Protein 8IJX (pdb70)

Sequence (1250 aa):
NDHQLSVAELEQKYQTSATKGLSASLAAELLLRDGPNALRPPRGTPEYVKFARQLAGGLQCLMWVAAAICLIAFAIQASEGDLTTDDNLYLALALIAVVVVTGCFGYYQEFKSTNIIASFKNLVPQQATVIRDGDKFQINADQLVVGDLVEMKGGDRVPADIRILQAQGCKVDNSSLTGESEPQTRSPECTHESPLETRNIAFFSTMCLEGTAQGLVVNTGDRTIIGRIASLASGVENEKTPIAIEIEHFVDIIAGLAILFGATFFIVAMCIGYTFLRAMVFFMAIVVAYVPEGLLATVTVCLSLTAKRLASKNCVVKNLEAVETLGSTSVICSKTGTLTQNRMTVSHLWFDNHIHSADTTEDQSGQTFDQSSETWRALCRVLTLCNRAAFKSGQDAVPVPKRIVIGDASETALLKFSELTLGNAMGYRERFPKVCEIPFNSTNKFQLSIHTLEDPRDPRHVLVMKGAPERVLERCSSILIKGQELPLDEQWREAFQTAYLSLGGLGERVLGFCQLYLSEKDYPPGYAFDVEAMNFPTSGLCFAGLVSMIDPPRATVPDAVLKCRTAGIRVIMVTGDHPITAKAIAASVGIISEGSETVEDIAARLRVPVDQVNRKDARACVINGMQLKDMDPSELVEALRTHPEMVFARTSPQQKLVIVESCQRLGAIVAVTGDGVNDSPALKKADIGVAMGIAGSDAAKNAADMILLDDNFASIVTGVEQGRLIFDNLKKSIAYTLTKNIPELTPYLIYITVSVPLPLGCITILFIELCTDIFPSVSLAYEKAESDIMHLRPRNPKRDRLVNEPLAAYSYFQIGAIQSFAGFTDYFTAMAQEGWFPLLCVGLRPQWENHHLQDLQDSYGQEWTFGQRLYQQYTCYTVFFISIEMCQIADVLIRKTRRLSAFQQGFFRNRILVIAIVFQVCIGCFLCYCPGMPNIFNFMPIRFQWWLVPMPFSLLIFVYDEIRKLGVRCCPGSWWDQELYYNPDTGQMLGRTLSRWVWISLYYVAFYVVMSGIFALCIYVLMRTIDPYTPDYQDQLKSPGVTLRPDVYGEKGLDISYNVSDSTTWAGLAHTLHRFLAGYSPAAQEGSINCTSEKYFFQESFLAPNHTKFSCKFTADMLQNCSGRPDPTFGFAEGKPCFIIKMNRIVKFLPGNSTAPRVDCAFLDQPRDGPPLQVEYFPANGTYSLHYFPYYGKKAQPHYSNPLVAAKLLNVPRNRDVVIVCKILAEHVSFDNPHDPYEGKVEFKLKIQK

Secondary structure (DSSP, 8-state):
-TTTS-TTTSSSSS---TTT-B-HHHHHHHHHHS--SSPPPP----HHHHHHHHT-SHHHHHHHHHHHHHHHHHHHHHHHT----HHHHHHHHHHHHHHHHHHHHHHHHHHHHHHHHHTT------EEEEEBTT--EEEEGGG--TT-EEEEETT-B--SEEEEEEEEEEEEE-TTTSS--S-EEE-SS---SSGGG-TTEE-TT-EEEEEEEEEEEEE-GGGSHHHHHHHHHHTPPPPPPHHHHHHHHHHHHHHHHHHHHHHHHHHHHHHTT--HHHHHHHHHHHHHHTS-SSHHHHHHHHHHHHHHHHHHTTEEESSGGGGTHHHH--EEE--TTTTB-SS-EEEEEEETTEEEE----TT--S-------HHHHHHHHHHHHS---EEPSS-SSS-GGG--EES-HHHHHHHHHHHHHTS-HHHHHHTS-EEEEE---TTT-EEEEEEE-SSTT--PEEEEEEE-HHHHHTS-SEEEETTEEEE--SSHHHHHHHHHHHHHHTT-EEEEEEEEEPPTTTS-TT----TTTT-S--SS-EEEEEEEEE-PBPTTHHHHHHHHHHTT-EEEEE-SS-HHHHHHHHHHHTSSPTT---HHHHHHHHTS-GGGS-GGG--EEEEEHHHHHT--HHHHHHHHHH-SEEEEES--HHHHHHHHHHHHHTT--EEEEE-SGGGHHHHHHSSEEEEESSS--HHHHHH-SEEETT--TTHHHHHHHHHHHHHHHHHHHHHHHHHTHHHHHHHHHHHHHT-PPPSS-HHHHHHIIIIISHHHHHHGGGPPPSS-GGGSPPPPTTT--SS-HHHHHHIIIIIIHHHHHHHHHHHHHHHHHTT--HHHHTT-HHHHH-TT-S-EE-TTS-EE-HHHHHHHHHHHHHHHHHHHHHHHHHHHHHTT-SSS-HHHH-SSS-HHHHHHHHHHHHHHHHHHHSTTHHHHT------THHHHTTHHHHHHHHHHHHHHHHHHHHSTTSHHHHHH--/---SSSTTSS-HHHHHHHHHHHHHHHHHHHHHHHHHHHHHHHHS-SSS-S--TT-SS-BEEEES--B-SSSEEEEEESS-HHHHHHHHHHHHHHHGGGSTTTTTTSB-----S-----S--BTTTB---B---GGGGGGGGSSS-TTTTTTTT--EEEEEEPP-BT----SSS--EEEEEESS--SSSPPP-EEEESGGGBPPGGG-SB--TTT-TT----EEEEEE--PPBSSEEEEEEEEE-SS-----TT-TTBSEEEEEEEEE-

InterPro domains:
  IPR001757 P-type ATPase [TIGR01494] (146-415)
  IPR001757 P-type ATPase [TIGR01494] (699-816)
  IPR004014 Cation-transporting P-type ATPase, N-terminal [PF00690] (54-121)
  IPR004014 Cation-transporting P-type ATPase, N-terminal [SM00831] (52-126)
  IPR005775 P-type ATPase subfamily IIC, subunit alpha [TIGR01106] (37-1034)
  IPR005775 P-type ATPase subfamily IIC, subunit alpha [cd02608] (72-1031)
  IPR006068 Cation-transporting P-type ATPase, C-terminal [PF00689] (809-1018)
  IPR008250 P-type ATPase, A domain superfamily [SSF81653] (176-283)
  IPR015127 Gastric H+/K+-transporter P-type ATPase, N-terminal [PF09040] (2-42)
  IPR018303 P-type ATPase, phosphorylation site [PS00154] (386-392)
  IPR023214 HAD superfamily [G3DSA:3.40.50.1000] (381-765)
  IPR023298 P-type ATPase, transmembrane domain superfamily [SSF81665] (51-1024)
  IPR023299 P-type ATPase, cytoplasmic domain N [G3DSA:3.40.1110.10] (394-604)
  IPR023299 P-type ATPase, cytoplasmic domain N [SSF81660] (393-605)
  IPR036412 HAD-like superfamily [SSF56784] (372-769)
  IPR044492 P-type ATPase, haloacid dehalogenase domain [SFLDF00027] (365-777)
  IPR050510 Cation transport ATPase (P-type) [PTHR43294] (24-1034)
  IPR059000 P-type ATPase, A domain [PF00122] (174-284)

Nearest PDB structures (foldseek):
  7w47-assembly1_B  TM=9.909E-01  e=1.609E-53  Sus scrofa
  2yn9-assembly1_B  TM=8.836E-01  e=2.248E-39  Sus scrofa
  8jbk-assembly2_D  TM=8.444E-01  e=9.698E-25  Sus scrofa
  7ddh-assembly2_D  TM=8.241E-01  e=1.206E-22  Sus scrofa
  4xe5-assembly1_B  TM=8.456E-01  e=1.080E-21  Bos taurus

Structure (mmCIF, N/CA/C/O backbone):
data_8IJX
#
_entry.id   8IJX
#
_cell.length_a   1.00
_cell.length_b   1.00
_cell.length_c   1.00
_cell.angle_alpha   90.00
_cell.angle_beta   90.00
_cell.angle_gamma   90.00
#
_symmetry.space_group_name_H-M   'P 1'
#
loop_
_entity.id
_entity.type
_entity.pdbx_description
1 polymer 'Sodium/potassium-transporting ATPase subunit alpha'
2 polymer 'Potassium-transporting ATPase subunit beta'
3 non-polymer 1,2-DIOLEOYL-SN-GLYCERO-3-PHOSPHOCHOLINE
4 non-polymer 'MAGNESIUM ION'
5 non-polymer 1-[4-[(5-chloranyl-2-phenylmethoxy-phenyl)methoxy]phenyl]-N-methyl-methanamine
6 non-polymer 2-acetamido-2-deoxy-beta-D-glucopyranose
7 non-polymer CHOLESTEROL
8 water water
#
loop_
_atom_site.group_PDB
_atom_site.id
_atom_site.type_symbol
_atom_site.label_atom_id
_atom_site.label_alt_id
_atom_site.label_comp_id
_atom_site.label_asym_id
_atom_site.label_entity_id
_atom_site.label_seq_id
_atom_site.pdbx_PDB_ins_code
_atom_site.Cartn_x
_atom_site.Cartn_y
_atom_site.Cartn_z
_atom_site.occupancy
_atom_site.B_iso_or_equiv
_atom_site.auth_seq_id
_atom_site.auth_comp_id
_atom_site.auth_asym_id
_atom_site.auth_atom_id
_atom_site.pdbx_PDB_model_num
ATOM 1 N N . ASN A 1 51 ? 189.78116 180.58963 229.35526 1.000 87.61162 51 ASN A N 1
ATOM 2 C CA . ASN A 1 51 ? 189.60167 181.99785 229.02101 1.000 88.41294 51 ASN A CA 1
ATOM 3 C C . ASN A 1 51 ? 188.79797 182.72470 230.09258 1.000 88.74515 51 ASN A C 1
ATOM 4 O O . ASN A 1 51 ? 189.13362 182.67525 231.27465 1.000 90.66983 51 ASN A O 1
ATOM 9 N N . ASP A 1 52 ? 187.73059 183.40251 229.66654 1.000 81.82845 52 ASP A N 1
ATOM 10 C CA . ASP A 1 52 ? 186.90740 184.16784 230.59423 1.000 81.67694 52 ASP A CA 1
ATOM 11 C C . ASP A 1 52 ? 186.15341 183.28186 231.57633 1.000 82.77580 52 ASP A C 1
ATOM 12 O O . ASP A 1 52 ? 185.77744 183.75562 232.65254 1.000 84.07757 52 ASP A O 1
ATOM 17 N N . HIS A 1 53 ? 185.91887 182.01542 231.23446 1.000 81.64756 53 HIS A N 1
ATOM 18 C CA . HIS A 1 53 ? 185.21834 181.11324 232.13894 1.000 80.06290 53 HIS A CA 1
ATOM 19 C C . HIS A 1 53 ? 186.15365 180.43028 233.12604 1.000 82.24945 53 HIS A C 1
ATOM 20 O O . HIS A 1 53 ? 185.73554 180.11430 234.24588 1.000 82.75448 53 HIS A O 1
ATOM 27 N N . GLN A 1 54 ? 187.40752 180.19589 232.73900 1.000 88.06889 54 GLN A N 1
ATOM 28 C CA . GLN A 1 54 ? 188.39793 179.63783 233.64921 1.000 86.76093 54 GLN A CA 1
ATOM 29 C C . GLN A 1 54 ? 189.01620 180.68745 234.56177 1.000 85.93102 54 GLN A C 1
ATOM 30 O O . GLN A 1 54 ? 189.66696 180.32311 235.54688 1.000 86.70994 54 GLN A O 1
ATOM 36 N N . LEU A 1 55 ? 188.83582 181.96852 234.25803 1.000 87.45384 55 LEU A N 1
ATOM 37 C CA . LEU A 1 55 ? 189.34592 183.03397 235.10313 1.000 87.46737 55 LEU A CA 1
ATOM 38 C C . LEU A 1 55 ? 188.40623 183.28052 236.27929 1.000 87.64638 55 LEU A C 1
ATOM 39 O O . LEU A 1 55 ? 187.21228 182.97321 236.23401 1.000 88.07176 55 LEU A O 1
ATOM 44 N N . SER A 1 56 ? 188.96475 183.84493 237.34290 1.000 88.65773 56 SER A N 1
ATOM 45 C CA . SER A 1 56 ? 188.19953 184.16017 238.53704 1.000 88.62664 56 SER A CA 1
ATOM 46 C C . SER A 1 56 ? 187.63942 185.57586 238.44886 1.000 88.59065 56 SER A C 1
ATOM 47 O O . SER A 1 56 ? 188.00069 186.36305 237.57206 1.000 89.04666 56 SER A O 1
ATOM 50 N N . VAL A 1 57 ? 186.73148 185.89288 239.37443 1.000 89.21094 57 VAL A N 1
ATOM 51 C CA . VAL A 1 57 ? 186.16604 187.23799 239.42330 1.000 89.95842 57 VAL A CA 1
ATOM 52 C C . VAL A 1 57 ? 187.26073 188.25979 239.69675 1.000 91.44713 57 VAL A C 1
ATOM 53 O O . VAL A 1 57 ? 187.25380 189.36460 239.14078 1.000 90.72711 57 VAL A O 1
ATOM 57 N N . ALA A 1 58 ? 188.21380 187.91112 240.56441 1.000 93.43193 58 ALA A N 1
ATOM 58 C CA . ALA A 1 58 ? 189.35534 188.78739 240.80270 1.000 91.97471 58 ALA A CA 1
ATOM 59 C C . ALA A 1 58 ? 190.24023 188.89545 239.56629 1.000 92.43924 58 ALA A C 1
ATOM 60 O O . ALA A 1 58 ? 190.70127 189.98991 239.22233 1.000 92.82898 58 ALA A O 1
ATOM 62 N N . GLU A 1 59 ? 190.50060 187.77024 238.89309 1.000 89.19261 59 GLU A N 1
ATOM 63 C CA . GLU A 1 59 ? 191.27783 187.81449 237.65761 1.000 88.85133 59 GLU A CA 1
ATOM 64 C C . GLU A 1 59 ? 190.54104 188.59202 236.57563 1.000 90.27502 59 GLU A C 1
ATOM 65 O O . GLU A 1 59 ? 191.15491 189.36240 235.82870 1.000 90.93542 59 GLU A O 1
ATOM 71 N N . LEU A 1 60 ? 189.22797 188.40686 236.47822 1.000 92.93432 60 LEU A N 1
ATOM 72 C CA . LEU A 1 60 ? 188.39391 189.26659 235.65129 1.000 91.61936 60 LEU A CA 1
ATOM 73 C C . LEU A 1 60 ? 188.18711 190.58724 236.39036 1.000 91.15752 60 LEU A C 1
ATOM 74 O O . LEU A 1 60 ? 188.82862 190.85939 237.40868 1.000 90.37491 60 LEU A O 1
ATOM 79 N N . GLU A 1 61 ? 187.30842 191.44138 235.86760 1.000 90.09896 61 GLU A N 1
ATOM 80 C CA . GLU A 1 61 ? 186.98220 192.75604 236.41483 1.000 91.62880 61 GLU A CA 1
ATOM 81 C C . GLU A 1 61 ? 188.15298 193.72886 236.30711 1.000 92.37025 61 GLU A C 1
ATOM 82 O O . GLU A 1 61 ? 187.99241 194.91183 236.62966 1.000 90.01569 61 GLU A O 1
ATOM 88 N N . GLN A 1 62 ? 189.31909 193.27783 235.84941 1.000 96.65209 62 GLN A N 1
ATOM 89 C CA . GLN A 1 62 ? 190.45670 194.14471 235.58354 1.000 96.49823 62 GLN A CA 1
ATOM 90 C C . GLN A 1 62 ? 190.90017 194.12087 234.13108 1.000 97.36075 62 GLN A C 1
ATOM 91 O O . GLN A 1 62 ? 191.49458 195.09690 233.66785 1.000 97.10522 62 GLN A O 1
ATOM 97 N N . LYS A 1 63 ? 190.63338 193.03228 233.40438 1.000 94.31284 63 LYS A N 1
ATOM 98 C CA . LYS A 1 63 ? 190.90622 193.01180 231.97204 1.000 92.86218 63 LYS A CA 1
ATOM 99 C C . LYS A 1 63 ? 190.04810 194.03086 231.23791 1.000 92.89420 63 LYS A C 1
ATOM 100 O O . LYS A 1 63 ? 190.52238 194.70331 230.31518 1.000 93.44127 63 LYS A O 1
ATOM 106 N N . TYR A 1 64 ? 188.78326 194.15449 231.63120 1.000 81.43767 64 TYR A N 1
ATOM 107 C CA . TYR A 1 64 ? 187.83692 195.03610 230.96837 1.000 83.31193 64 TYR A CA 1
ATOM 108 C C . TYR A 1 64 ? 187.56959 196.31081 231.75683 1.000 85.19783 64 TYR A C 1
ATOM 109 O O . TYR A 1 64 ? 186.68403 197.08403 231.37780 1.000 84.85534 64 TYR A O 1
ATOM 118 N N . GLN A 1 65 ? 188.31440 196.54262 232.83917 1.000 88.80473 65 GLN A N 1
ATOM 119 C CA . GLN A 1 65 ? 188.20470 197.75873 233.64627 1.000 88.12375 65 GLN A CA 1
ATOM 120 C C . GLN A 1 65 ? 186.76245 198.00569 234.08481 1.000 88.07319 65 GLN A C 1
ATOM 121 O O . GLN A 1 65 ? 186.24210 199.12018 234.01007 1.000 88.18637 65 GLN A O 1
ATOM 127 N N . THR A 1 66 ? 186.11537 196.94768 234.55439 1.000 85.98532 66 THR A N 1
ATOM 128 C CA . THR A 1 66 ? 184.70542 196.98581 234.91359 1.000 86.21192 66 THR A CA 1
ATOM 129 C C . THR A 1 66 ? 184.54508 196.74751 236.41352 1.000 85.43329 66 THR A C 1
ATOM 130 O O . THR A 1 66 ? 185.52024 196.70368 237.16670 1.000 87.17289 66 THR A O 1
ATOM 134 N N . SER A 1 67 ? 183.29271 196.61875 236.84452 1.000 83.79431 67 SER A N 1
ATOM 135 C CA . SER A 1 67 ? 182.95857 196.27367 238.21876 1.000 83.83825 67 SER A CA 1
ATOM 136 C C . SER A 1 67 ? 181.94746 195.13914 238.20744 1.000 84.29249 67 SER A C 1
ATOM 137 O O . SER A 1 67 ? 180.92841 195.22157 237.51473 1.000 81.72559 67 SER A O 1
ATOM 140 N N . ALA A 1 68 ? 182.22895 194.08261 238.97367 1.000 85.23425 68 ALA A N 1
ATOM 141 C CA . ALA A 1 68 ? 181.28479 192.97741 239.08359 1.000 84.40027 68 ALA A CA 1
ATOM 142 C C . ALA A 1 68 ? 179.97327 193.40329 239.72770 1.000 85.62653 68 ALA A C 1
ATOM 143 O O . ALA A 1 68 ? 178.94562 192.75762 239.49820 1.000 85.89052 68 ALA A O 1
ATOM 145 N N . THR A 1 69 ? 179.98496 194.47101 240.52088 1.000 84.50145 69 THR A N 1
ATOM 146 C CA . THR A 1 69 ? 178.79584 194.97035 241.19896 1.000 83.64493 69 THR A CA 1
ATOM 147 C C . THR A 1 69 ? 178.22488 196.22944 240.56853 1.000 84.37125 69 THR A C 1
ATOM 148 O O . THR A 1 69 ? 177.00664 196.33649 240.41276 1.000 85.81416 69 THR A O 1
ATOM 152 N N . LYS A 1 70 ? 179.07337 197.18746 240.19488 1.000 84.17057 70 LYS A N 1
ATOM 153 C CA . LYS A 1 70 ? 178.60390 198.46249 239.67032 1.000 85.00809 70 LYS A CA 1
ATOM 154 C C . LYS A 1 70 ? 178.63372 198.54833 238.15035 1.000 84.92921 70 LYS A C 1
ATOM 155 O O . LYS A 1 70 ? 177.92913 199.38971 237.58245 1.000 84.01904 70 LYS A O 1
ATOM 161 N N . GLY A 1 71 ? 179.42145 197.71041 237.48167 1.000 84.71346 71 GLY A N 1
ATOM 162 C CA . GLY A 1 71 ? 179.47156 197.72219 236.03287 1.000 82.44145 71 GLY A CA 1
ATOM 163 C C . GLY A 1 71 ? 180.54185 198.63064 235.46465 1.000 83.18529 71 GLY A C 1
ATOM 164 O O . GLY A 1 71 ? 181.60631 198.80119 236.06605 1.000 84.67737 71 GLY A O 1
ATOM 165 N N . LEU A 1 72 ? 180.27153 199.21592 234.30244 1.000 80.39392 72 LEU A N 1
ATOM 166 C CA . LEU A 1 72 ? 181.20537 200.10649 233.63111 1.000 79.35467 72 LEU A CA 1
ATOM 167 C C . LEU A 1 72 ? 180.84164 201.56313 233.88499 1.000 81.16671 72 LEU A C 1
ATOM 168 O O . LEU A 1 72 ? 179.67804 201.90362 234.10800 1.000 82.88963 72 LEU A O 1
ATOM 173 N N . SER A 1 73 ? 181.85546 202.42221 233.85469 1.000 82.39259 73 SER A N 1
ATOM 174 C CA . SER A 1 73 ? 181.61001 203.85456 233.80813 1.000 81.10411 73 SER A CA 1
ATOM 175 C C . SER A 1 73 ? 181.15314 204.25153 232.40881 1.000 81.74278 73 SER A C 1
ATOM 176 O O . SER A 1 73 ? 181.54465 203.64240 231.41184 1.000 84.46426 73 SER A O 1
ATOM 179 N N . ALA A 1 74 ? 180.29468 205.27235 232.34266 1.000 82.53373 74 ALA A N 1
ATOM 180 C CA . ALA A 1 74 ? 179.70206 205.65762 231.06365 1.000 82.59423 74 ALA A CA 1
ATOM 181 C C . ALA A 1 74 ? 180.75973 206.14117 230.07767 1.000 85.20517 74 ALA A C 1
ATOM 182 O O . ALA A 1 74 ? 180.71239 205.80475 228.88653 1.000 86.04429 74 ALA A O 1
ATOM 184 N N . SER A 1 75 ? 181.71874 206.93833 230.55169 1.000 87.08852 75 SER A N 1
ATOM 185 C CA . SER A 1 75 ? 182.77416 207.42456 229.66988 1.000 84.74763 75 SER A CA 1
ATOM 186 C C . SER A 1 75 ? 183.60183 206.26970 229.12236 1.000 85.78987 75 SER A C 1
ATOM 187 O O . SER A 1 75 ? 183.89764 206.21660 227.92342 1.000 86.51672 75 SER A O 1
ATOM 190 N N . LEU A 1 76 ? 183.97664 205.32660 229.98995 1.000 83.17815 76 LEU A N 1
ATOM 191 C CA . LEU A 1 76 ? 184.74958 204.17399 229.53979 1.000 83.94119 76 LEU A CA 1
ATOM 192 C C . LEU A 1 76 ? 183.94923 203.32415 228.56365 1.000 84.85847 76 LEU A C 1
ATOM 193 O O . LEU A 1 76 ? 184.50601 202.76815 227.61064 1.000 84.71006 76 LEU A O 1
ATOM 198 N N . ALA A 1 77 ? 182.64082 203.20340 228.79162 1.000 81.49103 77 ALA A N 1
ATOM 199 C CA . ALA A 1 77 ? 181.79414 202.47157 227.85835 1.000 80.90370 77 ALA A CA 1
ATOM 200 C C . ALA A 1 77 ? 181.78083 203.14422 226.49353 1.000 81.05187 77 ALA A C 1
ATOM 201 O O . ALA A 1 77 ? 181.81734 202.46800 225.46108 1.000 79.85318 77 ALA A O 1
ATOM 203 N N . ALA A 1 78 ? 181.73236 204.47845 226.46929 1.000 83.32079 78 ALA A N 1
ATOM 204 C CA . ALA A 1 78 ? 181.80616 205.19575 225.19788 1.000 84.82911 78 ALA A CA 1
ATOM 205 C C . ALA A 1 78 ? 183.15269 204.97633 224.51354 1.000 84.01822 78 ALA A C 1
ATOM 206 O O . ALA A 1 78 ? 183.21718 204.76857 223.29322 1.000 81.94819 78 ALA A O 1
ATOM 208 N N . GLU A 1 79 ? 184.24211 205.01393 225.28509 1.000 81.29235 79 GLU A N 1
ATOM 209 C CA . GLU A 1 79 ? 185.55780 204.78512 224.69424 1.000 80.31579 79 GLU A CA 1
ATOM 210 C C . GLU A 1 79 ? 185.67533 203.37684 224.12633 1.000 82.81005 79 GLU A C 1
ATOM 211 O O . GLU A 1 79 ? 186.26883 203.18696 223.06106 1.000 85.07427 79 GLU A O 1
ATOM 217 N N . LEU A 1 80 ? 185.11318 202.38116 224.81314 1.000 83.04068 80 LEU A N 1
ATOM 218 C CA . LEU A 1 80 ? 185.14894 201.01652 224.29587 1.000 79.41129 80 LEU A CA 1
ATOM 219 C C . LEU A 1 80 ? 184.23464 200.85513 223.08700 1.000 81.16193 80 LEU A C 1
ATOM 220 O O . LEU A 1 80 ? 184.53970 200.08156 222.17352 1.000 82.00205 80 LEU A O 1
ATOM 225 N N . LEU A 1 81 ? 183.10092 201.56047 223.06979 1.000 77.91816 81 LEU A N 1
ATOM 226 C CA . LEU A 1 81 ? 182.22279 201.54219 221.90667 1.000 78.84245 81 LEU A CA 1
ATOM 227 C C . LEU A 1 81 ? 182.86346 202.21643 220.70381 1.000 83.25989 81 LEU A C 1
ATOM 228 O O . LEU A 1 81 ? 182.44711 201.96378 219.56869 1.000 83.85662 81 LEU A O 1
ATOM 233 N N . LEU A 1 82 ? 183.83638 203.09846 220.93203 1.000 86.77394 82 LEU A N 1
ATOM 234 C CA . LEU A 1 82 ? 184.66539 203.57186 219.82753 1.000 84.91696 82 LEU A CA 1
ATOM 235 C C . LEU A 1 82 ? 185.74328 202.55561 219.46105 1.000 84.72958 82 LEU A C 1
ATOM 236 O O . LEU A 1 82 ? 185.99677 202.31543 218.27559 1.000 86.44184 82 LEU A O 1
ATOM 241 N N . ARG A 1 83 ? 186.38073 201.95303 220.46758 1.000 82.72277 83 ARG A N 1
ATOM 242 C CA . ARG A 1 83 ? 187.50137 201.04680 220.22774 1.000 82.55481 83 ARG A CA 1
ATOM 243 C C . ARG A 1 83 ? 187.06337 199.82061 219.43415 1.000 84.59407 83 ARG A C 1
ATOM 244 O O . ARG A 1 83 ? 187.76275 199.37563 218.51684 1.000 84.34554 83 ARG A O 1
ATOM 252 N N . ASP A 1 84 ? 185.91344 199.25655 219.78184 1.000 80.82739 84 ASP A N 1
ATOM 253 C CA . ASP A 1 84 ? 185.30597 198.14600 219.06603 1.000 78.97473 84 ASP A CA 1
ATOM 254 C C . ASP A 1 84 ? 184.00346 198.60990 218.42795 1.000 78.24979 84 ASP A C 1
ATOM 255 O O . ASP A 1 84 ? 183.49390 199.69226 218.71872 1.000 80.63435 84 ASP A O 1
ATOM 260 N N . GLY A 1 85 ? 183.46273 197.77979 217.54367 1.000 72.70202 85 GLY A N 1
ATOM 261 C CA . GLY A 1 85 ? 182.22366 198.11204 216.88479 1.000 74.69459 85 GLY A CA 1
ATOM 262 C C . GLY A 1 85 ? 181.02988 197.94892 217.79938 1.000 74.89144 85 GLY A C 1
ATOM 263 O O . GLY A 1 85 ? 181.13850 197.54287 218.96375 1.000 76.95734 85 GLY A O 1
ATOM 264 N N . PRO A 1 86 ? 179.85454 198.28415 217.27358 1.000 70.70686 86 PRO A N 1
ATOM 265 C CA . PRO A 1 86 ? 178.61771 198.00233 218.00761 1.000 70.70136 86 PRO A CA 1
ATOM 266 C C . PRO A 1 86 ? 178.38606 196.50481 218.13464 1.000 70.06409 86 PRO A C 1
ATOM 267 O O . PRO A 1 86 ? 178.85164 195.70756 217.31695 1.000 70.03608 86 PRO A O 1
ATOM 271 N N . ASN A 1 87 ? 177.65700 196.12518 219.18499 1.000 67.03950 87 ASN A N 1
ATOM 272 C CA . ASN A 1 87 ? 177.42018 194.71559 219.50031 1.000 64.27494 87 ASN A CA 1
ATOM 273 C C . ASN A 1 87 ? 176.40464 194.14359 218.51522 1.000 63.00783 87 ASN A C 1
ATOM 274 O O . ASN A 1 87 ? 175.22058 193.97211 218.81293 1.000 63.08396 87 ASN A O 1
ATOM 279 N N . ALA A 1 88 ? 176.88801 193.83882 217.31407 1.000 62.85550 88 ALA A N 1
ATOM 280 C CA . ALA A 1 88 ? 176.05238 193.25307 216.27674 1.000 61.27289 88 ALA A CA 1
ATOM 281 C C . ALA A 1 88 ? 176.94729 192.58685 215.24416 1.000 63.14921 88 ALA A C 1
ATOM 282 O O . ALA A 1 88 ? 178.14394 192.87254 215.15563 1.000 65.21517 88 ALA A O 1
ATOM 284 N N . LEU A 1 89 ? 176.34923 191.69108 214.46510 1.000 63.43827 89 LEU A N 1
ATOM 285 C CA . LEU A 1 89 ? 177.04240 191.05269 213.35612 1.000 59.95394 89 LEU A CA 1
ATOM 286 C C . LEU A 1 89 ? 176.96391 191.93797 212.12118 1.000 59.78573 89 LEU A C 1
ATOM 287 O O . LEU A 1 89 ? 175.91174 192.50723 211.81655 1.000 61.74880 89 LEU A O 1
ATOM 292 N N . ARG A 1 90 ? 178.08407 192.05760 211.41844 1.000 70.60752 90 ARG A N 1
ATOM 293 C CA . ARG A 1 90 ? 178.08546 192.80469 210.17229 1.000 73.30465 90 ARG A CA 1
ATOM 294 C C . ARG A 1 90 ? 177.19646 192.10243 209.14809 1.000 74.06014 90 ARG A C 1
ATOM 295 O O . ARG A 1 90 ? 177.24377 190.87475 209.02126 1.000 74.72989 90 ARG A O 1
ATOM 303 N N . PRO A 1 91 ? 176.35350 192.84461 208.42793 1.000 83.45496 91 PRO A N 1
ATOM 304 C CA . PRO A 1 91 ? 175.49493 192.20764 207.43480 1.000 81.66001 91 PRO A CA 1
ATOM 305 C C . PRO A 1 91 ? 176.32617 191.61131 206.31095 1.000 83.16341 91 PRO A C 1
ATOM 306 O O . PRO A 1 91 ? 177.42516 192.10367 206.00741 1.000 83.88363 91 PRO A O 1
ATOM 310 N N . PRO A 1 92 ? 175.84729 190.54079 205.68007 1.000 87.33305 92 PRO A N 1
ATOM 311 C CA . PRO A 1 92 ? 176.60261 189.94186 204.57228 1.000 87.34963 92 PRO A CA 1
ATOM 312 C C . PRO A 1 92 ? 176.82407 190.94538 203.45123 1.000 88.75078 92 PRO A C 1
ATOM 313 O O . PRO A 1 92 ? 175.98415 191.81026 203.19314 1.000 87.13526 92 PRO A O 1
ATOM 317 N N . ARG A 1 93 ? 177.98188 190.83059 202.79245 1.000 89.98160 93 ARG A N 1
ATOM 318 C CA . ARG A 1 93 ? 178.30572 191.75227 201.70805 1.000 89.58648 93 ARG A CA 1
ATOM 319 C C . ARG A 1 93 ? 177.26068 191.70385 200.60320 1.000 90.24379 93 ARG A C 1
ATOM 320 O O . ARG A 1 93 ? 176.96031 192.73264 199.98709 1.000 89.72092 93 ARG A O 1
ATOM 328 N N . GLY A 1 94 ? 176.69415 190.52881 200.34392 1.000 88.02773 94 GLY A N 1
ATOM 329 C CA . GLY A 1 94 ? 175.69896 190.42164 199.30253 1.000 88.61675 94 GLY A CA 1
ATOM 330 C C . GLY A 1 94 ? 176.32863 190.52910 197.92319 1.000 87.82849 94 GLY A C 1
ATOM 331 O O . GLY A 1 94 ? 177.54302 190.40744 197.74111 1.000 86.37605 94 GLY A O 1
ATOM 332 N N . THR A 1 95 ? 175.46567 190.76621 196.93551 1.000 81.17116 95 THR A N 1
ATOM 333 C CA . THR A 1 95 ? 175.88611 190.91410 195.55585 1.000 79.65241 95 THR A CA 1
ATOM 334 C C . THR A 1 95 ? 174.87532 191.78892 194.83374 1.000 78.30498 95 THR A C 1
ATOM 335 O O . THR A 1 95 ? 173.66498 191.62969 195.04984 1.000 78.62876 95 THR A O 1
ATOM 339 N N . PRO A 1 96 ? 175.33025 192.71500 193.99257 1.000 79.18855 96 PRO A N 1
ATOM 340 C CA . PRO A 1 96 ? 174.39003 193.55181 193.24108 1.000 79.29055 96 PRO A CA 1
ATOM 341 C C . PRO A 1 96 ? 173.51942 192.71884 192.31155 1.000 81.39205 96 PRO A C 1
ATOM 342 O O . PRO A 1 96 ? 173.90742 191.63940 191.85436 1.000 80.53779 96 PRO A O 1
ATOM 346 N N . GLU A 1 97 ? 172.31369 193.23146 192.05152 1.000 74.07558 97 GLU A N 1
ATOM 347 C CA . GLU A 1 97 ? 171.37117 192.51282 191.20164 1.000 72.42474 97 GLU A CA 1
ATOM 348 C C . GLU A 1 97 ? 171.90636 192.33682 189.78643 1.000 74.19855 97 GLU A C 1
ATOM 349 O O . GLU A 1 97 ? 171.63801 191.31310 189.14742 1.000 76.72491 97 GLU A O 1
ATOM 355 N N . TYR A 1 98 ? 172.66772 193.30960 189.27714 1.000 77.01405 98 TYR A N 1
ATOM 356 C CA . TYR A 1 98 ? 173.25086 193.13355 187.95111 1.000 76.68598 98 TYR A CA 1
ATOM 357 C C . TYR A 1 98 ? 174.33148 192.05881 187.95541 1.000 75.78011 98 TYR A C 1
ATOM 358 O O . TYR A 1 98 ? 174.47111 191.32662 186.97213 1.000 76.31593 98 TYR A O 1
ATOM 367 N N . VAL A 1 99 ? 175.08875 191.93216 189.04828 1.000 74.56295 99 VAL A N 1
ATOM 368 C CA . VAL A 1 99 ? 176.03851 190.82663 189.16543 1.000 74.96599 99 VAL A CA 1
ATOM 369 C C . VAL A 1 99 ? 175.30082 189.49342 189.20065 1.000 75.42275 99 VAL A C 1
ATOM 370 O O . VAL A 1 99 ? 175.71604 188.51535 188.56254 1.000 75.54973 99 VAL A O 1
ATOM 374 N N . LYS A 1 100 ? 174.19578 189.43199 189.94768 1.000 72.62760 100 LYS A N 1
ATOM 375 C CA . LYS A 1 100 ? 173.41201 188.20169 190.00003 1.000 71.85292 100 LYS A CA 1
ATOM 376 C C . LYS A 1 100 ? 172.87783 187.82883 188.62246 1.000 72.10764 100 LYS A C 1
ATOM 377 O O . LYS A 1 100 ? 172.89282 186.65325 188.23992 1.000 71.77718 100 LYS A O 1
ATOM 383 N N . PHE A 1 101 ? 172.39388 188.81585 187.86624 1.000 64.86424 101 PHE A N 1
ATOM 384 C CA . PHE A 1 101 ? 171.92592 188.54348 186.51105 1.000 61.62050 101 PHE A CA 1
ATOM 385 C C . PHE A 1 101 ? 173.06829 188.10927 185.59894 1.000 61.91101 101 PHE A C 1
ATOM 386 O O . PHE A 1 101 ? 172.90529 187.18968 184.78959 1.000 63.07201 101 PHE A O 1
ATOM 394 N N . ALA A 1 102 ? 174.22787 188.76329 185.70645 1.000 60.09260 102 ALA A N 1
ATOM 395 C CA . ALA A 1 102 ? 175.35964 188.41608 184.85494 1.000 61.95802 102 ALA A CA 1
ATOM 396 C C . ALA A 1 102 ? 175.86780 187.01352 185.14647 1.000 61.63926 102 ALA A C 1
ATOM 397 O O . ALA A 1 102 ? 176.42436 186.35785 184.25906 1.000 58.82558 102 ALA A O 1
ATOM 399 N N . ARG A 1 103 ? 175.69772 186.54279 186.38275 1.000 62.19055 103 ARG A N 1
ATOM 400 C CA . ARG A 1 103 ? 176.07504 185.17041 186.70180 1.000 59.31071 103 ARG A CA 1
ATOM 401 C C . ARG A 1 103 ? 175.22320 184.16352 185.93829 1.000 62.27513 103 ARG A C 1
ATOM 402 O O . ARG A 1 103 ? 175.70136 183.07466 185.60287 1.000 58.71266 103 ARG A O 1
ATOM 410 N N . GLN A 1 104 ? 173.96384 184.50489 185.65668 1.000 56.04669 104 GLN A N 1
ATOM 411 C CA . GLN A 1 104 ? 173.10765 183.62963 184.86451 1.000 54.02373 104 GLN A CA 1
ATOM 412 C C . GLN A 1 104 ? 173.58272 183.50002 183.42358 1.000 51.55364 104 GLN A C 1
ATOM 413 O O . GLN A 1 104 ? 173.23224 182.52266 182.75502 1.000 57.92348 104 GLN A O 1
ATOM 419 N N . LEU A 1 105 ? 174.36833 184.45610 182.93376 1.000 50.09704 105 LEU A N 1
ATOM 420 C CA . LEU A 1 105 ? 174.89296 184.41422 181.57599 1.000 50.44786 105 LEU A CA 1
ATOM 421 C C . LEU A 1 105 ? 176.16808 183.59048 181.46229 1.000 48.23372 105 LEU A C 1
ATOM 422 O O . LEU A 1 105 ? 176.70765 183.46408 180.35916 1.000 49.73110 105 LEU A O 1
ATOM 427 N N . ALA A 1 106 ? 176.66517 183.04499 182.56732 1.000 49.46379 106 ALA A N 1
ATOM 428 C CA . ALA A 1 106 ? 177.81455 182.15818 182.56428 1.000 46.73119 106 ALA A CA 1
ATOM 429 C C . ALA A 1 106 ? 177.34366 180.71065 182.68095 1.000 49.82176 106 ALA A C 1
ATOM 430 O O . ALA A 1 106 ? 176.14963 180.42179 182.77794 1.000 51.83843 106 ALA A O 1
ATOM 432 N N . GLY A 1 107 ? 178.30133 179.79032 182.67933 1.000 40.99122 107 GLY A N 1
ATOM 433 C CA . GLY A 1 107 ? 177.99743 178.37502 182.60876 1.000 38.38363 107 GLY A CA 1
ATOM 434 C C . GLY A 1 107 ? 178.63989 177.76486 181.38259 1.000 41.71291 107 GLY A C 1
ATOM 435 O O . GLY A 1 107 ? 178.97102 178.49095 180.44462 1.000 45.76700 107 GLY A O 1
ATOM 436 N N . GLY A 1 108 ? 178.83492 176.44536 181.37378 1.000 33.55104 108 GLY A N 1
ATOM 437 C CA . GLY A 1 108 ? 179.54055 175.82457 180.26250 1.000 32.45228 108 GLY A CA 1
ATOM 438 C C . GLY A 1 108 ? 178.80893 175.97568 178.94255 1.000 35.93042 108 GLY A C 1
ATOM 439 O O . GLY A 1 108 ? 179.40132 176.35201 177.92629 1.000 39.92047 108 GLY A O 1
ATOM 440 N N . LEU A 1 109 ? 177.50411 175.69624 178.94383 1.000 36.79862 109 LEU A N 1
ATOM 441 C CA . LEU A 1 109 ? 176.72237 175.80945 177.71730 1.000 31.14790 109 LEU A CA 1
ATOM 442 C C . LEU A 1 109 ? 176.62949 177.25887 177.25502 1.000 34.19576 109 LEU A C 1
ATOM 443 O O . LEU A 1 109 ? 176.74850 177.54596 176.05616 1.000 36.88275 109 LEU A O 1
ATOM 448 N N . GLN A 1 110 ? 176.43235 178.18803 178.19573 1.000 33.45216 110 GLN A N 1
ATOM 449 C CA . GLN A 1 110 ? 176.40029 179.60333 177.84205 1.000 33.89403 110 GLN A CA 1
ATOM 450 C C . GLN A 1 110 ? 177.71735 180.04562 177.22226 1.000 37.28450 110 GLN A C 1
ATOM 451 O O . GLN A 1 110 ? 177.72340 180.77421 176.22688 1.000 41.18950 110 GLN A O 1
ATOM 457 N N . CYS A 1 111 ? 178.84331 179.62330 177.80193 1.000 30.07209 111 CYS A N 1
ATOM 458 C CA . CYS A 1 111 ? 180.14545 180.01322 177.27227 1.000 32.37308 111 CYS A CA 1
ATOM 459 C C . CYS A 1 111 ? 180.38346 179.41728 175.89227 1.000 40.01403 111 CYS A C 1
ATOM 460 O O . CYS A 1 111 ? 180.94964 180.07985 175.01487 1.000 39.03252 111 CYS A O 1
ATOM 463 N N . LEU A 1 112 ? 179.95909 178.16872 175.68093 1.000 36.70996 112 LEU A N 1
ATOM 464 C CA . LEU A 1 112 ? 180.04622 177.58405 174.34718 1.000 26.42933 112 LEU A CA 1
ATOM 465 C C . LEU A 1 112 ? 179.24374 178.39960 173.34062 1.000 27.33167 112 LEU A C 1
ATOM 466 O O . LEU A 1 112 ? 179.70817 178.65567 172.22328 1.000 34.32874 112 LEU A O 1
ATOM 471 N N . MET A 1 113 ? 178.04222 178.83141 173.72729 1.000 34.63010 113 MET A N 1
ATOM 472 C CA . MET A 1 113 ? 177.21648 179.62700 172.82248 1.000 39.24398 113 MET A CA 1
ATOM 473 C C . MET A 1 113 ? 177.82623 181.00538 172.56442 1.000 31.31247 113 MET A C 1
ATOM 474 O O . MET A 1 113 ? 177.75709 181.51750 171.44071 1.000 33.74700 113 MET A O 1
ATOM 479 N N . TRP A 1 114 ? 178.42606 181.62031 173.58880 1.000 29.58028 114 TRP A N 1
ATOM 480 C CA . TRP A 1 114 ? 179.11528 182.89535 173.39204 1.000 36.41329 114 TRP A CA 1
ATOM 481 C C . TRP A 1 114 ? 180.27883 182.74555 172.42076 1.000 30.01034 114 TRP A C 1
ATOM 482 O O . TRP A 1 114 ? 180.47999 183.59287 171.54140 1.000 37.16374 114 TRP A O 1
ATOM 493 N N . VAL A 1 115 ? 181.05762 181.67180 172.56875 1.000 31.01991 115 VAL A N 1
ATOM 494 C CA . VAL A 1 115 ? 182.16547 181.41709 171.65270 1.000 28.92880 115 VAL A CA 1
ATOM 495 C C . VAL A 1 115 ? 181.64676 181.20658 170.23641 1.000 32.40771 115 VAL A C 1
ATOM 496 O O . VAL A 1 115 ? 182.23605 181.69520 169.26578 1.000 39.28011 115 VAL A O 1
ATOM 500 N N . ALA A 1 116 ? 180.54329 180.46880 170.09439 1.000 30.43098 116 ALA A N 1
ATOM 501 C CA . ALA A 1 116 ? 179.97403 180.23863 168.77022 1.000 33.38753 116 ALA A CA 1
ATOM 502 C C . ALA A 1 116 ? 179.51795 181.54401 168.12695 1.000 35.91541 116 ALA A C 1
ATOM 503 O O . ALA A 1 116 ? 179.72908 181.76078 166.92846 1.000 32.86522 116 ALA A O 1
ATOM 505 N N . ALA A 1 117 ? 178.88949 182.42539 168.90790 1.000 29.09912 117 ALA A N 1
ATOM 506 C CA . ALA A 1 117 ? 178.48625 183.72693 168.38140 1.000 31.46870 117 ALA A CA 1
ATOM 507 C C . ALA A 1 117 ? 179.69744 184.55743 167.96892 1.000 34.64426 117 ALA A C 1
ATOM 508 O O . ALA A 1 117 ? 179.67734 185.23260 166.93019 1.000 37.81493 117 ALA A O 1
ATOM 510 N N . ALA A 1 118 ? 180.76291 184.52109 168.77264 1.000 30.91516 118 ALA A N 1
ATOM 511 C CA . ALA A 1 118 ? 181.98270 185.23500 168.40944 1.000 32.68014 118 ALA A CA 1
ATOM 512 C C . ALA A 1 118 ? 182.56770 184.69855 167.10887 1.000 34.76779 118 ALA A C 1
ATOM 513 O O . ALA A 1 118 ? 183.02877 185.47118 166.26180 1.000 40.40987 118 ALA A O 1
ATOM 515 N N . ILE A 1 119 ? 182.56043 183.37513 166.93768 1.000 34.70163 119 ILE A N 1
ATOM 516 C CA . ILE A 1 119 ? 183.05645 182.77428 165.70216 1.000 36.58443 119 ILE A CA 1
ATOM 517 C C . ILE A 1 119 ? 182.19603 183.20114 164.51963 1.000 35.49575 119 ILE A C 1
ATOM 518 O O . ILE A 1 119 ? 182.70927 183.48214 163.42930 1.000 40.74677 119 ILE A O 1
ATOM 523 N N . CYS A 1 120 ? 180.87518 183.24854 164.71395 1.000 31.78598 120 CYS A N 1
ATOM 524 C CA . CYS A 1 120 ? 179.98495 183.74293 163.66773 1.000 36.04532 120 CYS A CA 1
ATOM 525 C C . CYS A 1 120 ? 180.36517 185.15772 163.25204 1.000 41.21439 120 CYS A C 1
ATOM 526 O O . CYS A 1 120 ? 180.46296 185.46271 162.05840 1.000 45.63882 120 CYS A O 1
ATOM 529 N N . LEU A 1 121 ? 180.59035 186.03621 164.23096 1.000 43.86487 121 LEU A N 1
ATOM 530 C CA . LEU A 1 121 ? 180.93328 187.42046 163.91034 1.000 38.74838 121 LEU A CA 1
ATOM 531 C C . LEU A 1 121 ? 182.29225 187.52095 163.22261 1.000 39.27126 121 LEU A C 1
ATOM 532 O O . LEU A 1 121 ? 182.46549 188.32004 162.29539 1.000 45.65178 121 LEU A O 1
ATOM 537 N N . ILE A 1 122 ? 183.26796 186.72264 163.65935 1.000 40.88664 122 ILE A N 1
ATOM 538 C CA . ILE A 1 122 ? 184.59139 186.76118 163.04072 1.000 39.06356 122 ILE A CA 1
ATOM 539 C C . ILE A 1 122 ? 184.52597 186.27688 161.59582 1.000 44.50005 122 ILE A C 1
ATOM 540 O O . ILE A 1 122 ? 185.14426 186.86513 160.69677 1.000 47.62953 122 ILE A O 1
ATOM 545 N N . ALA A 1 123 ? 183.78025 185.19881 161.34683 1.000 49.83384 123 ALA A N 1
ATOM 546 C CA . ALA A 1 123 ? 183.61670 184.71655 159.98050 1.000 49.64339 123 ALA A CA 1
ATOM 547 C C . ALA A 1 123 ? 182.86428 185.72741 159.12644 1.000 47.68384 123 ALA A C 1
ATOM 548 O O . ALA A 1 123 ? 183.16507 185.88763 157.93809 1.000 54.40232 123 ALA A O 1
ATOM 550 N N . PHE A 1 124 ? 181.87797 186.41172 159.71171 1.000 51.51521 124 PHE A N 1
ATOM 551 C CA . PHE A 1 124 ? 181.19630 187.48532 158.99869 1.000 50.36469 124 PHE A CA 1
ATOM 552 C C . PHE A 1 124 ? 182.17564 188.58021 158.60740 1.000 57.48161 124 PHE A C 1
ATOM 553 O O . PHE A 1 124 ? 182.13159 189.09062 157.48307 1.000 57.00730 124 PHE A O 1
ATOM 561 N N . ALA A 1 125 ? 183.06620 188.95386 159.52815 1.000 60.92377 125 ALA A N 1
ATOM 562 C CA . ALA A 1 125 ? 184.06806 189.96727 159.22077 1.000 57.93914 125 ALA A CA 1
ATOM 563 C C . ALA A 1 125 ? 184.96355 189.52012 158.07585 1.000 57.72239 125 ALA A C 1
ATOM 564 O O . ALA A 1 125 ? 185.22633 190.29234 157.14898 1.000 62.28958 125 ALA A O 1
ATOM 566 N N . ILE A 1 126 ? 185.41664 188.26521 158.10919 1.000 59.05188 126 ILE A N 1
ATOM 567 C CA . ILE A 1 126 ? 186.29300 187.75980 157.05183 1.000 58.57142 126 ILE A CA 1
ATOM 568 C C . ILE A 1 126 ? 185.57905 187.78876 155.70355 1.000 63.12059 126 ILE A C 1
ATOM 569 O O . ILE A 1 126 ? 186.10962 188.29871 154.70622 1.000 66.13513 126 ILE A O 1
ATOM 574 N N . GLN A 1 127 ? 184.35727 187.25077 155.65687 1.000 62.67443 127 GLN A N 1
ATOM 575 C CA . GLN A 1 127 ? 183.63074 187.16691 154.39355 1.000 62.43402 127 GLN A CA 1
ATOM 576 C C . GLN A 1 127 ? 183.29513 188.54898 153.84652 1.000 64.43703 127 GLN A C 1
ATOM 577 O O . GLN A 1 127 ? 183.43309 188.79561 152.64311 1.000 67.90163 127 GLN A O 1
ATOM 583 N N . ALA A 1 128 ? 182.84623 189.46392 154.71029 1.000 71.28770 128 ALA A N 1
ATOM 584 C CA . ALA A 1 128 ? 182.51279 190.80658 154.25259 1.000 73.61210 128 ALA A CA 1
ATOM 585 C C . ALA A 1 128 ? 183.75466 191.58159 153.84201 1.000 74.52296 128 ALA A C 1
ATOM 586 O O . ALA A 1 128 ? 183.68241 192.43806 152.95375 1.000 75.46553 128 ALA A O 1
ATOM 588 N N . SER A 1 129 ? 184.89799 191.29971 154.46746 1.000 75.20144 129 SER A N 1
ATOM 589 C CA . SER A 1 129 ? 186.12824 191.97977 154.10360 1.000 76.56798 129 SER A CA 1
ATOM 590 C C . SER A 1 129 ? 186.78384 191.38853 152.86755 1.000 77.35811 129 SER A C 1
ATOM 591 O O . SER A 1 129 ? 187.66241 192.03607 152.28861 1.000 81.26499 129 SER A O 1
ATOM 594 N N . GLU A 1 130 ? 186.39669 190.18339 152.44392 1.000 77.36495 130 GLU A N 1
ATOM 595 C CA . GLU A 1 130 ? 187.01690 189.61474 151.24205 1.000 79.38287 130 GLU A CA 1
ATOM 596 C C . GLU A 1 130 ? 186.20431 189.92133 149.98620 1.000 81.61897 130 GLU A C 1
ATOM 597 O O . GLU A 1 130 ? 186.60599 190.75666 149.17124 1.000 83.77276 130 GLU A O 1
ATOM 603 N N . GLY A 1 131 ? 185.05807 189.26191 149.81842 1.000 78.91920 131 GLY A N 1
ATOM 604 C CA . GLY A 1 131 ? 184.17627 189.61316 148.72049 1.000 77.97606 131 GLY A CA 1
ATOM 605 C C . GLY A 1 131 ? 182.71118 189.24439 148.84797 1.000 79.17841 131 GLY A C 1
ATOM 606 O O . GLY A 1 131 ? 181.94573 189.45249 147.90190 1.000 79.17777 131 GLY A O 1
ATOM 607 N N . ASP A 1 132 ? 182.29411 188.70875 149.99090 1.000 79.80411 132 ASP A N 1
ATOM 608 C CA . ASP A 1 132 ? 181.14583 187.81043 150.03291 1.000 78.88299 132 ASP A CA 1
ATOM 609 C C . ASP A 1 132 ? 179.86779 188.52463 150.45445 1.000 80.00699 132 ASP A C 1
ATOM 610 O O . ASP A 1 132 ? 179.83103 189.19759 151.49022 1.000 80.87562 132 ASP A O 1
ATOM 615 N N . LEU A 1 133 ? 178.82596 188.36230 149.64242 1.000 83.62492 133 LEU A N 1
ATOM 616 C CA . LEU A 1 133 ? 177.45915 188.73854 149.97289 1.000 85.04642 133 LEU A CA 1
ATOM 617 C C . LEU A 1 133 ? 176.79355 187.56520 150.69750 1.000 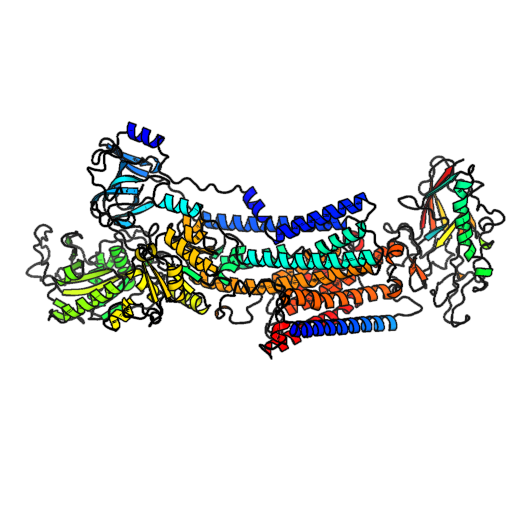86.01774 133 LEU A C 1
ATOM 618 O O . LEU A 1 133 ? 177.47977 186.65720 151.17388 1.000 86.19700 133 LEU A O 1
ATOM 623 N N . THR A 1 134 ? 175.45886 187.59150 150.80913 1.000 80.35634 134 THR A N 1
ATOM 624 C CA . THR A 1 134 ? 174.62866 186.59130 151.48738 1.000 79.25364 134 THR A CA 1
ATOM 625 C C . THR A 1 134 ? 175.25841 186.10930 152.79083 1.000 78.33886 134 THR A C 1
ATOM 626 O O . THR A 1 134 ? 175.20714 184.92043 153.12336 1.000 78.13994 134 THR A O 1
ATOM 630 N N . THR A 1 135 ? 175.82733 187.04251 153.54812 1.000 69.72964 135 THR A N 1
ATOM 631 C CA . THR A 1 135 ? 176.46495 186.75144 154.82172 1.000 69.61139 135 THR A CA 1
ATOM 632 C C . THR A 1 135 ? 175.56084 187.06640 156.00872 1.000 66.31721 135 THR A C 1
ATOM 633 O O . THR A 1 135 ? 176.02783 187.05696 157.15197 1.000 63.95363 135 THR A O 1
ATOM 637 N N . ASP A 1 136 ? 174.27673 187.34465 155.75920 1.000 59.55323 136 ASP A N 1
ATOM 638 C CA . ASP A 1 136 ? 173.31802 187.56813 156.83630 1.000 58.86379 136 ASP A CA 1
ATOM 639 C C . ASP A 1 136 ? 173.08335 186.32461 157.68345 1.000 58.83017 136 ASP A C 1
ATOM 640 O O . ASP A 1 136 ? 172.57306 186.44471 158.80227 1.000 58.83271 136 ASP A O 1
ATOM 645 N N . ASP A 1 137 ? 173.42627 185.13919 157.17165 1.000 50.09661 137 ASP A N 1
ATOM 646 C CA . ASP A 1 137 ? 173.24043 183.91248 157.94060 1.000 51.53716 137 ASP A CA 1
ATOM 647 C C . ASP A 1 137 ? 174.05795 183.93656 159.22583 1.000 52.28139 137 ASP A C 1
ATOM 648 O O . ASP A 1 137 ? 173.58719 183.49055 160.27970 1.000 54.32863 137 ASP A O 1
ATOM 653 N N . ASN A 1 138 ? 175.29341 184.43934 159.15235 1.000 51.44704 138 ASN A N 1
ATOM 654 C CA . ASN A 1 138 ? 176.12393 184.54911 160.34655 1.000 49.95218 138 ASN A CA 1
ATOM 655 C C . ASN A 1 138 ? 175.48326 185.46887 161.37578 1.000 46.95695 138 ASN A C 1
ATOM 656 O O . ASN A 1 138 ? 175.47654 185.16399 162.57431 1.000 50.86950 138 ASN A O 1
ATOM 661 N N . LEU A 1 139 ? 174.94178 186.60213 160.92457 1.000 47.50637 139 LEU A N 1
ATOM 662 C CA . LEU A 1 139 ? 174.27287 187.52131 161.83786 1.000 49.66622 139 LEU A CA 1
ATOM 663 C C . LEU A 1 139 ? 173.04995 186.87602 162.47323 1.000 49.08675 139 LEU A C 1
ATOM 664 O O . LEU A 1 139 ? 172.81253 187.03375 163.67589 1.000 52.41104 139 LEU A O 1
ATOM 669 N N . TYR A 1 140 ? 172.26045 186.14743 161.67895 1.000 43.33782 140 TYR A N 1
ATOM 670 C CA . TYR A 1 140 ? 171.08911 185.46636 162.22051 1.000 46.93680 140 TYR A CA 1
ATOM 671 C C . TYR A 1 140 ? 171.48691 184.44657 163.28000 1.000 49.49023 140 TYR A C 1
ATOM 672 O O . TYR A 1 140 ? 170.86738 184.37565 164.34787 1.000 45.00413 140 TYR A O 1
ATOM 681 N N . LEU A 1 141 ? 172.52479 183.65337 163.00318 1.000 40.23406 141 LEU A N 1
ATOM 682 C CA . LEU A 1 141 ? 172.98292 182.65663 163.96667 1.000 40.31235 141 LEU A CA 1
ATOM 683 C C . LEU A 1 141 ? 173.48647 183.31110 165.24780 1.000 42.46583 141 LEU A C 1
ATOM 684 O O . LEU A 1 141 ? 173.16119 182.86558 166.35640 1.000 46.49459 141 LEU A O 1
ATOM 689 N N . ALA A 1 142 ? 174.29816 184.36399 165.11332 1.000 37.26841 142 ALA A N 1
ATOM 690 C CA . ALA A 1 142 ? 174.82929 185.04446 166.28919 1.000 38.10509 142 ALA A CA 1
ATOM 691 C C . ALA A 1 142 ? 173.70996 185.64312 167.12847 1.000 40.41623 142 ALA A C 1
ATOM 692 O O . ALA A 1 142 ? 173.71207 185.52092 168.36092 1.000 45.32053 142 ALA A O 1
ATOM 694 N N . LEU A 1 143 ? 172.73565 186.27997 166.47391 1.000 37.91649 143 LEU A N 1
ATOM 695 C CA . LEU A 1 143 ? 171.59680 186.84003 167.18904 1.000 41.37211 143 LEU A CA 1
ATOM 696 C C . LEU A 1 143 ? 170.80022 185.75503 167.89751 1.000 44.36958 143 LEU A C 1
ATOM 697 O O . LEU A 1 143 ? 170.37565 185.94158 169.03998 1.000 45.85908 143 LEU A O 1
ATOM 702 N N . ALA A 1 144 ? 170.58002 184.61740 167.23603 1.000 33.18576 144 ALA A N 1
ATOM 703 C CA . ALA A 1 144 ? 169.83313 183.53337 167.86559 1.000 36.54087 144 ALA A CA 1
ATOM 704 C C . ALA A 1 144 ? 170.55336 183.01764 169.10592 1.000 39.22291 144 ALA A C 1
ATOM 705 O O . ALA A 1 144 ? 169.93803 182.82706 170.16176 1.000 39.34546 144 ALA A O 1
ATOM 707 N N . LEU A 1 145 ? 171.86678 182.80552 168.99964 1.000 28.96956 145 LEU A N 1
ATOM 708 C CA . LEU A 1 145 ? 172.63712 182.32630 170.14394 1.000 30.52268 145 LEU A CA 1
ATOM 709 C C . LEU A 1 145 ? 172.57247 183.31410 171.30457 1.000 37.20666 145 LEU A C 1
ATOM 710 O O . LEU A 1 145 ? 172.28019 182.93438 172.44923 1.000 44.61979 145 LEU A O 1
ATOM 715 N N . ILE A 1 146 ? 172.82170 184.59523 171.01972 1.000 30.95093 146 ILE A N 1
ATOM 716 C CA . ILE A 1 146 ? 172.82692 185.60739 172.07212 1.000 34.86672 146 ILE A CA 1
ATOM 717 C C . ILE A 1 146 ? 171.44596 185.73646 172.70296 1.000 36.75120 146 ILE A C 1
ATOM 718 O O . ILE A 1 146 ? 171.31599 185.82554 173.92983 1.000 37.44480 146 ILE A O 1
ATOM 723 N N . ALA A 1 147 ? 170.39440 185.74521 171.88007 1.000 35.82474 147 ALA A N 1
ATOM 724 C CA . ALA A 1 147 ? 169.04233 185.89640 172.40155 1.000 31.37918 147 ALA A CA 1
ATOM 725 C C . ALA A 1 147 ? 168.64906 184.71421 173.27470 1.000 33.55390 147 ALA A C 1
ATOM 726 O O . ALA A 1 147 ? 168.01398 184.89540 174.31840 1.000 42.39412 147 ALA A O 1
ATOM 728 N N . VAL A 1 148 ? 169.01693 183.49488 172.87113 1.000 29.71540 148 VAL A N 1
ATOM 729 C CA . VAL A 1 148 ? 168.70625 182.33420 173.69985 1.000 36.44579 148 VAL A CA 1
ATOM 730 C C . VAL A 1 148 ? 169.43314 182.42501 175.03501 1.000 28.73607 148 VAL A C 1
ATOM 731 O O . VAL A 1 148 ? 168.83818 182.19408 176.09553 1.000 36.24058 148 VAL A O 1
ATOM 735 N N . VAL A 1 149 ? 170.72063 182.78484 175.01063 1.000 32.09129 149 VAL A N 1
ATOM 736 C CA . VAL A 1 149 ? 171.47377 182.89675 176.25962 1.000 31.20841 149 VAL A CA 1
ATOM 737 C C . VAL A 1 149 ? 170.83991 183.94210 177.17343 1.000 32.83598 149 VAL A C 1
ATOM 738 O O . VAL A 1 149 ? 170.65001 183.71001 178.37290 1.000 34.05188 149 VAL A O 1
ATOM 742 N N . VAL A 1 150 ? 170.47854 185.09861 176.61327 1.000 35.94160 150 VAL A N 1
ATOM 743 C CA . VAL A 1 150 ? 169.95562 186.19162 177.42923 1.000 35.48933 150 VAL A CA 1
ATOM 744 C C . VAL A 1 150 ? 168.57726 185.85065 177.98706 1.000 36.63801 150 VAL A C 1
ATOM 745 O O . VAL A 1 150 ? 168.29265 186.11209 179.16084 1.000 46.29398 150 VAL A O 1
ATOM 749 N N . VAL A 1 151 ? 167.69731 185.27323 177.16463 1.000 39.14420 151 VAL A N 1
ATOM 750 C CA . VAL A 1 151 ? 166.36120 184.92092 177.63896 1.000 37.00247 151 VAL A CA 1
ATOM 751 C C . VAL A 1 151 ? 166.43686 183.83580 178.70685 1.000 38.10620 151 VAL A C 1
ATOM 752 O O . VAL A 1 151 ? 165.72194 183.88936 179.71654 1.000 46.32299 151 VAL A O 1
ATOM 756 N N . THR A 1 152 ? 167.30015 182.83580 178.50852 1.000 41.49818 152 THR A N 1
ATOM 757 C CA . THR A 1 152 ? 167.46954 181.79944 179.52097 1.000 40.73087 152 THR A CA 1
ATOM 758 C C . THR A 1 152 ? 168.02016 182.38098 180.81852 1.000 39.84388 152 THR A C 1
ATOM 759 O O . THR A 1 152 ? 167.59161 181.99377 181.91431 1.000 47.63754 152 THR A O 1
ATOM 763 N N . GLY A 1 153 ? 168.96689 183.31716 180.71559 1.000 36.84272 153 GLY A N 1
ATOM 764 C CA . GLY A 1 153 ? 169.47106 183.97616 181.90732 1.000 46.61231 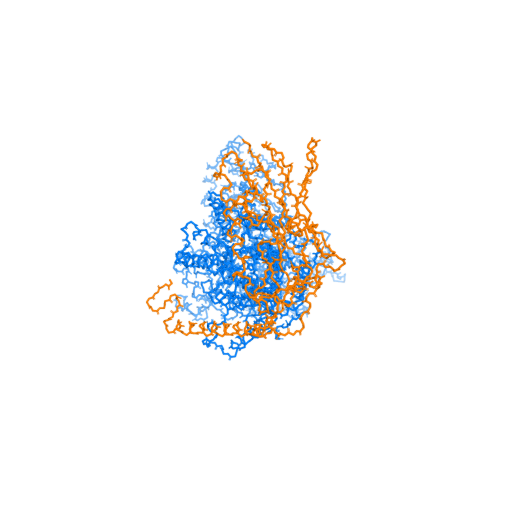153 GLY A CA 1
ATOM 765 C C . GLY A 1 153 ? 168.40058 184.76785 182.63154 1.000 47.06651 153 GLY A C 1
ATOM 766 O O . GLY A 1 153 ? 168.33999 184.76350 183.86112 1.000 55.11955 153 GLY A O 1
ATOM 767 N N . CYS A 1 154 ? 167.54254 185.45866 181.87797 1.000 46.78221 154 CYS A N 1
ATOM 768 C CA . CYS A 1 154 ? 166.43833 186.19159 182.49039 1.000 48.72504 154 CYS A CA 1
ATOM 769 C C . CYS A 1 154 ? 165.47809 185.24697 183.20208 1.000 48.98002 154 CYS A C 1
ATOM 770 O O . CYS A 1 154 ? 164.99661 185.54888 184.29941 1.000 51.90963 154 CYS A O 1
ATOM 773 N N . PHE A 1 155 ? 165.18698 184.09747 182.59052 1.000 50.57700 155 PHE A N 1
ATOM 774 C CA . PHE A 1 155 ? 164.29359 183.12868 183.22073 1.000 50.60786 155 PHE A CA 1
ATOM 775 C C . PHE A 1 155 ? 164.89445 182.57406 184.51029 1.000 52.16582 155 PHE A C 1
ATOM 776 O O . PHE A 1 155 ? 164.20555 182.47373 185.53537 1.000 59.59223 155 PHE A O 1
ATOM 784 N N . GLY A 1 156 ? 166.18125 182.21629 184.48296 1.000 53.78007 156 GLY A N 1
ATOM 785 C CA . GLY A 1 156 ? 166.84018 181.75699 185.69638 1.000 57.30940 156 GLY A CA 1
ATOM 786 C C . GLY A 1 156 ? 166.91323 182.81955 186.77591 1.000 58.23823 156 GLY A C 1
ATOM 787 O O . GLY A 1 156 ? 166.74801 182.51976 187.96529 1.000 60.10864 156 GLY A O 1
ATOM 788 N N . TYR A 1 157 ? 167.15191 184.07177 186.38153 1.000 54.90851 157 TYR A N 1
ATOM 789 C CA . TYR A 1 157 ? 167.14616 185.17286 187.33508 1.000 58.39789 157 TYR A CA 1
ATOM 790 C C . TYR A 1 157 ? 165.76967 185.34666 187.96009 1.000 59.01961 157 TYR A C 1
ATOM 791 O O . TYR A 1 157 ? 165.65920 185.61996 189.15828 1.000 59.76937 157 TYR A O 1
ATOM 800 N N . TYR A 1 158 ? 164.71051 185.20450 187.16090 1.000 57.03050 158 TYR A N 1
ATOM 801 C CA . TYR A 1 158 ? 163.35917 185.27699 187.70513 1.000 58.61909 158 TYR A CA 1
ATOM 802 C C . TYR A 1 158 ? 163.10197 184.15016 188.69669 1.000 57.91617 158 TYR A C 1
ATOM 803 O O . TYR A 1 158 ? 162.47030 184.36326 189.73728 1.000 60.40810 158 TYR A O 1
ATOM 812 N N . GLN A 1 159 ? 163.56991 182.93972 188.38455 1.000 56.04074 159 GLN A N 1
ATOM 813 C CA . GLN A 1 159 ? 163.41286 181.82768 189.32035 1.000 53.37472 159 GLN A CA 1
ATOM 814 C C . GLN A 1 159 ? 164.11517 182.12361 190.64231 1.000 53.88679 159 GLN A C 1
ATOM 815 O O . GLN A 1 159 ? 163.54748 181.91396 191.72406 1.000 54.07282 159 GLN A O 1
ATOM 821 N N . GLU A 1 160 ? 165.34885 182.63317 190.57387 1.000 54.64907 160 GLU A N 1
ATOM 822 C CA . GLU A 1 160 ? 166.07601 182.95217 191.80003 1.000 50.47486 160 GLU A CA 1
ATOM 823 C C . GLU A 1 160 ? 165.39484 184.07367 192.57573 1.000 57.93176 160 GLU A C 1
ATOM 824 O O . GLU A 1 160 ? 165.31000 184.02221 193.80718 1.000 60.18826 160 GLU A O 1
ATOM 830 N N . PHE A 1 161 ? 164.90695 185.09705 191.87115 1.000 62.98278 161 PHE A N 1
ATOM 831 C CA . PHE A 1 161 ? 164.22241 186.20631 192.52653 1.000 61.36991 161 PHE A CA 1
ATOM 832 C C . PHE A 1 161 ? 162.95891 185.73348 193.23377 1.000 61.11369 161 PHE A C 1
ATOM 833 O O . PHE A 1 161 ? 162.69654 186.11866 194.37945 1.000 57.26427 161 PHE A O 1
ATOM 841 N N . LYS A 1 162 ? 162.16815 184.89032 192.56630 1.000 58.35512 162 LYS A N 1
ATOM 842 C CA . LYS A 1 162 ? 160.95085 184.36670 193.17441 1.000 57.08579 162 LYS A CA 1
ATOM 843 C C . LYS A 1 162 ? 161.26268 183.51851 194.40049 1.000 62.23528 162 LYS A C 1
ATOM 844 O O . LYS A 1 162 ? 160.61380 183.66335 195.44451 1.000 64.73018 162 LYS A O 1
ATOM 850 N N . SER A 1 163 ? 162.25695 182.63087 194.29851 1.000 61.85366 163 SER A N 1
ATOM 851 C CA . SER A 1 163 ? 162.60749 181.79760 195.44473 1.000 58.37975 163 SER A CA 1
ATOM 852 C C . SER A 1 163 ? 163.10547 182.64470 196.60951 1.000 57.77804 163 SER A C 1
ATOM 853 O O . SER A 1 163 ? 162.75238 182.39084 197.76827 1.000 60.66869 163 SER A O 1
ATOM 856 N N . THR A 1 164 ? 163.92423 183.65983 196.32018 1.000 61.63256 164 THR A N 1
ATOM 857 C CA . THR A 1 164 ? 164.43373 184.53017 197.37344 1.000 62.47411 164 THR A CA 1
ATOM 858 C C . THR A 1 164 ? 163.30788 185.30235 198.04687 1.000 64.30215 164 THR A C 1
ATOM 859 O O . THR A 1 164 ? 163.29275 185.43908 199.27287 1.000 64.61907 164 THR A O 1
ATOM 863 N N . ASN A 1 165 ? 162.35246 185.81154 197.26624 1.000 66.70957 165 ASN A N 1
ATOM 864 C CA . ASN A 1 165 ? 161.21649 186.50490 197.86560 1.000 66.76555 165 ASN A CA 1
ATOM 865 C C . ASN A 1 165 ? 160.39828 185.56759 198.74492 1.000 66.23042 165 ASN A C 1
ATOM 866 O O . ASN A 1 165 ? 160.01802 185.92893 199.86673 1.000 68.34246 165 ASN A O 1
ATOM 871 N N . ILE A 1 166 ? 160.13158 184.35245 198.25831 1.000 62.81197 166 ILE A N 1
ATOM 872 C CA . ILE A 1 166 ? 159.32191 183.40517 199.02069 1.000 64.37461 166 ILE A CA 1
ATOM 873 C C . ILE A 1 166 ? 160.01053 183.05015 200.33326 1.000 65.07641 166 ILE A C 1
ATOM 874 O O . ILE A 1 166 ? 159.36917 182.97788 201.38883 1.000 69.22294 166 ILE A O 1
ATOM 879 N N . ILE A 1 167 ? 161.32569 182.83052 200.29253 1.000 65.54461 167 ILE A N 1
ATOM 880 C CA . ILE A 1 167 ? 162.05316 182.46772 201.50488 1.000 63.18068 167 ILE A CA 1
ATOM 881 C C . ILE A 1 167 ? 162.15861 183.65485 202.45681 1.000 67.20529 167 ILE A C 1
ATOM 882 O O . ILE A 1 167 ? 161.97111 183.50973 203.67021 1.000 70.59234 167 ILE A O 1
ATOM 887 N N . ALA A 1 168 ? 162.45260 184.84647 201.93094 1.000 75.33204 168 ALA A N 1
ATOM 888 C CA . ALA A 1 168 ? 162.64054 186.01613 202.77840 1.000 73.68604 168 ALA A CA 1
ATOM 889 C C . ALA A 1 168 ? 161.33479 186.52158 203.36945 1.000 76.91819 168 ALA A C 1
ATOM 890 O O . ALA A 1 168 ? 161.36681 187.26727 204.35368 1.000 78.02941 168 ALA A O 1
ATOM 892 N N . SER A 1 169 ? 160.19094 186.14013 202.79502 1.000 77.72903 169 SER A N 1
ATOM 893 C CA . SER A 1 169 ? 158.91532 186.48630 203.41022 1.000 78.43140 169 SER A CA 1
ATOM 894 C C . SER A 1 169 ? 158.78830 185.91603 204.81654 1.000 81.54215 169 SER A C 1
ATOM 895 O O . SER A 1 169 ? 158.01594 186.44597 205.62281 1.000 80.13854 169 SER A O 1
ATOM 898 N N . PHE A 1 170 ? 159.53067 184.85582 205.12766 1.000 77.30685 170 PHE A N 1
ATOM 899 C CA . PHE A 1 170 ? 159.52834 184.24795 206.45024 1.000 75.72644 170 PHE A CA 1
ATOM 900 C C . PHE A 1 170 ? 160.52292 184.89524 207.40606 1.000 78.52680 170 PHE A C 1
ATOM 901 O O . PHE A 1 170 ? 160.61746 184.46459 208.55972 1.000 79.92012 170 PHE A O 1
ATOM 909 N N . LYS A 1 171 ? 161.26713 185.90489 206.96066 1.000 84.63740 171 LYS A N 1
ATOM 910 C CA . LYS A 1 171 ? 162.22125 186.61144 207.80691 1.000 85.01421 171 LYS A CA 1
ATOM 911 C C . LYS A 1 171 ? 161.60278 187.92583 208.26691 1.000 85.90801 171 LYS A C 1
ATOM 912 O O . LYS A 1 171 ? 161.21663 188.75818 207.43888 1.000 85.89824 171 LYS A O 1
ATOM 918 N N . ASN A 1 172 ? 161.51303 188.10886 209.57982 1.000 93.69300 172 ASN A N 1
ATOM 919 C CA . ASN A 1 172 ? 160.94331 189.30492 210.18158 1.000 93.12310 172 ASN A CA 1
ATOM 920 C C . ASN A 1 172 ? 162.03842 190.10724 210.87976 1.000 93.43409 172 ASN A C 1
ATOM 921 O O . ASN A 1 172 ? 163.20354 189.70292 210.93726 1.000 94.17900 172 ASN A O 1
ATOM 926 N N . LEU A 1 173 ? 161.65168 191.26561 211.40981 1.000 93.00587 173 LEU A N 1
ATOM 927 C CA . LEU A 1 173 ? 162.58495 192.17083 212.06661 1.000 92.98307 173 LEU A CA 1
ATOM 928 C C . LEU A 1 173 ? 161.96001 192.70200 213.34635 1.000 93.84072 173 LEU A C 1
ATOM 929 O O . LEU A 1 173 ? 160.80796 193.14569 213.33938 1.000 94.36910 173 LEU A O 1
ATOM 934 N N . VAL A 1 174 ? 162.72334 192.65927 214.43444 1.000 93.68472 174 VAL A N 1
ATOM 935 C CA . VAL A 1 174 ? 162.28987 193.16677 215.73477 1.000 94.03746 174 VAL A CA 1
ATOM 936 C C . VAL A 1 174 ? 163.48624 193.81650 216.42074 1.000 94.98596 174 VAL A C 1
ATOM 937 O O . VAL A 1 174 ? 164.55652 193.19706 216.50853 1.000 93.94273 174 VAL A O 1
ATOM 941 N N . PRO A 1 175 ? 163.36392 195.05166 216.90693 1.000 95.58867 175 PRO A N 1
ATOM 942 C CA . PRO A 1 175 ? 164.47650 195.66147 217.64468 1.000 94.57143 175 PRO A CA 1
ATOM 943 C C . PRO A 1 175 ? 164.78009 194.88306 218.91649 1.000 95.54608 175 PRO A C 1
ATOM 944 O O . PRO A 1 175 ? 163.88306 194.34072 219.56531 1.000 95.14431 175 PRO A O 1
ATOM 948 N N . GLN A 1 176 ? 166.06074 194.82968 219.26873 1.000 94.23111 176 GLN A N 1
ATOM 949 C CA . GLN A 1 176 ? 166.52868 194.06769 220.41787 1.000 93.84736 176 GLN A CA 1
ATOM 950 C C . GLN A 1 176 ? 167.08139 195.02075 221.46667 1.000 93.11186 176 GLN A C 1
ATOM 951 O O . GLN A 1 176 ? 167.89414 195.89563 221.14951 1.000 93.47682 176 GLN A O 1
ATOM 957 N N . GLN A 1 177 ? 166.64487 194.84587 222.71089 1.000 88.06080 177 GLN A N 1
ATOM 958 C CA . GLN A 1 177 ? 167.06667 195.69812 223.81002 1.000 87.26004 177 GLN A CA 1
ATOM 959 C C . GLN A 1 177 ? 167.57241 194.83335 224.95616 1.000 85.43670 177 GLN A C 1
ATOM 960 O O . GLN A 1 177 ? 167.21441 193.65999 225.08254 1.000 84.53198 177 GLN A O 1
ATOM 966 N N . ALA A 1 178 ? 168.41585 195.43041 225.79514 1.000 83.11818 178 ALA A N 1
ATOM 967 C CA . ALA A 1 178 ? 169.07024 194.70977 226.87577 1.000 80.44717 178 ALA A CA 1
ATOM 968 C C . ALA A 1 178 ? 169.05208 195.55221 228.14226 1.000 81.42159 178 ALA A C 1
ATOM 969 O O . ALA A 1 178 ? 168.89681 196.77443 228.10026 1.000 82.56536 178 ALA A O 1
ATOM 971 N N . THR A 1 179 ? 169.21052 194.87731 229.27734 1.000 78.23076 179 THR A N 1
ATOM 972 C CA . THR A 1 179 ? 169.31126 195.52957 230.57640 1.000 78.02891 179 THR A CA 1
ATOM 973 C C . THR A 1 179 ? 170.77409 195.54002 231.00098 1.000 78.96518 179 THR A C 1
ATOM 974 O O . THR A 1 179 ? 171.40523 194.48173 231.08790 1.000 78.57766 179 THR A O 1
ATOM 978 N N . VAL A 1 180 ? 171.30864 196.73195 231.26833 1.000 79.94681 180 VAL A N 1
ATOM 979 C CA . VAL A 1 180 ? 172.71653 196.89834 231.59797 1.000 80.20594 180 VAL A CA 1
ATOM 980 C C . VAL A 1 180 ? 172.83242 197.68029 232.89988 1.000 81.74546 180 VAL A C 1
ATOM 981 O O . VAL A 1 180 ? 171.91334 198.39017 233.31454 1.000 82.53512 180 VAL A O 1
ATOM 985 N N . ILE A 1 181 ? 173.98305 197.52895 233.54976 1.000 82.27214 181 ILE A N 1
ATOM 986 C CA . ILE A 1 181 ? 174.28171 198.18454 234.81700 1.000 80.94810 181 ILE A CA 1
ATOM 987 C C . ILE A 1 181 ? 175.56960 198.97492 234.64458 1.000 82.22207 181 ILE A C 1
ATOM 988 O O . ILE A 1 181 ? 176.61557 198.40213 234.31442 1.000 84.15728 181 ILE A O 1
ATOM 993 N N . ARG A 1 182 ? 175.49670 200.28527 234.86577 1.000 83.57092 182 ARG A N 1
ATOM 994 C CA . ARG A 1 182 ? 176.65722 201.15749 234.75120 1.000 83.21263 182 ARG A CA 1
ATOM 995 C C . ARG A 1 182 ? 176.74426 202.05552 235.97577 1.000 84.53544 182 ARG A C 1
ATOM 996 O O . ARG A 1 182 ? 175.74733 202.66868 236.37092 1.000 83.72180 182 ARG A O 1
ATOM 1004 N N . ASP A 1 183 ? 177.93936 202.11241 236.57362 1.000 85.47778 183 ASP A N 1
ATOM 1005 C CA . ASP A 1 183 ? 178.24781 202.85888 237.79373 1.000 84.45103 183 ASP A CA 1
ATOM 1006 C C . ASP A 1 183 ? 177.17139 202.70446 238.86430 1.000 85.49252 183 ASP A C 1
ATOM 1007 O O . ASP A 1 183 ? 176.89640 203.64373 239.61763 1.000 86.69882 183 ASP A O 1
ATOM 1012 N N . GLY A 1 184 ? 176.57239 201.51675 238.95282 1.000 87.98524 184 GLY A N 1
ATOM 1013 C CA . GLY A 1 184 ? 175.54688 201.23377 239.92938 1.000 86.62385 184 GLY A CA 1
ATOM 1014 C C . GLY A 1 184 ? 174.12494 201.39494 239.43486 1.000 88.15005 184 GLY A C 1
ATOM 1015 O O . GLY A 1 184 ? 173.20313 200.86158 240.06209 1.000 89.13878 184 GLY A O 1
ATOM 1016 N N . ASP A 1 185 ? 173.91915 202.10595 238.32980 1.000 85.13023 185 ASP A N 1
ATOM 1017 C CA . ASP A 1 185 ? 172.58703 202.31757 237.78632 1.000 86.21650 185 ASP A CA 1
ATOM 1018 C C . ASP A 1 185 ? 172.10696 201.05465 237.07041 1.000 86.97540 185 ASP A C 1
ATOM 1019 O O . ASP A 1 185 ? 172.84544 200.08144 236.90554 1.000 88.64330 185 ASP A O 1
ATOM 1024 N N . LYS A 1 186 ? 170.84590 201.06484 236.64493 1.000 87.75225 186 LYS A N 1
ATOM 1025 C CA . LYS A 1 186 ? 170.28155 199.96604 235.86774 1.000 87.29873 186 LYS A CA 1
ATOM 1026 C C . LYS A 1 186 ? 169.24214 200.53910 234.91964 1.000 86.31686 186 LYS A C 1
ATOM 1027 O O . LYS A 1 186 ? 168.24723 201.11638 235.36717 1.000 86.98740 186 LYS A O 1
ATOM 1033 N N . PHE A 1 187 ? 169.47018 200.37655 233.61877 1.000 85.14670 187 PHE A N 1
ATOM 1034 C CA . PHE A 1 187 ? 168.58352 200.94210 232.61406 1.000 86.31723 187 PHE A CA 1
ATOM 1035 C C . PHE A 1 187 ? 168.55495 200.02860 231.39885 1.000 84.36578 187 PHE A C 1
ATOM 1036 O O . PHE A 1 187 ? 169.46424 199.22518 231.17745 1.000 83.44412 187 PHE A O 1
ATOM 1044 N N . GLN A 1 188 ? 167.49343 200.16744 230.60905 1.000 84.79861 188 GLN A N 1
ATOM 1045 C CA . GLN A 1 188 ? 167.27832 199.33594 229.43030 1.000 85.64304 188 GLN A CA 1
ATOM 1046 C C . GLN A 1 188 ? 167.92749 200.01192 228.22758 1.000 85.92822 188 GLN A C 1
ATOM 1047 O O . GLN A 1 188 ? 167.47453 201.07039 227.78075 1.000 85.64965 188 GLN A O 1
ATOM 1053 N N . ILE A 1 189 ? 168.98405 199.39636 227.70164 1.000 86.29726 189 ILE A N 1
ATOM 1054 C CA . ILE A 1 189 ? 169.76030 199.95024 226.60068 1.000 84.00543 189 ILE A CA 1
ATOM 1055 C C . ILE A 1 189 ? 169.69943 198.98307 225.42689 1.000 85.40085 189 ILE A C 1
ATOM 1056 O O . ILE A 1 189 ? 169.48005 197.78006 225.59987 1.000 86.16577 189 ILE A O 1
ATOM 1061 N N . ASN A 1 190 ? 169.87843 199.51842 224.22225 1.000 81.27146 190 ASN A N 1
ATOM 1062 C CA . ASN A 1 190 ? 169.84184 198.68188 223.03175 1.000 80.23424 190 ASN A CA 1
ATOM 1063 C C . ASN A 1 190 ? 171.00011 197.68930 223.04690 1.000 81.35278 190 ASN A C 1
ATOM 1064 O O . ASN A 1 190 ? 172.08185 197.96755 223.57125 1.000 80.36456 190 ASN A O 1
ATOM 1069 N N . ALA A 1 191 ? 170.75654 196.51149 222.46570 1.000 77.73752 191 ALA A N 1
ATOM 1070 C CA . ALA A 1 191 ? 171.73370 195.43065 222.53923 1.000 78.27089 191 ALA A CA 1
ATOM 1071 C C . ALA A 1 191 ? 173.03185 195.78405 221.82547 1.000 79.42500 191 ALA A C 1
ATOM 1072 O O . ALA A 1 191 ? 174.11368 195.40439 222.28727 1.000 77.01321 191 ALA A O 1
ATOM 1074 N N . ASP A 1 192 ? 172.95351 196.51171 220.71107 1.000 73.28753 192 ASP A N 1
ATOM 1075 C CA . ASP A 1 192 ? 174.15715 196.88220 219.97868 1.000 72.25121 192 ASP A CA 1
ATOM 1076 C C . ASP A 1 192 ? 174.97682 197.95487 220.68309 1.000 72.76531 192 ASP A C 1
ATOM 1077 O O . ASP A 1 192 ? 176.11144 198.21300 220.26875 1.000 75.81981 192 ASP A O 1
ATOM 1082 N N . GLN A 1 193 ? 174.43857 198.58051 221.73103 1.000 72.47805 193 GLN A N 1
ATOM 1083 C CA . GLN A 1 193 ? 175.19466 199.56999 222.48663 1.000 75.80432 193 GLN A CA 1
ATOM 1084 C C . GLN A 1 193 ? 176.09811 198.94349 223.53865 1.000 75.18284 193 GLN A C 1
ATOM 1085 O O . GLN A 1 193 ? 176.94492 199.64366 224.10228 1.000 75.12502 193 GLN A O 1
ATOM 1091 N N . LEU A 1 194 ? 175.93662 197.65316 223.81614 1.000 72.67212 194 LEU A N 1
ATOM 1092 C CA . LEU A 1 194 ? 176.75818 196.98789 224.81597 1.000 71.18098 194 LEU A CA 1
ATOM 1093 C C . LEU A 1 194 ? 178.18786 196.82117 224.31730 1.000 65.21552 194 LEU A C 1
ATOM 1094 O O . LEU A 1 194 ? 178.44393 196.71698 223.11575 1.000 70.10411 194 LEU A O 1
ATOM 1099 N N . VAL A 1 195 ? 179.12598 196.79356 225.26214 1.000 57.53959 195 VAL A N 1
ATOM 1100 C CA . VAL A 1 195 ? 180.53696 196.59269 224.97162 1.000 60.96823 195 VAL A CA 1
ATOM 1101 C C . VAL A 1 195 ? 181.08378 195.54280 225.92703 1.000 63.39104 195 VAL A C 1
ATOM 1102 O O . VAL A 1 195 ? 180.40743 195.09757 226.85362 1.000 67.31249 195 VAL A O 1
ATOM 1106 N N . VAL A 1 196 ? 182.33532 195.14994 225.68536 1.000 60.36487 196 VAL A N 1
ATOM 1107 C CA . VAL A 1 196 ? 182.96708 194.15139 226.53313 1.000 59.16954 196 VAL A CA 1
ATOM 1108 C C . VAL A 1 196 ? 183.13151 194.71449 227.93921 1.000 64.44973 196 VAL A C 1
ATOM 1109 O O . VAL A 1 196 ? 183.39775 195.90864 228.13066 1.000 66.85525 196 VAL A O 1
ATOM 1113 N N . GLY A 1 197 ? 182.92923 193.85770 228.93674 1.000 66.33629 197 GLY A N 1
ATOM 1114 C CA . GLY A 1 197 ? 182.96754 194.27396 230.32111 1.000 63.74978 197 GLY A CA 1
ATOM 1115 C C . GLY A 1 197 ? 181.66987 194.82488 230.86796 1.000 64.65912 197 GLY A C 1
ATOM 1116 O O . GLY A 1 197 ? 181.60431 195.12614 232.06500 1.000 70.88319 197 GLY A O 1
ATOM 1117 N N . ASP A 1 198 ? 180.63877 194.96890 230.03944 1.000 63.90696 198 ASP A N 1
ATOM 1118 C CA . ASP A 1 198 ? 179.35131 195.45914 230.51436 1.000 63.48293 198 ASP A CA 1
ATOM 1119 C C . ASP A 1 198 ? 178.71076 194.45243 231.46165 1.000 67.82711 198 ASP A C 1
ATOM 1120 O O . ASP A 1 198 ? 178.65829 193.25473 231.16896 1.000 70.32734 198 ASP A O 1
ATOM 1125 N N . LEU A 1 199 ? 178.21370 194.94112 232.59432 1.000 74.60521 199 LEU A N 1
ATOM 1126 C CA . LEU A 1 199 ? 177.44986 194.12030 233.52490 1.000 71.81125 199 LEU A CA 1
ATOM 1127 C C . LEU A 1 199 ? 175.98496 194.15893 233.10903 1.000 72.95053 199 LEU A C 1
ATOM 1128 O O . LEU A 1 199 ? 175.36516 195.22764 233.10481 1.000 73.71883 199 LEU A O 1
ATOM 1133 N N . VAL A 1 200 ? 175.43429 192.99856 232.75910 1.000 69.44411 200 VAL A N 1
ATOM 1134 C CA . VAL A 1 200 ? 174.10121 192.91921 232.18139 1.000 68.89284 200 VAL A CA 1
ATOM 1135 C C . VAL A 1 200 ? 173.21620 192.03360 233.04777 1.000 70.77250 200 VAL A C 1
ATOM 1136 O O . VAL A 1 200 ? 173.68680 191.25513 233.88058 1.000 69.94748 200 VAL A O 1
ATOM 1140 N N . GLU A 1 201 ? 171.91021 192.16489 232.83015 1.000 75.08303 201 GLU A N 1
ATOM 1141 C CA . GLU A 1 201 ? 170.89176 191.42308 233.55892 1.000 75.11195 201 GLU A CA 1
ATOM 1142 C C . GLU A 1 201 ? 170.03059 190.65199 232.57141 1.000 75.46999 201 GLU A C 1
ATOM 1143 O O . GLU A 1 201 ? 169.58773 191.20974 231.56181 1.000 76.20010 201 GLU A O 1
ATOM 1149 N N . MET A 1 202 ? 169.79421 189.37548 232.86326 1.000 73.74861 202 MET A N 1
ATOM 1150 C CA . MET A 1 202 ? 168.94962 188.52838 232.03445 1.000 75.71182 202 MET A CA 1
ATOM 1151 C C . MET A 1 202 ? 167.90453 187.84586 232.90148 1.000 72.20572 202 MET A C 1
ATOM 1152 O O . MET A 1 202 ? 168.20092 187.40384 234.01510 1.000 70.33260 202 MET A O 1
ATOM 1157 N N . LYS A 1 203 ? 166.68278 187.76249 232.38490 1.000 75.88404 203 LYS A N 1
ATOM 1158 C CA . LYS A 1 203 ? 165.60024 187.04580 233.03901 1.000 73.96886 203 LYS A CA 1
ATOM 1159 C C . LYS A 1 203 ? 164.91762 186.14325 232.02141 1.000 73.24318 203 LYS A C 1
ATOM 1160 O O . LYS A 1 203 ? 165.15165 186.24283 230.81429 1.000 76.50192 203 LYS A O 1
ATOM 1166 N N . GLY A 1 204 ? 164.07284 185.24749 232.52525 1.000 70.95982 204 GLY A N 1
ATOM 1167 C CA . GLY A 1 204 ? 163.36632 184.30601 231.67933 1.000 68.78045 204 GLY A CA 1
ATOM 1168 C C . GLY A 1 204 ? 162.53720 184.97053 230.60148 1.000 69.40523 204 GLY A C 1
ATOM 1169 O O . GLY A 1 204 ? 161.80776 185.92917 230.87031 1.000 72.12312 204 GLY A O 1
ATOM 1170 N N . GLY A 1 205 ? 162.64312 184.46873 229.37304 1.000 68.07418 205 GLY A N 1
ATOM 1171 C CA . GLY A 1 205 ? 161.94456 185.04083 228.24597 1.000 66.60617 205 GLY A CA 1
ATOM 1172 C C . GLY A 1 205 ? 162.71946 186.08372 227.47156 1.000 68.66810 205 GLY A C 1
ATOM 1173 O O . GLY A 1 205 ? 162.23431 186.54448 226.43042 1.000 69.83514 205 GLY A O 1
ATOM 1174 N N . ASP A 1 206 ? 163.90330 186.46899 227.93686 1.000 70.88276 206 ASP A N 1
ATOM 1175 C CA . ASP A 1 206 ? 164.71478 187.48063 227.27476 1.000 69.05206 206 ASP A CA 1
ATOM 1176 C C . ASP A 1 206 ? 165.87946 186.82551 226.54503 1.000 68.05618 206 ASP A C 1
ATOM 1177 O O . ASP A 1 206 ? 166.57114 185.96945 227.10589 1.000 68.96375 206 ASP A O 1
ATOM 1182 N N . ARG A 1 207 ? 166.08518 187.23006 225.29586 1.000 60.10771 207 ARG A N 1
ATOM 1183 C CA . ARG A 1 207 ? 167.21929 186.75297 224.51916 1.000 60.08305 207 ARG A CA 1
ATOM 1184 C C . ARG A 1 207 ? 168.52680 187.25401 225.12060 1.000 57.64786 207 ARG A C 1
ATOM 1185 O O . ARG A 1 207 ? 168.62682 188.40198 225.56061 1.000 59.45898 207 ARG A O 1
ATOM 1193 N N . VAL A 1 208 ? 169.52637 186.38187 225.14706 1.000 56.73322 208 VAL A N 1
ATOM 1194 C CA . VAL A 1 208 ? 170.83800 186.74850 225.69520 1.000 52.94245 208 VAL A CA 1
ATOM 1195 C C . VAL A 1 208 ? 171.48962 187.78264 224.78198 1.000 53.40263 208 VAL A C 1
ATOM 1196 O O . VAL A 1 208 ? 171.59219 187.55297 223.56413 1.000 58.17800 208 VAL A O 1
ATOM 1200 N N . PRO A 1 209 ? 171.94099 188.92535 225.31023 1.000 52.51580 209 PRO A N 1
ATOM 1201 C CA . PRO A 1 209 ? 172.35704 190.02674 224.43006 1.000 53.44468 209 PRO A CA 1
ATOM 1202 C C . PRO A 1 209 ? 173.78866 189.94292 223.92732 1.000 54.23905 209 PRO A C 1
ATOM 1203 O O . PRO A 1 209 ? 174.12614 190.67084 222.98466 1.000 57.53922 209 PRO A O 1
ATOM 1207 N N . ALA A 1 210 ? 174.63443 189.10334 224.51426 1.000 47.07333 210 ALA A N 1
ATOM 1208 C CA . ALA A 1 210 ? 176.02702 188.97373 224.09603 1.000 46.48751 210 ALA A CA 1
ATOM 1209 C C . ALA A 1 210 ? 176.59735 187.72032 224.74768 1.000 49.48852 210 ALA A C 1
ATOM 1210 O O . ALA A 1 210 ? 175.92574 187.04768 225.53451 1.000 51.54090 210 ALA A O 1
ATOM 1212 N N . ASP A 1 211 ? 177.84410 187.40368 224.40636 1.000 40.61706 211 ASP A N 1
ATOM 1213 C CA . ASP A 1 211 ? 178.56061 186.34492 225.10535 1.000 46.40071 211 ASP A CA 1
ATOM 1214 C C . ASP A 1 211 ? 178.91320 186.82729 226.50644 1.000 50.66446 211 ASP A C 1
ATOM 1215 O O . ASP A 1 211 ? 179.63343 187.81797 226.66649 1.000 50.91337 211 ASP A O 1
ATOM 1220 N N . ILE A 1 212 ? 178.40486 186.13215 227.52089 1.000 53.67931 212 ILE A N 1
ATOM 1221 C CA . ILE A 1 212 ? 178.42704 186.61891 228.89418 1.000 53.74672 212 ILE A CA 1
ATOM 1222 C C . ILE A 1 212 ? 179.00975 185.54580 229.80224 1.000 54.69834 212 ILE A C 1
ATOM 1223 O O . ILE A 1 212 ? 178.64849 184.36945 229.69404 1.000 56.81577 212 ILE A O 1
ATOM 1228 N N . ARG A 1 213 ? 179.91667 185.95206 230.68687 1.000 62.56040 213 ARG A N 1
ATOM 1229 C CA . ARG A 1 213 ? 180.37191 185.11318 231.78781 1.000 64.53922 213 ARG A CA 1
ATOM 1230 C C . ARG A 1 213 ? 179.45914 185.35892 232.98276 1.000 64.13594 213 ARG A C 1
ATOM 1231 O O . ARG A 1 213 ? 179.37166 186.48637 233.47724 1.000 66.27092 213 ARG A O 1
ATOM 1239 N N . ILE A 1 214 ? 178.78846 184.30857 233.44533 1.000 66.44863 214 ILE A N 1
ATOM 1240 C CA . ILE A 1 214 ? 177.75218 184.44519 234.46404 1.000 65.91348 214 ILE A CA 1
ATOM 1241 C C . ILE A 1 214 ? 178.39803 184.72842 235.81364 1.000 67.34948 214 ILE A C 1
ATOM 1242 O O . ILE A 1 214 ? 179.28630 183.99282 236.25926 1.000 72.16929 214 ILE A O 1
ATOM 1247 N N . LEU A 1 215 ? 177.94888 185.79849 236.47015 1.000 69.14576 215 LEU A N 1
ATOM 1248 C CA . LEU A 1 215 ? 178.44033 186.15788 237.79540 1.000 71.30855 215 LEU A CA 1
ATOM 1249 C C . LEU A 1 215 ? 177.53789 185.62113 238.90131 1.000 72.04617 215 LEU A C 1
ATOM 1250 O O . LEU A 1 215 ? 178.02704 185.06678 239.88967 1.000 72.91425 215 LEU A O 1
ATOM 1255 N N . GLN A 1 216 ? 176.22606 185.79670 238.76063 1.000 72.81372 216 GLN A N 1
ATOM 1256 C CA . GLN A 1 216 ? 175.25990 185.18822 239.66138 1.000 71.57441 216 GLN A CA 1
ATOM 1257 C C . GLN A 1 216 ? 174.06224 184.72083 238.84841 1.000 74.27073 216 GLN A C 1
ATOM 1258 O O . GLN A 1 216 ? 173.71164 185.32341 237.83060 1.000 74.40438 216 GLN A O 1
ATOM 1264 N N . ALA A 1 217 ? 173.44091 183.63475 239.30207 1.000 77.07955 217 ALA A N 1
ATOM 1265 C CA . ALA A 1 217 ? 172.29519 183.06749 238.60697 1.000 76.24350 217 ALA A CA 1
ATOM 1266 C C . ALA A 1 217 ? 171.33454 182.46960 239.62227 1.000 75.31835 217 ALA A C 1
ATOM 1267 O O . ALA A 1 217 ? 171.76008 181.92218 240.64229 1.000 75.80272 217 ALA A O 1
ATOM 1269 N N . GLN A 1 218 ? 170.03799 182.57755 239.33507 1.000 73.58560 218 GLN A N 1
ATOM 1270 C CA . GLN A 1 218 ? 168.98575 182.01780 240.18412 1.000 72.56416 218 GLN A CA 1
ATOM 1271 C C . GLN A 1 218 ? 168.06465 181.17946 239.30318 1.000 71.90777 218 GLN A C 1
ATOM 1272 O O . GLN A 1 218 ? 167.12470 181.70421 238.70114 1.000 73.13260 218 GLN A O 1
ATOM 1278 N N . GLY A 1 219 ? 168.33630 179.88003 239.23458 1.000 67.51877 219 GLY A N 1
ATOM 1279 C CA . GLY A 1 219 ? 167.51576 178.98314 238.43439 1.000 66.60504 219 GLY A CA 1
ATOM 1280 C C . GLY A 1 219 ? 167.50906 179.32161 236.96030 1.000 66.73247 219 GLY A C 1
ATOM 1281 O O . GLY A 1 219 ? 166.48451 179.14689 236.28862 1.000 67.83593 219 GLY A O 1
ATOM 1282 N N . CYS A 1 220 ? 168.63576 179.80023 236.43927 1.000 62.43830 220 CYS A N 1
ATOM 1283 C CA . CYS A 1 220 ? 168.71551 180.23106 235.05111 1.000 59.88904 220 CYS A CA 1
ATOM 1284 C C . CYS A 1 220 ? 168.88584 179.03318 234.12499 1.000 61.31775 220 CYS A C 1
ATOM 1285 O O . CYS A 1 220 ? 169.72753 178.16286 234.36571 1.000 60.86295 220 CYS A O 1
ATOM 1288 N N . LYS A 1 221 ? 168.08429 178.99470 233.06510 1.000 57.26121 221 LYS A N 1
ATOM 1289 C CA . LYS A 1 221 ? 168.20375 177.99222 232.01921 1.000 55.19768 221 LYS A CA 1
ATOM 1290 C C . LYS A 1 221 ? 168.16160 178.68120 230.66476 1.000 56.62606 221 LYS A C 1
ATOM 1291 O O . LYS A 1 221 ? 167.48512 179.69736 230.49094 1.000 60.02573 221 LYS A O 1
ATOM 1297 N N . VAL A 1 222 ? 168.89585 178.12077 229.70347 1.000 47.77696 222 VAL A N 1
ATOM 1298 C CA . VAL A 1 222 ? 169.01090 178.70789 228.37692 1.000 51.71965 222 VAL A CA 1
ATOM 1299 C C . VAL A 1 222 ? 168.68862 177.66084 227.32067 1.000 53.02719 222 VAL A C 1
ATOM 1300 O O . VAL A 1 222 ? 168.81484 176.45503 227.54013 1.000 53.07982 222 VAL A O 1
ATOM 1304 N N . ASP A 1 223 ? 168.26753 178.15036 226.15967 1.000 46.40165 223 ASP A N 1
ATOM 1305 C CA . ASP A 1 223 ? 167.99783 177.32395 224.98713 1.000 38.80490 223 ASP A CA 1
ATOM 1306 C C . ASP A 1 223 ? 169.19002 177.46265 224.04537 1.000 43.23485 223 ASP A C 1
ATOM 1307 O O . ASP A 1 223 ? 169.32859 178.46871 223.34639 1.000 41.71805 223 ASP A O 1
ATOM 1312 N N . ASN A 1 224 ? 170.05311 176.44645 224.02933 1.000 38.61789 224 ASN A N 1
ATOM 1313 C CA . ASN A 1 224 ? 171.23803 176.42636 223.18139 1.000 36.13508 224 ASN A CA 1
ATOM 1314 C C . ASN A 1 224 ? 171.05662 175.55720 221.94111 1.000 36.94254 224 ASN A C 1
ATOM 1315 O O . ASN A 1 224 ? 172.04490 175.20920 221.28831 1.000 43.90456 224 ASN A O 1
ATOM 1320 N N . SER A 1 225 ? 169.81528 175.20121 221.60360 1.000 33.68747 225 SER A N 1
ATOM 1321 C CA . SER A 1 225 ? 169.58214 174.23868 220.53128 1.000 35.94263 225 SER A CA 1
ATOM 1322 C C . SER A 1 225 ? 169.99087 174.77861 219.16612 1.000 28.08577 225 SER A C 1
ATOM 1323 O O . SER A 1 225 ? 170.41052 174.00487 218.30098 1.000 36.01265 225 SER A O 1
ATOM 1326 N N . SER A 1 226 ? 169.85703 176.08326 218.93768 1.000 27.46395 226 SER A N 1
ATOM 1327 C CA . SER A 1 226 ? 170.26472 176.63201 217.64981 1.000 29.44071 226 SER A CA 1
ATOM 1328 C C . SER A 1 226 ? 171.77912 176.76183 217.54592 1.000 31.40262 226 SER A C 1
ATOM 1329 O O . SER A 1 226 ? 172.34831 176.55935 216.46859 1.000 35.09411 226 SER A O 1
ATOM 1332 N N . LEU A 1 227 ? 172.44819 177.09516 218.64949 1.000 36.80858 227 LEU A N 1
ATOM 1333 C CA . LEU A 1 227 ? 173.88732 177.31953 218.59548 1.000 33.53216 227 LEU A CA 1
ATOM 1334 C C . LEU A 1 227 ? 174.65840 176.01315 218.73151 1.000 33.70836 227 LEU A C 1
ATOM 1335 O O . LEU A 1 227 ? 175.53240 175.71153 217.91423 1.000 41.15218 227 LEU A O 1
ATOM 1340 N N . THR A 1 228 ? 174.36692 175.24257 219.76654 1.000 38.35774 228 THR A N 1
ATOM 1341 C CA . THR A 1 228 ? 174.91271 173.90974 219.93218 1.000 31.42761 228 THR A CA 1
ATOM 1342 C C . THR A 1 228 ? 173.88934 172.90602 219.40885 1.000 39.12970 228 THR A C 1
ATOM 1343 O O . THR A 1 228 ? 172.90101 173.27404 218.77207 1.000 42.37978 228 THR A O 1
ATOM 1347 N N . GLY A 1 229 ? 174.12130 171.62552 219.65687 1.000 25.74491 229 GLY A N 1
ATOM 1348 C CA . GLY A 1 229 ? 173.12145 170.62953 219.34538 1.000 34.57285 229 GLY A CA 1
ATOM 1349 C C . GLY A 1 229 ? 172.23660 170.23179 220.50175 1.000 32.87455 229 GLY A C 1
ATOM 1350 O O . GLY A 1 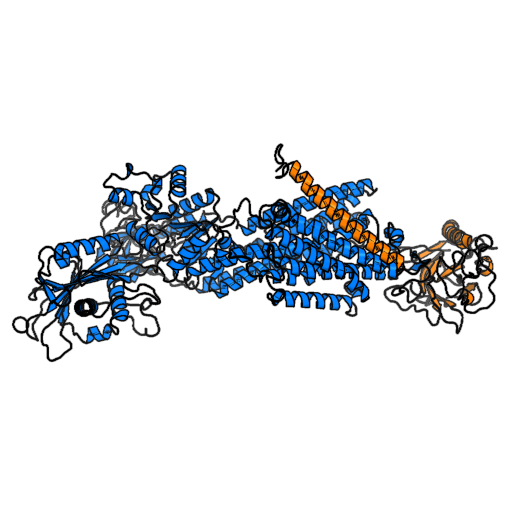229 ? 171.37246 169.36767 220.33261 1.000 38.86291 229 GLY A O 1
ATOM 1351 N N . GLU A 1 230 ? 172.41051 170.85120 221.66583 1.000 40.69959 230 GLU A N 1
ATOM 1352 C CA . GLU A 1 230 ? 171.74436 170.39776 222.87863 1.000 37.06311 230 GLU A CA 1
ATOM 1353 C C . GLU A 1 230 ? 170.24765 170.67311 222.81582 1.000 36.25671 230 GLU A C 1
ATOM 1354 O O . GLU A 1 230 ? 169.82118 171.80908 222.59186 1.000 43.56158 230 GLU A O 1
ATOM 1360 N N . SER A 1 231 ? 169.45007 169.63073 223.03655 1.000 33.42044 231 SER A N 1
ATOM 1361 C CA . SER A 1 231 ? 168.00127 169.74984 222.96079 1.000 37.70956 231 SER A CA 1
ATOM 1362 C C . SER A 1 231 ? 167.36071 170.11881 224.29306 1.000 39.98663 231 SER A C 1
ATOM 1363 O O . SER A 1 231 ? 166.33921 170.81469 224.30547 1.000 44.79164 231 SER A O 1
ATOM 1366 N N . GLU A 1 232 ? 167.93018 169.67811 225.41063 1.000 46.79997 232 GLU A N 1
ATOM 1367 C CA . GLU A 1 232 ? 167.31140 170.02494 226.68435 1.000 47.66531 232 GLU A CA 1
ATOM 1368 C C . GLU A 1 232 ? 167.75901 171.41196 227.13834 1.000 49.75588 232 GLU A C 1
ATOM 1369 O O . GLU A 1 232 ? 168.85792 171.85264 226.79157 1.000 51.06731 232 GLU A O 1
ATOM 1375 N N . PRO A 1 233 ? 166.92439 172.11679 227.89903 1.000 53.98343 233 PRO A N 1
ATOM 1376 C CA . PRO A 1 233 ? 167.36469 173.38093 228.50187 1.000 51.42514 233 PRO A CA 1
ATOM 1377 C C . PRO A 1 233 ? 168.58597 173.16943 229.38362 1.000 50.02808 233 PRO A C 1
ATOM 1378 O O . PRO A 1 233 ? 168.66428 172.20562 230.14730 1.000 53.51657 233 PRO A O 1
ATOM 1382 N N . GLN A 1 234 ? 169.54571 174.08061 229.27606 1.000 49.80725 234 GLN A N 1
ATOM 1383 C CA . GLN A 1 234 ? 170.81599 173.96539 229.97470 1.000 49.70808 234 GLN A CA 1
ATOM 1384 C C . GLN A 1 234 ? 170.87637 174.96814 231.11790 1.000 53.23870 234 GLN A C 1
ATOM 1385 O O . GLN A 1 234 ? 170.54475 176.14380 230.94321 1.000 55.03334 234 GLN A O 1
ATOM 1391 N N . THR A 1 235 ? 171.31044 174.49704 232.28334 1.000 57.36560 235 THR A N 1
ATOM 1392 C CA . THR A 1 235 ? 171.43941 175.35123 233.45509 1.000 59.51954 235 THR A CA 1
ATOM 1393 C C . THR A 1 235 ? 172.69378 176.20992 233.35546 1.000 59.58355 235 THR A C 1
ATOM 1394 O O . THR A 1 235 ? 173.77354 175.72172 233.01283 1.000 60.98851 235 THR A O 1
ATOM 1398 N N . ARG A 1 236 ? 172.54371 177.49757 233.65084 1.000 62.35216 236 ARG A N 1
ATOM 1399 C CA . ARG A 1 236 ? 173.66479 178.42380 233.73457 1.000 60.74101 236 ARG A CA 1
ATOM 1400 C C . ARG A 1 236 ? 173.92679 178.72980 235.20210 1.000 63.39379 236 ARG A C 1
ATOM 1401 O O . ARG A 1 236 ? 173.03093 179.20042 235.91066 1.000 63.66187 236 ARG A O 1
ATOM 1409 N N . SER A 1 237 ? 175.14308 178.46067 235.65084 1.000 74.83705 237 SER A N 1
ATOM 1410 C CA . SER A 1 237 ? 175.57195 178.68609 237.02075 1.000 74.25478 237 SER A CA 1
ATOM 1411 C C . SER A 1 237 ? 176.84973 179.50703 237.00566 1.000 75.04606 237 SER A C 1
ATOM 1412 O O . SER A 1 237 ? 177.57263 179.52215 236.00470 1.000 76.93503 237 SER A O 1
ATOM 1415 N N . PRO A 1 238 ? 177.15855 180.20760 238.09801 1.000 83.23372 238 PRO A N 1
ATOM 1416 C CA . PRO A 1 238 ? 178.36722 181.04180 238.10847 1.000 81.52621 238 PRO A CA 1
ATOM 1417 C C . PRO A 1 238 ? 179.64488 180.25886 238.36714 1.000 80.25393 238 PRO A C 1
ATOM 1418 O O . PRO A 1 238 ? 180.68451 180.85276 238.66745 1.000 82.66946 238 PRO A O 1
ATOM 1422 N N . GLU A 1 239 ? 179.58893 178.93553 238.25128 1.000 81.78079 239 GLU A N 1
ATOM 1423 C CA . GLU A 1 239 ? 180.73595 178.07593 238.50610 1.000 83.08309 239 GLU A CA 1
ATOM 1424 C C . GLU A 1 239 ? 181.17708 177.40710 237.21386 1.000 83.92156 239 GLU A C 1
ATOM 1425 O O . GLU A 1 239 ? 180.34478 176.89758 236.45647 1.000 86.54146 239 GLU A O 1
ATOM 1431 N N . CYS A 1 240 ? 182.48412 177.41592 236.96723 1.000 85.27814 240 CYS A N 1
ATOM 1432 C CA . CYS A 1 240 ? 183.03632 176.71056 235.82210 1.000 85.08479 240 CYS A CA 1
ATOM 1433 C C . CYS A 1 240 ? 182.89664 175.20418 236.00695 1.000 86.61474 240 CYS A C 1
ATOM 1434 O O . CYS A 1 240 ? 183.19237 174.65451 237.07085 1.000 87.99840 240 CYS A O 1
ATOM 1437 N N . THR A 1 241 ? 182.44416 174.53177 234.95043 1.000 85.16176 241 THR A N 1
ATOM 1438 C CA . THR A 1 241 ? 182.24659 173.08819 235.01455 1.000 85.68647 241 THR A CA 1
ATOM 1439 C C . THR A 1 241 ? 182.90593 172.33563 233.86933 1.000 85.58898 241 THR A C 1
ATOM 1440 O O . THR A 1 241 ? 182.80311 171.10659 233.83207 1.000 86.41399 241 THR A O 1
ATOM 1444 N N . HIS A 1 242 ? 183.56140 173.01518 232.93695 1.000 81.08469 242 HIS A N 1
ATOM 1445 C CA . HIS A 1 242 ? 184.28608 172.37614 231.84780 1.000 81.03463 242 HIS A CA 1
ATOM 1446 C C . HIS A 1 242 ? 185.41969 173.31536 231.45259 1.000 83.11945 242 HIS A C 1
ATOM 1447 O O . HIS A 1 242 ? 185.57973 174.39469 232.03123 1.000 83.45261 242 HIS A O 1
ATOM 1454 N N . GLU A 1 243 ? 186.20709 172.91382 230.46410 1.000 85.99251 243 GLU A N 1
ATOM 1455 C CA . GLU A 1 243 ? 187.30981 173.73572 229.99553 1.000 87.83291 243 GLU A CA 1
ATOM 1456 C C . GLU A 1 243 ? 187.06706 174.35552 228.62927 1.000 88.54875 243 GLU A C 1
ATOM 1457 O O . GLU A 1 243 ? 187.58613 175.44202 228.36405 1.000 87.81015 243 GLU A O 1
ATOM 1463 N N . SER A 1 244 ? 186.30234 173.70389 227.75969 1.000 82.13908 244 SER A N 1
ATOM 1464 C CA . SER A 1 244 ? 185.85025 174.36195 226.54548 1.000 81.48184 244 SER A CA 1
ATOM 1465 C C . SER A 1 244 ? 184.74662 175.36210 226.88278 1.000 81.09699 244 SER A C 1
ATOM 1466 O O . SER A 1 244 ? 183.85529 175.05823 227.68142 1.000 81.49677 244 SER A O 1
ATOM 1469 N N . PRO A 1 245 ? 184.78283 176.56366 226.30481 1.000 77.47323 245 PRO A N 1
ATOM 1470 C CA . PRO A 1 245 ? 183.70697 177.53321 226.56792 1.000 75.48948 245 PRO A CA 1
ATOM 1471 C C . PRO A 1 245 ? 182.34457 177.07741 226.07799 1.000 72.33257 245 PRO A C 1
ATOM 1472 O O . PRO A 1 245 ? 181.32734 177.58898 226.56001 1.000 74.31132 245 PRO A O 1
ATOM 1476 N N . LEU A 1 246 ? 182.28839 176.13423 225.13866 1.000 68.38432 246 LEU A N 1
ATOM 1477 C CA . LEU A 1 246 ? 181.01958 175.67603 224.59112 1.000 66.97597 246 LEU A CA 1
ATOM 1478 C C . LEU A 1 246 ? 180.34199 174.61587 225.44865 1.000 67.14865 246 LEU A C 1
ATOM 1479 O O . LEU A 1 246 ? 179.20519 174.23874 225.14607 1.000 68.99402 246 LEU A O 1
ATOM 1484 N N . GLU A 1 247 ? 180.99933 174.12735 226.50503 1.000 70.32474 247 GLU A N 1
ATOM 1485 C CA . GLU A 1 247 ? 180.42677 173.08222 227.34631 1.000 70.67085 247 GLU A CA 1
ATOM 1486 C C . GLU A 1 247 ? 180.45133 173.44876 228.82606 1.000 71.02345 247 GLU A C 1
ATOM 1487 O O . GLU A 1 247 ? 180.33714 172.56160 229.67679 1.000 76.54328 247 GLU A O 1
ATOM 1493 N N . THR A 1 248 ? 180.58428 174.72908 229.15372 1.000 72.49194 248 THR A N 1
ATOM 1494 C CA . THR A 1 248 ? 180.62389 175.18091 230.53521 1.000 73.85479 248 THR A CA 1
ATOM 1495 C C . THR A 1 248 ? 179.37597 175.99501 230.85418 1.000 72.65913 248 THR A C 1
ATOM 1496 O O . THR A 1 248 ? 178.82517 176.68626 229.99243 1.000 73.40088 248 THR A O 1
ATOM 1500 N N . ARG A 1 249 ? 178.93034 175.89841 232.10669 1.000 65.21067 249 ARG A N 1
ATOM 1501 C CA . ARG A 1 249 ? 177.66890 176.49661 232.52304 1.000 65.78338 249 ARG A CA 1
ATOM 1502 C C . ARG A 1 249 ? 177.79746 177.95415 232.94301 1.000 63.28227 249 ARG A C 1
ATOM 1503 O O . ARG A 1 249 ? 176.77743 178.58484 233.23454 1.000 66.19260 249 ARG A O 1
ATOM 1511 N N . ASN A 1 250 ? 179.00646 178.50758 232.98054 1.000 65.86591 250 ASN A N 1
ATOM 1512 C CA . ASN A 1 250 ? 179.20319 179.89557 233.37138 1.000 67.38413 250 ASN A CA 1
ATOM 1513 C C . ASN A 1 250 ? 179.33258 180.82953 232.17638 1.000 69.05794 250 ASN A C 1
ATOM 1514 O O . ASN A 1 250 ? 179.73581 181.98387 232.34599 1.000 68.14312 250 ASN A O 1
ATOM 1519 N N . ILE A 1 251 ? 179.00146 180.35953 230.97722 1.000 60.86585 251 ILE A N 1
ATOM 1520 C CA . ILE A 1 251 ? 179.01435 181.17705 229.77176 1.000 59.24801 251 ILE A CA 1
ATOM 1521 C C . ILE A 1 251 ? 177.63117 181.12666 229.13886 1.000 56.73582 251 ILE A C 1
ATOM 1522 O O . ILE A 1 251 ? 177.11322 180.04158 228.85290 1.000 60.30541 251 ILE A O 1
ATOM 1527 N N . ALA A 1 252 ? 177.03734 182.29473 228.92443 1.000 50.82624 252 ALA A N 1
ATOM 1528 C CA . ALA A 1 252 ? 175.82390 182.42222 228.13373 1.000 47.37800 252 ALA A CA 1
ATOM 1529 C C . ALA A 1 252 ? 176.18050 182.97471 226.76006 1.000 46.29573 252 ALA A C 1
ATOM 1530 O O . ALA A 1 252 ? 177.10440 183.77859 226.61639 1.000 52.02888 252 ALA A O 1
ATOM 1532 N N . PHE A 1 253 ? 175.44336 182.53423 225.74824 1.000 45.99464 253 PHE A N 1
ATOM 1533 C CA . PHE A 1 253 ? 175.79991 182.78811 224.36187 1.000 40.82120 253 PHE A CA 1
ATOM 1534 C C . PHE A 1 253 ? 174.85013 183.78926 223.72493 1.000 44.95065 253 PHE A C 1
ATOM 1535 O O . PHE A 1 253 ? 173.63695 183.74397 223.94884 1.000 49.99282 253 PHE A O 1
ATOM 1543 N N . PHE A 1 254 ? 175.42018 184.68563 222.92518 1.000 43.79190 254 PHE A N 1
ATOM 1544 C CA . PHE A 1 254 ? 174.63407 185.66537 222.19163 1.000 41.51764 254 PHE A CA 1
ATOM 1545 C C . PHE A 1 254 ? 173.64241 184.97471 221.26279 1.000 43.02927 254 PHE A C 1
ATOM 1546 O O . PHE A 1 254 ? 173.94762 183.94554 220.65540 1.000 41.05088 254 PHE A O 1
ATOM 1554 N N . SER A 1 255 ? 172.44267 185.54792 221.17364 1.000 49.70316 255 SER A N 1
ATOM 1555 C CA . SER A 1 255 ? 171.29498 185.13702 220.36208 1.000 42.46060 255 SER A CA 1
ATOM 1556 C C . SER A 1 255 ? 170.55901 183.93511 220.94669 1.000 46.02654 255 SER A C 1
ATOM 1557 O O . SER A 1 255 ? 169.52019 183.55092 220.39714 1.000 56.29277 255 SER A O 1
ATOM 1560 N N . THR A 1 256 ? 171.04276 183.33198 222.02803 1.000 45.52591 256 THR A N 1
ATOM 1561 C CA . THR A 1 256 ? 170.27772 182.28337 222.68007 1.000 45.38766 256 THR A CA 1
ATOM 1562 C C . THR A 1 256 ? 169.18279 182.89700 223.54978 1.000 48.92637 256 THR A C 1
ATOM 1563 O O . THR A 1 256 ? 169.19561 184.08940 223.86434 1.000 48.59908 256 THR A O 1
ATOM 1567 N N . MET A 1 257 ? 168.22461 182.06279 223.93676 1.000 52.81660 257 MET A N 1
ATOM 1568 C CA . MET A 1 257 ? 167.06423 182.49751 224.70119 1.000 52.30209 257 MET A CA 1
ATOM 1569 C C . MET A 1 257 ? 167.18960 182.02663 226.14230 1.000 53.07298 257 MET A C 1
ATOM 1570 O O . MET A 1 257 ? 167.47962 180.85298 226.39319 1.000 53.26487 257 MET A O 1
ATOM 1575 N N . CYS A 1 258 ? 166.97945 182.94404 227.08230 1.000 59.32915 258 CYS A N 1
ATOM 1576 C CA . CYS A 1 258 ? 166.89350 182.58559 228.49170 1.000 58.82404 258 CYS A CA 1
ATOM 1577 C C . CYS A 1 258 ? 165.47656 182.11131 228.78653 1.000 61.26644 258 CYS A C 1
ATOM 1578 O O . CYS A 1 258 ? 164.51597 182.87155 228.62850 1.000 62.90630 258 CYS A O 1
ATOM 1581 N N . LEU A 1 259 ? 165.34597 180.85488 229.21025 1.000 61.20052 259 LEU A N 1
ATOM 1582 C CA . LEU A 1 259 ? 164.02430 180.25371 229.34292 1.000 61.49328 259 LEU A CA 1
ATOM 1583 C C . LEU A 1 259 ? 163.37408 180.59319 230.67855 1.000 63.58109 259 LEU A C 1
ATOM 1584 O O . LEU A 1 259 ? 162.19072 180.94652 230.72066 1.000 63.19938 259 LEU A O 1
ATOM 1589 N N . GLU A 1 260 ? 164.12410 180.49890 231.77345 1.000 62.45190 260 GLU A N 1
ATOM 1590 C CA . GLU A 1 260 ? 163.57058 180.75665 233.09361 1.000 62.10834 260 GLU A CA 1
ATOM 1591 C C . GLU A 1 260 ? 164.68181 181.22898 234.01760 1.000 65.64575 260 GLU A C 1
ATOM 1592 O O . GLU A 1 260 ? 165.86900 181.05475 233.73333 1.000 66.44961 260 GLU A O 1
ATOM 1598 N N . GLY A 1 261 ? 164.27949 181.83601 235.13169 1.000 69.38611 261 GLY A N 1
ATOM 1599 C CA . GLY A 1 261 ? 165.22652 182.29569 236.12475 1.000 67.51612 261 GLY A CA 1
ATOM 1600 C C . GLY A 1 261 ? 165.85514 183.62800 235.76640 1.000 68.75336 261 GLY A C 1
ATOM 1601 O O . GLY A 1 261 ? 165.50717 184.28474 234.78491 1.000 70.75497 261 GLY A O 1
ATOM 1602 N N . THR A 1 262 ? 166.81133 184.03125 236.59912 1.000 68.49700 262 THR A N 1
ATOM 1603 C CA . THR A 1 262 ? 167.51914 185.29158 236.43658 1.000 68.28865 262 THR A CA 1
ATOM 1604 C C . THR A 1 262 ? 169.01834 185.03556 236.44528 1.000 69.23823 262 THR A C 1
ATOM 1605 O O . THR A 1 262 ? 169.49063 184.03999 237.00039 1.000 67.97221 262 THR A O 1
ATOM 1609 N N . ALA A 1 263 ? 169.76417 185.94496 235.82158 1.000 73.67133 263 ALA A N 1
ATOM 1610 C CA . ALA A 1 263 ? 171.21000 185.81350 235.74983 1.000 72.55374 263 ALA A CA 1
ATOM 1611 C C . ALA A 1 263 ? 171.84773 187.18667 235.60460 1.000 70.61492 263 ALA A C 1
ATOM 1612 O O . ALA A 1 263 ? 171.25307 188.11075 235.04453 1.000 70.53306 263 ALA A O 1
ATOM 1614 N N . GLN A 1 264 ? 173.06962 187.30417 236.11748 1.000 68.50437 264 GLN A N 1
ATOM 1615 C CA . GLN A 1 264 ? 173.89935 188.48477 235.93822 1.000 68.71662 264 GLN A CA 1
ATOM 1616 C C . GLN A 1 264 ? 175.28424 188.05401 235.48493 1.000 69.72034 264 GLN A C 1
ATOM 1617 O O . GLN A 1 264 ? 175.76819 186.98107 235.85446 1.000 68.09494 264 GLN A O 1
ATOM 1623 N N . GLY A 1 265 ? 175.92139 188.89759 234.68458 1.000 65.24256 265 GLY A N 1
ATOM 1624 C CA . GLY A 1 265 ? 177.26299 188.58348 234.23394 1.000 64.42281 265 GLY A CA 1
ATOM 1625 C C . GLY A 1 265 ? 177.85284 189.71976 233.43284 1.000 64.33287 265 GLY A C 1
ATOM 1626 O O . GLY A 1 265 ? 177.19184 190.72148 233.14176 1.000 64.08869 265 GLY A O 1
ATOM 1627 N N . LEU A 1 266 ? 179.11986 189.54043 233.07411 1.000 59.10509 266 LEU A N 1
ATOM 1628 C CA . LEU A 1 266 ? 179.87609 190.52879 232.32109 1.000 62.03548 266 LEU A CA 1
ATOM 1629 C C . LEU A 1 266 ? 179.98756 190.10768 230.86291 1.000 60.56597 266 LEU A C 1
ATOM 1630 O O . LEU A 1 266 ? 180.17222 188.92624 230.55855 1.000 58.05814 266 LEU A O 1
ATOM 1635 N N . VAL A 1 267 ? 179.87886 191.08422 229.96516 1.000 56.08011 267 VAL A N 1
ATOM 1636 C CA . VAL A 1 267 ? 180.05494 190.82448 228.54164 1.000 58.31425 267 VAL A CA 1
ATOM 1637 C C . VAL A 1 267 ? 181.53105 190.56525 228.27211 1.000 58.68587 267 VAL A C 1
ATOM 1638 O O . VAL A 1 267 ? 182.37835 191.44090 228.48158 1.000 61.45624 267 VAL A O 1
ATOM 1642 N N . VAL A 1 268 ? 181.84635 189.35489 227.81176 1.000 55.23673 268 VAL A N 1
ATOM 1643 C CA . VAL A 1 268 ? 183.22725 188.98686 227.52413 1.000 55.51071 268 VAL A CA 1
ATOM 1644 C C . VAL A 1 268 ? 183.52972 188.95021 226.02916 1.000 58.77294 268 VAL A C 1
ATOM 1645 O O . VAL A 1 268 ? 184.70199 189.07864 225.64544 1.000 64.47772 268 VAL A O 1
ATOM 1649 N N . ASN A 1 269 ? 182.52137 188.77604 225.17988 1.000 51.06665 269 ASN A N 1
ATOM 1650 C CA . ASN A 1 269 ? 182.70259 188.85070 223.73970 1.000 42.24805 269 ASN A CA 1
ATOM 1651 C C . ASN A 1 269 ? 181.51789 189.57892 223.12590 1.000 44.42447 269 ASN A C 1
ATOM 1652 O O . ASN A 1 269 ? 180.40031 189.53481 223.64404 1.000 46.14583 269 ASN A O 1
ATOM 1657 N N . THR A 1 270 ? 181.78009 190.24572 222.00783 1.000 51.34569 270 THR A N 1
ATOM 1658 C CA . THR A 1 270 ? 180.83928 191.16802 221.39456 1.000 49.99141 270 THR A CA 1
ATOM 1659 C C . THR A 1 270 ? 180.81411 190.89433 219.89392 1.000 47.46014 270 THR A C 1
ATOM 1660 O O . THR A 1 270 ? 181.67801 190.18961 219.36481 1.000 51.74096 270 THR A O 1
ATOM 1664 N N . GLY A 1 271 ? 179.73227 191.33025 219.24819 1.000 50.00380 271 GLY A N 1
ATOM 1665 C CA . GLY A 1 271 ? 179.70102 191.46825 217.79852 1.000 53.15813 271 GLY A CA 1
ATOM 1666 C C . GLY A 1 271 ? 180.09979 190.21651 217.04759 1.000 54.76597 271 GLY A C 1
ATOM 1667 O O . GLY A 1 271 ? 179.62473 189.11090 217.33083 1.000 59.67106 271 GLY A O 1
ATOM 1668 N N . ASP A 1 272 ? 180.98973 190.39268 216.06769 1.000 50.75259 272 ASP A N 1
ATOM 1669 C CA . ASP A 1 272 ? 181.47910 189.27542 215.26917 1.000 48.41666 272 ASP A CA 1
ATOM 1670 C C . ASP A 1 272 ? 182.44111 188.38707 216.04061 1.000 50.98482 272 ASP A C 1
ATOM 1671 O O . ASP A 1 272 ? 182.74925 187.28308 215.58074 1.000 47.38008 272 ASP A O 1
ATOM 1676 N N . ARG A 1 273 ? 182.92991 188.84453 217.18999 1.000 49.43397 273 ARG A N 1
ATOM 1677 C CA . ARG A 1 273 ? 183.79676 188.02610 218.02303 1.000 47.78531 273 ARG A CA 1
ATOM 1678 C C . ARG A 1 273 ? 183.01813 187.06853 218.91225 1.000 47.39664 273 ARG A C 1
ATOM 1679 O O . ARG A 1 273 ? 183.62535 186.17883 219.51684 1.000 50.37581 273 ARG A O 1
ATOM 1687 N N . THR A 1 274 ? 181.69946 187.22528 219.00243 1.000 45.94084 274 THR A N 1
ATOM 1688 C CA . THR A 1 274 ? 180.87938 186.22743 219.67951 1.000 47.00953 274 THR A CA 1
ATOM 1689 C C . THR A 1 274 ? 180.97914 184.87024 218.97282 1.000 44.57808 274 THR A C 1
ATOM 1690 O O . THR A 1 274 ? 181.53807 184.73893 217.88422 1.000 47.17257 274 THR A O 1
ATOM 1694 N N . ILE A 1 275 ? 180.41445 183.84766 219.61937 1.000 41.94076 275 ILE A N 1
ATOM 1695 C CA . ILE A 1 275 ? 180.44002 182.49524 219.06337 1.000 39.71760 275 ILE A CA 1
ATOM 1696 C C . ILE A 1 275 ? 179.67664 182.43647 217.74397 1.000 38.39961 275 ILE A C 1
ATOM 1697 O O . ILE A 1 275 ? 180.14843 181.85340 216.75780 1.000 36.12503 275 ILE A O 1
ATOM 1702 N N . ILE A 1 276 ? 178.48727 183.03739 217.70311 1.000 30.46183 276 ILE A N 1
ATOM 1703 C CA . ILE A 1 276 ? 177.68785 183.01342 216.48304 1.000 36.92368 276 ILE A CA 1
ATOM 1704 C C . ILE A 1 276 ? 178.35780 183.83810 215.38789 1.000 42.48979 276 ILE A C 1
ATOM 1705 O O . ILE A 1 276 ? 178.29876 183.48683 214.20314 1.000 41.98634 276 ILE A O 1
ATOM 1710 N N . GLY A 1 277 ? 179.01885 184.93542 215.76360 1.000 36.79992 277 GLY A N 1
ATOM 1711 C CA . GLY A 1 277 ? 179.77954 185.69711 214.78687 1.000 31.49620 277 GLY A CA 1
ATOM 1712 C C . GLY A 1 277 ? 180.94759 184.91299 214.22001 1.000 35.12195 277 GLY A C 1
ATOM 1713 O O . GLY A 1 277 ? 181.24337 184.99821 213.02564 1.000 39.84623 277 GLY A O 1
ATOM 1714 N N . ARG A 1 278 ? 181.62663 184.13771 215.06785 1.000 33.19961 278 ARG A N 1
ATOM 1715 C CA . ARG A 1 278 ? 182.70840 183.28330 214.58849 1.000 34.17433 278 ARG A CA 1
ATOM 1716 C C . ARG A 1 278 ? 182.18687 182.20958 213.64286 1.000 34.12338 278 ARG A C 1
ATOM 1717 O O . ARG A 1 278 ? 182.82731 181.89720 212.63370 1.000 39.55408 278 ARG A O 1
ATOM 1725 N N . ILE A 1 279 ? 181.02600 181.63204 213.95265 1.000 35.34841 279 ILE A N 1
ATOM 1726 C CA . ILE A 1 279 ? 180.42882 180.65366 213.04554 1.000 36.32367 279 ILE A CA 1
ATOM 1727 C C . ILE A 1 279 ? 180.08495 181.30326 211.70943 1.000 35.21593 279 ILE A C 1
ATOM 1728 O O . ILE A 1 279 ? 180.31334 180.72122 210.64196 1.000 38.18211 279 ILE A O 1
ATOM 1733 N N . ALA A 1 280 ? 179.53129 182.51796 211.74695 1.000 34.67545 280 ALA A N 1
ATOM 1734 C CA . ALA A 1 280 ? 179.21052 183.22795 210.51207 1.000 33.16649 280 ALA A CA 1
ATOM 1735 C C . ALA A 1 280 ? 180.46391 183.51913 209.69488 1.000 40.06576 280 ALA A C 1
ATOM 1736 O O . ALA A 1 280 ? 180.44730 183.41975 208.46264 1.000 40.87047 280 ALA A O 1
ATOM 1738 N N . SER A 1 281 ? 181.55624 183.89711 210.36239 1.000 39.27436 281 SER A N 1
ATOM 1739 C CA . SER A 1 281 ? 182.81577 184.11895 209.65795 1.000 38.75315 281 SER A CA 1
ATOM 1740 C C . SER A 1 281 ? 183.33942 182.82736 209.04325 1.000 42.49035 281 SER A C 1
ATOM 1741 O O . SER A 1 281 ? 183.85601 182.83028 207.92006 1.000 46.11892 281 SER A O 1
ATOM 1744 N N . LEU A 1 282 ? 183.22385 181.71460 209.77114 1.000 38.61685 282 LEU A N 1
ATOM 1745 C CA . LEU A 1 282 ? 183.63171 180.42376 209.22739 1.000 29.82023 282 LEU A CA 1
ATOM 1746 C C . LEU A 1 282 ? 182.81876 180.06765 207.99034 1.000 34.32058 282 LEU A C 1
ATOM 1747 O O . LEU A 1 282 ? 183.36553 179.56731 207.00135 1.000 38.79045 282 LEU A O 1
ATOM 1752 N N . ALA A 1 283 ? 181.50923 180.32042 208.02793 1.000 38.52564 283 ALA A N 1
ATOM 1753 C CA . ALA A 1 283 ? 180.66527 180.03674 206.87327 1.000 30.80891 283 ALA A CA 1
ATOM 1754 C C . ALA A 1 283 ? 181.03421 180.90682 205.67940 1.000 37.99924 283 ALA A C 1
ATOM 1755 O O . ALA A 1 283 ? 180.90447 180.46970 204.53130 1.000 41.14210 283 ALA A O 1
ATOM 1757 N N . SER A 1 284 ? 181.49541 182.13551 205.92621 1.000 44.80070 284 SER A N 1
ATOM 1758 C CA . SER A 1 284 ? 181.88627 183.01682 204.83076 1.000 40.92730 284 SER A CA 1
ATOM 1759 C C . SER A 1 284 ? 183.11314 182.49686 204.09253 1.000 36.42193 284 SER A C 1
ATOM 1760 O O . SER A 1 284 ? 183.25431 182.73501 202.88886 1.000 44.61777 284 SER A O 1
ATOM 1763 N N . GLY A 1 285 ? 184.00871 181.80177 204.78713 1.000 37.72713 285 GLY A N 1
ATOM 1764 C CA . GLY A 1 285 ? 185.19653 181.25224 204.16799 1.000 40.97441 285 GLY A CA 1
ATOM 1765 C C . GLY A 1 285 ? 185.01251 179.95181 203.42155 1.000 44.54260 285 GLY A C 1
ATOM 1766 O O . GLY A 1 285 ? 185.95584 179.48244 202.77973 1.000 51.99036 285 GLY A O 1
ATOM 1767 N N . VAL A 1 286 ? 183.82921 179.35075 203.48364 1.000 41.87985 286 VAL A N 1
ATOM 1768 C CA . VAL A 1 286 ? 183.54681 178.10566 202.77896 1.000 41.64469 286 VAL A CA 1
ATOM 1769 C C . VAL A 1 286 ? 183.12734 178.43524 201.35378 1.000 42.50204 286 VAL A C 1
ATOM 1770 O O . VAL A 1 286 ? 182.23282 179.25976 201.13414 1.000 39.99232 286 VAL A O 1
ATOM 1774 N N . GLU A 1 287 ? 183.77156 177.79235 200.38413 1.000 50.76756 287 GLU A N 1
ATOM 1775 C CA . GLU A 1 287 ? 183.49417 178.04121 198.97686 1.000 51.91182 287 GLU A CA 1
ATOM 1776 C C . GLU A 1 287 ? 182.46787 177.04042 198.46256 1.000 49.93044 287 GLU A C 1
ATOM 1777 O O . GLU A 1 287 ? 182.59099 175.83538 198.70089 1.000 51.81083 287 GLU A O 1
ATOM 1783 N N . ASN A 1 288 ? 181.45903 177.54491 197.75866 1.000 55.26172 288 ASN A N 1
ATOM 1784 C CA . ASN A 1 288 ? 180.42547 176.69658 197.17996 1.000 56.41309 288 ASN A CA 1
ATOM 1785 C C . ASN A 1 288 ? 180.93117 176.11244 195.86547 1.000 53.68654 288 ASN A C 1
ATOM 1786 O O . ASN A 1 288 ? 181.23745 176.85497 194.92700 1.000 59.51368 288 ASN A O 1
ATOM 1791 N N . GLU A 1 289 ? 181.02213 174.78811 195.79908 1.000 45.73167 289 GLU A N 1
ATOM 1792 C CA . GLU A 1 289 ? 181.50721 174.11397 194.60630 1.000 45.05706 289 GLU A CA 1
ATOM 1793 C C . GLU A 1 289 ? 180.39304 173.97863 193.56912 1.000 41.84792 289 GLU A C 1
ATOM 1794 O O . GLU A 1 289 ? 179.21620 174.23415 193.83709 1.000 47.45291 289 GLU A O 1
ATOM 1800 N N . LYS A 1 290 ? 180.78351 173.57069 192.36477 1.000 38.40408 290 LYS A N 1
ATOM 1801 C CA . LYS A 1 290 ? 179.82618 173.39378 191.28371 1.000 35.36799 290 LYS A CA 1
ATOM 1802 C C . LYS A 1 290 ? 178.94331 172.17394 191.52602 1.000 34.18831 290 LYS A C 1
ATOM 1803 O O . LYS A 1 290 ? 179.35518 171.18874 192.14309 1.000 41.88691 290 LYS A O 1
ATOM 1809 N N . THR A 1 291 ? 177.71538 172.25355 191.02844 1.000 27.35781 291 THR A N 1
ATOM 1810 C CA . THR A 1 291 ? 176.74469 171.18599 191.18611 1.000 31.34471 291 THR A CA 1
ATOM 1811 C C . THR A 1 291 ? 177.05748 170.01236 190.25902 1.000 24.93058 291 THR A C 1
ATOM 1812 O O . THR A 1 291 ? 177.74189 170.16931 189.24095 1.000 39.06171 291 THR A O 1
ATOM 1816 N N . PRO A 1 292 ? 176.57837 168.81252 190.60616 1.000 38.07121 292 PRO A N 1
ATOM 1817 C CA . PRO A 1 292 ? 176.75823 167.66830 189.69698 1.000 23.23271 292 PRO A CA 1
ATOM 1818 C C . PRO A 1 292 ? 176.17637 167.89866 188.31471 1.000 26.91815 292 PRO A C 1
ATOM 1819 O O . PRO A 1 292 ? 176.77283 167.47155 187.32001 1.000 40.49936 292 PRO A O 1
ATOM 1823 N N . ILE A 1 293 ? 175.02547 168.56559 188.22054 1.000 21.36851 293 ILE A N 1
ATOM 1824 C CA . ILE A 1 293 ? 174.42446 168.80782 186.91337 1.000 25.01688 293 ILE A CA 1
ATOM 1825 C C . ILE A 1 293 ? 175.27991 169.77681 186.10177 1.000 28.33078 293 ILE A C 1
ATOM 1826 O O . ILE A 1 293 ? 175.41670 169.62911 184.88254 1.000 33.18059 293 ILE A O 1
ATOM 1831 N N . ALA A 1 294 ? 175.88835 170.76652 186.76195 1.000 22.33457 294 ALA A N 1
ATOM 1832 C CA . ALA A 1 294 ? 176.79706 171.66855 186.06148 1.000 29.77693 294 ALA A CA 1
ATOM 1833 C C . ALA A 1 294 ? 178.04220 170.93188 185.58326 1.000 25.49774 294 ALA A C 1
ATOM 1834 O O . ALA A 1 294 ? 178.53913 171.19093 184.48049 1.000 28.11986 294 ALA A O 1
ATOM 1836 N N . ILE A 1 295 ? 178.55105 170.00068 186.39337 1.000 26.36306 295 ILE A N 1
ATOM 1837 C CA . ILE A 1 295 ? 179.69519 169.19494 185.97090 1.000 28.90196 295 ILE A CA 1
ATOM 1838 C C . ILE A 1 295 ? 179.33314 168.34253 184.75706 1.000 27.59624 295 ILE A C 1
ATOM 1839 O O . ILE A 1 295 ? 180.11519 168.22368 183.80314 1.000 32.00824 295 ILE A O 1
ATOM 1844 N N . GLU A 1 296 ? 178.14243 167.73848 184.77362 1.000 19.34968 296 GLU A N 1
ATOM 1845 C CA . GLU A 1 296 ? 177.69354 166.94245 183.63399 1.000 24.96167 296 GLU A CA 1
ATOM 1846 C C . GLU A 1 296 ? 177.53878 167.80025 182.38293 1.000 27.14776 296 GLU A C 1
ATOM 1847 O O . GLU A 1 296 ? 177.89267 167.37155 181.27763 1.000 23.30811 296 GLU A O 1
ATOM 1853 N N . ILE A 1 297 ? 177.01233 169.01656 182.53786 1.000 28.59070 297 ILE A N 1
ATOM 1854 C CA . ILE A 1 297 ? 176.86378 169.91550 181.39649 1.000 31.54286 297 ILE A CA 1
ATOM 1855 C C . ILE A 1 297 ? 178.22798 170.30044 180.83457 1.000 30.56087 297 ILE A C 1
ATOM 1856 O O . ILE A 1 297 ? 178.40781 170.39100 179.61527 1.000 39.40074 297 ILE A O 1
ATOM 1861 N N . GLU A 1 298 ? 179.20944 170.53319 181.70890 1.000 20.19096 298 GLU A N 1
ATOM 1862 C CA . GLU A 1 298 ? 180.55583 170.84649 181.23397 1.000 32.91768 298 GLU A CA 1
ATOM 1863 C C . GLU A 1 298 ? 181.17899 169.66708 180.49250 1.000 30.82714 298 GLU A C 1
ATOM 1864 O O . GLU A 1 298 ? 181.85549 169.85399 179.47353 1.000 35.05254 298 GLU A O 1
ATOM 1870 N N . HIS A 1 299 ? 180.96187 168.44648 180.98735 1.000 26.11346 299 HIS A N 1
ATOM 1871 C CA . HIS A 1 299 ? 181.44018 167.26305 180.27520 1.000 24.46605 299 HIS A CA 1
ATOM 1872 C C . HIS A 1 299 ? 180.78827 167.15091 178.89859 1.000 27.40572 299 HIS A C 1
ATOM 1873 O O . HIS A 1 299 ? 181.45071 166.82413 177.90168 1.000 26.76925 299 HIS A O 1
ATOM 1880 N N . PHE A 1 300 ? 179.48863 167.43659 178.82786 1.000 24.78117 300 PHE A N 1
ATOM 1881 C CA . PHE A 1 300 ? 178.78223 167.43215 177.55178 1.000 27.74037 300 PHE A CA 1
ATOM 1882 C C . PHE A 1 300 ? 179.34484 168.48449 176.60011 1.000 26.62777 300 PHE A C 1
ATOM 1883 O O . PHE A 1 300 ? 179.48851 168.23537 175.39609 1.000 29.34985 300 PHE A O 1
ATOM 1891 N N . VAL A 1 301 ? 179.65984 169.66934 177.12500 1.000 28.65774 301 VAL A N 1
ATOM 1892 C CA . VAL A 1 301 ? 180.26010 170.72079 176.30878 1.000 30.01312 301 VAL A CA 1
ATOM 1893 C C . VAL A 1 301 ? 181.61357 170.27101 175.77620 1.000 31.38297 301 VAL A C 1
ATOM 1894 O O . VAL A 1 301 ? 181.96897 170.55174 174.62600 1.000 36.59207 301 VAL A O 1
ATOM 1898 N N . ASP A 1 302 ? 182.39124 169.57209 176.60486 1.000 28.21065 302 ASP A N 1
ATOM 1899 C CA . ASP A 1 302 ? 183.67178 169.04464 176.14237 1.000 30.41160 302 ASP A CA 1
ATOM 1900 C C . ASP A 1 302 ? 183.48195 168.06015 174.99302 1.000 28.59250 302 ASP A C 1
ATOM 1901 O O . ASP A 1 302 ? 184.21544 168.10573 173.99628 1.000 33.42278 302 ASP A O 1
ATOM 1906 N N . ILE A 1 303 ? 182.49419 167.16959 175.11110 1.000 29.96370 303 ILE A N 1
ATOM 1907 C CA . ILE A 1 303 ? 182.22144 166.21592 174.03376 1.000 27.77226 303 ILE A CA 1
ATOM 1908 C C . ILE A 1 303 ? 181.84307 166.95146 172.75029 1.000 33.59019 303 ILE A C 1
ATOM 1909 O O . ILE A 1 303 ? 182.34685 166.64405 171.65894 1.000 35.06515 303 ILE A O 1
ATOM 1914 N N . ILE A 1 304 ? 180.94924 167.93735 172.86657 1.000 31.60717 304 ILE A N 1
ATOM 1915 C CA . ILE A 1 304 ? 180.49135 168.67624 171.69188 1.000 29.39333 304 ILE A CA 1
ATOM 1916 C C . ILE A 1 304 ? 181.65126 169.41270 171.03523 1.000 32.95109 304 ILE A C 1
ATOM 1917 O O . ILE A 1 304 ? 181.79247 169.40631 169.80722 1.000 36.25768 304 ILE A O 1
ATOM 1922 N N . ALA A 1 305 ? 182.49371 170.06374 171.83929 1.000 31.34122 305 ALA A N 1
ATOM 1923 C CA . ALA A 1 305 ? 183.62834 170.79628 171.29065 1.000 26.22028 305 ALA A CA 1
ATOM 1924 C C . ALA A 1 305 ? 184.60054 169.86162 170.58539 1.000 27.25589 305 ALA A C 1
ATOM 1925 O O . ALA A 1 305 ? 185.10140 170.18262 169.50094 1.000 32.02688 305 ALA A O 1
ATOM 1927 N N . GLY A 1 306 ? 184.87788 168.69886 171.18137 1.000 29.68266 306 GLY A N 1
ATOM 1928 C CA . GLY A 1 306 ? 185.76491 167.74793 170.53096 1.000 24.30999 306 GLY A CA 1
ATOM 1929 C C . GLY A 1 306 ? 185.23003 167.28196 169.19092 1.000 35.44618 306 GLY A C 1
ATOM 1930 O O . GLY A 1 306 ? 185.95644 167.25170 168.19076 1.000 38.87877 306 GLY A O 1
ATOM 1931 N N . LEU A 1 307 ? 183.94130 166.93113 169.14854 1.000 29.44170 307 LEU A N 1
ATOM 1932 C CA . LEU A 1 307 ? 183.33957 166.50336 167.88856 1.000 33.49047 307 LEU A CA 1
ATOM 1933 C C . LEU A 1 307 ? 183.36580 167.61979 166.85088 1.000 35.65185 307 LEU A C 1
ATOM 1934 O O . LEU A 1 307 ? 183.66561 167.37857 165.67315 1.000 39.06513 307 LEU A O 1
ATOM 1939 N N . ALA A 1 308 ? 183.04506 168.84623 167.26826 1.000 30.18927 308 ALA A N 1
ATOM 1940 C CA . ALA A 1 308 ? 183.03213 169.97175 166.34257 1.000 31.87266 308 ALA A CA 1
ATOM 1941 C C . ALA A 1 308 ? 184.41302 170.20916 165.75219 1.000 34.70710 308 ALA A C 1
ATOM 1942 O O . ALA A 1 308 ? 184.55404 170.41249 164.54242 1.000 37.59456 308 ALA A O 1
ATOM 1944 N N . ILE A 1 309 ? 185.44748 170.18076 166.59528 1.000 31.04492 309 ILE A N 1
ATOM 1945 C CA . ILE A 1 309 ? 186.80410 170.41363 166.11042 1.000 29.22442 309 ILE A CA 1
ATOM 1946 C C . ILE A 1 309 ? 187.22943 169.30512 165.15721 1.000 32.35256 309 ILE A C 1
ATOM 1947 O O . ILE A 1 309 ? 187.83520 169.56911 164.11223 1.000 32.20196 309 ILE A O 1
ATOM 1952 N N . LEU A 1 310 ? 186.91765 168.05001 165.49425 1.000 27.25163 310 LEU A N 1
ATOM 1953 C CA . LEU A 1 310 ? 187.28832 166.94030 164.61933 1.000 30.39369 310 LEU A CA 1
ATOM 1954 C C . LEU A 1 310 ? 186.63023 167.06813 163.24732 1.000 41.15406 310 LEU A C 1
ATOM 1955 O O . LEU A 1 310 ? 187.29891 166.95792 162.20924 1.000 39.73159 310 LEU A O 1
ATOM 1960 N N . PHE A 1 311 ? 185.31657 167.31357 163.22270 1.000 35.06519 311 PHE A N 1
ATOM 1961 C CA . PHE A 1 311 ? 184.61702 167.43142 161.94607 1.000 33.12369 311 PHE A CA 1
ATOM 1962 C C . PHE A 1 311 ? 185.10764 168.63625 161.15381 1.000 33.66842 311 PHE A C 1
ATOM 1963 O O . PHE A 1 311 ? 185.30567 168.55046 159.93309 1.000 40.27951 311 PHE A O 1
ATOM 1971 N N . GLY A 1 312 ? 185.31216 169.76767 161.83117 1.000 28.21273 312 GLY A N 1
ATOM 1972 C CA . GLY A 1 312 ? 185.79243 170.94991 161.14630 1.000 33.60049 312 GLY A CA 1
ATOM 1973 C C . GLY A 1 312 ? 187.16623 170.75464 160.54020 1.000 33.92368 312 GLY A C 1
ATOM 1974 O O . GLY A 1 312 ? 187.41612 171.17756 159.41414 1.000 38.91335 312 GLY A O 1
ATOM 1975 N N . ALA A 1 313 ? 188.07631 170.11442 161.27802 1.000 37.96572 313 ALA A N 1
ATOM 1976 C CA . ALA A 1 313 ? 189.40957 169.85963 160.74396 1.000 36.96414 313 ALA A CA 1
ATOM 1977 C C . ALA A 1 313 ? 189.35580 168.91005 159.55374 1.000 36.98759 313 ALA A C 1
ATOM 1978 O O . ALA A 1 313 ? 190.02800 169.13574 158.53571 1.000 43.61930 313 ALA A O 1
ATOM 1980 N N . THR A 1 314 ? 188.54828 167.84973 159.65495 1.000 31.85542 314 THR A N 1
ATOM 1981 C CA . THR A 1 314 ? 188.43709 166.90589 158.54785 1.000 35.41480 314 THR A CA 1
ATOM 1982 C C . THR A 1 314 ? 187.92998 167.59696 157.28745 1.000 40.34349 314 THR A C 1
ATOM 1983 O O . THR A 1 314 ? 188.50625 167.44412 156.20232 1.000 48.08828 314 THR A O 1
ATOM 1987 N N . PHE A 1 315 ? 186.86087 168.38211 157.41017 1.000 32.76459 315 PHE A N 1
ATOM 1988 C CA . PHE A 1 315 ? 186.32659 169.02065 156.21584 1.000 38.85427 315 PHE A CA 1
ATOM 1989 C C . PHE A 1 315 ? 187.14694 170.22092 155.76705 1.000 33.00930 315 PHE A C 1
ATOM 1990 O O . PHE A 1 315 ? 187.08792 170.57807 154.59041 1.000 37.24201 315 PHE A O 1
ATOM 1998 N N . PHE A 1 316 ? 187.93769 170.82412 156.65522 1.000 42.02885 316 PHE A N 1
ATOM 1999 C CA . PHE A 1 316 ? 188.93916 171.78694 156.21546 1.000 44.04801 316 PHE A CA 1
ATOM 2000 C C . PHE A 1 316 ? 189.95034 171.12007 155.29519 1.000 40.60378 316 PHE A C 1
ATOM 2001 O O . PHE A 1 316 ? 190.28167 171.65199 154.22807 1.000 32.77070 316 PHE A O 1
ATOM 2009 N N . ILE A 1 317 ? 190.42661 169.93461 155.68317 1.000 40.56295 317 ILE A N 1
ATOM 2010 C CA . ILE A 1 317 ? 191.34136 169.18365 154.82639 1.000 44.33699 317 ILE A CA 1
ATOM 2011 C C . ILE A 1 317 ? 190.66888 168.83061 153.50448 1.000 46.85441 317 ILE A C 1
ATOM 2012 O O . ILE A 1 317 ? 191.27871 168.93406 152.43348 1.000 48.07474 317 ILE A O 1
ATOM 2017 N N . VAL A 1 318 ? 189.40588 168.40057 153.55983 1.000 45.02356 318 VAL A N 1
ATOM 2018 C CA . VAL A 1 318 ? 188.68745 168.03211 152.33912 1.000 42.14368 318 VAL A CA 1
ATOM 2019 C C . VAL A 1 318 ? 188.54707 169.23419 151.40850 1.000 40.05575 318 VAL A C 1
ATOM 2020 O O . VAL A 1 318 ? 188.75539 169.12760 150.19150 1.000 44.83045 318 VAL A O 1
ATOM 2024 N N . ALA A 1 319 ? 188.19172 170.39487 151.96373 1.000 45.22461 319 ALA A N 1
ATOM 2025 C CA . ALA A 1 319 ? 188.04592 171.59927 151.15468 1.000 44.36005 319 ALA A CA 1
ATOM 2026 C C . ALA A 1 319 ? 189.37770 172.02361 150.55181 1.000 49.88520 319 ALA A C 1
ATOM 2027 O O . ALA A 1 319 ? 189.42318 172.52486 149.42258 1.000 50.76190 319 ALA A O 1
ATOM 2029 N N . MET A 1 320 ? 190.47245 171.84747 151.29513 1.000 48.37187 320 MET A N 1
ATOM 2030 C CA . MET A 1 320 ? 191.78983 172.07934 150.71172 1.000 49.34345 320 MET A CA 1
ATOM 2031 C C . MET A 1 320 ? 192.04521 171.13248 149.54696 1.000 49.67326 320 MET A C 1
ATOM 2032 O O . MET A 1 320 ? 192.55108 171.54560 148.49775 1.000 50.47342 320 MET A O 1
ATOM 2037 N N . CYS A 1 321 ? 191.69035 169.85785 149.71253 1.000 52.68913 321 CYS A N 1
ATOM 2038 C CA . CYS A 1 321 ? 191.97404 168.86614 148.68210 1.000 51.53694 321 CYS A CA 1
ATOM 2039 C C . CYS A 1 321 ? 191.12592 169.07023 147.43241 1.000 53.73189 321 CYS A C 1
ATOM 2040 O O . CYS A 1 321 ? 191.53516 168.65953 146.34151 1.000 55.75491 321 CYS A O 1
ATOM 2043 N N . ILE A 1 322 ? 189.95159 169.68946 147.55584 1.000 51.41062 322 ILE A N 1
ATOM 2044 C CA . ILE A 1 322 ? 189.07784 169.87034 146.40029 1.000 45.66564 322 ILE A CA 1
ATOM 2045 C C . ILE A 1 322 ? 189.20674 171.26349 145.79077 1.000 47.91434 322 ILE A C 1
ATOM 2046 O O . ILE A 1 322 ? 188.35165 171.66807 144.99897 1.000 56.11787 322 ILE A O 1
ATOM 2051 N N . GLY A 1 323 ? 190.25675 172.00369 146.13351 1.000 50.63661 323 GLY A N 1
ATOM 2052 C CA . GLY A 1 323 ? 190.58743 173.22003 145.42190 1.000 48.62866 323 GLY A CA 1
ATOM 2053 C C . GLY A 1 323 ? 190.07587 174.51597 146.00738 1.000 50.77567 323 GLY A C 1
ATOM 2054 O O . GLY A 1 323 ? 190.12465 175.54190 145.31886 1.000 57.36472 323 GLY A O 1
ATOM 2055 N N . TYR A 1 324 ? 189.58209 174.51436 147.24058 1.000 46.04939 324 TYR A N 1
ATOM 2056 C CA . TYR A 1 324 ? 189.21663 175.77195 147.87178 1.000 45.35332 324 TYR A CA 1
ATOM 2057 C C . TYR A 1 324 ? 190.46106 176.51239 148.35236 1.000 50.40781 324 TYR A C 1
ATOM 2058 O O . TYR A 1 324 ? 191.51819 175.92222 148.58773 1.000 49.22482 324 TYR A O 1
ATOM 2067 N N . THR A 1 325 ? 190.32161 177.82669 148.49323 1.000 51.17393 325 THR A N 1
ATOM 2068 C CA . THR A 1 325 ? 191.37747 178.64084 149.07059 1.000 50.20464 325 THR A CA 1
ATOM 2069 C C . THR A 1 325 ? 191.43385 178.43950 150.58256 1.000 51.23912 325 THR A C 1
ATOM 2070 O O . THR A 1 325 ? 190.50364 177.91505 151.20220 1.000 55.38347 325 THR A O 1
ATOM 2074 N N . PHE A 1 326 ? 192.55172 178.86619 151.17561 1.000 51.25997 326 PHE A N 1
ATOM 2075 C CA . PHE A 1 326 ? 192.72768 178.71312 152.61631 1.000 50.95435 326 PHE A CA 1
ATOM 2076 C C . PHE A 1 326 ? 191.68561 179.50728 153.39190 1.000 51.99799 326 PHE A C 1
ATOM 2077 O O . PHE A 1 326 ? 191.15400 179.02738 154.39887 1.000 54.15941 326 PHE A O 1
ATOM 2085 N N . LEU A 1 327 ? 191.38865 180.72854 152.94656 1.000 50.95977 327 LEU A N 1
ATOM 2086 C CA . LEU A 1 327 ? 190.41396 181.55149 153.65347 1.000 52.00099 327 LEU A CA 1
ATOM 2087 C C . LEU A 1 327 ? 189.02393 180.92936 153.59877 1.000 53.62636 327 LEU A C 1
ATOM 2088 O O . LEU A 1 327 ? 188.31544 180.87735 154.61261 1.000 51.26624 327 LEU A O 1
ATOM 2093 N N . ARG A 1 328 ? 188.62442 180.43463 152.42533 1.000 51.13813 328 ARG A N 1
ATOM 2094 C CA . ARG A 1 328 ? 187.32126 179.79209 152.29795 1.000 50.71081 328 ARG A CA 1
ATOM 2095 C C . ARG A 1 328 ? 187.25196 178.51187 153.11967 1.000 47.54248 328 ARG A C 1
ATOM 2096 O O . ARG A 1 328 ? 186.22178 178.21741 153.73475 1.000 47.10167 328 ARG A O 1
ATOM 2104 N N . ALA A 1 329 ? 188.33973 177.73879 153.14780 1.000 41.48635 329 ALA A N 1
ATOM 2105 C CA . ALA A 1 329 ? 188.34716 176.52060 153.94869 1.000 47.95356 329 ALA A CA 1
ATOM 2106 C C . ALA A 1 329 ? 188.29254 176.82779 155.44137 1.000 45.81001 329 ALA A C 1
ATOM 2107 O O . ALA A 1 329 ? 187.65964 176.08859 156.20292 1.000 50.45869 329 ALA A O 1
ATOM 2109 N N . MET A 1 330 ? 188.93699 177.91184 155.87699 1.000 48.89962 330 MET A N 1
ATOM 2110 C CA . MET A 1 330 ? 188.84342 178.31412 157.27668 1.000 47.20393 330 MET A CA 1
ATOM 2111 C C . MET A 1 330 ? 187.43254 178.77291 157.62362 1.000 42.57805 330 MET A C 1
ATOM 2112 O O . MET A 1 330 ? 186.92314 178.47518 158.71079 1.000 45.98197 330 MET A O 1
ATOM 2117 N N . VAL A 1 331 ? 186.78289 179.49465 156.70866 1.000 40.52898 331 VAL A N 1
ATOM 2118 C CA . VAL A 1 331 ? 185.38732 179.87319 156.92011 1.000 41.69131 331 VAL A CA 1
ATOM 2119 C C . VAL A 1 331 ? 184.50569 178.62991 157.00700 1.000 38.81566 331 VAL A C 1
ATOM 2120 O O . VAL A 1 331 ? 183.57445 178.56489 157.81762 1.000 40.98954 331 VAL A O 1
ATOM 2124 N N . PHE A 1 332 ? 184.79174 177.62363 156.17750 1.000 34.66829 332 PHE A N 1
ATOM 2125 C CA . PHE A 1 332 ? 184.05897 176.36008 156.23271 1.000 36.03335 332 PHE A CA 1
ATOM 2126 C C . PHE A 1 332 ? 184.24658 175.66888 157.58095 1.000 35.77976 332 PHE A C 1
ATOM 2127 O O . PHE A 1 332 ? 183.28308 175.16370 158.17380 1.000 36.58793 332 PHE A O 1
ATOM 2135 N N . PHE A 1 333 ? 185.48747 175.63661 158.07406 1.000 34.43074 333 PHE A N 1
ATOM 2136 C CA . PHE A 1 333 ? 185.77047 175.05951 159.38531 1.000 31.16942 333 PHE A CA 1
ATOM 2137 C C . PHE A 1 333 ? 184.99379 175.77753 160.48255 1.000 34.54741 333 PHE A C 1
ATOM 2138 O O . PHE A 1 333 ? 184.39988 175.13645 161.36176 1.000 38.20671 333 PHE A O 1
ATOM 2146 N N . MET A 1 334 ? 184.99000 177.11078 160.44467 1.000 30.05239 334 MET A N 1
ATOM 2147 C CA . MET A 1 334 ? 184.25325 177.88203 161.44023 1.000 29.22473 334 MET A CA 1
ATOM 2148 C C . MET A 1 334 ? 182.75832 177.60210 161.35731 1.000 30.17592 334 MET A C 1
ATOM 2149 O O . MET A 1 334 ? 182.08297 177.47479 162.38623 1.000 38.83214 334 MET A O 1
ATOM 2154 N N . ALA A 1 335 ? 182.22709 177.49869 160.13747 1.000 34.78917 335 ALA A N 1
ATOM 2155 C CA . ALA A 1 335 ? 180.81280 177.19361 159.96320 1.000 31.64634 335 ALA A CA 1
ATOM 2156 C C . ALA A 1 335 ? 180.46296 175.84506 160.57235 1.000 30.17988 335 ALA A C 1
ATOM 2157 O O . ALA A 1 335 ? 179.43446 175.70841 161.23880 1.000 31.29405 335 ALA A O 1
ATOM 2159 N N . ILE A 1 336 ? 181.31147 174.83911 160.35967 1.000 20.79839 336 ILE A N 1
ATOM 2160 C CA . ILE A 1 336 ? 181.04188 173.51089 160.90889 1.000 30.33953 336 ILE A CA 1
ATOM 2161 C C . ILE A 1 336 ? 181.09720 173.53393 162.43455 1.000 31.61686 336 ILE A C 1
ATOM 2162 O O . ILE A 1 336 ? 180.22286 172.97208 163.11780 1.000 35.58502 336 ILE A O 1
ATOM 2167 N N . VAL A 1 337 ? 182.11333 174.19904 162.99226 1.000 29.02399 337 VAL A N 1
ATOM 2168 C CA . VAL A 1 337 ? 182.23745 174.28712 164.44489 1.000 32.75732 337 VAL A CA 1
ATOM 2169 C C . VAL A 1 337 ? 181.01047 174.96072 165.04704 1.000 35.84326 337 VAL A C 1
ATOM 2170 O O . VAL A 1 337 ? 180.47024 174.50428 166.06171 1.000 34.01100 337 VAL A O 1
ATOM 2174 N N . VAL A 1 338 ? 180.54515 176.04842 164.42919 1.000 27.54793 338 VAL A N 1
ATOM 2175 C CA . VAL A 1 338 ? 179.33913 176.71575 164.91217 1.000 27.37558 338 VAL A CA 1
ATOM 2176 C C . VAL A 1 338 ? 178.12590 175.80760 164.75583 1.000 32.39192 338 VAL A C 1
ATOM 2177 O O . VAL A 1 338 ? 177.24728 175.76390 165.62526 1.000 31.68834 338 VAL A O 1
ATOM 2181 N N . ALA A 1 339 ? 178.06509 175.05988 163.65198 1.000 31.15869 339 ALA A N 1
ATOM 2182 C CA . ALA A 1 339 ? 176.92170 174.19600 163.39051 1.000 29.10834 339 ALA A CA 1
ATOM 2183 C C . ALA A 1 339 ? 176.76985 173.12215 164.45425 1.000 33.96028 339 ALA A C 1
ATOM 2184 O O . ALA A 1 339 ? 175.64501 172.72166 164.77041 1.000 31.59916 339 ALA A O 1
ATOM 2186 N N . TYR A 1 340 ? 177.87919 172.63668 165.01212 1.000 31.34072 340 TYR A N 1
ATOM 2187 C CA . TYR A 1 340 ? 177.74462 171.61473 166.04486 1.000 34.90509 340 TYR A CA 1
ATOM 2188 C C . TYR A 1 340 ? 177.19613 172.14674 167.36693 1.000 27.32283 340 TYR A C 1
ATOM 2189 O O . TYR A 1 340 ? 176.84795 171.33898 168.23318 1.000 34.34265 340 TYR A O 1
ATOM 2198 N N . VAL A 1 341 ? 177.09695 173.45873 167.54693 1.000 36.59534 341 VAL A N 1
ATOM 2199 C CA . VAL A 1 341 ? 176.61585 174.04500 168.79439 1.000 30.89399 341 VAL A CA 1
ATOM 2200 C C . VAL A 1 341 ? 175.09383 174.13976 168.72121 1.000 30.53519 341 VAL A C 1
ATOM 2201 O O . VAL A 1 341 ? 174.57458 174.88916 167.88051 1.000 42.87763 341 VAL A O 1
ATOM 2205 N N . PRO A 1 342 ? 174.35585 173.41618 169.56075 1.000 36.49719 342 PRO A N 1
ATOM 2206 C CA . PRO A 1 342 ? 172.89284 173.52543 169.53778 1.000 40.57535 342 PRO A CA 1
ATOM 2207 C C . PRO A 1 342 ? 172.41920 174.87738 170.05035 1.000 43.76524 342 PRO A C 1
ATOM 2208 O O . PRO A 1 342 ? 173.03065 175.48592 170.93145 1.000 50.32553 342 PRO A O 1
ATOM 2212 N N . GLU A 1 343 ? 171.30577 175.34382 169.48626 1.000 39.15652 343 GLU A N 1
ATOM 2213 C CA . GLU A 1 343 ? 170.73801 176.64123 169.83684 1.000 37.96353 343 GLU A CA 1
ATOM 2214 C C . GLU A 1 343 ? 169.70045 176.55578 170.95011 1.000 39.16627 343 GLU A C 1
ATOM 2215 O O . GLU A 1 343 ? 169.81220 177.26737 171.95109 1.000 48.49119 343 GLU A O 1
ATOM 2221 N N . GLY A 1 344 ? 168.68902 175.70500 170.79742 1.000 35.63065 344 GLY A N 1
ATOM 2222 C CA . GLY A 1 344 ? 167.60451 175.61780 171.75306 1.000 33.62430 344 GLY A CA 1
ATOM 2223 C C . GLY A 1 344 ? 167.80944 174.67218 172.91392 1.000 31.87026 344 GLY A C 1
ATOM 2224 O O . GLY A 1 344 ? 166.92843 174.55885 173.77407 1.000 41.43797 344 GLY A O 1
ATOM 2225 N N . LEU A 1 345 ? 168.95265 173.98759 172.96743 1.000 30.13928 345 LEU A N 1
ATOM 2226 C CA . LEU A 1 345 ? 169.19019 173.01566 174.02899 1.000 31.04513 345 LEU A CA 1
ATOM 2227 C C . LEU A 1 345 ? 169.24630 173.68096 175.39914 1.000 26.95397 345 LEU A C 1
ATOM 2228 O O . LEU A 1 345 ? 168.75201 173.12380 176.38586 1.000 33.32195 345 LEU A O 1
ATOM 2233 N N . LEU A 1 346 ? 169.86673 174.86063 175.48512 1.000 32.29111 346 LEU A N 1
ATOM 2234 C CA . LEU A 1 346 ? 169.93516 175.56936 176.75947 1.000 30.47287 346 LEU A CA 1
ATOM 2235 C C . LEU A 1 346 ? 168.54254 175.90455 177.27666 1.000 27.54588 346 LEU A C 1
ATOM 2236 O O . LEU A 1 346 ? 168.23874 175.69035 178.45880 1.000 39.21602 346 LEU A O 1
ATOM 2241 N N . ALA A 1 347 ? 167.67555 176.40834 176.39587 1.000 26.16441 347 ALA A N 1
ATOM 2242 C CA . ALA A 1 347 ? 166.30229 176.69894 176.78744 1.000 35.01964 347 ALA A CA 1
ATOM 2243 C C . ALA A 1 347 ? 165.56670 175.43130 177.20139 1.000 28.03783 347 ALA A C 1
ATOM 2244 O O . ALA A 1 347 ? 164.81587 175.43718 178.18167 1.000 38.75662 347 ALA A O 1
ATOM 2246 N N . THR A 1 348 ? 165.76940 174.33409 176.46780 1.000 30.37809 348 THR A N 1
ATOM 2247 C CA . THR A 1 348 ? 165.09654 173.08300 176.80912 1.000 29.76739 348 THR A CA 1
ATOM 2248 C C . THR A 1 348 ? 165.51069 172.59238 178.19367 1.000 29.52527 348 THR A C 1
ATOM 2249 O O . THR A 1 348 ? 164.66419 172.20697 179.01005 1.000 32.11414 348 THR A O 1
ATOM 2253 N N . VAL A 1 349 ? 166.81436 172.61645 178.47796 1.000 29.66083 349 VAL A N 1
ATOM 2254 C CA . VAL A 1 349 ? 167.31167 172.16902 179.77670 1.000 24.55862 349 VAL A CA 1
ATOM 2255 C C . VAL A 1 349 ? 166.76761 173.05326 180.88947 1.000 25.96688 349 VAL A C 1
ATOM 2256 O O . VAL A 1 349 ? 166.33008 172.56130 181.93954 1.000 30.07710 349 VAL A O 1
ATOM 2260 N N . THR A 1 350 ? 166.78227 174.37109 180.67685 1.000 27.74834 350 THR A N 1
ATOM 2261 C CA . THR A 1 350 ? 166.27977 175.28658 181.69440 1.000 26.78641 350 THR A CA 1
ATOM 2262 C C . THR A 1 350 ? 164.79405 175.06824 181.95598 1.000 28.80638 350 THR A C 1
ATOM 2263 O O . THR A 1 350 ? 164.35309 175.08267 183.11034 1.000 37.41116 350 THR A O 1
ATOM 2267 N N . VAL A 1 351 ? 164.00768 174.85026 180.90060 1.000 28.96345 351 VAL A N 1
ATOM 2268 C CA . VAL A 1 351 ? 162.57818 174.61861 181.08091 1.000 29.38159 351 VAL A CA 1
ATOM 2269 C C . VAL A 1 351 ? 162.33213 173.31096 181.82643 1.000 28.29936 351 VAL A C 1
ATOM 2270 O O . VAL A 1 351 ? 161.46005 173.23941 182.69859 1.000 29.93273 351 VAL A O 1
ATOM 2274 N N . CYS A 1 352 ? 163.08447 172.25671 181.49716 1.000 25.78617 352 CYS A N 1
ATOM 2275 C CA . CYS A 1 352 ? 162.92540 170.99474 182.21797 1.000 33.37955 352 CYS A CA 1
ATOM 2276 C C . CYS A 1 352 ? 163.25360 171.15582 183.70076 1.000 34.41448 352 CYS A C 1
ATOM 2277 O O . CYS A 1 352 ? 162.51660 170.66409 184.57046 1.000 33.07769 352 CYS A O 1
ATOM 2280 N N . LEU A 1 353 ? 164.35039 171.85440 184.00820 1.000 27.31885 353 LEU A N 1
ATOM 2281 C CA . LEU A 1 353 ? 164.70644 172.09028 185.40399 1.000 33.60597 353 LEU A CA 1
ATOM 2282 C C . LEU A 1 353 ? 163.63813 172.91305 186.11425 1.000 30.46681 353 LEU A C 1
ATOM 2283 O O . LEU A 1 353 ? 163.31245 172.64836 187.27684 1.000 34.93463 353 LEU A O 1
ATOM 2288 N N . SER A 1 354 ? 163.07495 173.91055 185.42833 1.000 25.26832 354 SER A N 1
ATOM 2289 C CA . SER A 1 354 ? 162.02275 174.72298 186.03091 1.000 27.94725 354 SER A CA 1
ATOM 2290 C C . SER A 1 354 ? 160.76210 173.90507 186.28504 1.000 27.13781 354 SER A C 1
ATOM 2291 O O . SER A 1 354 ? 160.07624 174.11372 187.28909 1.000 34.82742 354 SER A O 1
ATOM 2294 N N . LEU A 1 355 ? 160.42991 172.98277 185.38136 1.000 29.28026 355 LEU A N 1
ATOM 2295 C CA . LEU A 1 355 ? 159.27099 172.12256 185.60193 1.000 31.80114 355 LEU A CA 1
ATOM 2296 C C . LEU A 1 355 ? 159.47879 171.22264 186.81367 1.000 33.64905 355 LEU A C 1
ATOM 2297 O O . LEU A 1 355 ? 158.56116 171.03064 187.62375 1.000 34.95046 355 LEU A O 1
ATOM 2302 N N . THR A 1 356 ? 160.68676 170.67352 186.96339 1.000 35.63023 356 THR A N 1
ATOM 2303 C CA . THR A 1 356 ? 160.98328 169.88872 188.15986 1.000 20.79098 356 THR A CA 1
ATOM 2304 C C . THR A 1 356 ? 160.89555 170.74698 189.42014 1.000 24.89254 356 THR A C 1
ATOM 2305 O O . THR A 1 356 ? 160.37213 170.30328 190.45014 1.000 26.17086 356 THR A O 1
ATOM 2309 N N . ALA A 1 357 ? 161.40167 171.98074 189.35575 1.000 27.51037 357 ALA A N 1
ATOM 2310 C CA . ALA A 1 357 ? 161.31672 172.88067 190.50207 1.000 26.72589 357 ALA A CA 1
ATOM 2311 C C . ALA A 1 357 ? 159.86764 173.19640 190.85511 1.000 36.27346 357 ALA A C 1
ATOM 2312 O O . ALA A 1 357 ? 159.51734 173.29450 192.03428 1.000 35.11715 357 ALA A O 1
ATOM 2314 N N . LYS A 1 358 ? 159.01622 173.37882 189.84450 1.000 32.89405 358 LYS A N 1
ATOM 2315 C CA . LYS A 1 358 ? 157.59608 173.60738 190.09414 1.000 31.84102 358 LYS A CA 1
ATOM 2316 C C . LYS A 1 358 ? 156.95983 172.39994 190.76981 1.000 29.62325 358 LYS A C 1
ATOM 2317 O O . LYS A 1 358 ? 156.16711 172.54383 191.71089 1.000 36.05838 358 LYS A O 1
ATOM 2323 N N . ARG A 1 359 ? 157.30331 171.19813 190.30416 1.000 30.63362 359 ARG A N 1
ATOM 2324 C CA . ARG A 1 359 ? 156.78792 169.98892 190.93647 1.000 36.01324 359 ARG A CA 1
ATOM 2325 C C . ARG A 1 359 ? 157.22418 169.90133 192.39553 1.000 38.49759 359 ARG A C 1
ATOM 2326 O O . ARG A 1 359 ? 156.43418 169.51785 193.26503 1.000 36.83056 359 ARG A O 1
ATOM 2334 N N . LEU A 1 360 ? 158.48249 170.24676 192.68034 1.000 34.81199 360 LEU A N 1
ATOM 2335 C CA . LEU A 1 360 ? 158.96460 170.22009 194.06017 1.000 29.78926 360 LEU A CA 1
ATOM 2336 C C . LEU A 1 360 ? 158.27532 171.27818 194.91552 1.000 36.02966 360 LEU A C 1
ATOM 2337 O O . LEU A 1 360 ? 157.92039 171.01472 196.06930 1.000 37.98424 360 LEU A O 1
ATOM 2342 N N . ALA A 1 361 ? 158.08424 172.48153 194.37213 1.000 32.91863 361 ALA A N 1
ATOM 2343 C CA . ALA A 1 361 ? 157.40458 173.54172 195.10414 1.000 34.16803 361 ALA A CA 1
ATOM 2344 C C . ALA A 1 361 ? 155.94935 173.20092 195.38060 1.000 37.07370 361 ALA A C 1
ATOM 2345 O O . ALA A 1 361 ? 155.38368 173.70121 196.35718 1.000 39.22186 361 ALA A O 1
ATOM 2347 N N . SER A 1 362 ? 155.33425 172.36717 194.53913 1.000 39.66983 362 SER A N 1
ATOM 2348 C CA . SER A 1 362 ? 153.99621 171.87124 194.84345 1.000 35.91834 362 SER A CA 1
ATOM 2349 C C . SER A 1 362 ? 153.96870 171.10806 196.16376 1.000 40.64398 362 SER A C 1
ATOM 2350 O O . SER A 1 362 ? 152.92188 171.03521 196.81639 1.000 45.06574 362 SER A O 1
ATOM 2353 N N . LYS A 1 363 ? 155.10409 170.54017 196.57460 1.000 45.31449 363 LYS A N 1
ATOM 2354 C CA . LYS A 1 363 ? 155.23320 169.83228 197.84249 1.000 38.98333 363 LYS A CA 1
ATOM 2355 C C . LYS A 1 363 ? 155.92216 170.67704 198.91233 1.000 40.70192 363 LYS A C 1
ATOM 2356 O O . LYS A 1 363 ? 156.53067 170.12679 199.83584 1.000 41.27448 363 LYS A O 1
ATOM 2362 N N . ASN A 1 364 ? 155.84563 172.00501 198.79400 1.000 34.29353 364 ASN A N 1
ATOM 2363 C CA . ASN A 1 364 ? 156.42214 172.93812 199.76765 1.000 38.39323 364 ASN A CA 1
ATOM 2364 C C . ASN A 1 364 ? 157.93680 172.77079 199.88769 1.000 39.39503 364 ASN A C 1
ATOM 2365 O O . ASN A 1 364 ? 158.51669 172.94191 200.96116 1.000 40.03731 364 ASN A O 1
ATOM 2370 N N . CYS A 1 365 ? 158.58548 172.44418 198.77325 1.000 38.62966 365 CYS A N 1
ATOM 2371 C CA . CYS A 1 365 ? 160.03591 172.29345 198.70983 1.000 33.31004 365 CYS A CA 1
ATOM 2372 C C . CYS A 1 365 ? 160.57544 173.28592 197.68694 1.000 35.70263 365 CYS A C 1
ATOM 2373 O O . CYS A 1 365 ? 160.43021 173.07955 196.47769 1.000 40.97135 365 CYS A O 1
ATOM 2376 N N . VAL A 1 366 ? 161.20577 174.35219 198.16986 1.000 30.94808 366 VAL A N 1
ATOM 2377 C CA . VAL A 1 366 ? 161.65561 175.45577 197.32927 1.000 31.39099 366 VAL A CA 1
ATOM 2378 C C . VAL A 1 366 ? 163.16015 175.35196 197.13074 1.000 21.78846 366 VAL A C 1
ATOM 2379 O O . VAL A 1 366 ? 163.91716 175.23679 198.10159 1.000 38.20131 366 VAL A O 1
ATOM 2383 N N . VAL A 1 367 ? 163.59326 175.39126 195.87609 1.000 22.94564 367 VAL A N 1
ATOM 2384 C CA . VAL A 1 367 ? 165.00810 175.44857 195.53076 1.000 35.72651 367 VAL A CA 1
ATOM 2385 C C . VAL A 1 367 ? 165.36360 176.88886 195.19740 1.000 30.90505 367 VAL A C 1
ATOM 2386 O O . VAL A 1 367 ? 164.58395 177.60262 194.55613 1.000 40.48181 367 VAL A O 1
ATOM 2390 N N . LYS A 1 368 ? 166.53240 177.32757 195.65664 1.000 33.74256 368 LYS A N 1
ATOM 2391 C CA . LYS A 1 368 ? 167.00349 178.67581 195.37461 1.000 29.48543 368 LYS A CA 1
ATOM 2392 C C . LYS A 1 368 ? 167.64727 178.80549 194.00132 1.000 34.56965 368 LYS A C 1
ATOM 2393 O O . LYS A 1 368 ? 167.83802 179.93017 193.52981 1.000 45.89138 368 LYS A O 1
ATOM 2399 N N . ASN A 1 369 ? 167.97482 177.69282 193.35038 1.000 36.86313 369 ASN A N 1
ATOM 2400 C CA . ASN A 1 369 ? 168.52709 177.71381 192.00548 1.000 30.35856 369 ASN A CA 1
ATOM 2401 C C . ASN A 1 369 ? 168.07902 176.45358 191.28147 1.000 31.06513 369 ASN A C 1
ATOM 2402 O O . ASN A 1 369 ? 167.83853 175.41734 191.90451 1.000 41.99344 369 ASN A O 1
ATOM 2407 N N . LEU A 1 370 ? 167.97183 176.55310 189.95565 1.000 37.62007 370 LEU A N 1
ATOM 2408 C CA . LEU A 1 370 ? 167.41404 175.45556 189.17182 1.000 34.23731 370 LEU A CA 1
ATOM 2409 C C . LEU A 1 370 ? 168.30634 174.22070 189.18593 1.000 29.08003 370 LEU A C 1
ATOM 2410 O O . LEU A 1 370 ? 167.80175 173.09789 189.08557 1.000 39.19567 370 LEU A O 1
ATOM 2415 N N . GLU A 1 371 ? 169.62274 174.39970 189.30452 1.000 32.67522 371 GLU A N 1
ATOM 2416 C CA . GLU A 1 371 ? 170.53694 173.26312 189.26047 1.000 32.66970 371 GLU A CA 1
ATOM 2417 C C . GLU A 1 371 ? 170.39077 172.33776 190.46283 1.000 34.25539 371 GLU A C 1
ATOM 2418 O O . GLU A 1 371 ? 170.84287 171.19070 190.40076 1.000 38.61363 371 GLU A O 1
ATOM 2424 N N . ALA A 1 372 ? 169.76239 172.79906 191.54331 1.000 32.46252 372 ALA A N 1
ATOM 2425 C CA . ALA A 1 372 ? 169.65938 172.01892 192.76974 1.000 22.92535 372 ALA A CA 1
ATOM 2426 C C . ALA A 1 372 ? 168.59197 170.92977 192.71718 1.000 30.16864 372 ALA A C 1
ATOM 2427 O O . ALA A 1 372 ? 168.49751 170.14049 193.66184 1.000 39.92027 372 ALA A O 1
ATOM 2429 N N . VAL A 1 373 ? 167.78730 170.86132 191.65331 1.000 27.37957 373 VAL A N 1
ATOM 2430 C CA . VAL A 1 373 ? 166.71855 169.86828 191.58437 1.000 25.54584 373 VAL A CA 1
ATOM 2431 C C . VAL A 1 373 ? 167.20931 168.47460 191.21544 1.000 21.88401 373 VAL A C 1
ATOM 2432 O O . VAL A 1 373 ? 166.40737 167.53677 191.19797 1.000 35.35777 373 VAL A O 1
ATOM 2436 N N . GLU A 1 374 ? 168.50179 168.30798 190.92456 1.000 22.57771 374 GLU A N 1
ATOM 2437 C CA . GLU A 1 374 ? 169.06603 167.01046 190.57060 1.000 20.52746 374 GLU A CA 1
ATOM 2438 C C . GLU A 1 374 ? 170.04196 166.46480 191.60740 1.000 21.76927 374 GLU A C 1
ATOM 2439 O O . GLU A 1 374 ? 170.30849 165.25237 191.61474 1.000 39.33370 374 GLU A O 1
ATOM 2445 N N . THR A 1 375 ? 170.56761 167.32244 192.48418 1.000 24.97076 375 THR A N 1
ATOM 2446 C CA . THR A 1 375 ? 171.62478 166.89763 193.39352 1.000 23.66679 375 THR A CA 1
ATOM 2447 C C . THR A 1 375 ? 171.15041 165.78950 194.32406 1.000 16.34360 375 THR A C 1
ATOM 2448 O O . THR A 1 375 ? 171.90180 164.85281 194.60737 1.000 27.69504 375 THR A O 1
ATOM 2452 N N . LEU A 1 376 ? 169.91253 165.88016 194.81841 1.000 17.07368 376 LEU A N 1
ATOM 2453 C CA . LEU A 1 376 ? 169.38519 164.81264 195.66454 1.000 19.52788 376 LEU A CA 1
ATOM 2454 C C . LEU A 1 376 ? 169.29028 163.49295 194.91178 1.000 18.51063 376 LEU A C 1
ATOM 2455 O O . LEU A 1 376 ? 169.54788 162.43189 195.48993 1.000 20.91173 376 LEU A O 1
ATOM 2460 N N . GLY A 1 377 ? 168.92079 163.53617 193.63084 1.000 25.38158 377 GLY A N 1
ATOM 2461 C CA . GLY A 1 377 ? 168.93105 162.32542 192.82873 1.000 20.26485 377 GLY A CA 1
ATOM 2462 C C . GLY A 1 377 ? 170.32156 161.73769 192.68893 1.000 22.12545 377 GLY A C 1
ATOM 2463 O O . GLY A 1 377 ? 170.48662 160.51821 192.62138 1.000 22.59057 377 GLY A O 1
ATOM 2464 N N . SER A 1 378 ? 171.33572 162.59324 192.63545 1.000 23.96419 378 SER A N 1
ATOM 2465 C CA . SER A 1 378 ? 172.71608 162.11920 192.55727 1.000 26.14059 378 SER A CA 1
ATOM 2466 C C . SER A 1 378 ? 173.33955 161.81510 193.92081 1.000 21.23397 378 SER A C 1
ATOM 2467 O O . SER A 1 378 ? 174.45410 161.28758 193.97003 1.000 29.94878 378 SER A O 1
ATOM 2470 N N . THR A 1 379 ? 172.65259 162.12284 195.01723 1.000 16.35029 379 THR A N 1
ATOM 2471 C CA . THR A 1 379 ? 173.26841 162.08185 196.33951 1.000 18.31747 379 THR A CA 1
ATOM 2472 C C . THR A 1 379 ? 173.51397 160.65010 196.80614 1.000 13.00901 379 THR A C 1
ATOM 2473 O O . THR A 1 379 ? 172.64532 159.78308 196.68433 1.000 23.27356 379 THR A O 1
ATOM 2477 N N . SER A 1 380 ? 174.70690 160.40927 197.35492 1.000 16.04927 380 SER A N 1
ATOM 2478 C CA . SER A 1 380 ? 175.04958 159.11664 197.92825 1.000 17.93286 380 SER A CA 1
ATOM 2479 C C . SER A 1 380 ? 175.21062 159.13518 199.44221 1.000 13.37181 380 SER A C 1
ATOM 2480 O O . SER A 1 380 ? 175.19341 158.06551 200.05610 1.000 20.86924 380 SER A O 1
ATOM 2483 N N . VAL A 1 381 ? 175.37491 160.30589 200.05497 1.000 16.90760 381 VAL A N 1
ATOM 2484 C CA . VAL A 1 381 ? 175.53926 160.42567 201.50146 1.000 28.17979 381 VAL A CA 1
ATOM 2485 C C . VAL A 1 381 ? 174.70488 161.60111 201.99397 1.000 8.73599 381 VAL A C 1
ATOM 2486 O O . VAL A 1 381 ? 174.77676 162.69858 201.43168 1.000 24.18618 381 VAL A O 1
ATOM 2490 N N . ILE A 1 382 ? 173.92244 161.37755 203.04620 1.000 18.80089 382 ILE A N 1
ATOM 2491 C CA . ILE A 1 382 ? 173.17353 162.43434 203.71718 1.000 22.02253 382 ILE A CA 1
ATOM 2492 C C . ILE A 1 382 ? 173.73216 162.58923 205.12487 1.000 12.77915 382 ILE A C 1
ATOM 2493 O O . ILE A 1 382 ? 173.62055 161.67451 205.95009 1.000 21.23197 382 ILE A O 1
ATOM 2498 N N . CYS A 1 383 ? 174.33325 163.74303 205.39968 1.000 20.30254 383 CYS A N 1
ATOM 2499 C CA . CYS A 1 383 ? 174.76710 164.09425 206.74774 1.000 21.58628 383 CYS A CA 1
ATOM 2500 C C . CYS A 1 383 ? 173.65716 164.90627 207.40062 1.000 16.51891 383 CYS A C 1
ATOM 2501 O O . CYS A 1 383 ? 173.43979 166.06908 207.04875 1.000 30.58907 383 CYS A O 1
ATOM 2504 N N . SER A 1 384 ? 172.95242 164.29723 208.34441 1.000 24.31100 384 SER A N 1
ATOM 2505 C CA . SER A 1 384 ? 171.79498 164.94481 208.93914 1.000 18.88716 384 SER A CA 1
ATOM 2506 C C . SER A 1 384 ? 172.05423 165.43473 210.35608 1.000 22.04442 384 SER A C 1
ATOM 2507 O O . SER A 1 384 ? 172.63500 164.73277 211.18098 1.000 24.05185 384 SER A O 1
ATOM 2522 N N . LYS A 1 386 ? 170.64121 166.46398 214.04810 1.000 19.86244 386 LYS A N 1
ATOM 2523 C CA . LYS A 1 386 ? 169.60110 165.84732 214.86495 1.000 22.64030 386 LYS A CA 1
ATOM 2524 C C . LYS A 1 386 ? 168.59038 166.86202 215.40515 1.000 10.35779 386 LYS A C 1
ATOM 2525 O O . LYS A 1 386 ? 167.42865 166.85343 215.00817 1.000 27.93625 386 LYS A O 1
ATOM 2531 N N . THR A 1 387 ? 169.04046 167.72871 216.30982 1.000 20.49595 387 THR A N 1
ATOM 2532 C CA . THR A 1 387 ? 168.13642 168.61725 217.03231 1.000 14.50279 387 THR A CA 1
ATOM 2533 C C . THR A 1 387 ? 167.51112 169.63497 216.08509 1.000 20.39926 387 THR A C 1
ATOM 2534 O O . THR A 1 387 ? 168.21682 170.43128 215.45993 1.000 28.13591 387 THR A O 1
ATOM 2538 N N . GLY A 1 388 ? 166.18460 169.60879 215.98347 1.000 23.50892 388 GLY A N 1
ATOM 2539 C CA . GLY A 1 388 ? 165.45761 170.51667 215.12771 1.000 23.46405 388 GLY A CA 1
ATOM 2540 C C . GLY A 1 388 ? 165.34221 170.08198 213.68453 1.000 21.36573 388 GLY A C 1
ATOM 2541 O O . GLY A 1 388 ? 164.56690 170.68631 212.93482 1.000 23.06752 388 GLY A O 1
ATOM 2542 N N . THR A 1 389 ? 166.08348 169.05662 213.26863 1.000 21.69130 389 THR A N 1
ATOM 2543 C CA . THR A 1 389 ? 166.02084 168.55870 211.90209 1.000 23.78563 389 THR A CA 1
ATOM 2544 C C . THR A 1 389 ? 165.43211 167.15579 211.84212 1.000 20.51465 389 THR A C 1
ATOM 2545 O O . THR A 1 389 ? 164.40868 166.94054 211.18971 1.000 35.34515 389 THR A O 1
ATOM 2549 N N . LEU A 1 390 ? 166.04268 166.19360 212.53177 1.000 29.63228 390 LEU A N 1
ATOM 2550 C CA . LEU A 1 390 ? 165.42443 164.88269 212.67459 1.000 19.07664 390 LEU A CA 1
ATOM 2551 C C . LEU A 1 390 ? 164.35264 164.88878 213.75471 1.000 17.35965 390 LEU A C 1
ATOM 2552 O O . LEU A 1 390 ? 163.36850 164.15008 213.65155 1.000 32.18218 390 LEU A O 1
ATOM 2557 N N . THR A 1 391 ? 164.52042 165.71593 214.78007 1.000 18.93236 391 THR A N 1
ATOM 2558 C CA . THR A 1 391 ? 163.59172 165.80638 215.89470 1.000 21.65831 391 THR A CA 1
ATOM 2559 C C . THR A 1 391 ? 162.81699 167.11613 215.83489 1.000 21.05450 391 THR A C 1
ATOM 2560 O O . THR A 1 391 ? 163.13808 168.03155 215.07289 1.000 28.59586 391 THR A O 1
ATOM 2564 N N . GLN A 1 392 ? 161.78081 167.18875 216.66800 1.000 32.08717 392 GLN A N 1
ATOM 2565 C CA . GLN A 1 392 ? 160.89720 168.34444 216.72739 1.000 24.71590 392 GLN A CA 1
ATOM 2566 C C . GLN A 1 392 ? 161.47960 169.50310 217.52474 1.000 27.94331 392 GLN A C 1
ATOM 2567 O O . GLN A 1 392 ? 160.91070 170.59863 217.48706 1.000 36.11836 392 GLN A O 1
ATOM 2573 N N . ASN A 1 393 ? 162.59103 169.28989 218.23010 1.000 28.16631 393 ASN A N 1
ATOM 2574 C CA . ASN A 1 393 ? 163.16501 170.28128 219.14056 1.000 35.04146 393 ASN A CA 1
ATOM 2575 C C . ASN A 1 393 ? 162.12271 170.74260 220.15800 1.000 28.02544 393 ASN A C 1
ATOM 2576 O O . ASN A 1 393 ? 161.86604 171.93403 220.33699 1.000 38.00449 393 ASN A O 1
ATOM 2581 N N . ARG A 1 394 ? 161.51563 169.76881 220.83081 1.000 29.53442 394 ARG A N 1
ATOM 2582 C CA . ARG A 1 394 ? 160.45234 170.03550 221.79623 1.000 36.86412 394 ARG A CA 1
ATOM 2583 C C . ARG A 1 394 ? 160.33671 168.83334 222.71755 1.000 32.03109 394 ARG A C 1
ATOM 2584 O O . ARG A 1 394 ? 160.09337 167.72031 222.24600 1.000 39.08611 394 ARG A O 1
ATOM 2592 N N . MET A 1 395 ? 160.51107 169.04973 224.01874 1.000 30.16992 395 MET A N 1
ATOM 2593 C CA . MET A 1 395 ? 160.42443 167.95019 224.97048 1.000 33.86522 395 MET A CA 1
ATOM 2594 C C . MET A 1 395 ? 159.00750 167.39028 225.00760 1.000 37.44323 395 MET A C 1
ATOM 2595 O O . MET A 1 395 ? 158.02912 168.13939 225.07511 1.000 35.11502 395 MET A O 1
ATOM 2600 N N . THR A 1 396 ? 158.90318 166.06532 224.96682 1.000 34.62687 396 THR A N 1
ATOM 2601 C CA . THR A 1 396 ? 157.62274 165.38356 224.86135 1.000 33.78251 396 THR A CA 1
ATOM 2602 C C . THR A 1 396 ? 157.65760 164.11577 225.69927 1.000 26.01077 396 THR A C 1
ATOM 2603 O O . THR A 1 396 ? 158.68780 163.44272 225.77031 1.000 37.22240 396 THR A O 1
ATOM 2607 N N . VAL A 1 397 ? 156.53006 163.79605 226.33489 1.000 36.39260 397 VAL A N 1
ATOM 2608 C CA . VAL A 1 397 ? 156.41149 162.53879 227.06340 1.000 40.32245 397 VAL A CA 1
ATOM 2609 C C . VAL A 1 397 ? 156.54329 161.38032 226.08510 1.000 36.05615 397 VAL A C 1
ATOM 2610 O O . VAL A 1 397 ? 155.85111 161.32987 225.06062 1.000 44.44336 397 VAL A O 1
ATOM 2614 N N . SER A 1 398 ? 157.43786 160.44427 226.39327 1.000 42.71741 398 SER A N 1
ATOM 2615 C CA . SER A 1 398 ? 157.71076 159.31847 225.50874 1.000 47.30074 398 SER A CA 1
ATOM 2616 C C . SER A 1 398 ? 157.41485 157.97114 226.14779 1.000 48.03435 398 SER A C 1
ATOM 2617 O O . SER A 1 398 ? 156.79828 157.11288 225.50684 1.000 48.56002 398 SER A O 1
ATOM 2620 N N . HIS A 1 399 ? 157.83581 157.75119 227.39049 1.000 47.84938 399 HIS A N 1
ATOM 2621 C CA . HIS A 1 399 ? 157.63268 156.47330 228.05653 1.000 51.03276 399 HIS A CA 1
ATOM 2622 C C . HIS A 1 399 ? 157.08470 156.68746 229.45908 1.000 51.21926 399 HIS A C 1
ATOM 2623 O O . HIS A 1 399 ? 157.36085 157.70039 230.10637 1.000 56.37994 399 HIS A O 1
ATOM 2630 N N . LEU A 1 400 ? 156.29652 155.71813 229.91780 1.000 58.62044 400 LEU A N 1
ATOM 2631 C CA . LEU A 1 400 ? 155.73978 155.71282 231.26261 1.000 57.81338 400 LEU A CA 1
ATOM 2632 C C . LEU A 1 400 ? 155.95342 154.34058 231.88025 1.000 60.98511 400 LEU A C 1
ATOM 2633 O O . LEU A 1 400 ? 155.72708 153.31831 231.22720 1.000 61.21601 400 LEU A O 1
ATOM 2638 N N . TRP A 1 401 ? 156.39023 154.31708 233.13593 1.000 66.52145 401 TRP A N 1
ATOM 2639 C CA . TRP A 1 401 ? 156.60648 153.06876 233.86287 1.000 62.43752 401 TRP A CA 1
ATOM 2640 C C . TRP A 1 401 ? 155.60238 152.98278 235.00642 1.000 63.89458 401 TRP A C 1
ATOM 2641 O O . TRP A 1 401 ? 155.82087 153.54820 236.08043 1.000 66.04963 401 TRP A O 1
ATOM 2652 N N . PHE A 1 402 ? 154.50506 152.26815 234.77242 1.000 69.41503 402 PHE A N 1
ATOM 2653 C CA . PHE A 1 402 ? 153.54895 151.94896 235.82092 1.000 69.45669 402 PHE A CA 1
ATOM 2654 C C . PHE A 1 402 ? 153.05337 150.52396 235.61476 1.000 70.60202 402 PHE A C 1
ATOM 2655 O O . PHE A 1 402 ? 153.12167 149.97665 234.51178 1.000 72.99190 402 PHE A O 1
ATOM 2663 N N . ASP A 1 403 ? 152.55834 149.92617 236.70177 1.000 77.90958 403 ASP A N 1
ATOM 2664 C CA . ASP A 1 403 ? 152.15794 148.51630 236.72291 1.000 80.10623 403 ASP A CA 1
ATOM 2665 C C . ASP A 1 403 ? 153.32205 147.60636 236.33819 1.000 77.53031 403 ASP A C 1
ATOM 2666 O O . ASP A 1 403 ? 153.14741 146.60889 235.63587 1.000 76.58409 403 ASP A O 1
ATOM 2671 N N . ASN A 1 404 ? 154.52192 147.96371 236.80128 1.000 77.65219 404 ASN A N 1
ATOM 2672 C CA . ASN A 1 404 ? 155.74546 147.20197 236.54527 1.000 77.60064 404 ASN A CA 1
ATOM 2673 C C . ASN A 1 404 ? 155.99328 147.00613 235.05076 1.000 79.37308 404 ASN A C 1
ATOM 2674 O O . ASN A 1 404 ? 156.55945 145.99382 234.63124 1.000 80.79631 404 ASN A O 1
ATOM 2679 N N . HIS A 1 405 ? 155.57487 147.97159 234.23453 1.000 71.63066 405 HIS A N 1
ATOM 2680 C CA . HIS A 1 405 ? 155.71874 147.87987 232.79002 1.000 70.86963 405 HIS A CA 1
ATOM 2681 C C . HIS A 1 405 ? 156.09796 149.24031 232.22688 1.000 71.30569 405 HIS A C 1
ATOM 2682 O O . HIS A 1 405 ? 155.66701 150.27951 232.73119 1.000 73.17240 405 HIS A O 1
ATOM 2689 N N . ILE A 1 406 ? 156.89653 149.22112 231.16555 1.000 64.33272 406 ILE A N 1
ATOM 2690 C CA . ILE A 1 406 ? 157.32255 150.43002 230.47207 1.000 62.44732 406 ILE A CA 1
ATOM 2691 C C . ILE A 1 406 ? 156.41584 150.60858 229.26258 1.000 63.85766 406 ILE A C 1
ATOM 2692 O O . ILE A 1 406 ? 156.44098 149.79979 228.32900 1.000 69.68503 406 ILE A O 1
ATOM 2697 N N . HIS A 1 407 ? 155.61332 151.66611 229.27696 1.000 60.49833 407 HIS A N 1
ATOM 2698 C CA . HIS A 1 407 ? 154.70201 151.96385 228.18521 1.000 61.15797 407 HIS A CA 1
ATOM 2699 C C . HIS A 1 407 ? 155.34357 152.95391 227.21586 1.000 60.65808 407 HIS A C 1
ATOM 2700 O O . HIS A 1 407 ? 156.40317 153.52344 227.47798 1.000 64.87547 407 HIS A O 1
ATOM 2707 N N . SER A 1 408 ? 154.68655 153.15244 226.07549 1.000 51.21981 408 SER A N 1
ATOM 2708 C CA . SER A 1 408 ? 155.15526 154.08154 225.05420 1.000 51.27060 408 SER A CA 1
ATOM 2709 C C . SER A 1 408 ? 154.03044 155.03978 224.69910 1.000 53.71582 408 SER A C 1
ATOM 2710 O O . SER A 1 408 ? 152.94789 154.60618 224.29132 1.000 59.46030 408 SER A O 1
ATOM 2713 N N . ALA A 1 409 ? 154.28867 156.33297 224.84762 1.000 42.71652 409 ALA A N 1
ATOM 2714 C CA . ALA A 1 409 ? 153.32790 157.36034 224.48437 1.000 47.81188 409 ALA A CA 1
ATOM 2715 C C . ALA A 1 409 ? 153.47114 157.72573 223.01135 1.000 44.78766 409 ALA A C 1
ATOM 2716 O O . ALA A 1 409 ? 154.47698 157.42743 222.36475 1.000 48.95495 409 ALA A O 1
ATOM 2718 N N . ASP A 1 410 ? 152.43886 158.37387 222.48283 1.000 46.37866 410 ASP A N 1
ATOM 2719 C CA . ASP A 1 410 ? 152.46742 158.86315 221.11156 1.000 43.64531 410 ASP A CA 1
ATOM 2720 C C . ASP A 1 410 ? 153.18316 160.20841 221.07814 1.000 44.54503 410 ASP A C 1
ATOM 2721 O O . ASP A 1 410 ? 152.71384 161.18285 221.67409 1.000 48.25621 410 ASP A O 1
ATOM 2726 N N . THR A 1 411 ? 154.31448 160.26274 220.38188 1.000 37.44909 411 THR A N 1
ATOM 2727 C CA . THR A 1 411 ? 155.15856 161.44803 220.36590 1.000 38.85361 411 THR A CA 1
ATOM 2728 C C . THR A 1 411 ? 155.06017 162.23910 219.07020 1.000 38.02683 411 THR A C 1
ATOM 2729 O O . THR A 1 411 ? 155.66325 163.31070 218.97226 1.000 37.88108 411 THR A O 1
ATOM 2733 N N . THR A 1 412 ? 154.32357 161.74318 218.08004 1.000 42.44700 412 THR A N 1
ATOM 2734 C CA . THR A 1 412 ? 154.19812 162.45183 216.81423 1.000 45.49169 412 THR A CA 1
ATOM 2735 C C . THR A 1 412 ? 153.46366 163.77250 217.00962 1.000 46.01753 412 THR A C 1
ATOM 2736 O O . THR A 1 412 ? 152.52925 163.87143 217.80861 1.000 48.47560 412 THR A O 1
ATOM 2740 N N . GLU A 1 413 ? 153.90318 164.79840 216.27708 1.000 44.96873 413 GLU A N 1
ATOM 2741 C CA . GLU A 1 413 ? 153.29303 166.11644 216.41546 1.000 43.48009 413 GLU A CA 1
ATOM 2742 C C . GLU A 1 413 ? 151.86034 166.13572 215.89722 1.000 45.78020 413 GLU A C 1
ATOM 2743 O O . GLU A 1 413 ? 151.06981 166.99339 216.30418 1.000 55.63255 413 GLU A O 1
ATOM 2749 N N . ASP A 1 414 ? 151.50746 165.21460 215.00435 1.000 51.89762 414 ASP A N 1
ATOM 2750 C CA . ASP A 1 414 ? 150.13873 165.08339 214.52533 1.000 50.67190 414 ASP A CA 1
ATOM 2751 C C . ASP A 1 414 ? 149.35340 164.01229 215.26970 1.000 50.30591 414 ASP A C 1
ATOM 2752 O O . ASP A 1 414 ? 148.17975 163.79551 214.95635 1.000 55.31512 414 ASP A O 1
ATOM 2757 N N . GLN A 1 415 ? 149.97310 163.34655 216.24647 1.000 50.69203 415 GLN A N 1
ATOM 2758 C CA . GLN A 1 415 ? 149.33587 162.29802 217.04544 1.000 54.64486 415 GLN A CA 1
ATOM 2759 C C . GLN A 1 415 ? 148.78876 161.16866 216.17800 1.000 52.46053 415 GLN A C 1
ATOM 2760 O O . GLN A 1 415 ? 147.82321 160.49710 216.54797 1.000 55.13704 415 GLN A O 1
ATOM 2766 N N . SER A 1 416 ? 149.40511 160.95200 215.01946 1.000 58.36941 416 SER A N 1
ATOM 2767 C CA . SER A 1 416 ? 149.08173 159.81247 214.16684 1.000 57.91149 416 SER A CA 1
ATOM 2768 C C . SER A 1 416 ? 150.06046 158.67733 214.46131 1.000 58.09317 416 SER A C 1
ATOM 2769 O O . SER A 1 416 ? 150.88115 158.28006 213.63509 1.000 61.92942 416 SER A O 1
ATOM 2772 N N . GLY A 1 417 ? 149.95740 158.16137 215.68196 1.000 62.69698 417 GLY A N 1
ATOM 2773 C CA . GLY A 1 417 ? 150.85099 157.11781 216.13912 1.000 64.06629 417 GLY A CA 1
ATOM 2774 C C . GLY A 1 417 ? 150.16296 156.09347 217.01460 1.000 65.87056 417 GLY A C 1
ATOM 2775 O O . GLY A 1 417 ? 148.93236 156.00244 217.02550 1.000 67.46238 417 GLY A O 1
ATOM 2776 N N . GLN A 1 418 ? 150.94476 155.32024 217.75935 1.000 73.61642 418 GLN A N 1
ATOM 2777 C CA . GLN A 1 418 ? 150.41857 154.24780 218.59177 1.000 76.05657 418 GLN A CA 1
ATOM 2778 C C . GLN A 1 418 ? 150.36297 154.70852 220.04304 1.000 77.03071 418 GLN A C 1
ATOM 2779 O O . GLN A 1 418 ? 151.37487 155.14741 220.60039 1.000 77.77012 418 GLN A O 1
ATOM 2785 N N . THR A 1 419 ? 149.18449 154.60185 220.64886 1.000 77.82468 419 THR A N 1
ATOM 2786 C CA . THR A 1 419 ? 148.98845 154.97672 222.03810 1.000 78.87679 419 THR A CA 1
ATOM 2787 C C . THR A 1 419 ? 149.25946 153.78230 222.95162 1.000 79.04075 419 THR A C 1
ATOM 2788 O O . THR A 1 419 ? 149.59666 152.68382 222.50418 1.000 79.18668 419 THR A O 1
ATOM 2792 N N . PHE A 1 420 ? 149.11307 154.00275 224.25296 1.000 73.04750 420 PHE A N 1
ATOM 2793 C CA . PHE A 1 420 ? 149.28147 152.96661 225.25964 1.000 71.99678 420 PHE A CA 1
ATOM 2794 C C . PHE A 1 420 ? 147.94281 152.66157 225.92177 1.000 73.48779 420 PHE A C 1
ATOM 2795 O O . PHE A 1 420 ? 146.93209 153.32575 225.67812 1.000 72.58831 420 PHE A O 1
ATOM 2803 N N . ASP A 1 421 ? 147.94911 151.63729 226.77117 1.000 74.12736 421 ASP A N 1
ATOM 2804 C CA . ASP A 1 421 ? 146.73541 151.18306 227.43940 1.000 75.41477 421 ASP A CA 1
ATOM 2805 C C . ASP A 1 421 ? 146.37667 152.14717 228.56480 1.000 75.27949 421 ASP A C 1
ATOM 2806 O O . ASP A 1 421 ? 147.15691 152.33264 229.50446 1.000 75.08740 421 ASP A O 1
ATOM 2811 N N . GLN A 1 422 ? 145.19385 152.74906 228.47568 1.000 74.03843 422 GLN A N 1
ATOM 2812 C CA . GLN A 1 422 ? 144.74014 153.76880 229.41352 1.000 75.23573 422 GLN A CA 1
ATOM 2813 C C . GLN A 1 422 ? 143.48256 153.32224 230.15190 1.000 75.88623 422 GLN A C 1
ATOM 2814 O O . GLN A 1 422 ? 142.53182 154.08911 230.31654 1.000 76.20293 422 GLN A O 1
ATOM 2820 N N . SER A 1 423 ? 143.46183 152.07163 230.60604 1.000 82.04036 423 SER A N 1
ATOM 2821 C CA . SER A 1 423 ? 142.31741 151.49800 231.31094 1.000 82.93613 423 SER A CA 1
ATOM 2822 C C . SER A 1 423 ? 142.77447 150.76259 232.56389 1.000 83.05850 423 SER A C 1
ATOM 2823 O O . SER A 1 423 ? 142.38484 149.62322 232.82516 1.000 86.33311 423 SER A O 1
ATOM 2826 N N . SER A 1 424 ? 143.62193 151.41176 233.35880 1.000 81.78693 424 SER A N 1
ATOM 2827 C CA . SER A 1 424 ? 144.12823 150.83578 234.59494 1.000 79.68144 424 SER A CA 1
ATOM 2828 C C . SER A 1 424 ? 143.96948 151.83114 235.73614 1.000 81.52072 424 SER A C 1
ATOM 2829 O O . SER A 1 424 ? 144.02364 153.04817 235.53527 1.000 82.92695 424 SER A O 1
ATOM 2832 N N . GLU A 1 425 ? 143.76491 151.29433 236.94240 1.000 80.79062 425 GLU A N 1
ATOM 2833 C CA . GLU A 1 425 ? 143.64855 152.14228 238.12533 1.000 80.65494 425 GLU A CA 1
ATOM 2834 C C . GLU A 1 425 ? 144.93983 152.90784 238.38001 1.000 80.76655 425 GLU A C 1
ATOM 2835 O O . GLU A 1 425 ? 144.91240 154.09194 238.74348 1.000 82.22979 425 GLU A O 1
ATOM 2841 N N . THR A 1 426 ? 146.08344 152.24389 238.20019 1.000 79.60211 426 THR A N 1
ATOM 2842 C CA . THR A 1 426 ? 147.36136 152.92659 238.35568 1.000 81.50549 426 THR A CA 1
ATOM 2843 C C . THR A 1 426 ? 147.49629 154.06224 237.35202 1.000 80.66278 426 THR A C 1
ATOM 2844 O O . THR A 1 426 ? 148.00523 155.13584 237.68814 1.000 79.83017 426 THR A O 1
ATOM 2848 N N . TRP A 1 427 ? 147.04325 153.84758 236.11378 1.000 74.25822 427 TRP A N 1
ATOM 2849 C CA . TRP A 1 427 ? 147.08056 154.92541 235.13138 1.000 72.27964 427 TRP A CA 1
ATOM 2850 C C . TRP A 1 427 ? 146.16312 156.07401 235.52667 1.000 74.21891 427 TRP A C 1
ATOM 2851 O O . TRP A 1 427 ? 146.53345 157.24285 235.38054 1.000 76.18428 427 TRP A O 1
ATOM 2862 N N . ARG A 1 428 ? 144.95485 155.76917 236.00635 1.000 75.70682 428 ARG A N 1
ATOM 2863 C CA . ARG A 1 428 ? 144.03612 156.83898 236.38100 1.000 74.89181 428 ARG A CA 1
ATOM 2864 C C . ARG A 1 428 ? 144.51157 157.60632 237.60585 1.000 74.35903 428 ARG A C 1
ATOM 2865 O O . ARG A 1 428 ? 144.11279 158.76036 237.79102 1.000 75.20303 428 ARG A O 1
ATOM 2873 N N . ALA A 1 429 ? 145.34393 156.99328 238.44752 1.000 73.90409 429 ALA A N 1
ATOM 2874 C CA . ALA A 1 429 ? 145.93842 157.73967 239.55148 1.000 73.91922 429 ALA A CA 1
ATOM 2875 C C . ALA A 1 429 ? 147.15378 158.54172 239.09563 1.000 74.76519 429 ALA A C 1
ATOM 2876 O O . ALA A 1 429 ? 147.33351 159.69313 239.51004 1.000 76.17443 429 ALA A O 1
ATOM 2878 N N . LEU A 1 430 ? 147.99289 157.95069 238.24120 1.000 70.72961 430 LEU A N 1
ATOM 2879 C CA . LEU A 1 430 ? 149.17573 158.64460 237.74347 1.000 70.68602 430 LEU A CA 1
ATOM 2880 C C . LEU A 1 430 ? 148.79436 159.86536 236.91795 1.000 69.87062 430 LEU A C 1
ATOM 2881 O O . LEU A 1 430 ? 149.43790 160.91755 237.01667 1.000 68.59682 430 LEU A O 1
ATOM 2886 N N . CYS A 1 431 ? 147.75785 159.73778 236.08617 1.000 65.53373 431 CYS A N 1
ATOM 2887 C CA . CYS A 1 431 ? 147.29751 160.86561 235.28609 1.000 65.66038 431 CYS A CA 1
ATOM 2888 C C . CYS A 1 431 ? 146.79421 161.99479 236.17089 1.000 66.66451 431 CYS A C 1
ATOM 2889 O O . CYS A 1 431 ? 147.10057 163.16638 235.92654 1.000 70.39977 431 CYS A O 1
ATOM 2892 N N . ARG A 1 432 ? 146.02813 161.66041 237.21208 1.000 70.43292 432 ARG A N 1
ATOM 2893 C CA . ARG A 1 432 ? 145.57687 162.67947 238.15217 1.000 69.41049 432 ARG A CA 1
ATOM 2894 C C . ARG A 1 432 ? 146.75692 163.35517 238.83464 1.000 69.50896 432 ARG A C 1
ATOM 2895 O O . ARG A 1 432 ? 146.77048 164.58042 238.99565 1.000 69.59809 432 ARG A O 1
ATOM 2903 N N . VAL A 1 433 ? 147.76041 162.57302 239.23732 1.000 65.69660 433 VAL A N 1
ATOM 2904 C CA . VAL A 1 433 ? 148.91652 163.14460 239.92387 1.000 66.16457 433 VAL A CA 1
ATOM 2905 C C . VAL A 1 433 ? 149.65307 164.11887 239.01184 1.000 69.38236 433 VAL A C 1
ATOM 2906 O O . VAL A 1 433 ? 149.94834 165.25691 239.39866 1.000 71.75891 433 VAL A O 1
ATOM 2910 N N . LEU A 1 434 ? 149.94955 163.69415 237.78078 1.000 65.41817 434 LEU A N 1
ATOM 2911 C CA . LEU A 1 434 ? 150.70547 164.55828 236.88030 1.000 63.94961 434 LEU A CA 1
ATOM 2912 C C . LEU A 1 434 ? 149.88449 165.74219 236.38515 1.000 63.43083 434 LEU A C 1
ATOM 2913 O O . LEU A 1 434 ? 150.46592 166.77085 236.02490 1.000 64.86902 434 LEU A O 1
ATOM 2918 N N . THR A 1 435 ? 148.55418 165.62789 236.35973 1.000 63.45430 435 THR A N 1
ATOM 2919 C CA . THR A 1 435 ? 147.72768 166.77213 235.99508 1.000 62.97104 435 THR A CA 1
ATOM 2920 C C . THR A 1 435 ? 147.65395 167.78791 237.12899 1.000 67.06513 435 THR A C 1
ATOM 2921 O O . THR A 1 435 ? 147.74885 168.99724 236.89117 1.000 67.36697 435 THR A O 1
ATOM 2925 N N . LEU A 1 436 ? 147.48995 167.31873 238.36935 1.000 71.60187 436 LEU A N 1
ATOM 2926 C CA . LEU A 1 436 ? 147.34233 168.23880 239.49280 1.000 70.45959 436 LEU A CA 1
ATOM 2927 C C . LEU A 1 436 ? 148.66494 168.89969 239.85544 1.000 69.15369 436 LEU A C 1
ATOM 2928 O O . LEU A 1 436 ? 148.70517 170.10356 240.13198 1.000 72.04200 436 LEU A O 1
ATOM 2933 N N . CYS A 1 437 ? 149.75612 168.13745 239.86181 1.000 66.00821 437 CYS A N 1
ATOM 2934 C CA . CYS A 1 437 ? 151.05727 168.67052 240.26502 1.000 66.31436 437 CYS A CA 1
ATOM 2935 C C . CYS A 1 437 ? 151.75297 169.33828 239.07645 1.000 68.88018 437 CYS A C 1
ATOM 2936 O O . CYS A 1 437 ? 152.83239 168.94450 238.63980 1.000 72.76716 437 CYS A O 1
ATOM 2939 N N . ASN A 1 438 ? 151.10563 170.37884 238.55579 1.000 66.89231 438 ASN A N 1
ATOM 2940 C CA . ASN A 1 438 ? 151.59520 171.07112 237.37092 1.000 67.12195 438 ASN A CA 1
ATOM 2941 C C . ASN A 1 438 ? 151.11088 172.51273 237.40043 1.000 65.35272 438 ASN A C 1
ATOM 2942 O O . ASN A 1 438 ? 149.91951 172.76256 237.60253 1.000 69.02287 438 ASN A O 1
ATOM 2947 N N . ARG A 1 439 ? 152.03345 173.45407 237.20176 1.000 70.92235 439 ARG A N 1
ATOM 2948 C CA . ARG A 1 439 ? 151.71366 174.87541 237.21286 1.000 70.33129 439 ARG A CA 1
ATOM 2949 C C . ARG A 1 439 ? 151.65401 175.48337 235.81966 1.000 70.31128 439 ARG A C 1
ATOM 2950 O O . ARG A 1 439 ? 151.31497 176.66413 235.68911 1.000 75.30196 439 ARG A O 1
ATOM 2958 N N . ALA A 1 440 ? 151.97336 174.71638 234.78158 1.000 66.00414 440 ALA A N 1
ATOM 2959 C CA . ALA A 1 440 ? 151.97822 175.24379 233.42583 1.000 66.92421 440 ALA A CA 1
ATOM 2960 C C . ALA A 1 440 ? 150.56483 175.59715 232.97712 1.000 66.76233 440 ALA A C 1
ATOM 2961 O O . ALA A 1 440 ? 149.57812 175.01814 233.43749 1.000 67.47272 440 ALA A O 1
ATOM 2963 N N . ALA A 1 441 ? 150.47298 176.56836 232.07135 1.000 66.81771 441 ALA A N 1
ATOM 2964 C CA . ALA A 1 441 ? 149.17966 177.02425 231.58210 1.000 65.00323 441 ALA A CA 1
ATOM 2965 C C . ALA A 1 441 ? 149.29619 177.45724 230.12953 1.000 66.11283 441 ALA A C 1
ATOM 2966 O O . ALA A 1 441 ? 150.24182 178.16058 229.76486 1.000 70.00091 441 ALA A O 1
ATOM 2968 N N . PHE A 1 442 ? 148.33206 177.03942 229.31274 1.000 67.16942 442 PHE A N 1
ATOM 2969 C CA . PHE A 1 442 ? 148.24865 177.50151 227.93578 1.000 68.47263 442 PHE A CA 1
ATOM 2970 C C . PHE A 1 442 ? 147.95328 178.99570 227.88734 1.000 73.07188 442 PHE A C 1
ATOM 2971 O O . PHE A 1 442 ? 147.30085 179.55347 228.77392 1.000 72.85440 442 PHE A O 1
ATOM 2979 N N . LYS A 1 443 ? 148.44467 179.64718 226.83840 1.000 78.63753 443 LYS A N 1
ATOM 2980 C CA . LYS A 1 443 ? 148.00455 181.00276 226.54952 1.000 79.45433 443 LYS A CA 1
ATOM 2981 C C . LYS A 1 443 ? 146.58989 180.97984 225.98139 1.000 81.07593 443 LYS A C 1
ATOM 2982 O O . LYS A 1 443 ? 146.20038 180.05821 225.25932 1.000 80.34602 443 LYS A O 1
ATOM 2988 N N . SER A 1 444 ? 145.81625 182.00625 226.32192 1.000 85.25907 444 SER A N 1
ATOM 2989 C CA . SER A 1 444 ? 144.42133 182.06151 225.91622 1.000 84.35942 444 SER A CA 1
ATOM 2990 C C . SER A 1 444 ? 144.30084 182.26431 224.40805 1.000 84.33383 444 SER A C 1
ATOM 2991 O O . SER A 1 444 ? 145.23181 182.71179 223.73297 1.000 81.95284 444 SER A O 1
ATOM 2994 N N . GLY A 1 445 ? 143.12758 181.92079 223.88191 1.000 87.44162 445 GLY A N 1
ATOM 2995 C CA . GLY A 1 445 ? 142.86938 182.06943 222.46501 1.000 87.48869 445 GLY A CA 1
ATOM 2996 C C . GLY A 1 445 ? 143.42458 180.97055 221.59222 1.000 87.28532 445 GLY A C 1
ATOM 2997 O O . GLY A 1 445 ? 143.64690 181.19793 220.39918 1.000 88.03141 445 GLY A O 1
ATOM 2998 N N . GLN A 1 446 ? 143.65942 179.78378 222.14600 1.000 83.30478 446 GLN A N 1
ATOM 2999 C CA . GLN A 1 446 ? 144.20913 178.65381 221.39977 1.000 82.96745 446 GLN A CA 1
ATOM 3000 C C . GLN A 1 446 ? 143.22070 177.49493 221.47878 1.000 83.01427 446 GLN A C 1
ATOM 3001 O O . GLN A 1 446 ? 143.17475 176.77560 222.48150 1.000 81.93187 446 GLN A O 1
ATOM 3007 N N . ASP A 1 447 ? 142.43195 177.31953 220.43117 1.000 88.28155 447 ASP A N 1
ATOM 3008 C CA . ASP A 1 447 ? 141.53720 176.17186 220.32765 1.000 86.22926 447 ASP A CA 1
ATOM 3009 C C . ASP A 1 447 ? 141.71266 175.40914 219.02475 1.000 88.33111 447 ASP A C 1
ATOM 3010 O O . ASP A 1 447 ? 141.63866 174.17771 219.02632 1.000 89.75465 447 ASP A O 1
ATOM 3015 N N . ALA A 1 448 ? 141.94404 176.10651 217.91390 1.000 84.45056 448 ALA A N 1
ATOM 3016 C CA . ALA A 1 448 ? 142.20686 175.45794 216.63780 1.000 85.52402 448 ALA A CA 1
ATOM 3017 C C . ALA A 1 448 ? 143.67001 175.08246 216.45754 1.000 85.53290 448 ALA A C 1
ATOM 3018 O O . ALA A 1 448 ? 143.99176 174.33539 215.52765 1.000 83.50456 448 ALA A O 1
ATOM 3020 N N . VAL A 1 449 ? 144.55274 175.57863 217.31306 1.000 81.85613 449 VAL A N 1
ATOM 3021 C CA . VAL A 1 449 ? 145.96430 175.19340 217.26449 1.000 79.66292 449 VAL A CA 1
ATOM 3022 C C . VAL A 1 449 ? 146.11984 173.82289 217.91753 1.000 78.52133 449 VAL A C 1
ATOM 3023 O O . VAL A 1 449 ? 145.64269 173.62812 219.04650 1.000 78.74282 449 VAL A O 1
ATOM 3027 N N . PRO A 1 450 ? 146.75482 172.86026 217.25036 1.000 76.57074 450 PRO A N 1
ATOM 3028 C CA . PRO A 1 450 ? 146.92515 171.53450 217.85533 1.000 75.59450 450 PRO A CA 1
ATOM 3029 C C . PRO A 1 450 ? 147.72344 171.60430 219.14925 1.000 75.20833 450 PRO A C 1
ATOM 3030 O O . PRO A 1 450 ? 148.56901 172.48321 219.34144 1.000 74.96710 450 PRO A O 1
ATOM 3034 N N . VAL A 1 451 ? 147.42012 170.66362 220.04794 1.000 69.26993 451 VAL A N 1
ATOM 3035 C CA . VAL A 1 451 ? 148.03292 170.66423 221.37739 1.000 68.92772 451 VAL A CA 1
ATOM 3036 C C . VAL A 1 451 ? 149.56123 170.68253 221.32560 1.000 69.49481 451 VAL A C 1
ATOM 3037 O O . VAL A 1 451 ? 150.16769 171.46583 222.06568 1.000 71.15533 451 VAL A O 1
ATOM 3041 N N . PRO A 1 452 ? 150.23378 169.86447 220.50383 1.000 66.25618 452 PRO A N 1
ATOM 3042 C CA . PRO A 1 452 ? 151.70643 169.92868 220.48493 1.000 64.75137 452 PRO A CA 1
ATOM 3043 C C . PRO A 1 452 ? 152.26093 171.29267 220.11113 1.000 62.69288 452 PRO A C 1
ATOM 3044 O O . PRO A 1 452 ? 153.34553 171.65635 220.58135 1.000 65.70655 452 PRO A O 1
ATOM 3048 N N . LYS A 1 453 ? 151.55750 172.06030 219.28365 1.000 67.48193 453 LYS A N 1
ATOM 3049 C CA . LYS A 1 453 ? 152.03760 173.36122 218.84020 1.000 70.80292 453 LYS A CA 1
ATOM 3050 C C . LYS A 1 453 ? 151.47195 174.52077 219.64848 1.000 72.24485 453 LYS A C 1
ATOM 3051 O O . LYS A 1 453 ? 151.87714 175.66491 219.42416 1.000 74.17166 453 LYS A O 1
ATOM 3057 N N . ARG A 1 454 ? 150.55144 174.26071 220.57367 1.000 73.80758 454 ARG A N 1
ATOM 3058 C CA . ARG A 1 454 ? 150.03122 175.32717 221.41889 1.000 73.11417 454 ARG A CA 1
ATOM 3059 C C . ARG A 1 454 ? 151.13424 175.91815 222.29160 1.000 71.04659 454 ARG A C 1
ATOM 3060 O O . ARG A 1 454 ? 152.05566 175.22380 222.72773 1.000 74.83251 454 ARG A O 1
ATOM 3068 N N . ILE A 1 455 ? 151.03022 177.21803 222.54274 1.000 72.01941 455 ILE A N 1
ATOM 3069 C CA . ILE A 1 455 ? 151.96654 177.92746 223.40641 1.000 74.93256 455 ILE A CA 1
ATOM 3070 C C . ILE A 1 455 ? 151.46427 177.83980 224.84041 1.000 75.64082 455 ILE A C 1
ATOM 3071 O O . ILE A 1 455 ? 150.28454 178.09159 225.11105 1.000 77.24597 455 ILE A O 1
ATOM 3076 N N . VAL A 1 456 ? 152.35212 177.46946 225.76070 1.000 68.55714 456 VAL A N 1
ATOM 3077 C CA . VAL A 1 456 ? 152.01042 177.37750 227.17319 1.000 66.85091 456 VAL A CA 1
ATOM 3078 C C . VAL A 1 456 ? 153.04029 178.15968 227.97597 1.000 68.58867 456 VAL A C 1
ATOM 3079 O O . VAL A 1 456 ? 154.17069 178.37788 227.52841 1.000 71.94796 456 VAL A O 1
ATOM 3083 N N . ILE A 1 457 ? 152.63658 178.59389 229.16725 1.000 65.90094 457 ILE A N 1
ATOM 3084 C CA . ILE A 1 457 ? 153.49509 179.35330 230.06812 1.000 66.88035 457 ILE A CA 1
ATOM 3085 C C . ILE A 1 457 ? 154.01492 178.40679 231.14109 1.000 66.65535 457 ILE A C 1
ATOM 3086 O O . ILE A 1 457 ? 153.23700 177.88395 231.94803 1.000 67.12457 457 ILE A O 1
ATOM 3091 N N . GLY A 1 458 ? 155.31816 178.19124 231.15795 1.000 65.06199 458 GLY A N 1
ATOM 3092 C CA . GLY A 1 458 ? 155.92707 177.31891 232.14242 1.000 62.55557 458 GLY A CA 1
ATOM 3093 C C . GLY A 1 458 ? 157.21127 176.71873 231.60872 1.000 63.59415 458 GLY A C 1
ATOM 3094 O O . GLY A 1 458 ? 157.66537 177.02938 230.51180 1.000 66.64493 458 GLY A O 1
ATOM 3095 N N . ASP A 1 459 ? 157.78612 175.83528 232.42077 1.000 54.09228 459 ASP A N 1
ATOM 3096 C CA . ASP A 1 459 ? 159.02548 175.16307 232.06599 1.000 55.08501 459 ASP A CA 1
ATOM 3097 C C . ASP A 1 459 ? 158.78548 174.16328 230.93590 1.000 59.69359 459 ASP A C 1
ATOM 3098 O O . ASP A 1 459 ? 157.65021 173.85951 230.56858 1.000 62.46283 459 ASP A O 1
ATOM 3103 N N . ALA A 1 460 ? 159.88278 173.65102 230.37343 1.000 56.51018 460 ALA A N 1
ATOM 3104 C CA . ALA A 1 460 ? 159.76653 172.65794 229.30913 1.000 50.87952 460 ALA A CA 1
ATOM 3105 C C . ALA A 1 460 ? 159.13826 171.36639 229.82031 1.000 48.55463 460 ALA A C 1
ATOM 3106 O O . ALA A 1 460 ? 158.27206 170.78128 229.15760 1.000 53.20607 460 ALA A O 1
ATOM 3108 N N . SER A 1 461 ? 159.56047 170.90824 231.00097 1.000 48.66604 461 SER A N 1
ATOM 3109 C CA . SER A 1 461 ? 159.01796 169.67223 231.55451 1.000 49.52511 461 SER A CA 1
ATOM 3110 C C . SER A 1 461 ? 157.53984 169.81829 231.89076 1.000 51.29633 461 SER A C 1
ATOM 3111 O O . SER A 1 461 ? 156.73225 168.92915 231.58966 1.000 47.37782 461 SER A O 1
ATOM 3114 N N . GLU A 1 462 ? 157.16579 170.93868 232.50999 1.000 55.58267 462 GLU A N 1
ATOM 3115 C CA . GLU A 1 462 ? 155.76224 171.17513 232.81897 1.000 51.37143 462 GLU A CA 1
ATOM 3116 C C . GLU A 1 462 ? 154.93576 171.35817 231.55518 1.000 51.03182 462 GLU A C 1
ATOM 3117 O O . GLU A 1 462 ? 153.77346 170.94926 231.51757 1.000 55.37277 462 GLU A O 1
ATOM 3123 N N . THR A 1 463 ? 155.51827 171.95288 230.51289 1.000 47.19755 463 THR A N 1
ATOM 3124 C CA . THR A 1 463 ? 154.83006 172.06926 229.23170 1.000 48.52519 463 THR A CA 1
ATOM 3125 C C . THR A 1 463 ? 154.54849 170.69584 228.63826 1.000 48.16573 463 THR A C 1
ATOM 3126 O O . THR A 1 463 ? 153.44335 170.42811 228.15032 1.000 48.72601 463 THR A O 1
ATOM 3130 N N . ALA A 1 464 ? 155.54700 169.81060 228.67071 1.000 44.49949 464 ALA A N 1
ATOM 3131 C CA . ALA A 1 464 ? 155.35202 168.45849 228.15911 1.000 45.16844 464 ALA A CA 1
ATOM 3132 C C . ALA A 1 464 ? 154.29005 167.71601 228.96027 1.000 40.25083 464 ALA A C 1
ATOM 3133 O O . ALA A 1 464 ? 153.43032 167.03772 228.38645 1.000 42.95417 464 ALA A O 1
ATOM 3135 N N . LEU A 1 465 ? 154.32369 167.84805 230.28887 1.000 44.84141 465 LEU A N 1
ATOM 3136 C CA . LEU A 1 465 ? 153.32433 167.18749 231.12393 1.000 40.60881 465 LEU A CA 1
ATOM 3137 C C . LEU A 1 465 ? 151.92440 167.73484 230.86140 1.000 45.75189 465 LEU A C 1
ATOM 3138 O O . LEU A 1 465 ? 150.95363 166.97221 230.81722 1.000 46.88864 465 LEU A O 1
ATOM 3143 N N . LEU A 1 466 ? 151.79930 169.05368 230.68198 1.000 52.64587 466 LEU A N 1
ATOM 3144 C CA . LEU A 1 466 ? 150.49753 169.65214 230.40064 1.000 48.43078 466 LEU A CA 1
ATOM 3145 C C . LEU A 1 466 ? 149.95228 169.19992 229.05283 1.000 49.77714 466 LEU A C 1
ATOM 3146 O O . LEU A 1 466 ? 148.76010 168.89558 228.93133 1.000 53.39394 466 LEU A O 1
ATOM 3151 N N . LYS A 1 467 ? 150.80134 169.16746 228.02325 1.000 50.94187 467 LYS A N 1
ATOM 3152 C CA . LYS A 1 467 ? 150.34368 168.70143 226.71806 1.000 53.12045 467 LYS A CA 1
ATOM 3153 C C . LYS A 1 467 ? 149.96700 167.22529 226.76234 1.000 50.14797 467 LYS A C 1
ATOM 3154 O O . LYS A 1 467 ? 148.99132 166.80856 226.12748 1.000 51.34032 467 LYS A O 1
ATOM 3160 N N . PHE A 1 468 ? 150.71712 166.42388 227.52163 1.000 45.55015 468 PHE A N 1
ATOM 3161 C CA . PHE A 1 468 ? 150.36295 165.02070 227.69880 1.000 50.11986 468 PHE A CA 1
ATOM 3162 C C . PHE A 1 468 ? 149.01347 164.87446 228.39385 1.000 52.27655 468 PHE A C 1
ATOM 3163 O O . PHE A 1 468 ? 148.19740 164.02592 228.01186 1.000 53.09359 468 PHE A O 1
ATOM 3171 N N . SER A 1 469 ? 148.76671 165.68791 229.42408 1.000 55.97251 469 SER A N 1
ATOM 3172 C CA . SER A 1 469 ? 147.46787 165.67947 230.09108 1.000 56.00979 469 SER A CA 1
ATOM 3173 C C . SER A 1 469 ? 146.35343 166.03997 229.11998 1.000 57.33982 469 SER A C 1
ATOM 3174 O O . SER A 1 469 ? 145.31495 165.37398 229.07255 1.000 59.62517 469 SER A O 1
ATOM 3177 N N . GLU A 1 470 ? 146.55875 167.09263 228.32832 1.000 58.49554 470 GLU A N 1
ATOM 3178 C CA . GLU A 1 470 ? 145.53468 167.51305 227.37992 1.000 58.80112 470 GLU A CA 1
ATOM 3179 C C . GLU A 1 470 ? 145.26949 166.44228 226.32891 1.000 63.19398 470 GLU A C 1
ATOM 3180 O O . GLU A 1 470 ? 144.12903 166.28226 225.88060 1.000 65.75896 470 GLU A O 1
ATOM 3186 N N . LEU A 1 471 ? 146.30194 165.69798 225.92727 1.000 62.41335 471 LEU A N 1
ATOM 3187 C CA . LEU A 1 471 ? 146.12592 164.69317 224.88473 1.000 59.48112 471 LEU A CA 1
ATOM 3188 C C . LEU A 1 471 ? 145.51629 163.39562 225.40445 1.000 58.96213 471 LEU A C 1
ATOM 3189 O O . LEU A 1 471 ? 144.75322 162.74998 224.67801 1.000 62.47050 471 LEU A O 1
ATOM 3194 N N . THR A 1 472 ? 145.82757 162.99050 226.63673 1.000 60.37339 472 THR A N 1
ATOM 3195 C CA . THR A 1 472 ? 145.35086 161.70790 227.14743 1.000 60.97066 472 THR A CA 1
ATOM 3196 C C . THR A 1 472 ? 144.10092 161.83747 228.00964 1.000 63.62324 472 THR A C 1
ATOM 3197 O O . THR A 1 472 ? 143.14014 161.08631 227.82342 1.000 65.89083 472 THR A O 1
ATOM 3201 N N . LEU A 1 473 ? 144.09625 162.77138 228.95757 1.000 67.55472 473 LEU A N 1
ATOM 3202 C CA . LEU A 1 473 ? 142.95331 162.98425 229.83477 1.000 65.45240 473 LEU A CA 1
ATOM 3203 C C . LEU A 1 473 ? 141.90752 163.89432 229.20669 1.000 65.91858 473 LEU A C 1
ATOM 3204 O O . LEU A 1 473 ? 140.71125 163.59055 229.25689 1.000 70.41709 473 LEU A O 1
ATOM 3209 N N . GLY A 1 474 ? 142.33783 165.00361 228.61350 1.000 70.54934 474 GLY A N 1
ATOM 3210 C CA . GLY A 1 474 ? 141.41914 165.96481 228.04063 1.000 69.12741 474 GLY A CA 1
ATOM 3211 C C . GLY A 1 474 ? 140.97228 166.99749 229.05248 1.000 71.30313 474 GLY A C 1
ATOM 3212 O O . GLY A 1 474 ? 140.61888 166.64856 230.18300 1.000 73.35534 474 GLY A O 1
ATOM 3213 N N . ASN A 1 475 ? 140.98826 168.27111 228.65625 1.000 75.64442 475 ASN A N 1
ATOM 3214 C CA . ASN A 1 475 ? 140.56929 169.38246 229.51047 1.000 76.58580 475 ASN A CA 1
ATOM 3215 C C . ASN A 1 475 ? 141.35282 169.38645 230.82647 1.000 76.13268 475 ASN A C 1
ATOM 3216 O O . ASN A 1 475 ? 140.80041 169.24741 231.92319 1.000 78.32147 475 ASN A O 1
ATOM 3221 N N . ALA A 1 476 ? 142.67185 169.54318 230.68886 1.000 76.59428 476 ALA A N 1
ATOM 3222 C CA . ALA A 1 476 ? 143.54470 169.56641 231.85729 1.000 78.02075 476 ALA A CA 1
ATOM 3223 C C . ALA A 1 476 ? 143.22623 170.75026 232.75991 1.000 78.98975 476 ALA A C 1
ATOM 3224 O O . ALA A 1 476 ? 143.28279 170.63356 233.98808 1.000 79.31029 476 ALA A O 1
ATOM 3226 N N . MET A 1 477 ? 142.88306 171.89816 232.16947 1.000 80.35842 477 MET A N 1
ATOM 3227 C CA . MET A 1 477 ? 142.49879 173.05668 232.97051 1.000 79.96887 477 MET A CA 1
ATOM 3228 C C . MET A 1 477 ? 141.25898 172.76529 233.80436 1.000 80.87905 477 MET A C 1
ATOM 3229 O O . MET A 1 477 ? 141.20071 173.11483 234.98942 1.000 82.41959 477 MET A O 1
ATOM 3234 N N . GLY A 1 478 ? 140.25384 172.13169 233.19978 1.000 84.47195 478 GLY A N 1
ATOM 3235 C CA . GLY A 1 478 ? 139.05688 171.78969 233.94680 1.000 84.03151 478 GLY A CA 1
ATOM 3236 C C . GLY A 1 478 ? 139.32413 170.77819 235.04301 1.000 85.79437 478 GLY A C 1
ATOM 3237 O O . GLY A 1 478 ? 138.83349 170.92144 236.16631 1.000 88.61022 478 GLY A O 1
ATOM 3238 N N . TYR A 1 479 ? 140.10529 169.73984 234.73397 1.000 77.66140 479 TYR A N 1
ATOM 3239 C CA . TYR A 1 479 ? 140.43946 168.75377 235.75594 1.000 77.48992 479 TYR A CA 1
ATOM 3240 C C . TYR A 1 479 ? 141.24462 169.37596 236.88907 1.000 75.65096 479 TYR A C 1
ATOM 3241 O O . TYR A 1 479 ? 141.13592 168.93757 238.03908 1.000 77.12917 479 TYR A O 1
ATOM 3250 N N . ARG A 1 480 ? 142.05215 170.39334 236.58752 1.000 78.43374 480 ARG A N 1
ATOM 3251 C CA . ARG A 1 480 ? 142.84682 171.04048 237.62350 1.000 78.58720 480 ARG A CA 1
ATOM 3252 C C . ARG A 1 480 ? 141.99364 171.96969 238.47864 1.000 79.80201 480 ARG A C 1
ATOM 3253 O O . ARG A 1 480 ? 142.18590 172.04996 239.69731 1.000 80.03616 480 ARG A O 1
ATOM 3261 N N . GLU A 1 481 ? 141.04713 172.68233 237.86091 1.000 87.12918 481 GLU A N 1
ATOM 3262 C CA . GLU A 1 481 ? 140.19259 173.58129 238.63073 1.000 87.75562 481 GLU A CA 1
ATOM 3263 C C . GLU A 1 481 ? 139.15578 172.81519 239.44351 1.000 87.72831 481 GLU A C 1
ATOM 3264 O O . GLU A 1 481 ? 138.69717 173.31063 240.47873 1.000 89.01158 481 GLU A O 1
ATOM 3270 N N . ARG A 1 482 ? 138.77788 171.61202 239.00340 1.000 87.82115 482 ARG A N 1
ATOM 3271 C CA . ARG A 1 482 ? 137.84469 170.79612 239.77199 1.000 86.97321 482 ARG A CA 1
ATOM 3272 C C . ARG A 1 482 ? 138.47402 170.19223 241.02072 1.000 87.33591 482 ARG A C 1
ATOM 3273 O O . ARG A 1 482 ? 137.75458 169.59405 241.82740 1.000 88.93489 482 ARG A O 1
ATOM 3281 N N . PHE A 1 483 ? 139.78935 170.32746 241.19627 1.000 85.13298 483 PHE A N 1
ATOM 3282 C CA . PHE A 1 483 ? 140.49939 169.88245 242.39287 1.000 84.05798 483 PHE A CA 1
ATOM 3283 C C . PHE A 1 483 ? 141.21459 171.10000 242.96596 1.000 85.61687 483 PHE A C 1
ATOM 3284 O O . PHE A 1 483 ? 142.40032 171.32707 242.68127 1.000 87.05408 483 PHE A O 1
ATOM 3292 N N . PRO A 1 484 ? 140.52262 171.90948 243.76805 1.000 87.77835 484 PRO A N 1
ATOM 3293 C CA . PRO A 1 484 ? 141.11881 173.16174 244.24918 1.000 85.75584 484 PRO A CA 1
ATOM 3294 C C . PRO A 1 484 ? 142.36388 172.91077 245.08538 1.000 86.50290 484 PRO A C 1
ATOM 3295 O O . PRO A 1 484 ? 142.44949 171.93464 245.83175 1.000 87.00263 484 PRO A O 1
ATOM 3299 N N . LYS A 1 485 ? 143.33007 173.81328 244.95595 1.000 86.43951 485 LYS A N 1
ATOM 3300 C CA . LYS A 1 485 ? 144.61455 173.70008 245.63086 1.000 86.41569 485 LYS A CA 1
ATOM 3301 C C . LYS A 1 485 ? 144.57937 174.49105 246.93132 1.000 86.94127 485 LYS A C 1
ATOM 3302 O O . LYS A 1 485 ? 144.13135 175.64223 246.95134 1.000 88.32929 485 LYS A O 1
ATOM 3308 N N . VAL A 1 486 ? 145.04550 173.87094 248.01218 1.000 88.29757 486 VAL A N 1
ATOM 3309 C CA . VAL A 1 486 ? 145.10735 174.52529 249.31418 1.000 88.01026 486 VAL A CA 1
ATOM 3310 C C . VAL A 1 486 ? 146.52724 174.67141 249.83583 1.000 89.25399 486 VAL A C 1
ATOM 3311 O O . VAL A 1 486 ? 146.74199 175.43463 250.78951 1.000 91.01258 486 VAL A O 1
ATOM 3315 N N . CYS A 1 487 ? 147.50108 173.97590 249.25325 1.000 86.79759 487 CYS A N 1
ATOM 3316 C CA . CYS A 1 487 ? 148.89558 174.12413 249.64024 1.000 86.04542 487 CYS A CA 1
ATOM 3317 C C . CYS A 1 487 ? 149.76490 173.83229 248.42673 1.000 86.77203 487 CYS A C 1
ATOM 3318 O O . CYS A 1 487 ? 149.34704 173.14359 247.49322 1.000 88.01720 487 CYS A O 1
ATOM 3321 N N . GLU A 1 488 ? 150.98492 174.36311 248.44849 1.000 90.44177 488 GLU A N 1
ATOM 3322 C CA . GLU A 1 488 ? 151.87917 174.22785 247.30835 1.000 90.42393 488 GLU A CA 1
ATOM 3323 C C . GLU A 1 488 ? 153.30823 174.50667 247.74955 1.000 90.47370 488 GLU A C 1
ATOM 3324 O O . GLU A 1 488 ? 153.55664 175.44535 248.50987 1.000 91.34736 488 GLU A O 1
ATOM 3330 N N . ILE A 1 489 ? 154.23928 173.68064 247.26987 1.000 89.40333 489 ILE A N 1
ATOM 3331 C CA . ILE A 1 489 ? 155.66221 173.87371 247.50038 1.000 89.36232 489 ILE A CA 1
ATOM 3332 C C . ILE A 1 489 ? 156.35418 173.82386 246.14429 1.000 91.40275 489 ILE A C 1
ATOM 3333 O O . ILE A 1 489 ? 156.26615 172.81108 245.44485 1.000 91.89788 489 ILE A O 1
ATOM 3338 N N . PRO A 1 490 ? 157.04722 174.87588 245.72461 1.000 89.45238 490 PRO A N 1
ATOM 3339 C CA . PRO A 1 490 ? 157.67477 174.87574 244.40123 1.000 88.75801 490 PRO A CA 1
ATOM 3340 C C . PRO A 1 490 ? 158.97280 174.07768 244.39481 1.000 89.08058 490 PRO A C 1
ATOM 3341 O O . PRO A 1 490 ? 159.52889 173.71877 245.43337 1.000 87.78543 490 PRO A O 1
ATOM 3345 N N . PHE A 1 491 ? 159.44656 173.80039 243.18319 1.000 92.23686 491 PHE A N 1
ATOM 3346 C CA . PHE A 1 491 ? 160.68863 173.06059 243.01082 1.000 91.40743 491 PHE A CA 1
ATOM 3347 C C . PHE A 1 491 ? 161.87559 173.91649 243.43561 1.000 92.09360 491 PHE A C 1
ATOM 3348 O O . PHE A 1 491 ? 161.97562 175.08906 243.06262 1.000 93.66776 491 PHE A O 1
ATOM 3356 N N . ASN A 1 492 ? 162.77584 173.32645 244.21842 1.000 91.29858 492 ASN A N 1
ATOM 3357 C CA . ASN A 1 492 ? 164.00011 173.99214 244.63567 1.000 92.11263 492 ASN A CA 1
ATOM 3358 C C . ASN A 1 492 ? 165.14697 172.99255 244.58883 1.000 93.29851 492 ASN A C 1
ATOM 3359 O O . ASN A 1 492 ? 164.93960 171.77696 244.60828 1.000 92.03493 492 ASN A O 1
ATOM 3364 N N . SER A 1 493 ? 166.37012 173.52551 244.52552 1.000 93.80538 493 SER A N 1
ATOM 3365 C CA . SER A 1 493 ? 167.54843 172.68478 244.34033 1.000 93.08037 493 SER A CA 1
ATOM 3366 C C . SER A 1 493 ? 167.79305 171.74150 245.51134 1.000 94.37544 493 SER A C 1
ATOM 3367 O O . SER A 1 493 ? 168.41404 170.68989 245.32295 1.000 94.43225 493 SER A O 1
ATOM 3370 N N . THR A 1 494 ? 167.32466 172.08565 246.71176 1.000 93.53474 494 THR A N 1
ATOM 3371 C CA . THR A 1 494 ? 167.57459 171.23495 247.87109 1.000 94.01407 494 THR A CA 1
ATOM 3372 C C . THR A 1 494 ? 166.57382 170.08693 247.95062 1.000 94.06318 494 THR A C 1
ATOM 3373 O O . THR A 1 494 ? 166.96630 168.91647 248.01361 1.000 91.87780 494 THR A O 1
ATOM 3377 N N . ASN A 1 495 ? 165.27651 170.40293 247.95904 1.000 92.60432 495 ASN A N 1
ATOM 3378 C CA . ASN A 1 495 ? 164.26278 169.35398 248.01833 1.000 92.03410 495 ASN A CA 1
ATOM 3379 C C . ASN A 1 495 ? 164.27132 168.50013 246.75713 1.000 92.60006 495 ASN A C 1
ATOM 3380 O O . ASN A 1 495 ? 164.10521 167.27646 246.82932 1.000 90.88549 495 ASN A O 1
ATOM 3385 N N . LYS A 1 496 ? 164.46123 169.12977 245.59600 1.000 92.89675 496 LYS A N 1
ATOM 3386 C CA . LYS A 1 496 ? 164.43436 168.44444 244.30288 1.000 91.24488 496 LYS A CA 1
ATOM 3387 C C . LYS A 1 496 ? 163.10631 167.71739 244.09467 1.000 89.81710 496 LYS A C 1
ATOM 3388 O O . LYS A 1 496 ? 163.05448 166.61496 243.54492 1.000 90.60493 496 LYS A O 1
ATOM 3394 N N . PHE A 1 497 ? 162.02160 168.33784 244.55257 1.000 85.73765 497 PHE A N 1
ATOM 3395 C CA . PHE A 1 497 ? 160.68305 167.84164 244.26977 1.000 84.29929 497 PHE A CA 1
ATOM 3396 C C . PHE A 1 497 ? 159.69706 168.99111 244.40441 1.000 85.53948 497 PHE A C 1
ATOM 3397 O O . PHE A 1 497 ? 159.99815 170.02728 245.00174 1.000 86.97237 497 PHE A O 1
ATOM 3405 N N . GLN A 1 498 ? 158.51273 168.78823 243.83574 1.000 80.71712 498 GLN A N 1
ATOM 3406 C CA . GLN A 1 498 ? 157.41143 169.73417 243.92073 1.000 78.63598 498 GLN A CA 1
ATOM 3407 C C . GLN A 1 498 ? 156.21754 169.03856 244.55734 1.000 79.48569 498 GLN A C 1
ATOM 3408 O O . GLN A 1 498 ? 155.93712 167.87401 244.25954 1.000 79.47399 498 GLN A O 1
ATOM 3414 N N . LEU A 1 499 ? 155.51983 169.75063 245.43830 1.000 84.60187 499 LEU A N 1
ATOM 3415 C CA . LEU A 1 499 ? 154.42567 169.17736 246.20583 1.000 82.69435 499 LEU A CA 1
ATOM 3416 C C . LEU A 1 499 ? 153.24730 170.13978 246.22514 1.000 82.16685 499 LEU A C 1
ATOM 3417 O O . LEU A 1 499 ? 153.41744 171.35716 246.12226 1.000 86.51438 499 LEU A O 1
ATOM 3422 N N . SER A 1 500 ? 152.04711 169.57848 246.35375 1.000 79.48263 500 SER A N 1
ATOM 3423 C CA . SER A 1 500 ? 150.83451 170.37354 246.48151 1.000 80.05887 500 SER A CA 1
ATOM 3424 C C . SER A 1 500 ? 149.72768 169.50070 247.05101 1.000 80.63965 500 SER A C 1
ATOM 3425 O O . SER A 1 500 ? 149.69567 168.28896 246.82337 1.000 82.63935 500 SER A O 1
ATOM 3428 N N . ILE A 1 501 ? 148.82185 170.13395 247.79159 1.000 83.96369 501 ILE A N 1
ATOM 3429 C CA . ILE A 1 501 ? 147.68620 169.46514 248.41548 1.000 83.41392 501 ILE A CA 1
ATOM 3430 C C . ILE A 1 501 ? 146.40930 170.03284 247.81445 1.000 82.62775 501 ILE A C 1
ATOM 3431 O O . ILE A 1 501 ? 146.25874 171.25540 247.70333 1.000 84.15551 501 ILE A O 1
ATOM 3436 N N . HIS A 1 502 ? 145.49646 169.14989 247.42620 1.000 81.13875 502 HIS A N 1
ATOM 3437 C CA . HIS A 1 502 ? 144.26540 169.52103 246.74429 1.000 82.77737 502 HIS A CA 1
ATOM 3438 C C . HIS A 1 502 ? 143.05820 168.98760 247.51071 1.000 82.99707 502 HIS A C 1
ATOM 3439 O O . HIS A 1 502 ? 143.18093 168.41183 248.59333 1.000 84.00317 502 HIS A O 1
ATOM 3446 N N . THR A 1 503 ? 141.87738 169.19780 246.93334 1.000 86.33974 503 THR A N 1
ATOM 3447 C CA . THR A 1 503 ? 140.62407 168.68872 247.47099 1.000 86.47592 503 THR A CA 1
ATOM 3448 C C . THR A 1 503 ? 139.91013 167.90759 246.37845 1.000 87.05110 503 THR A C 1
ATOM 3449 O O . THR A 1 503 ? 139.97662 168.27459 245.20223 1.000 89.09669 503 THR A O 1
ATOM 3453 N N . LEU A 1 504 ? 139.23228 166.83126 246.76712 1.000 92.67361 504 LEU A N 1
ATOM 3454 C CA . LEU A 1 504 ? 138.61736 165.94599 245.78875 1.000 93.74144 504 LEU A CA 1
ATOM 3455 C C . LEU A 1 504 ? 137.37437 166.58367 245.17561 1.000 92.85185 504 LEU A C 1
ATOM 3456 O O . LEU A 1 504 ? 136.71705 167.43284 245.78275 1.000 93.33353 504 LEU A O 1
ATOM 3461 N N . GLU A 1 505 ? 137.05878 166.16091 243.94830 1.000 93.16092 505 GLU A N 1
ATOM 3462 C CA . GLU A 1 505 ? 135.94732 166.76190 243.21647 1.000 94.55102 505 GLU A CA 1
ATOM 3463 C C . GLU A 1 505 ? 134.60364 166.40062 243.83790 1.000 96.14502 505 GLU A C 1
ATOM 3464 O O . GLU A 1 505 ? 133.70472 167.24619 243.91720 1.000 95.77531 505 GLU A O 1
ATOM 3470 N N . ASP A 1 506 ? 134.44247 165.15661 244.27142 1.000 100.66195 506 ASP A N 1
ATOM 3471 C CA . ASP A 1 506 ? 133.17046 164.73043 244.84262 1.000 100.27061 506 ASP A CA 1
ATOM 3472 C C . ASP A 1 506 ? 132.97052 165.37506 246.21009 1.000 101.01871 506 ASP A C 1
ATOM 3473 O O . ASP A 1 506 ? 133.84883 165.26969 247.07490 1.000 99.57237 506 ASP A O 1
ATOM 3478 N N . PRO A 1 507 ? 131.84634 166.05792 246.44012 1.000 102.20596 507 PRO A N 1
ATOM 3479 C CA . PRO A 1 507 ? 131.62182 166.68320 247.75347 1.000 101.92639 507 PRO A CA 1
ATOM 3480 C C . PRO A 1 507 ? 131.52624 165.68730 248.89342 1.000 101.91309 507 PRO A C 1
ATOM 3481 O O . PRO A 1 507 ? 131.76015 166.06807 250.04726 1.000 101.74806 507 PRO A O 1
ATOM 3485 N N . ARG A 1 508 ? 131.18407 164.42765 248.61082 1.000 101.44640 508 ARG A N 1
ATOM 3486 C CA . ARG A 1 508 ? 131.09870 163.42771 249.67010 1.000 102.11163 508 ARG A CA 1
ATOM 3487 C C . ARG A 1 508 ? 132.45392 163.19959 250.32502 1.000 102.87505 508 ARG A C 1
ATOM 3488 O O . ARG A 1 508 ? 132.54392 163.06097 251.55031 1.000 102.01353 508 ARG A O 1
ATOM 3496 N N . ASP A 1 509 ? 133.51520 163.15886 249.52879 1.000 101.05827 509 ASP A N 1
ATOM 3497 C CA . ASP A 1 509 ? 134.83880 162.85118 250.05173 1.000 99.74130 509 ASP A CA 1
ATOM 3498 C C . ASP A 1 509 ? 135.48714 164.11135 250.61101 1.000 100.55905 509 ASP A C 1
ATOM 3499 O O . ASP A 1 509 ? 135.73830 165.05461 249.85220 1.000 100.12127 509 ASP A O 1
ATOM 3504 N N . PRO A 1 510 ? 135.77112 164.17381 251.91112 1.000 102.76230 510 PRO A N 1
ATOM 3505 C CA . PRO A 1 510 ? 136.48384 165.32508 252.47427 1.000 101.92435 510 PRO A CA 1
ATOM 3506 C C . PRO A 1 510 ? 137.99388 165.16021 252.52768 1.000 102.45515 510 PRO A C 1
ATOM 3507 O O . PRO A 1 510 ? 138.68196 166.08838 252.96736 1.000 102.52579 510 PRO A O 1
ATOM 3511 N N . ARG A 1 511 ? 138.51526 164.01291 252.10160 1.000 97.50165 511 ARG A N 1
ATOM 3512 C CA . ARG A 1 511 ? 139.95016 163.77687 252.14264 1.000 96.53873 511 ARG A CA 1
ATOM 3513 C C . ARG A 1 511 ? 140.67737 164.71989 251.19498 1.000 95.60078 511 ARG A C 1
ATOM 3514 O O . ARG A 1 511 ? 140.20581 165.00709 250.09164 1.000 94.78046 511 ARG A O 1
ATOM 3522 N N . HIS A 1 512 ? 141.83344 165.20223 251.63430 1.000 90.40012 512 HIS A N 1
ATOM 3523 C CA . HIS A 1 512 ? 142.69468 166.04173 250.81632 1.000 90.39647 512 HIS A CA 1
ATOM 3524 C C . HIS A 1 512 ? 143.76277 165.17189 250.16943 1.000 90.41165 512 HIS A C 1
ATOM 3525 O O . HIS A 1 512 ? 144.42629 164.38548 250.85251 1.000 91.41553 512 HIS A O 1
ATOM 3532 N N . VAL A 1 513 ? 143.91762 165.30486 248.85848 1.000 85.22592 513 VAL A N 1
ATOM 3533 C CA . VAL A 1 513 ? 144.88729 164.51418 248.11197 1.000 84.11501 513 VAL A CA 1
ATOM 3534 C C . VAL A 1 513 ? 146.19160 165.29291 248.01835 1.000 84.38083 513 VAL A C 1
ATOM 3535 O O . VAL A 1 513 ? 146.19669 166.48625 247.69336 1.000 86.08411 513 VAL A O 1
ATOM 3539 N N . LEU A 1 514 ? 147.29622 164.62609 248.33337 1.000 80.79866 514 LEU A N 1
ATOM 3540 C CA . LEU A 1 514 ? 148.62914 165.19198 248.19348 1.000 80.66812 514 LEU A CA 1
ATOM 3541 C C . LEU A 1 514 ? 149.29506 164.56705 246.97684 1.000 82.49164 514 LEU A C 1
ATOM 3542 O O . LEU A 1 514 ? 149.34917 163.33888 246.85779 1.000 84.16964 514 LEU A O 1
ATOM 3547 N N . VAL A 1 515 ? 149.79600 165.41019 246.07853 1.000 79.07393 515 VAL A N 1
ATOM 3548 C CA . VAL A 1 515 ? 150.46490 164.96878 244.86123 1.000 76.69516 515 VAL A CA 1
ATOM 3549 C C . VAL A 1 515 ? 151.87927 165.53066 244.86310 1.000 77.10437 515 VAL A C 1
ATOM 3550 O O . VAL A 1 515 ? 152.08505 166.71105 245.16851 1.000 79.08518 515 VAL A O 1
ATOM 3554 N N . MET A 1 516 ? 152.85070 164.68055 244.54348 1.000 74.75199 516 MET A N 1
ATOM 3555 C CA . MET A 1 516 ? 154.25918 165.04051 244.59342 1.000 76.15733 516 MET A CA 1
ATOM 3556 C C . MET A 1 516 ? 154.95222 164.60437 243.31060 1.000 74.79964 516 MET A C 1
ATOM 3557 O O . MET A 1 516 ? 154.72091 163.49885 242.81332 1.000 76.40253 516 MET A O 1
ATOM 3562 N N . LYS A 1 517 ? 155.80063 165.48274 242.78000 1.000 71.33095 517 LYS A N 1
ATOM 3563 C CA . LYS A 1 517 ? 156.56073 165.22021 241.56493 1.000 69.25761 517 LYS A CA 1
ATOM 3564 C C . LYS A 1 517 ? 158.00309 165.64442 241.78598 1.000 69.17702 517 LYS A C 1
ATOM 3565 O O . LYS A 1 517 ? 158.25498 166.75423 242.26167 1.000 74.92562 517 LYS A O 1
ATOM 3571 N N . GLY A 1 518 ? 158.94164 164.77442 241.43841 1.000 69.71735 518 GLY A N 1
ATOM 3572 C CA . GLY A 1 518 ? 160.33829 165.10216 241.63393 1.000 72.83677 518 GLY A CA 1
ATOM 3573 C C . GLY A 1 518 ? 161.24698 164.07881 240.99259 1.000 70.58776 518 GLY A C 1
ATOM 3574 O O . GLY A 1 518 ? 160.80950 163.22964 240.21537 1.000 73.49749 518 GLY A O 1
ATOM 3575 N N . ALA A 1 519 ? 162.53075 164.17884 241.33281 1.000 74.70734 519 ALA A N 1
ATOM 3576 C CA . ALA A 1 519 ? 163.52040 163.24974 240.81307 1.000 76.32476 519 ALA A CA 1
ATOM 3577 C C . ALA A 1 519 ? 163.20913 161.83169 241.28973 1.000 80.10202 519 ALA A C 1
ATOM 3578 O O . ALA A 1 519 ? 162.69994 161.64007 242.39698 1.000 80.74450 519 ALA A O 1
ATOM 3580 N N . PRO A 1 520 ? 163.48653 160.81987 240.46133 1.000 79.19905 520 PRO A N 1
ATOM 3581 C CA . PRO A 1 520 ? 163.06878 159.45220 240.81732 1.000 78.11696 520 PRO A CA 1
ATOM 3582 C C . PRO A 1 520 ? 163.64628 158.94194 242.12820 1.000 80.42308 520 PRO A C 1
ATOM 3583 O O . PRO A 1 520 ? 162.90778 158.35518 242.92729 1.000 81.69771 520 PRO A O 1
ATOM 3587 N N . GLU A 1 521 ? 164.93785 159.15848 242.38976 1.000 85.50484 521 GLU A N 1
ATOM 3588 C CA . GLU A 1 521 ? 165.51560 158.64820 243.63063 1.000 85.78024 521 GLU A CA 1
ATOM 3589 C C . GLU A 1 521 ? 165.07354 159.48391 244.82769 1.000 87.81878 521 GLU A C 1
ATOM 3590 O O . GLU A 1 521 ? 164.82914 158.94392 245.91523 1.000 86.59680 521 GLU A O 1
ATOM 3596 N N . ARG A 1 522 ? 164.93670 160.79937 244.63850 1.000 87.47219 522 ARG A N 1
ATOM 3597 C CA . ARG A 1 522 ? 164.46230 161.66948 245.70520 1.000 85.39068 522 ARG A CA 1
ATOM 3598 C C . ARG A 1 522 ? 162.99642 161.41878 246.03033 1.000 85.61584 522 ARG A C 1
ATOM 3599 O O . ARG A 1 522 ? 162.53186 161.82173 247.10118 1.000 87.94212 522 ARG A O 1
ATOM 3607 N N . VAL A 1 523 ? 162.26054 160.77652 245.12805 1.000 86.13704 523 VAL A N 1
ATOM 3608 C CA . VAL A 1 523 ? 160.89341 160.35566 245.41478 1.000 87.73943 523 VAL A CA 1
ATOM 3609 C C . VAL A 1 523 ? 160.86290 158.96193 246.03172 1.000 85.41901 523 VAL A C 1
ATOM 3610 O O . VAL A 1 523 ? 160.10653 158.71189 246.97297 1.000 85.35277 523 VAL A O 1
ATOM 3614 N N . LEU A 1 524 ? 161.68958 158.03849 245.53213 1.000 86.47485 524 LEU A N 1
ATOM 3615 C CA . LEU A 1 524 ? 161.67849 156.67834 246.05848 1.000 87.42781 524 LEU A CA 1
ATOM 3616 C C . LEU A 1 524 ? 162.29728 156.58161 247.44696 1.000 89.09781 524 LEU A C 1
ATOM 3617 O O . LEU A 1 524 ? 162.04847 155.59650 248.15006 1.000 89.22747 524 LEU A O 1
ATOM 3622 N N . GLU A 1 525 ? 163.10717 157.56227 247.85791 1.000 90.67763 525 GLU A N 1
ATOM 3623 C CA . GLU A 1 525 ? 163.54484 157.58474 249.25062 1.000 89.82474 525 GLU A CA 1
ATOM 3624 C C . GLU A 1 525 ? 162.35227 157.71808 250.18940 1.000 90.62584 525 GLU A C 1
ATOM 3625 O O . GLU A 1 525 ? 162.38483 157.21393 251.31780 1.000 90.95413 525 GLU A O 1
ATOM 3631 N N . ARG A 1 526 ? 161.30177 158.39506 249.73873 1.000 88.93291 526 ARG A N 1
ATOM 3632 C CA . ARG A 1 526 ? 159.99939 158.41662 250.38671 1.000 87.32825 526 ARG A CA 1
ATOM 3633 C C . ARG A 1 526 ? 159.14197 157.30793 249.77211 1.000 87.48650 526 ARG A C 1
ATOM 3634 O O . ARG A 1 526 ? 159.66389 156.40205 249.11762 1.000 88.70120 526 ARG A O 1
ATOM 3642 N N . CYS A 1 527 ? 157.82622 157.35270 249.98761 1.000 85.06698 527 CYS A N 1
ATOM 3643 C CA . CYS A 1 527 ? 156.88015 156.44666 249.33418 1.000 86.39384 527 CYS A CA 1
ATOM 3644 C C . CYS A 1 527 ? 157.15332 154.98801 249.71651 1.000 86.75316 527 CYS A C 1
ATOM 3645 O O . CYS A 1 527 ? 157.56665 154.15883 248.90386 1.000 88.30478 527 CYS A O 1
ATOM 3648 N N . SER A 1 528 ? 156.91485 154.70343 250.99829 1.000 87.89229 528 SER A N 1
ATOM 3649 C CA . SER A 1 528 ? 157.03871 153.33777 251.49438 1.000 88.83188 528 SER A CA 1
ATOM 3650 C C . SER A 1 528 ? 156.06957 152.38019 250.80939 1.000 89.32124 528 SER A C 1
ATOM 3651 O O . SER A 1 528 ? 156.27834 151.16351 250.86180 1.000 88.94726 528 SER A O 1
ATOM 3654 N N . SER A 1 529 ? 155.01995 152.89511 250.17417 1.000 88.19712 529 SER A N 1
ATOM 3655 C CA . SER A 1 529 ? 154.05737 152.08334 249.44721 1.000 86.82109 529 SER A CA 1
ATOM 3656 C C . SER A 1 529 ? 154.10418 152.42550 247.96333 1.000 88.15651 529 SER A C 1
ATOM 3657 O O . SER A 1 529 ? 154.55023 153.50498 247.56625 1.000 89.31753 529 SER A O 1
ATOM 3660 N N . ILE A 1 530 ? 153.64103 151.48554 247.14223 1.000 86.92556 530 ILE A N 1
ATOM 3661 C CA . ILE A 1 530 ? 153.60908 151.65250 245.69385 1.000 85.93232 530 ILE A CA 1
ATOM 3662 C C . ILE A 1 530 ? 152.27638 151.13097 245.17200 1.000 86.91350 530 ILE A C 1
ATOM 3663 O O . ILE A 1 530 ? 151.76425 150.11282 245.64887 1.000 88.82917 530 ILE A O 1
ATOM 3668 N N . LEU A 1 531 ? 151.70525 151.84360 244.20327 1.000 85.90350 531 LEU A N 1
ATOM 3669 C CA . LEU A 1 531 ? 150.42071 151.47695 243.60883 1.000 85.46823 531 LEU A CA 1
ATOM 3670 C C . LEU A 1 531 ? 150.68586 150.53878 242.43833 1.000 85.75314 531 LEU A C 1
ATOM 3671 O O . LEU A 1 531 ? 151.13354 150.96826 241.37276 1.000 86.66454 531 LEU A O 1
ATOM 3676 N N . ILE A 1 532 ? 150.40385 149.25280 242.63071 1.000 90.48237 532 ILE A N 1
ATOM 3677 C CA . ILE A 1 532 ? 150.64150 148.22951 241.61813 1.000 90.02949 532 ILE A CA 1
ATOM 3678 C C . ILE A 1 532 ? 149.31251 147.56777 241.28672 1.000 87.99820 532 ILE A C 1
ATOM 3679 O O . ILE A 1 532 ? 148.68337 146.95844 242.16119 1.000 89.34313 532 ILE A O 1
ATOM 3684 N N . LYS A 1 533 ? 148.89486 147.67879 240.02330 1.000 88.95831 533 LYS A N 1
ATOM 3685 C CA . LYS A 1 533 ? 147.65752 147.06440 239.53601 1.000 88.74930 533 LYS A CA 1
ATOM 3686 C C . LYS A 1 533 ? 146.45600 147.47481 240.38388 1.000 88.99225 533 LYS A C 1
ATOM 3687 O O . LYS A 1 533 ? 145.56053 146.67247 240.65426 1.000 90.49360 533 LYS A O 1
ATOM 3693 N N . GLY A 1 534 ? 146.43645 148.73535 240.80929 1.000 90.71610 534 GLY A N 1
ATOM 3694 C CA . GLY A 1 534 ? 145.35169 149.23392 241.62747 1.000 90.97039 534 GLY A CA 1
ATOM 3695 C C . GLY A 1 534 ? 145.40740 148.83986 243.08506 1.000 91.61117 534 GLY A C 1
ATOM 3696 O O . GLY A 1 534 ? 144.41558 149.03104 243.79781 1.000 91.76711 534 GLY A O 1
ATOM 3697 N N . GLN A 1 535 ? 146.52618 148.28925 243.55132 1.000 91.53997 535 GLN A N 1
ATOM 3698 C CA . GLN A 1 535 ? 146.68962 147.87748 244.93781 1.000 91.41114 535 GLN A CA 1
ATOM 3699 C C . GLN A 1 535 ? 147.94176 148.52056 245.51725 1.000 91.11875 535 GLN A C 1
ATOM 3700 O O . GLN A 1 535 ? 148.97461 148.60468 244.84576 1.000 92.59612 535 GLN A O 1
ATOM 3706 N N . GLU A 1 536 ? 147.84768 148.97157 246.76742 1.000 93.37620 536 GLU A N 1
ATOM 3707 C CA . GLU A 1 536 ? 148.95473 149.66114 247.43097 1.000 94.95884 536 GLU A CA 1
ATOM 3708 C C . GLU A 1 536 ? 149.83364 148.62291 248.11691 1.000 95.70737 536 GLU A C 1
ATOM 3709 O O . GLU A 1 536 ? 149.61266 148.25176 249.27018 1.000 96.98546 536 GLU A O 1
ATOM 3715 N N . LEU A 1 537 ? 150.85662 148.14308 247.38805 1.000 92.87230 537 LEU A N 1
ATOM 3716 C CA . LEU A 1 537 ? 151.81360 147.18185 247.91341 1.000 91.69548 537 LEU A CA 1
ATOM 3717 C C . LEU A 1 537 ? 152.96726 147.89234 248.61444 1.000 93.17747 537 LEU A C 1
ATOM 3718 O O . LEU A 1 537 ? 153.29066 149.03861 248.28835 1.000 92.73317 537 LEU A O 1
ATOM 3723 N N . PRO A 1 538 ? 153.59990 147.23739 249.58157 1.000 95.35134 538 PRO A N 1
ATOM 3724 C CA . PRO A 1 538 ? 154.80889 147.79496 250.19227 1.000 93.54866 538 PRO A CA 1
ATOM 3725 C C . PRO A 1 538 ? 156.03893 147.50354 249.34096 1.000 92.91600 538 PRO A C 1
ATOM 3726 O O . PRO A 1 538 ? 155.98831 146.78606 248.34188 1.000 93.98827 538 PRO A O 1
ATOM 3730 N N . LEU A 1 539 ? 157.16171 148.08013 249.76309 1.000 95.21915 539 LEU A N 1
ATOM 3731 C CA . LEU A 1 539 ? 158.44114 147.91241 249.08062 1.000 96.04519 539 LEU A CA 1
ATOM 3732 C C . LEU A 1 539 ? 159.20265 146.77868 249.75889 1.000 96.38562 539 LEU A C 1
ATOM 3733 O O . LEU A 1 539 ? 159.65355 146.91951 250.90046 1.000 98.14891 539 LEU A O 1
ATOM 3738 N N . ASP A 1 540 ? 159.34415 145.65606 249.05315 1.000 101.55661 540 ASP A N 1
ATOM 3739 C CA . ASP A 1 540 ? 159.94393 144.44375 249.59708 1.000 102.91709 540 ASP A CA 1
ATOM 3740 C C . ASP A 1 540 ? 161.30937 144.14753 248.98243 1.000 103.18651 540 ASP A C 1
ATOM 3741 O O . ASP A 1 540 ? 161.69235 142.98273 248.84717 1.000 103.84613 540 ASP A O 1
ATOM 3746 N N . GLU A 1 541 ? 162.03831 145.19177 248.58557 1.000 101.76260 541 GLU A N 1
ATOM 3747 C CA . GLU A 1 541 ? 163.34924 145.13772 247.94134 1.000 102.36416 541 GLU A CA 1
ATOM 3748 C C . GLU A 1 541 ? 163.27583 144.55710 246.53326 1.000 102.06248 541 GLU A C 1
ATOM 3749 O O . GLU A 1 541 ? 164.29250 144.54130 245.82888 1.000 101.90970 541 GLU A O 1
ATOM 3755 N N . GLN A 1 542 ? 162.10861 144.08645 246.09556 1.000 98.12962 542 GLN A N 1
ATOM 3756 C CA . GLN A 1 542 ? 161.89119 143.68025 244.71364 1.000 98.32716 542 GLN A CA 1
ATOM 3757 C C . GLN A 1 542 ? 161.28715 144.81144 243.89220 1.000 98.13988 542 GLN A C 1
ATOM 3758 O O . GLN A 1 542 ? 161.66920 145.01795 242.73431 1.000 97.21273 542 GLN A O 1
ATOM 3764 N N . TRP A 1 543 ? 160.35800 145.56565 244.47988 1.000 94.02117 543 TRP A N 1
ATOM 3765 C CA . TRP A 1 543 ? 159.87735 146.77011 243.81701 1.000 91.67501 543 TRP A CA 1
ATOM 3766 C C . TRP A 1 543 ? 160.97909 147.81585 243.72165 1.000 91.93414 543 TRP A C 1
ATOM 3767 O O . TRP A 1 543 ? 161.05346 148.55446 242.73477 1.000 93.63437 543 TRP A O 1
ATOM 3778 N N . ARG A 1 544 ? 161.85541 147.88273 244.72764 1.000 95.19484 544 ARG A N 1
ATOM 3779 C CA . ARG A 1 544 ? 162.96050 148.83309 244.68327 1.000 95.91235 544 ARG A CA 1
ATOM 3780 C C . ARG A 1 544 ? 164.00785 148.46719 243.64083 1.000 95.54713 544 ARG A C 1
ATOM 3781 O O . ARG A 1 544 ? 164.77766 149.34038 243.22781 1.000 96.38798 544 ARG A O 1
ATOM 3789 N N . GLU A 1 545 ? 164.06610 147.20733 243.20904 1.000 90.16776 545 GLU A N 1
ATOM 3790 C CA . GLU A 1 545 ? 164.96705 146.85428 242.11969 1.000 90.99936 545 GLU A CA 1
ATOM 3791 C C . GLU A 1 545 ? 164.28510 146.93818 240.76239 1.000 90.61371 545 GLU A C 1
ATOM 3792 O O . GLU A 1 545 ? 164.94244 147.27047 239.77107 1.000 88.78590 545 GLU A O 1
ATOM 3798 N N . ALA A 1 546 ? 162.97828 146.66857 240.69484 1.000 87.36000 546 ALA A N 1
ATOM 3799 C CA . ALA A 1 546 ? 162.24375 146.92507 239.45982 1.000 87.78442 546 ALA A CA 1
ATOM 3800 C C . ALA A 1 546 ? 162.25144 148.41175 239.12074 1.000 87.01607 546 ALA A C 1
ATOM 3801 O O . ALA A 1 546 ? 162.45103 148.79363 237.95987 1.000 86.75956 546 ALA A O 1
ATOM 3803 N N . PHE A 1 547 ? 162.04876 149.26460 240.12939 1.000 79.92648 547 PHE A N 1
ATOM 3804 C CA . PHE A 1 547 ? 162.14084 150.70656 239.93510 1.000 78.14677 547 PHE A CA 1
ATOM 3805 C C . PHE A 1 547 ? 163.52639 151.10674 239.45055 1.000 80.06906 547 PHE A C 1
ATOM 3806 O O . PHE A 1 547 ? 163.65833 151.93174 238.53985 1.000 81.58798 547 PHE A O 1
ATOM 3814 N N . GLN A 1 548 ? 164.57225 150.54488 240.06047 1.000 80.10432 548 GLN A N 1
ATOM 3815 C CA . GLN A 1 548 ? 165.93220 150.89159 239.66398 1.000 80.78354 548 GLN A CA 1
ATOM 3816 C C . GLN A 1 548 ? 166.21040 150.46418 238.22882 1.000 80.71218 548 GLN A C 1
ATOM 3817 O O . GLN A 1 548 ? 166.82044 151.21310 237.45708 1.000 80.41582 548 GLN A O 1
ATOM 3823 N N . THR A 1 549 ? 165.76276 149.26400 237.85189 1.000 79.05133 549 THR A N 1
ATOM 3824 C CA . THR A 1 549 ? 165.95025 148.79488 236.48344 1.000 78.68967 549 THR A CA 1
ATOM 3825 C C . THR A 1 549 ? 165.22433 149.69046 235.48864 1.000 79.87444 549 THR A C 1
ATOM 3826 O O . THR A 1 549 ? 165.78926 150.06494 234.45400 1.000 79.04084 549 THR A O 1
ATOM 3830 N N . ALA A 1 550 ? 163.97304 150.05166 235.78802 1.000 74.73578 550 ALA A N 1
ATOM 3831 C CA . ALA A 1 550 ? 163.22258 150.92074 234.88736 1.000 72.48380 550 ALA A CA 1
ATOM 3832 C C . ALA A 1 550 ? 163.88037 152.28897 234.76286 1.000 73.34745 550 ALA A C 1
ATOM 3833 O O . ALA A 1 550 ? 163.99423 152.83382 233.65771 1.000 71.91823 550 ALA A O 1
ATOM 3835 N N . TYR A 1 551 ? 164.32290 152.85771 235.88718 1.000 68.23462 551 TYR A N 1
ATOM 3836 C CA . TYR A 1 551 ? 164.96641 154.16565 235.85802 1.000 69.69956 551 TYR A CA 1
ATOM 3837 C C . TYR A 1 551 ? 166.25766 154.12813 235.05283 1.000 70.18588 551 TYR A C 1
ATOM 3838 O O . TYR A 1 551 ? 166.51536 155.02319 234.23921 1.000 70.88299 551 TYR A O 1
ATOM 3847 N N . LEU A 1 552 ? 167.07818 153.09417 235.25626 1.000 70.69555 552 LEU A N 1
ATOM 3848 C CA . LEU A 1 552 ? 168.32409 152.98726 234.50604 1.000 68.89256 552 LEU A CA 1
ATOM 3849 C C . LEU A 1 552 ? 168.06344 152.77875 233.02013 1.000 69.38876 552 LEU A C 1
ATOM 3850 O O . LEU A 1 552 ? 168.77221 153.34195 232.18136 1.000 69.39919 552 LEU A O 1
ATOM 3855 N N . SER A 1 553 ? 167.05994 151.96961 232.67052 1.000 66.37161 553 SER A N 1
ATOM 3856 C CA . SER A 1 553 ? 166.75152 151.75507 231.25993 1.000 62.89336 553 SER A CA 1
ATOM 3857 C C . SER A 1 553 ? 166.27427 153.04119 230.59665 1.000 64.70769 553 SER A C 1
ATOM 3858 O O . SER A 1 553 ? 166.70466 153.37339 229.48436 1.000 64.82655 553 SER A O 1
ATOM 3861 N N . LEU A 1 554 ? 165.39033 153.78421 231.26802 1.000 60.90341 554 LEU A N 1
ATOM 3862 C CA . LEU A 1 554 ? 164.92392 155.04933 230.71181 1.000 58.26291 554 LEU A CA 1
ATOM 3863 C C . LEU A 1 554 ? 166.06811 156.04606 230.57875 1.000 58.21352 554 LEU A C 1
ATOM 3864 O O . LEU A 1 554 ? 166.15705 156.76738 229.57869 1.000 60.82721 554 LEU A O 1
ATOM 3869 N N . GLY A 1 555 ? 166.95736 156.09806 231.57334 1.000 56.47250 555 GLY A N 1
ATOM 3870 C CA . GLY A 1 555 ? 168.11475 156.97185 231.47037 1.000 57.90313 555 GLY A CA 1
ATOM 3871 C C . GLY A 1 555 ? 169.03553 156.59087 230.32727 1.000 60.43912 555 GLY A C 1
ATOM 3872 O O . GLY A 1 555 ? 169.54353 157.45676 229.61150 1.000 59.09248 555 GLY A O 1
ATOM 3873 N N . GLY A 1 556 ? 169.26142 155.28886 230.13849 1.000 58.71763 556 GLY A N 1
ATOM 3874 C CA . GLY A 1 556 ? 170.07575 154.81882 229.03400 1.000 56.52265 556 GLY A CA 1
ATOM 3875 C C . GLY A 1 556 ? 169.42303 154.99098 227.68234 1.000 54.86693 556 GLY A C 1
ATOM 3876 O O . GLY A 1 556 ? 170.11474 154.94310 226.66051 1.000 59.71858 556 GLY A O 1
ATOM 3877 N N . LEU A 1 557 ? 168.10716 155.18231 227.65199 1.000 55.50960 557 LEU A N 1
ATOM 3878 C CA . LEU A 1 557 ? 167.42182 155.58149 226.43037 1.000 50.85442 557 LEU A CA 1
ATOM 3879 C C . LEU A 1 557 ? 167.52814 157.07665 226.15819 1.000 49.08358 557 LEU A C 1
ATOM 3880 O O . LEU A 1 557 ? 166.81510 157.58275 225.28634 1.000 56.74013 557 LEU A O 1
ATOM 3885 N N . GLY A 1 558 ? 168.38826 157.78676 226.88102 1.000 50.85153 558 GLY A N 1
ATOM 3886 C CA . GLY A 1 558 ? 168.57469 159.21253 226.67284 1.000 51.14502 558 GLY A CA 1
ATOM 3887 C C . GLY A 1 558 ? 167.36937 160.06286 227.00945 1.000 53.66146 558 GLY A C 1
ATOM 3888 O O . GLY A 1 558 ? 167.06504 161.01373 226.27823 1.000 56.65860 558 GLY A O 1
ATOM 3889 N N . GLU A 1 559 ? 166.67870 159.75283 228.10434 1.000 50.39313 559 GLU A N 1
ATOM 3890 C CA . GLU A 1 559 ? 165.44775 160.43754 228.46616 1.000 48.94700 559 GLU A CA 1
ATOM 3891 C C . GLU A 1 559 ? 165.52448 160.94374 229.89919 1.000 48.25393 559 GLU A C 1
ATOM 3892 O O . GLU A 1 559 ? 166.16701 160.33508 230.75845 1.000 54.18123 559 GLU A O 1
ATOM 3898 N N . ARG A 1 560 ? 164.86051 162.07175 230.14283 1.000 48.90895 560 ARG A N 1
ATOM 3899 C CA . ARG A 1 560 ? 164.75900 162.65267 231.47498 1.000 53.08903 560 ARG A CA 1
ATOM 3900 C C . ARG A 1 560 ? 163.52109 162.10751 232.17334 1.000 50.76772 560 ARG A C 1
ATOM 3901 O O . ARG A 1 560 ? 162.41449 162.18339 231.6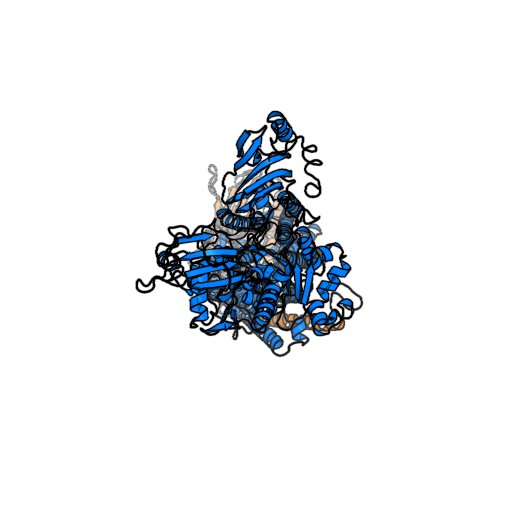3299 1.000 55.90457 560 ARG A O 1
ATOM 3909 N N . VAL A 1 561 ? 163.70921 161.57371 233.37739 1.000 55.74994 561 VAL A N 1
ATOM 3910 C CA . VAL A 1 561 ? 162.68286 160.81182 234.07961 1.000 56.14745 561 VAL A CA 1
ATOM 3911 C C . VAL A 1 561 ? 162.23803 161.57706 235.31754 1.000 52.72201 561 VAL A C 1
ATOM 3912 O O . VAL A 1 561 ? 163.06275 162.15246 236.03665 1.000 57.75572 561 VAL A O 1
ATOM 3916 N N . LEU A 1 562 ? 160.93002 161.57882 235.56325 1.000 52.94979 562 LEU A N 1
ATOM 3917 C CA . LEU A 1 562 ? 160.34013 162.16587 236.75723 1.000 58.54133 562 LEU A CA 1
ATOM 3918 C C . LEU A 1 562 ? 159.53424 161.11139 237.50187 1.000 60.40626 562 LEU A C 1
ATOM 3919 O O . LEU A 1 562 ? 158.86327 160.27862 236.88493 1.000 60.45541 562 LEU A O 1
ATOM 3924 N N . GLY A 1 563 ? 159.60811 161.14922 238.82797 1.000 67.18180 563 GLY A N 1
ATOM 3925 C CA . GLY A 1 563 ? 158.84185 160.25166 239.67659 1.000 64.91912 563 GLY A CA 1
ATOM 3926 C C . GLY A 1 563 ? 157.59649 160.94024 240.20729 1.000 65.23745 563 GLY A C 1
ATOM 3927 O O . GLY A 1 563 ? 157.61677 162.13051 240.51788 1.000 69.55515 563 GLY A O 1
ATOM 3928 N N . PHE A 1 564 ? 156.51356 160.17532 240.30776 1.000 63.49797 564 PHE A N 1
ATOM 3929 C CA . PHE A 1 564 ? 155.23132 160.68986 240.76128 1.000 63.96114 564 PHE A CA 1
ATOM 3930 C C . PHE A 1 564 ? 154.68420 159.80091 241.86787 1.000 66.89527 564 PHE A C 1
ATOM 3931 O O . PHE A 1 564 ? 154.89983 158.58632 241.87459 1.000 69.81972 564 PHE A O 1
ATOM 3939 N N . CYS A 1 565 ? 153.97373 160.41967 242.80729 1.000 74.46517 565 CYS A N 1
ATOM 3940 C CA . CYS A 1 565 ? 153.39750 159.68841 243.92651 1.000 74.35848 565 CYS A CA 1
ATOM 3941 C C . CYS A 1 565 ? 152.22713 160.47937 244.48972 1.000 75.47850 565 CYS A C 1
ATOM 3942 O O . CYS A 1 565 ? 152.09178 161.68155 244.25054 1.000 75.51577 565 CYS A O 1
ATOM 3945 N N . GLN A 1 566 ? 151.38130 159.78215 245.24437 1.000 80.00499 566 GLN A N 1
ATOM 3946 C CA . GLN A 1 566 ? 150.21858 160.39023 245.87056 1.000 80.47523 566 GLN A CA 1
ATOM 3947 C C . GLN A 1 566 ? 150.06823 159.84758 247.28328 1.000 82.35307 566 GLN A C 1
ATOM 3948 O O . GLN A 1 566 ? 150.56138 158.76660 247.61339 1.000 82.89818 566 GLN A O 1
ATOM 3954 N N . LEU A 1 567 ? 149.37859 160.62134 248.12054 1.000 86.67735 567 LEU A N 1
ATOM 3955 C CA . LEU A 1 567 ? 149.12679 160.22513 249.50498 1.000 86.18131 567 LEU A CA 1
ATOM 3956 C C . LEU A 1 567 ? 147.84285 160.91743 249.95274 1.000 85.78852 567 LEU A C 1
ATOM 3957 O O . LEU A 1 567 ? 147.85513 162.11356 250.25664 1.000 86.97023 567 LEU A O 1
ATOM 3962 N N . TYR A 1 568 ? 146.74601 160.16589 249.98025 1.000 85.06521 568 TYR A N 1
ATOM 3963 C CA . TYR A 1 568 ? 145.49038 160.69929 250.48703 1.000 85.64283 568 TYR A CA 1
ATOM 3964 C C . TYR A 1 568 ? 145.58547 160.93327 251.98945 1.000 86.92901 568 TYR A C 1
ATOM 3965 O O . TYR A 1 568 ? 146.17751 160.13721 252.72331 1.000 85.64175 568 TYR A O 1
ATOM 3974 N N . LEU A 1 569 ? 144.99888 162.03505 252.44496 1.000 94.67238 569 LEU A N 1
ATOM 3975 C CA . LEU A 1 569 ? 145.06935 162.44070 253.84085 1.000 94.71694 569 LEU A CA 1
ATOM 3976 C C . LEU A 1 569 ? 143.82483 161.98329 254.58894 1.000 95.92125 569 LEU A C 1
ATOM 3977 O O . LEU A 1 569 ? 142.70415 162.09665 254.08346 1.000 94.94583 569 LEU A O 1
ATOM 3982 N N . SER A 1 570 ? 144.03261 161.46328 255.79509 1.000 99.99238 570 SER A N 1
ATOM 3983 C CA . SER A 1 570 ? 142.92805 160.98162 256.60962 1.000 100.29413 570 SER A CA 1
ATOM 3984 C C . SER A 1 570 ? 142.03437 162.13589 257.05011 1.000 100.55655 570 SER A C 1
ATOM 3985 O O . SER A 1 570 ? 142.48625 163.26877 257.23650 1.000 100.04165 570 SER A O 1
ATOM 3988 N N . GLU A 1 571 ? 140.74425 161.83298 257.20907 1.000 99.67009 571 GLU A N 1
ATOM 3989 C CA . GLU A 1 571 ? 139.79574 162.83816 257.67470 1.000 100.45616 571 GLU A CA 1
ATOM 3990 C C . GLU A 1 571 ? 140.10123 163.28514 259.09809 1.000 100.28377 571 GLU A C 1
ATOM 3991 O O . GLU A 1 571 ? 139.90398 164.45832 259.43408 1.000 99.58822 571 GLU A O 1
ATOM 3997 N N . LYS A 1 572 ? 140.57465 162.37035 259.94517 1.000 101.42149 572 LYS A N 1
ATOM 3998 C CA . LYS A 1 572 ? 140.79526 162.69654 261.35026 1.000 102.44335 572 LYS A CA 1
ATOM 3999 C C . LYS A 1 572 ? 141.99147 163.62631 261.52127 1.000 103.42175 572 LYS A C 1
ATOM 4000 O O . LYS A 1 572 ? 141.88141 164.69680 262.13028 1.000 102.52489 572 LYS A O 1
ATOM 4006 N N . ASP A 1 573 ? 143.15009 163.22975 260.98936 1.000 101.04142 573 ASP A N 1
ATOM 4007 C CA . ASP A 1 573 ? 144.36717 164.00464 261.21066 1.000 100.54050 573 ASP A CA 1
ATOM 4008 C C . ASP A 1 573 ? 144.32686 165.33839 260.47442 1.000 100.47266 573 ASP A C 1
ATOM 4009 O O . ASP A 1 573 ? 144.78551 166.35772 261.00290 1.000 100.01347 573 ASP A O 1
ATOM 4014 N N . TYR A 1 574 ? 143.78700 165.35583 259.25753 1.000 96.58286 574 TYR A N 1
ATOM 4015 C CA . TYR A 1 574 ? 143.73794 166.56024 258.42878 1.000 96.57444 574 TYR A CA 1
ATOM 4016 C C . TYR A 1 574 ? 142.31286 166.76269 257.93236 1.000 96.88983 574 TYR A C 1
ATOM 4017 O O . TYR A 1 574 ? 141.98762 166.44251 256.78075 1.000 97.34409 574 TYR A O 1
ATOM 4026 N N . PRO A 1 575 ? 141.43526 167.29283 258.77869 1.000 98.51625 575 PRO A N 1
ATOM 4027 C CA . PRO A 1 575 ? 140.05156 167.53615 258.36816 1.000 97.68356 575 PRO A CA 1
ATOM 4028 C C . PRO A 1 575 ? 139.96054 168.76376 257.48052 1.000 97.88062 575 PRO A C 1
ATOM 4029 O O . PRO A 1 575 ? 140.94131 169.51123 257.34542 1.000 96.35603 575 PRO A O 1
ATOM 4033 N N . PRO A 1 576 ? 138.81008 169.00001 256.84640 1.000 94.22882 576 PRO A N 1
ATOM 4034 C CA . PRO A 1 576 ? 138.65285 170.21993 256.04495 1.000 91.81522 576 PRO A CA 1
ATOM 4035 C C . PRO A 1 576 ? 138.86416 171.46678 256.88978 1.000 91.73526 576 PRO A C 1
ATOM 4036 O O . PRO A 1 576 ? 138.49382 171.51610 258.06450 1.000 92.72189 576 PRO A O 1
ATOM 4040 N N . GLY A 1 577 ? 139.47039 172.47995 256.27629 1.000 88.69331 577 GLY A N 1
ATOM 4041 C CA . GLY A 1 577 ? 139.84146 173.68769 256.97799 1.000 88.32268 577 GLY A CA 1
ATOM 4042 C C . GLY A 1 577 ? 141.17464 173.62698 257.68869 1.000 89.61539 577 GLY A C 1
ATOM 4043 O O . GLY A 1 577 ? 141.52250 174.58032 258.39766 1.000 90.81345 577 GLY A O 1
ATOM 4044 N N . TYR A 1 578 ? 141.92626 172.53965 257.52902 1.000 89.10963 578 TYR A N 1
ATOM 4045 C CA . TYR A 1 578 ? 143.22863 172.42380 258.16906 1.000 89.74920 578 TYR A CA 1
ATOM 4046 C C . TYR A 1 578 ? 144.17374 173.49506 257.64035 1.000 90.25047 578 TYR A C 1
ATOM 4047 O O . TYR A 1 578 ? 144.20906 173.78111 256.44043 1.000 90.91254 578 TYR A O 1
ATOM 4056 N N . ALA A 1 579 ? 144.94115 174.09344 258.54809 1.000 88.81041 579 ALA A N 1
ATOM 4057 C CA . ALA A 1 579 ? 145.86332 175.17131 258.19571 1.000 89.60287 579 ALA A CA 1
ATOM 4058 C C . ALA A 1 579 ? 147.20367 174.55747 257.81504 1.000 91.07658 579 ALA A C 1
ATOM 4059 O O . ALA A 1 579 ? 148.08273 174.35731 258.65437 1.000 91.70133 579 ALA A O 1
ATOM 4061 N N . PHE A 1 580 ? 147.36311 174.25460 256.52902 1.000 91.20377 580 PHE A N 1
ATOM 4062 C CA . PHE A 1 580 ? 148.63868 173.77060 256.02162 1.000 90.64404 580 PHE A CA 1
ATOM 4063 C C . PHE A 1 580 ? 149.62302 174.92904 255.94505 1.000 91.83729 580 PHE A C 1
ATOM 4064 O O . PHE A 1 580 ? 149.31635 175.97774 255.36957 1.000 91.04792 580 PHE A O 1
ATOM 4072 N N . ASP A 1 581 ? 150.80388 174.74168 256.52566 1.000 96.81439 581 ASP A N 1
ATOM 4073 C CA . ASP A 1 581 ? 151.83737 175.76608 256.54197 1.000 96.59226 581 ASP A CA 1
ATOM 4074 C C . ASP A 1 581 ? 153.06508 175.25784 255.80302 1.000 97.25269 581 ASP A C 1
ATOM 4075 O O . ASP A 1 581 ? 153.58988 174.18619 256.12391 1.000 98.00932 581 ASP A O 1
ATOM 4080 N N . VAL A 1 582 ? 153.51870 176.03143 254.81403 1.000 101.23743 582 VAL A N 1
ATOM 4081 C CA . VAL A 1 582 ? 154.72080 175.67232 254.07460 1.000 101.97363 582 VAL A CA 1
ATOM 4082 C C . VAL A 1 582 ? 155.96945 175.83082 254.93329 1.000 101.75980 582 VAL A C 1
ATOM 4083 O O . VAL A 1 582 ? 157.00996 175.23575 254.62839 1.000 102.69163 582 VAL A O 1
ATOM 4087 N N . GLU A 1 583 ? 155.89101 176.60621 256.01362 1.000 98.66533 583 GLU A N 1
ATOM 4088 C CA . GLU A 1 583 ? 157.02799 176.85100 256.88913 1.000 99.52070 583 GLU A CA 1
ATOM 4089 C C . GLU A 1 583 ? 157.01656 175.95990 258.12691 1.000 99.55501 583 GLU A C 1
ATOM 4090 O O . GLU A 1 583 ? 157.84827 176.14358 259.02129 1.000 99.15822 583 GLU A O 1
ATOM 4096 N N . ALA A 1 584 ? 156.09812 174.99565 258.19835 1.000 102.04013 584 ALA A N 1
ATOM 4097 C CA . ALA A 1 584 ? 156.02639 174.08447 259.32967 1.000 102.05081 584 ALA A CA 1
ATOM 4098 C C . ALA A 1 584 ? 156.10918 172.61499 258.94974 1.000 102.48947 584 ALA A C 1
ATOM 4099 O O . ALA A 1 584 ? 156.46676 171.79970 259.80748 1.000 101.72686 584 ALA A O 1
ATOM 4101 N N . MET A 1 585 ? 155.79953 172.25685 257.70149 1.000 102.19537 585 MET A N 1
ATOM 4102 C CA . MET A 1 585 ? 155.80511 170.86484 257.24626 1.000 102.01444 585 MET A CA 1
ATOM 4103 C C . MET A 1 585 ? 154.92322 169.98857 258.13278 1.000 101.41161 585 MET A C 1
ATOM 4104 O O . MET A 1 585 ? 155.27309 168.85474 258.46611 1.000 100.34050 585 MET A O 1
ATOM 4109 N N . ASN A 1 586 ? 153.76753 170.52894 258.52297 1.000 99.94003 586 ASN A N 1
ATOM 4110 C CA . ASN A 1 586 ? 152.81512 169.76307 259.31923 1.000 99.26475 586 ASN A CA 1
ATOM 4111 C C . ASN A 1 586 ? 152.26849 168.57561 258.53665 1.000 99.57005 586 ASN A C 1
ATOM 4112 O O . ASN A 1 586 ? 152.07636 167.49033 259.09704 1.000 98.98547 586 ASN A O 1
ATOM 4117 N N . PHE A 1 587 ? 152.01407 168.76372 257.24488 1.000 96.79062 587 PHE A N 1
ATOM 4118 C CA . PHE A 1 587 ? 151.50468 167.69058 256.40921 1.000 95.14252 587 PHE A CA 1
ATOM 4119 C C . PHE A 1 587 ? 152.55580 166.59225 256.24596 1.000 94.95835 587 PHE A C 1
ATOM 4120 O O . PHE A 1 587 ? 153.75903 166.85813 256.30818 1.000 95.00917 587 PHE A O 1
ATOM 4128 N N . PRO A 1 588 ? 152.12558 165.34565 256.04704 1.000 97.72034 588 PRO A N 1
ATOM 4129 C CA . PRO A 1 588 ? 153.09114 164.24908 255.88745 1.000 97.80037 588 PRO A CA 1
ATOM 4130 C C . PRO A 1 588 ? 153.84475 164.36925 254.57055 1.000 97.18555 588 PRO A C 1
ATOM 4131 O O . PRO A 1 588 ? 153.25136 164.61872 253.51908 1.000 96.45658 588 PRO A O 1
ATOM 4135 N N . THR A 1 589 ? 155.16515 164.18818 254.63721 1.000 91.39770 589 THR A N 1
ATOM 4136 C CA . THR A 1 589 ? 156.01850 164.19682 253.45434 1.000 89.91000 589 THR A CA 1
ATOM 4137 C C . THR A 1 589 ? 156.75460 162.87370 253.27734 1.000 89.88739 589 THR A C 1
ATOM 4138 O O . THR A 1 589 ? 157.79355 162.82978 252.61222 1.000 89.04352 589 THR A O 1
ATOM 4142 N N . SER A 1 590 ? 156.24077 161.79578 253.86489 1.000 86.09967 590 SER A N 1
ATOM 4143 C CA . SER A 1 590 ? 156.86289 160.48577 253.75165 1.000 86.63157 590 SER A CA 1
ATOM 4144 C C . SER A 1 590 ? 155.78262 159.42129 253.85658 1.000 86.64725 590 SER A C 1
ATOM 4145 O O . SER A 1 590 ? 154.65097 159.69509 254.26417 1.000 86.54953 590 SER A O 1
ATOM 4148 N N . GLY A 1 591 ? 156.14653 158.19967 253.48293 1.000 84.14291 591 GLY A N 1
ATOM 4149 C CA . GLY A 1 591 ? 155.18440 157.11212 253.46300 1.000 82.99350 591 GLY A CA 1
ATOM 4150 C C . GLY A 1 591 ? 154.08510 157.29768 252.44031 1.000 84.62943 591 GLY A C 1
ATOM 4151 O O . GLY A 1 591 ? 152.91175 157.04521 252.74280 1.000 83.64688 591 GLY A O 1
ATOM 4152 N N . LEU A 1 592 ? 154.43569 157.73763 251.23497 1.000 85.84219 592 LEU A N 1
ATOM 4153 C CA . LEU A 1 592 ? 153.46182 157.98453 250.18709 1.000 84.21870 592 LEU A CA 1
ATOM 4154 C C . LEU A 1 592 ? 153.25810 156.72429 249.34927 1.000 83.06213 592 LEU A C 1
ATOM 4155 O O . LEU A 1 592 ? 153.81602 155.66044 249.62621 1.000 84.31057 592 LEU A O 1
ATOM 4160 N N . CYS A 1 593 ? 152.43954 156.84538 248.30839 1.000 79.02968 593 CYS A N 1
ATOM 4161 C CA . CYS A 1 593 ? 152.13050 155.74049 247.40749 1.000 77.65340 593 CYS A CA 1
ATOM 4162 C C . CYS A 1 593 ? 152.68719 156.08243 246.03159 1.000 79.67779 593 CYS A C 1
ATOM 4163 O O . CYS A 1 593 ? 152.15019 156.95426 245.33962 1.000 79.90686 593 CYS A O 1
ATOM 4166 N N . PHE A 1 594 ? 153.76393 155.40298 245.64155 1.000 75.57872 594 PHE A N 1
ATOM 4167 C CA . PHE A 1 594 ? 154.39851 155.67499 244.35837 1.000 73.64202 594 PHE A CA 1
ATOM 4168 C C . PHE A 1 594 ? 153.46416 155.30376 243.21530 1.000 74.99511 594 PHE A C 1
ATOM 4169 O O . PHE A 1 594 ? 152.88131 154.21603 243.20056 1.000 75.76283 594 PHE A O 1
ATOM 4177 N N . ALA A 1 595 ? 153.32875 156.21215 242.25088 1.000 72.33558 595 ALA A N 1
ATOM 4178 C CA . ALA A 1 595 ? 152.39634 156.04181 241.14382 1.000 69.28952 595 ALA A CA 1
ATOM 4179 C C . ALA A 1 595 ? 153.06487 155.55594 239.86700 1.000 71.21236 595 ALA A C 1
ATOM 4180 O O . ALA A 1 595 ? 152.53255 154.66632 239.19789 1.000 74.77574 595 ALA A O 1
ATOM 4182 N N . GLY A 1 596 ? 154.21232 156.11507 239.50849 1.000 66.93895 596 GLY A N 1
ATOM 4183 C CA . GLY A 1 596 ? 154.90133 155.67446 238.31423 1.000 66.57003 596 GLY A CA 1
ATOM 4184 C C . GLY A 1 596 ? 155.98804 156.64818 237.91938 1.000 64.31094 596 GLY A C 1
ATOM 4185 O O . GLY A 1 596 ? 156.17502 157.70135 238.53503 1.000 64.50075 596 GLY A O 1
ATOM 4186 N N . LEU A 1 597 ? 156.70744 156.26542 236.87101 1.000 60.57319 597 LEU A N 1
ATOM 4187 C CA . LEU A 1 597 ? 157.74696 157.08901 236.27608 1.000 58.38784 597 LEU A CA 1
ATOM 4188 C C . LEU A 1 597 ? 157.28476 157.57721 234.91169 1.000 58.32010 597 LEU A C 1
ATOM 4189 O O . LEU A 1 597 ? 156.66051 156.82932 234.15411 1.000 63.12854 597 LEU A O 1
ATOM 4194 N N . VAL A 1 598 ? 157.57853 158.83766 234.60904 1.000 54.05694 598 VAL A N 1
ATOM 4195 C CA . VAL A 1 598 ? 157.31877 159.41871 233.29827 1.000 51.77176 598 VAL A CA 1
ATOM 4196 C C . VAL A 1 598 ? 158.62902 159.97961 232.76868 1.000 49.47418 598 VAL A C 1
ATOM 4197 O O . VAL A 1 598 ? 159.31266 160.73691 233.46650 1.000 56.29615 598 VAL A O 1
ATOM 4201 N N . SER A 1 599 ? 158.98091 159.60343 231.54424 1.000 42.80398 599 SER A N 1
ATOM 4202 C CA . SER A 1 599 ? 160.21346 160.05038 230.91797 1.000 44.15078 599 SER A CA 1
ATOM 4203 C C . SER A 1 599 ? 159.89409 160.88265 229.68465 1.000 43.23035 599 SER A C 1
ATOM 4204 O O . SER A 1 599 ? 158.85391 160.70424 229.04478 1.000 46.51816 599 SER A O 1
ATOM 4207 N N . MET A 1 600 ? 160.79825 161.80185 229.36129 1.000 40.55651 600 MET A N 1
ATOM 4208 C CA . MET A 1 600 ? 160.59961 162.73239 228.26301 1.000 42.06115 600 MET A CA 1
ATOM 4209 C C . MET A 1 600 ? 161.85870 162.82894 227.41747 1.000 40.97257 600 MET A C 1
ATOM 4210 O O . MET A 1 600 ? 162.97777 162.71266 227.92116 1.000 48.09671 600 MET A O 1
ATOM 4215 N N . ILE A 1 601 ? 161.65810 163.04095 226.11699 1.000 33.02344 601 ILE A N 1
ATOM 4216 C CA . ILE A 1 601 ? 162.75074 163.21094 225.16823 1.000 38.08628 601 ILE A CA 1
ATOM 4217 C C . ILE A 1 601 ? 162.28906 164.19050 224.09841 1.000 33.07471 601 ILE A C 1
ATOM 4218 O O . ILE A 1 601 ? 161.10474 164.51074 223.98981 1.000 34.08159 601 ILE A O 1
ATOM 4223 N N . ASP A 1 602 ? 163.24124 164.68791 223.32027 1.000 36.31433 602 ASP A N 1
ATOM 4224 C CA . ASP A 1 602 ? 162.94027 165.43878 222.11005 1.000 32.09179 602 ASP A CA 1
ATOM 4225 C C . ASP A 1 602 ? 162.73217 164.43468 220.98169 1.000 19.45516 602 ASP A C 1
ATOM 4226 O O . ASP A 1 602 ? 163.70439 163.88315 220.45412 1.000 33.70234 602 ASP A O 1
ATOM 4231 N N . PRO A 1 603 ? 161.49061 164.17151 220.58747 1.000 29.90706 603 PRO A N 1
ATOM 4232 C CA . PRO A 1 603 ? 161.20576 163.00709 219.75314 1.000 29.25225 603 PRO A CA 1
ATOM 4233 C C . PRO A 1 603 ? 161.37448 163.32189 218.27856 1.000 15.44250 603 PRO A C 1
ATOM 4234 O O . PRO A 1 603 ? 161.36861 164.49451 217.87881 1.000 18.70800 603 PRO A O 1
ATOM 4238 N N . PRO A 1 604 ? 161.51760 162.29955 217.43947 1.000 25.94094 604 PRO A N 1
ATOM 4239 C CA . PRO A 1 604 ? 161.61253 162.53153 215.99509 1.000 28.50037 604 PRO A CA 1
ATOM 4240 C C . PRO A 1 604 ? 160.31988 163.09482 215.42638 1.000 19.73465 604 PRO A C 1
ATOM 4241 O O . PRO A 1 604 ? 159.22746 162.88706 215.95563 1.000 25.72489 604 PRO A O 1
ATOM 4245 N N . ARG A 1 605 ? 160.46268 163.82128 214.32318 1.000 24.90272 605 ARG A N 1
ATOM 4246 C CA . ARG A 1 605 ? 159.30058 164.22745 213.55239 1.000 26.45378 605 ARG A CA 1
ATOM 4247 C C . ARG A 1 605 ? 158.61156 162.99627 212.96492 1.000 26.79094 605 ARG A C 1
ATOM 4248 O O . ARG A 1 605 ? 159.22078 161.93966 212.78025 1.000 30.81958 605 ARG A O 1
ATOM 4256 N N . ALA A 1 606 ? 157.31457 163.14401 212.68561 1.000 31.04975 606 ALA A N 1
ATOM 4257 C CA . ALA A 1 606 ? 156.47785 161.99010 212.36170 1.000 32.22622 606 ALA A CA 1
ATOM 4258 C C . ALA A 1 606 ? 156.97981 161.24894 211.12437 1.000 21.87773 606 ALA A C 1
ATOM 4259 O O . ALA A 1 606 ? 157.10226 160.01952 211.13385 1.000 29.73522 606 ALA A O 1
ATOM 4261 N N . THR A 1 607 ? 157.28322 161.97780 210.05248 1.000 20.61943 607 THR A N 1
ATOM 4262 C CA . THR A 1 607 ? 157.66799 161.35977 208.78897 1.000 26.89684 607 THR A CA 1
ATOM 4263 C C . THR A 1 607 ? 159.14524 160.98429 208.72318 1.000 26.10287 607 THR A C 1
ATOM 4264 O O . THR A 1 607 ? 159.55940 160.32866 207.75699 1.000 29.35314 607 THR A O 1
ATOM 4268 N N . VAL A 1 608 ? 159.93443 161.37062 209.73012 1.000 25.36574 608 VAL A N 1
ATOM 4269 C CA . VAL A 1 608 ? 161.38163 161.14842 209.67756 1.000 22.30157 608 VAL A CA 1
ATOM 4270 C C . VAL A 1 608 ? 161.75896 159.67065 209.59717 1.000 20.03810 608 VAL A C 1
ATOM 4271 O O . VAL A 1 608 ? 162.62555 159.32572 208.77943 1.000 27.52630 608 VAL A O 1
ATOM 4275 N N . PRO A 1 609 ? 161.21409 158.77031 210.42847 1.000 32.11017 609 PRO A N 1
ATOM 4276 C CA . PRO A 1 609 ? 161.67680 157.36888 210.35157 1.000 26.76930 609 PRO A CA 1
ATOM 4277 C C . PRO A 1 609 ? 161.43100 156.72339 208.99686 1.000 24.74269 609 PRO A C 1
ATOM 4278 O O . PRO A 1 609 ? 162.32561 156.05999 208.45059 1.000 27.50134 609 PRO A O 1
ATOM 4282 N N . ASP A 1 610 ? 160.24387 156.92324 208.42201 1.000 26.89416 610 ASP A N 1
ATOM 4283 C CA . ASP A 1 610 ? 159.96717 156.36269 207.10497 1.000 24.49558 610 ASP A CA 1
ATOM 4284 C C . ASP A 1 610 ? 160.81555 157.02823 206.02818 1.000 20.20531 610 ASP A C 1
ATOM 4285 O O . ASP A 1 610 ? 161.26184 156.36127 205.08732 1.000 25.65712 610 ASP A O 1
ATOM 4290 N N . ALA A 1 611 ? 161.04572 158.34040 206.14131 1.000 18.00146 611 ALA A N 1
ATOM 4291 C CA . ALA A 1 611 ? 161.91197 159.01069 205.17602 1.000 18.52379 611 ALA A CA 1
ATOM 4292 C C . ALA A 1 611 ? 163.32663 158.44189 205.21344 1.000 20.26511 611 ALA A C 1
ATOM 4293 O O . ALA A 1 611 ? 163.93621 158.20003 204.16429 1.000 27.10935 611 ALA A O 1
ATOM 4295 N N . VAL A 1 612 ? 163.85836 158.21052 206.41554 1.000 24.41500 612 VAL A N 1
ATOM 4296 C CA . VAL A 1 612 ? 165.19479 157.63628 206.55228 1.000 20.91081 612 VAL A CA 1
ATOM 4297 C C . VAL A 1 612 ? 165.22769 156.22374 205.98430 1.000 21.59588 612 VAL A C 1
ATOM 4298 O O . VAL A 1 612 ? 166.18732 155.83110 205.30639 1.000 24.34314 612 VAL A O 1
ATOM 4302 N N . LEU A 1 613 ? 164.18112 155.43878 206.25102 1.000 28.29279 613 LEU A N 1
ATOM 4303 C CA . LEU A 1 613 ? 164.11577 154.08775 205.70502 1.000 27.47927 613 LEU A CA 1
ATOM 4304 C C . LEU A 1 613 ? 164.12462 154.10385 204.17990 1.000 24.82091 613 LEU A C 1
ATOM 4305 O O . LEU A 1 613 ? 164.84651 153.32352 203.55037 1.000 24.61887 613 LEU A O 1
ATOM 4310 N N . LYS A 1 614 ? 163.33923 154.99334 203.56858 1.000 23.14305 614 LYS A N 1
ATOM 4311 C CA . LYS A 1 614 ? 163.31796 155.07614 202.11000 1.000 23.60511 614 LYS A CA 1
ATOM 4312 C C . LYS A 1 614 ? 164.66141 155.53738 201.55491 1.000 25.57824 614 LYS A C 1
ATOM 4313 O O . LYS A 1 614 ? 165.11291 155.03667 200.51817 1.000 31.61823 614 LYS A O 1
ATOM 4319 N N . CYS A 1 615 ? 165.31455 156.49006 202.22589 1.000 24.05649 615 CYS A N 1
ATOM 4320 C CA . CYS A 1 615 ? 166.62568 156.94028 201.76615 1.000 26.10886 615 CYS A CA 1
ATOM 4321 C C . CYS A 1 615 ? 167.64772 155.81063 201.81589 1.000 19.99642 615 CYS A C 1
ATOM 4322 O O . CYS A 1 615 ? 168.44819 155.64770 200.88822 1.000 18.85549 615 CYS A O 1
ATOM 4325 N N . ARG A 1 616 ? 167.63693 155.02079 202.89187 1.000 21.38838 616 ARG A N 1
ATOM 4326 C CA . ARG A 1 616 ? 168.55947 153.89349 202.98432 1.000 23.89611 616 ARG A CA 1
ATOM 4327 C C . ARG A 1 616 ? 168.22213 152.81798 201.95880 1.000 24.95481 616 ARG A C 1
ATOM 4328 O O . ARG A 1 616 ? 169.12067 152.15424 201.43058 1.000 36.08153 616 ARG A O 1
ATOM 4336 N N . THR A 1 617 ? 166.93356 152.63369 201.66292 1.000 24.25294 617 THR A N 1
ATOM 4337 C CA . THR A 1 617 ? 166.54012 151.69303 200.62041 1.000 26.60324 617 THR A CA 1
ATOM 4338 C C . THR A 1 617 ? 167.01520 152.15576 199.24926 1.000 28.52279 617 THR A C 1
ATOM 4339 O O . THR A 1 617 ? 167.35055 151.32756 198.39504 1.000 35.79224 617 THR A O 1
ATOM 4343 N N . ALA A 1 618 ? 167.06776 153.46685 199.02586 1.000 17.47728 618 ALA A N 1
ATOM 4344 C CA . ALA A 1 618 ? 167.58986 154.02334 197.78468 1.000 13.12152 618 ALA A CA 1
ATOM 4345 C C . ALA A 1 618 ? 169.11482 154.00206 197.71766 1.000 21.81999 618 ALA A C 1
ATOM 4346 O O . ALA A 1 618 ? 169.69198 154.65582 196.84456 1.000 23.20615 618 ALA A O 1
ATOM 4348 N N . GLY A 1 619 ? 169.77716 153.27533 198.61398 1.000 24.95801 619 GLY A N 1
ATOM 4349 C CA . GLY A 1 619 ? 171.21771 153.15291 198.58152 1.000 16.81036 619 GLY A CA 1
ATOM 4350 C C . GLY A 1 619 ? 171.97985 154.30961 199.18133 1.000 16.99605 619 GLY A C 1
ATOM 4351 O O . GLY A 1 619 ? 173.20842 154.34856 199.05898 1.000 22.89070 619 GLY A O 1
ATOM 4352 N N . ILE A 1 620 ? 171.29992 155.24966 199.82231 1.000 16.89909 620 ILE A N 1
ATOM 4353 C CA . ILE A 1 620 ? 171.94130 156.44036 200.36222 1.000 22.04676 620 ILE A CA 1
ATOM 4354 C C . ILE A 1 620 ? 172.36578 156.16975 201.79804 1.000 18.04389 620 ILE A C 1
ATOM 4355 O O . ILE A 1 620 ? 171.55842 155.73097 202.62479 1.000 24.44637 620 ILE A O 1
ATOM 4360 N N . ARG A 1 621 ? 173.63799 156.41722 202.08905 1.000 21.54984 621 ARG A N 1
ATOM 4361 C CA . ARG A 1 621 ? 174.12536 156.35116 203.45863 1.000 24.55139 621 ARG A CA 1
ATOM 4362 C C . ARG A 1 621 ? 173.65047 157.56968 204.24136 1.000 18.78072 621 ARG A C 1
ATOM 4363 O O . ARG A 1 621 ? 173.73379 158.70129 203.75663 1.000 28.58057 621 ARG A O 1
ATOM 4371 N N . VAL A 1 622 ? 173.14511 157.34117 205.44956 1.000 15.97060 622 VAL A N 1
ATOM 4372 C CA . VAL A 1 622 ? 172.66247 158.41178 206.31456 1.000 21.40706 622 VAL A CA 1
ATOM 4373 C C . VAL A 1 622 ? 173.55580 158.46620 207.54544 1.000 15.00397 622 VAL A C 1
ATOM 4374 O O . VAL A 1 622 ? 173.71022 157.46691 208.25782 1.000 33.45035 622 VAL A O 1
ATOM 4378 N N . ILE A 1 623 ? 174.14319 159.63197 207.79215 1.000 19.07928 623 ILE A N 1
ATOM 4379 C CA . ILE A 1 623 ? 175.03334 159.85494 208.92279 1.000 26.42784 623 ILE A CA 1
ATOM 4380 C C . ILE A 1 623 ? 174.44044 160.95973 209.78397 1.000 21.41313 623 ILE A C 1
ATOM 4381 O O . ILE A 1 623 ? 174.09564 162.03196 209.27432 1.000 30.16985 623 ILE A O 1
ATOM 4386 N N . MET A 1 624 ? 174.31192 160.69733 211.08075 1.000 23.94969 624 MET A N 1
ATOM 4387 C CA . MET A 1 624 ? 173.87235 161.71391 212.02629 1.000 18.44950 624 MET A CA 1
ATOM 4388 C C . MET A 1 624 ? 175.08600 162.49845 212.50810 1.000 20.85062 624 MET A C 1
ATOM 4389 O O . MET A 1 624 ? 176.06172 161.91250 212.98676 1.000 27.39955 624 MET A O 1
ATOM 4394 N N . VAL A 1 625 ? 175.02656 163.81731 212.37031 1.000 20.95944 625 VAL A N 1
ATOM 4395 C CA . VAL A 1 625 ? 176.05226 164.71905 212.87721 1.000 26.05172 625 VAL A CA 1
ATOM 4396 C C . VAL A 1 625 ? 175.34419 165.72542 213.77179 1.000 28.68694 625 VAL A C 1
ATOM 4397 O O . VAL A 1 625 ? 174.54639 166.54029 213.29119 1.000 37.16891 625 VAL A O 1
ATOM 4401 N N . THR A 1 626 ? 175.62737 165.67364 215.06893 1.000 13.04684 626 THR A N 1
ATOM 4402 C CA . THR A 1 626 ? 174.89943 166.47989 216.03460 1.000 19.35624 626 THR A CA 1
ATOM 4403 C C . THR A 1 626 ? 175.85066 167.00116 217.10033 1.000 20.47321 626 THR A C 1
ATOM 4404 O O . THR A 1 626 ? 176.86620 166.37565 217.41233 1.000 26.50203 626 THR A O 1
ATOM 4408 N N . GLY A 1 627 ? 175.51185 168.16249 217.64723 1.000 24.96774 627 GLY A N 1
ATOM 4409 C CA . GLY A 1 627 ? 176.19378 168.71380 218.79393 1.000 13.45272 627 GLY A CA 1
ATOM 4410 C C . GLY A 1 627 ? 175.69354 168.21637 220.12840 1.000 24.80745 627 GLY A C 1
ATOM 4411 O O . GLY A 1 627 ? 176.27535 168.55230 221.16240 1.000 41.20439 627 GLY A O 1
ATOM 4412 N N . ASP A 1 628 ? 174.63570 167.40897 220.13814 1.000 30.72341 628 ASP A N 1
ATOM 4413 C CA . ASP A 1 628 ? 174.02349 166.93853 221.37014 1.000 24.62531 628 ASP A CA 1
ATOM 4414 C C . ASP A 1 628 ? 174.83215 165.78592 221.96890 1.000 23.64670 628 ASP A C 1
ATOM 4415 O O . ASP A 1 628 ? 175.80532 165.30012 221.38792 1.000 30.57597 628 ASP A O 1
ATOM 4420 N N . HIS A 1 629 ? 174.40925 165.33915 223.14934 1.000 31.20187 629 HIS A N 1
ATOM 4421 C CA . HIS A 1 629 ? 175.14607 164.33239 223.89607 1.000 32.29192 629 HIS A CA 1
ATOM 4422 C C . HIS A 1 629 ? 175.03339 162.95281 223.24302 1.000 26.00864 629 HIS A C 1
ATOM 4423 O O . HIS A 1 629 ? 174.02898 162.63966 222.59472 1.000 32.61156 629 HIS A O 1
ATOM 4430 N N . PRO A 1 630 ? 176.06506 162.11327 223.39904 1.000 40.27367 630 PRO A N 1
ATOM 4431 C CA . PRO A 1 630 ? 176.08214 160.82040 222.69000 1.000 28.97257 630 PRO A CA 1
ATOM 4432 C C . PRO A 1 630 ? 174.93080 159.89105 223.03085 1.000 31.01997 630 PRO A C 1
ATOM 4433 O O . PRO A 1 630 ? 174.46220 159.16867 222.14698 1.000 45.57459 630 PRO A O 1
ATOM 4437 N N . ILE A 1 631 ? 174.46387 159.87329 224.27994 1.000 31.20782 631 ILE A N 1
ATOM 4438 C CA . ILE A 1 631 ? 173.40080 158.94332 224.65686 1.000 30.10140 631 ILE A CA 1
ATOM 4439 C C . ILE A 1 631 ? 172.10129 159.30120 223.94469 1.000 32.02875 631 ILE A C 1
ATOM 4440 O O . ILE A 1 631 ? 171.44344 158.44262 223.33998 1.000 39.00315 631 ILE A O 1
ATOM 4445 N N . THR A 1 632 ? 171.72386 160.58048 223.99185 1.000 34.90913 632 THR A N 1
ATOM 4446 C CA . THR A 1 632 ? 170.53747 161.03457 223.27615 1.000 31.22156 632 THR A CA 1
ATOM 4447 C C . THR A 1 632 ? 170.69981 160.84695 221.77320 1.000 25.42364 632 THR A C 1
ATOM 4448 O O . THR A 1 632 ? 169.75630 160.43560 221.08527 1.000 29.58230 632 THR A O 1
ATOM 4452 N N . ALA A 1 633 ? 171.89307 161.13733 221.24688 1.000 24.79160 633 ALA A N 1
ATOM 4453 C CA . ALA A 1 633 ? 172.12266 160.98450 219.81446 1.000 24.66402 633 ALA A CA 1
ATOM 4454 C C . ALA A 1 633 ? 171.95145 159.53480 219.37844 1.000 25.71107 633 ALA A C 1
ATOM 4455 O O . ALA A 1 633 ? 171.30770 159.25789 218.36106 1.000 31.56240 633 ALA A O 1
ATOM 4457 N N . LYS A 1 634 ? 172.50107 158.59504 220.14994 1.000 31.09527 634 LYS A N 1
ATOM 4458 C CA . LYS A 1 634 ? 172.37881 157.18218 219.81288 1.000 31.36905 634 LYS A CA 1
ATOM 4459 C C . LYS A 1 634 ? 170.93640 156.70687 219.92513 1.000 24.19098 634 LYS A C 1
ATOM 4460 O O . LYS A 1 634 ? 170.46676 155.93340 219.08090 1.000 26.57712 634 LYS A O 1
ATOM 4466 N N . ALA A 1 635 ? 170.21706 157.15650 220.95884 1.000 28.34453 635 ALA A N 1
ATOM 4467 C CA . ALA A 1 635 ? 168.81866 156.76174 221.09917 1.000 21.80062 635 ALA A CA 1
ATOM 4468 C C . ALA A 1 635 ? 167.98132 157.26017 219.92637 1.000 25.43020 635 ALA A C 1
ATOM 4469 O O . ALA A 1 635 ? 167.16901 156.51075 219.36900 1.000 36.98484 635 ALA A O 1
ATOM 4471 N N . ILE A 1 636 ? 168.18103 158.51569 219.52053 1.000 26.00322 636 ILE A N 1
ATOM 4472 C CA . ILE A 1 636 ? 167.44104 159.04548 218.37903 1.000 24.52022 636 ILE A CA 1
ATOM 4473 C C . ILE A 1 636 ? 167.82991 158.31504 217.09773 1.000 20.01278 636 ILE A C 1
ATOM 4474 O O . ILE A 1 636 ? 166.97332 158.01416 216.25791 1.000 27.79667 636 ILE A O 1
ATOM 4479 N N . ALA A 1 637 ? 169.12168 158.01602 216.92610 1.000 15.98747 637 ALA A N 1
ATOM 4480 C CA . ALA A 1 637 ? 169.56754 157.30176 215.73406 1.000 23.60811 637 ALA A CA 1
ATOM 4481 C C . ALA A 1 637 ? 168.92056 155.92725 215.64108 1.000 27.08051 637 ALA A C 1
ATOM 4482 O O . ALA A 1 637 ? 168.52671 155.48973 214.55392 1.000 27.08696 637 ALA A O 1
ATOM 4484 N N . ALA A 1 638 ? 168.80702 155.23012 216.77253 1.000 32.78612 638 ALA A N 1
ATOM 4485 C CA . ALA A 1 638 ? 168.08733 153.96142 216.78736 1.000 29.85347 638 ALA A CA 1
ATOM 4486 C C . ALA A 1 638 ? 166.60920 154.15948 216.47097 1.000 19.88840 638 ALA A C 1
ATOM 4487 O O . ALA A 1 638 ? 166.01008 153.35351 215.75114 1.000 33.72185 638 ALA A O 1
ATOM 4489 N N . SER A 1 639 ? 166.00319 155.22690 217.00014 1.000 28.79097 639 SER A N 1
ATOM 4490 C CA . SER A 1 639 ? 164.57720 155.45740 216.77195 1.000 28.07970 639 SER A CA 1
ATOM 4491 C C . SER A 1 639 ? 164.26912 155.72366 215.30136 1.000 31.20357 639 SER A C 1
ATOM 4492 O O . SER A 1 639 ? 163.26720 155.22806 214.77525 1.000 33.28178 639 SER A O 1
ATOM 4495 N N . VAL A 1 640 ? 165.11177 156.50773 214.61950 1.000 28.92963 640 VAL A N 1
ATOM 4496 C CA . VAL A 1 640 ? 164.80521 156.93550 213.25689 1.000 23.96115 640 VAL A CA 1
ATOM 4497 C C . VAL A 1 640 ? 165.34964 155.98803 212.19743 1.000 29.22548 640 VAL A C 1
ATOM 4498 O O . VAL A 1 640 ? 165.14728 156.23419 211.00170 1.000 38.34549 640 VAL A O 1
ATOM 4502 N N . GLY A 1 641 ? 166.02658 154.91353 212.59020 1.000 29.33124 641 GLY A N 1
ATOM 4503 C CA . GLY A 1 641 ? 166.52457 153.94408 211.64008 1.000 15.22179 641 GLY A CA 1
ATOM 4504 C C . GLY A 1 641 ? 167.92269 154.18985 211.11726 1.000 20.79838 641 GLY A C 1
ATOM 4505 O O . GLY A 1 641 ? 168.39580 153.40834 210.28404 1.000 34.60879 641 GLY A O 1
ATOM 4506 N N . ILE A 1 642 ? 168.59655 155.25208 211.56269 1.000 26.38539 642 ILE A N 1
ATOM 4507 C CA . ILE A 1 642 ? 170.00416 155.42877 211.21578 1.000 17.07090 642 ILE A CA 1
ATOM 4508 C C . ILE A 1 642 ? 170.82723 154.27059 211.76561 1.000 23.41869 642 ILE A C 1
ATOM 4509 O O . ILE A 1 642 ? 171.75105 153.77549 211.10919 1.000 34.62112 642 ILE A O 1
ATOM 4514 N N . ILE A 1 643 ? 170.49789 153.81331 212.96830 1.000 25.48090 643 ILE A N 1
ATOM 4515 C CA . ILE A 1 643 ? 171.03004 152.57257 213.51652 1.000 29.43266 643 ILE A CA 1
ATOM 4516 C C . ILE A 1 643 ? 169.94055 151.51516 213.40419 1.000 31.06063 643 ILE A C 1
ATOM 4517 O O . ILE A 1 643 ? 168.83479 151.69358 213.92868 1.000 37.41244 643 ILE A O 1
ATOM 4522 N N . SER A 1 644 ? 170.24566 150.42130 212.71304 1.000 34.93147 644 SER A N 1
ATOM 4523 C CA . SER A 1 644 ? 169.28316 149.35246 212.49992 1.000 35.01733 644 SER A CA 1
ATOM 4524 C C . SER A 1 644 ? 169.14473 148.48533 213.74718 1.000 38.89833 644 SER A C 1
ATOM 4525 O O . SER A 1 644 ? 170.03031 148.43101 214.60343 1.000 48.45733 644 SER A O 1
ATOM 4528 N N . GLU A 1 645 ? 168.00642 147.80298 213.84028 1.000 48.64779 645 GLU A N 1
ATOM 4529 C CA . GLU A 1 645 ? 167.80250 146.83464 214.90857 1.000 48.80786 645 GLU A CA 1
ATOM 4530 C C . GLU A 1 645 ? 168.81381 145.70381 214.78293 1.000 50.01087 645 GLU A C 1
ATOM 4531 O O . GLU A 1 645 ? 168.99739 145.13542 213.70358 1.000 50.61537 645 GLU A O 1
ATOM 4537 N N . GLY A 1 646 ? 169.47514 145.38261 215.89207 1.000 52.35736 646 GLY A N 1
ATOM 4538 C CA . GLY A 1 646 ? 170.51932 144.38715 215.90914 1.000 49.44924 646 GLY A CA 1
ATOM 4539 C C . GLY A 1 646 ? 171.91766 144.93006 215.70900 1.000 50.91270 646 GLY A C 1
ATOM 4540 O O . GLY A 1 646 ? 172.88731 144.24193 216.04444 1.000 57.03551 646 GLY A O 1
ATOM 4541 N N . SER A 1 647 ? 172.05092 146.14014 215.17379 1.000 46.39665 647 SER A N 1
ATOM 4542 C CA . SER A 1 647 ? 173.36304 146.74997 215.02349 1.000 46.25016 647 SER A CA 1
ATOM 4543 C C . SER A 1 647 ? 173.92118 147.14143 216.38434 1.000 46.32466 647 SER A C 1
ATOM 4544 O O . SER A 1 647 ? 173.20763 147.67336 217.23826 1.000 48.21703 647 SER A O 1
ATOM 4547 N N . GLU A 1 648 ? 175.20685 146.87550 216.58473 1.000 50.31248 648 GLU A N 1
ATOM 4548 C CA . GLU A 1 648 ? 175.85928 147.14469 217.85441 1.000 48.24027 648 GLU A CA 1
ATOM 4549 C C . GLU A 1 648 ? 177.12686 147.95003 217.62658 1.000 48.95278 648 GLU A C 1
ATOM 4550 O O . GLU A 1 648 ? 177.76613 147.85245 216.57675 1.000 56.06127 648 GLU A O 1
ATOM 4556 N N . THR A 1 649 ? 177.47477 148.75665 218.62227 1.000 49.32296 649 THR A N 1
ATOM 4557 C CA . THR A 1 649 ? 178.75421 149.43940 218.64900 1.000 54.50886 649 THR A CA 1
ATOM 4558 C C . THR A 1 649 ? 179.78399 148.55308 219.34730 1.000 53.15227 649 THR A C 1
ATOM 4559 O O . THR A 1 649 ? 179.46546 147.48507 219.87714 1.000 53.40225 649 THR A O 1
ATOM 4563 N N . VAL A 1 650 ? 181.04152 148.99854 219.34629 1.000 57.27388 650 VAL A N 1
ATOM 4564 C CA . VAL A 1 650 ? 182.08282 148.25592 220.05008 1.000 61.03675 650 VAL A CA 1
ATOM 4565 C C . VAL A 1 650 ? 181.78914 148.22487 221.54345 1.000 62.81881 650 VAL A C 1
ATOM 4566 O O . VAL A 1 650 ? 182.05544 147.22711 222.22170 1.000 64.71614 650 VAL A O 1
ATOM 4570 N N . GLU A 1 651 ? 181.22158 149.31007 222.07587 1.000 59.63584 651 GLU A N 1
ATOM 4571 C CA . GLU A 1 651 ? 180.83104 149.32913 223.48161 1.000 57.21656 651 GLU A CA 1
ATOM 4572 C C . GLU A 1 651 ? 179.73298 148.31051 223.76480 1.000 59.87906 651 GLU A C 1
ATOM 4573 O O . GLU A 1 651 ? 179.77078 147.61777 224.78724 1.000 64.47683 651 GLU A O 1
ATOM 4579 N N . ASP A 1 652 ? 178.74511 148.20422 222.87133 1.000 59.55157 652 ASP A N 1
ATOM 4580 C CA . ASP A 1 652 ? 177.69118 147.20812 223.04843 1.000 59.46588 652 ASP A CA 1
ATOM 4581 C C . ASP A 1 652 ? 178.25182 145.79282 222.98816 1.000 64.24679 652 ASP A C 1
ATOM 4582 O O . ASP A 1 652 ? 177.87746 144.93161 223.79463 1.000 64.93015 652 ASP A O 1
ATOM 4587 N N . ILE A 1 653 ? 179.15035 145.53436 222.03533 1.000 66.78388 653 ILE A N 1
ATOM 4588 C CA . ILE A 1 653 ? 179.75423 144.20995 221.91990 1.000 64.79779 653 ILE A CA 1
ATOM 4589 C C . ILE A 1 653 ? 180.55523 143.87993 223.17252 1.000 69.14163 653 ILE A C 1
ATOM 4590 O O . ILE A 1 653 ? 180.49604 142.75699 223.68737 1.000 70.37608 653 ILE A O 1
ATOM 4595 N N . ALA A 1 654 ? 181.31537 144.85191 223.68258 1.000 70.94024 654 ALA A N 1
ATOM 4596 C CA . ALA A 1 654 ? 182.09326 144.63236 224.89634 1.000 68.42997 654 ALA A CA 1
ATOM 4597 C C . ALA A 1 654 ? 181.19048 144.37781 226.09628 1.000 72.04409 654 ALA A C 1
ATOM 4598 O O . ALA A 1 654 ? 181.48571 143.51646 226.93136 1.000 74.73219 654 ALA A O 1
ATOM 4600 N N . ALA A 1 655 ? 180.08809 145.12216 226.20399 1.000 73.71550 655 ALA A N 1
ATOM 4601 C CA . ALA A 1 655 ? 179.15312 144.90577 227.30241 1.000 71.84985 655 ALA A CA 1
ATOM 4602 C C . ALA A 1 655 ? 178.52674 143.52034 227.22788 1.000 73.63036 655 ALA A C 1
ATOM 4603 O O . ALA A 1 655 ? 178.30678 142.87317 228.25819 1.000 75.35356 655 ALA A O 1
ATOM 4605 N N . ARG A 1 656 ? 178.21794 143.05433 226.01704 1.000 73.15885 656 ARG A N 1
ATOM 4606 C CA . ARG A 1 656 ? 177.62229 141.73048 225.87228 1.000 72.48312 656 ARG A CA 1
ATOM 4607 C C . ARG A 1 656 ? 178.63457 140.62626 226.16164 1.000 74.67157 656 ARG A C 1
ATOM 4608 O O . ARG A 1 656 ? 178.28751 139.60448 226.76486 1.000 75.65809 656 ARG A O 1
ATOM 4616 N N . LEU A 1 657 ? 179.88796 140.81164 225.75002 1.000 78.73377 657 LEU A N 1
ATOM 4617 C CA . LEU A 1 657 ? 180.90295 139.77268 225.87467 1.000 76.25406 657 LEU A CA 1
ATOM 4618 C C . LEU A 1 657 ? 181.72515 139.86986 227.15479 1.000 78.94608 657 LEU A C 1
ATOM 4619 O O . LEU A 1 657 ? 182.62572 139.04714 227.35066 1.000 79.85686 657 LEU A O 1
ATOM 4624 N N . ARG A 1 658 ? 181.44192 140.84320 228.02301 1.000 79.74231 658 ARG A N 1
ATOM 4625 C CA . ARG A 1 658 ? 182.14312 140.99932 229.29968 1.000 79.16182 658 ARG A CA 1
ATOM 4626 C C . ARG A 1 658 ? 183.65414 141.11528 229.09617 1.000 79.92102 658 ARG A C 1
ATOM 4627 O O . ARG A 1 658 ? 184.45000 140.48825 229.79805 1.000 81.91588 658 ARG A O 1
ATOM 4635 N N . VAL A 1 659 ? 184.04660 141.92562 228.11863 1.000 82.30031 659 VAL A N 1
ATOM 4636 C CA . VAL A 1 659 ? 185.45768 142.11389 227.78666 1.000 83.21395 659 VAL A CA 1
ATOM 4637 C C . VAL A 1 659 ? 185.72214 143.60517 227.63288 1.000 83.77520 659 VAL A C 1
ATOM 4638 O O . VAL A 1 659 ? 184.79382 144.39517 227.40125 1.000 82.88856 659 VAL A O 1
ATOM 4642 N N . PRO A 1 660 ? 186.97912 144.02730 227.77485 1.000 85.79995 660 PRO A N 1
ATOM 4643 C CA . PRO A 1 660 ? 187.31866 145.42801 227.50149 1.000 84.79776 660 PRO A CA 1
ATOM 4644 C C . PRO A 1 660 ? 187.08893 145.78218 226.03898 1.000 85.26105 660 PRO A C 1
ATOM 4645 O O . PRO A 1 660 ? 187.09574 144.92564 225.15237 1.000 84.41380 660 PRO A O 1
ATOM 4649 N N . VAL A 1 661 ? 186.87387 147.07883 225.79973 1.000 85.07077 661 VAL A N 1
ATOM 4650 C CA . VAL A 1 661 ? 186.50573 147.55088 224.46626 1.000 83.66402 661 VAL A CA 1
ATOM 4651 C C . VAL A 1 661 ? 187.59666 147.22672 223.45293 1.000 83.97936 661 VAL A C 1
ATOM 4652 O O . VAL A 1 661 ? 187.31156 146.76654 222.34066 1.000 85.47386 661 VAL A O 1
ATOM 4656 N N . ASP A 1 662 ? 188.86055 147.44883 223.81768 1.000 83.69815 662 ASP A N 1
ATOM 4657 C CA . ASP A 1 662 ? 189.95186 147.19513 222.88430 1.000 84.68625 662 ASP A CA 1
ATOM 4658 C C . ASP A 1 662 ? 190.12570 145.71700 222.55617 1.000 84.00483 662 ASP A C 1
ATOM 4659 O O . ASP A 1 662 ? 190.82908 145.39528 221.59304 1.000 85.03287 662 ASP A O 1
ATOM 4664 N N . GLN A 1 663 ? 189.50835 144.81664 223.32251 1.000 83.14105 663 GLN A N 1
ATOM 4665 C CA . GLN A 1 663 ? 189.62092 143.39151 223.03581 1.000 83.61512 663 GLN A CA 1
ATOM 4666 C C . GLN A 1 663 ? 188.74359 142.96468 221.86286 1.000 83.19697 663 GLN A C 1
ATOM 4667 O O . GLN A 1 663 ? 189.03588 141.95331 221.21524 1.000 83.16912 663 GLN A O 1
ATOM 4673 N N . VAL A 1 664 ? 187.67625 143.71016 221.57076 1.000 81.09039 664 VAL A N 1
ATOM 4674 C CA . VAL A 1 664 ? 186.75749 143.31387 220.50945 1.000 81.31628 664 VAL A CA 1
ATOM 4675 C C . VAL A 1 664 ? 187.29138 143.77273 219.15576 1.000 79.89426 664 VAL A C 1
ATOM 4676 O O . VAL A 1 664 ? 188.18483 144.61807 219.05623 1.000 80.35235 664 VAL A O 1
ATOM 4680 N N . ASN A 1 665 ? 186.72672 143.19889 218.09659 1.000 72.09783 665 ASN A N 1
ATOM 4681 C CA . ASN A 1 665 ? 187.08998 143.55059 216.73155 1.000 73.00871 665 ASN A CA 1
ATOM 4682 C C . ASN A 1 665 ? 186.13498 144.61544 216.20548 1.000 75.22789 665 ASN A C 1
ATOM 4683 O O . ASN A 1 665 ? 184.91409 144.43290 216.23704 1.000 76.28894 665 ASN A O 1
ATOM 4688 N N . ARG A 1 666 ? 186.69480 145.72513 215.71780 1.000 66.73485 666 ARG A N 1
ATOM 4689 C CA . ARG A 1 666 ? 185.86619 146.82183 215.22954 1.000 65.62402 666 ARG A CA 1
ATOM 4690 C C . ARG A 1 666 ? 185.13700 146.47070 213.93945 1.000 66.46769 666 ARG A C 1
ATOM 4691 O O . ARG A 1 666 ? 184.19753 147.17837 213.56308 1.000 69.94577 666 ARG A O 1
ATOM 4699 N N . LYS A 1 667 ? 185.54203 145.39852 213.25616 1.000 71.17966 667 LYS A N 1
ATOM 4700 C CA . LYS A 1 667 ? 184.83950 144.98088 212.04964 1.000 70.92454 667 LYS A CA 1
ATOM 4701 C C . LYS A 1 667 ? 183.50152 144.32271 212.35820 1.000 69.87733 667 LYS A C 1
ATOM 4702 O O . LYS A 1 667 ? 182.62885 144.28402 211.48484 1.000 72.93168 667 LYS A O 1
ATOM 4708 N N . ASP A 1 668 ? 183.32163 143.80165 213.57302 1.000 64.30991 668 ASP A N 1
ATOM 4709 C CA . ASP A 1 668 ? 182.04650 143.21289 213.96080 1.000 67.05385 668 ASP A CA 1
ATOM 4710 C C . ASP A 1 668 ? 180.99458 144.25886 214.30532 1.000 65.77127 668 ASP A C 1
ATOM 4711 O O . ASP A 1 668 ? 179.80334 143.93277 214.33155 1.000 66.02783 668 ASP A O 1
ATOM 4716 N N . ALA A 1 669 ? 181.40231 145.49786 214.56948 1.000 57.18203 669 ALA A N 1
ATOM 4717 C CA . ALA A 1 669 ? 180.48297 146.55390 214.98041 1.000 52.36380 669 ALA A CA 1
ATOM 4718 C C . ALA A 1 669 ? 180.00099 147.30724 213.74571 1.000 54.24426 669 ALA A C 1
ATOM 4719 O O . ALA A 1 669 ? 180.78109 148.00424 213.08952 1.000 51.61838 669 ALA A O 1
ATOM 4721 N N . ARG A 1 670 ? 178.71407 147.16229 213.42575 1.000 45.21956 670 ARG A N 1
ATOM 4722 C CA . ARG A 1 670 ? 178.14684 147.91680 212.31400 1.000 44.58893 670 ARG A CA 1
ATOM 4723 C C . ARG A 1 670 ? 177.94986 149.38112 212.68605 1.000 45.24197 670 ARG A C 1
ATOM 4724 O O . ARG A 1 670 ? 178.21991 150.27586 211.87722 1.000 45.67815 670 ARG A O 1
ATOM 4732 N N . ALA A 1 671 ? 177.48699 149.64370 213.90277 1.000 40.59462 671 ALA A N 1
ATOM 4733 C CA . ALA A 1 671 ? 177.23738 151.00045 214.35876 1.000 37.70570 671 ALA A CA 1
ATOM 4734 C C . ALA A 1 671 ? 178.45942 151.55971 215.07442 1.000 40.14437 671 ALA A C 1
ATOM 4735 O O . ALA A 1 671 ? 179.29275 150.81740 215.59947 1.000 47.00692 671 ALA A O 1
ATOM 4737 N N . CYS A 1 672 ? 178.56064 152.88537 215.08442 1.000 36.57234 672 CYS A N 1
ATOM 4738 C CA . CYS A 1 672 ? 179.65560 153.56744 215.75603 1.000 33.08570 672 CYS A CA 1
ATOM 4739 C C . CYS A 1 672 ? 179.19386 154.94981 216.18950 1.000 34.88285 672 CYS A C 1
ATOM 4740 O O . CYS A 1 672 ? 178.46373 155.62511 215.46005 1.000 34.00416 672 CYS A O 1
ATOM 4743 N N . VAL A 1 673 ? 179.62273 155.36139 217.37894 1.000 35.35737 673 VAL A N 1
ATOM 4744 C CA . VAL A 1 673 ? 179.36438 156.69915 217.89734 1.000 31.32653 673 VAL A CA 1
ATOM 4745 C C . VAL A 1 673 ? 180.70840 157.33897 218.20963 1.000 29.94133 673 VAL A C 1
ATOM 4746 O O . VAL A 1 673 ? 181.47522 156.81624 219.02732 1.000 44.54992 673 VAL A O 1
ATOM 4750 N N . ILE A 1 674 ? 180.99157 158.46475 217.56196 1.000 37.88493 674 ILE A N 1
ATOM 4751 C CA . ILE A 1 674 ? 182.23319 159.20694 217.74768 1.000 32.50316 674 ILE A CA 1
ATOM 4752 C C . ILE A 1 674 ? 181.87636 160.57921 218.29899 1.000 35.50112 674 ILE A C 1
ATOM 4753 O O . ILE A 1 674 ? 181.08042 161.30710 217.69304 1.000 34.03426 674 ILE A O 1
ATOM 4758 N N . ASN A 1 675 ? 182.46290 160.93616 219.43654 1.000 38.09218 675 ASN A N 1
ATOM 4759 C CA . ASN A 1 675 ? 182.20801 162.24441 220.01602 1.000 41.30821 675 ASN A CA 1
ATOM 4760 C C . ASN A 1 675 ? 183.24829 163.25613 219.53715 1.000 37.55855 675 ASN A C 1
ATOM 4761 O O . ASN A 1 675 ? 184.26470 162.90884 218.93338 1.000 40.80833 675 ASN A O 1
ATOM 4766 N N . GLY A 1 676 ? 182.96971 164.53208 219.81141 1.000 41.61634 676 GLY A N 1
ATOM 4767 C CA . GLY A 1 676 ? 183.82263 165.59615 219.30622 1.000 36.15687 676 GLY A CA 1
ATOM 4768 C C . GLY A 1 676 ? 185.23537 165.54444 219.85618 1.000 46.78638 676 GLY A C 1
ATOM 4769 O O . GLY A 1 676 ? 186.19421 165.87736 219.15694 1.000 45.44442 676 GLY A O 1
ATOM 4770 N N . MET A 1 677 ? 185.38342 165.14094 221.12018 1.000 48.95875 677 MET A N 1
ATOM 4771 C CA . MET A 1 677 ? 186.71553 165.03624 221.70811 1.000 47.32587 677 MET A CA 1
ATOM 4772 C C . MET A 1 677 ? 187.54287 163.95702 221.02103 1.000 51.63030 677 MET A C 1
ATOM 4773 O O . MET A 1 677 ? 188.73316 164.15518 220.75177 1.000 55.89914 677 MET A O 1
ATOM 4778 N N . GLN A 1 678 ? 186.93209 162.80605 220.73286 1.000 50.68994 678 GLN A N 1
ATOM 4779 C CA . GLN A 1 678 ? 187.62817 161.76983 219.97732 1.000 50.74432 678 GLN A CA 1
ATOM 4780 C C . GLN A 1 678 ? 187.94123 162.24005 218.56319 1.000 53.50986 678 GLN A C 1
ATOM 4781 O O . GLN A 1 678 ? 188.99616 161.90946 218.01027 1.000 55.78606 678 GLN A O 1
ATOM 4787 N N . LEU A 1 679 ? 187.02872 163.00533 217.96150 1.000 50.02719 679 LEU A N 1
ATOM 4788 C CA . LEU A 1 679 ? 187.23534 163.49477 216.60366 1.000 47.59952 679 LEU A CA 1
ATOM 4789 C C . LEU A 1 679 ? 188.38738 164.48902 216.54302 1.000 50.02677 679 LEU A C 1
ATOM 4790 O O . LEU A 1 679 ? 189.12386 164.53560 215.55171 1.000 54.33892 679 LEU A O 1
ATOM 4795 N N . LYS A 1 680 ? 188.55301 165.29454 217.59406 1.000 59.29269 680 LYS A N 1
ATOM 4796 C CA . LYS A 1 680 ? 189.60987 166.29985 217.61461 1.000 61.04530 680 LYS A CA 1
ATOM 4797 C C . LYS A 1 680 ? 190.99481 165.66650 217.57070 1.000 61.54389 680 LYS A C 1
ATOM 4798 O O . LYS A 1 680 ? 191.91691 166.22981 216.97053 1.000 61.47273 680 LYS A O 1
ATOM 4804 N N . ASP A 1 681 ? 191.15726 164.49786 218.18303 1.000 66.50963 681 ASP A N 1
ATOM 4805 C CA . ASP A 1 681 ? 192.42129 163.77657 218.18746 1.000 68.47724 681 ASP A CA 1
ATOM 4806 C C . ASP A 1 681 ? 192.55351 162.82043 217.01117 1.000 70.93363 681 ASP A C 1
ATOM 4807 O O . ASP A 1 681 ? 193.49192 162.01867 216.98041 1.000 71.94849 681 ASP A O 1
ATOM 4812 N N . MET A 1 682 ? 191.64029 162.88647 216.04990 1.000 66.11108 682 MET A N 1
ATOM 4813 C CA . MET A 1 682 ? 191.59279 161.94879 214.93844 1.000 64.01787 682 MET A CA 1
ATOM 4814 C C . MET A 1 682 ? 192.13570 162.61377 213.68029 1.000 64.02226 682 MET A C 1
ATOM 4815 O O . MET A 1 682 ? 191.69186 163.70474 213.30838 1.000 64.89781 682 MET A O 1
ATOM 4820 N N . ASP A 1 683 ? 193.09654 161.95960 213.03502 1.000 65.72389 683 ASP A N 1
ATOM 4821 C CA . ASP A 1 683 ? 193.64777 162.43992 211.77872 1.000 65.97046 683 ASP A CA 1
ATOM 4822 C C . ASP A 1 683 ? 192.78655 161.97300 210.61004 1.000 65.51231 683 ASP A C 1
ATOM 4823 O O . ASP A 1 683 ? 191.98853 161.03716 210.74891 1.000 63.07770 683 ASP A O 1
ATOM 4828 N N . PRO A 1 684 ? 192.91000 162.62038 209.44351 1.000 64.66770 684 PRO A N 1
ATOM 4829 C CA . PRO A 1 684 ? 192.02184 162.27505 208.31969 1.000 62.46816 684 PRO A CA 1
ATOM 4830 C C . PRO A 1 684 ? 192.06890 160.81298 207.92388 1.000 62.07121 684 PRO A C 1
ATOM 4831 O O . PRO A 1 684 ? 191.03526 160.25602 207.53314 1.000 62.66945 684 PRO A O 1
ATOM 4835 N N . SER A 1 685 ? 193.23515 160.17249 208.01425 1.000 61.00920 685 SER A N 1
ATOM 4836 C CA . SER A 1 685 ? 193.33102 158.75589 207.68022 1.000 58.80967 685 SER A CA 1
ATOM 4837 C C . SER A 1 685 ? 192.45664 157.91850 208.60414 1.000 59.05633 685 SER A C 1
ATOM 4838 O O . SER A 1 685 ? 191.72047 157.03362 208.15242 1.000 60.56342 685 SER A O 1
ATOM 4841 N N . GLU A 1 686 ? 192.51111 158.19813 209.90769 1.000 57.21860 686 GLU A N 1
ATOM 4842 C CA . GLU A 1 686 ? 191.69060 157.44927 210.85140 1.000 56.33750 686 GLU A CA 1
ATOM 4843 C C . GLU A 1 686 ? 190.21065 157.77558 210.69562 1.000 57.50270 686 GLU A C 1
ATOM 4844 O O . GLU A 1 686 ? 189.36415 156.89227 210.87152 1.000 59.01272 686 GLU A O 1
ATOM 4850 N N . LEU A 1 687 ? 189.87611 159.02536 210.36724 1.000 53.49930 687 LEU A N 1
ATOM 4851 C CA . LEU A 1 687 ? 188.47876 159.36290 210.10698 1.000 48.94215 687 LEU A CA 1
ATOM 4852 C C . LEU A 1 687 ? 187.94314 158.58313 208.91042 1.000 52.04331 687 LEU A C 1
ATOM 4853 O O . LEU A 1 687 ? 186.83147 158.04091 208.95136 1.000 52.88606 687 LEU A O 1
ATOM 4858 N N . VAL A 1 688 ? 188.73429 158.50368 207.83827 1.000 52.99762 688 VAL A N 1
ATOM 4859 C CA . VAL A 1 688 ? 188.34184 157.72378 206.66713 1.000 49.21978 688 VAL A CA 1
ATOM 4860 C C . VAL A 1 688 ? 188.20513 156.25004 207.02813 1.000 50.20894 688 VAL A C 1
ATOM 4861 O O . VAL A 1 688 ? 187.27399 155.56773 206.58059 1.000 53.17410 688 VAL A O 1
ATOM 4865 N N . GLU A 1 689 ? 189.13186 155.73553 207.84021 1.000 52.38855 689 GLU A N 1
ATOM 4866 C CA . GLU A 1 689 ? 189.06231 154.33787 208.25236 1.000 53.30046 689 GLU A CA 1
ATOM 4867 C C . GLU A 1 689 ? 187.78815 154.05334 209.03755 1.000 53.11756 689 GLU A C 1
ATOM 4868 O O . GLU A 1 689 ? 187.12566 153.03757 208.80675 1.000 56.57102 689 GLU A O 1
ATOM 4874 N N . ALA A 1 690 ? 187.42405 154.94217 209.96362 1.000 50.10176 690 ALA A N 1
ATOM 4875 C CA . ALA A 1 690 ? 186.19187 154.75214 210.72377 1.000 49.50000 690 ALA A CA 1
ATOM 4876 C C . ALA A 1 690 ? 184.96705 154.82364 209.81937 1.000 46.87615 690 ALA A C 1
ATOM 4877 O O . ALA A 1 690 ? 184.04369 154.00559 209.94272 1.000 46.89417 690 ALA A O 1
ATOM 4879 N N . LEU A 1 691 ? 184.94761 155.78897 208.89448 1.000 43.86083 691 LEU A N 1
ATOM 4880 C CA . LEU A 1 691 ? 183.81228 155.92138 207.98642 1.000 42.71310 691 LEU A CA 1
ATOM 4881 C C . LEU A 1 691 ? 183.63962 154.67438 207.13031 1.000 43.79681 691 LEU A C 1
ATOM 4882 O O . LEU A 1 691 ? 182.51372 154.21410 206.91127 1.000 44.09744 691 LEU A O 1
ATOM 4887 N N . ARG A 1 692 ? 184.74424 154.11100 206.63811 1.000 49.78279 692 ARG A N 1
ATOM 4888 C CA . ARG A 1 692 ? 184.64852 152.90076 205.83022 1.000 50.58030 692 ARG A CA 1
ATOM 4889 C C . ARG A 1 692 ? 184.30308 151.68029 206.67412 1.000 49.18179 692 ARG A C 1
ATOM 4890 O O . ARG A 1 692 ? 183.59639 150.78417 206.20116 1.000 48.66891 692 ARG A O 1
ATOM 4898 N N . THR A 1 693 ? 184.78394 151.62593 207.91777 1.000 45.49595 693 THR A N 1
ATOM 4899 C CA . THR A 1 693 ? 184.58950 150.43466 208.73511 1.000 50.26935 693 THR A CA 1
ATOM 4900 C C . THR A 1 693 ? 183.15908 150.32974 209.24763 1.000 53.06922 693 THR A C 1
ATOM 4901 O O . THR A 1 693 ? 182.58425 149.23507 209.26927 1.000 52.87889 693 THR A O 1
ATOM 4905 N N . HIS A 1 694 ? 182.56541 151.44601 209.66649 1.000 48.19457 694 HIS A N 1
ATOM 4906 C CA . HIS A 1 694 ? 181.24331 151.38642 210.28256 1.000 44.81301 694 HIS A CA 1
ATOM 4907 C C . HIS A 1 694 ? 180.18655 151.98927 209.36749 1.000 45.92731 694 HIS A C 1
ATOM 4908 O O . HIS A 1 694 ? 180.15205 153.21752 209.19378 1.000 52.22426 694 HIS A O 1
ATOM 4915 N N . PRO A 1 695 ? 179.31679 151.17612 208.76193 1.000 40.98436 695 PRO A N 1
ATOM 4916 C CA . PRO A 1 695 ? 178.29922 151.72917 207.85137 1.000 41.21161 695 PRO A CA 1
ATOM 4917 C C . PRO A 1 695 ? 177.31042 152.66761 208.52052 1.000 34.79698 695 PRO A C 1
ATOM 4918 O O . PRO A 1 695 ? 176.85080 153.62016 207.87993 1.000 40.99588 695 PRO A O 1
ATOM 4922 N N . GLU A 1 696 ? 176.95894 152.42821 209.78059 1.000 29.47931 696 GLU A N 1
ATOM 4923 C CA . GLU A 1 696 ? 175.98191 153.23914 210.50108 1.000 34.59941 696 GLU A CA 1
ATOM 4924 C C . GLU A 1 696 ? 176.73654 154.09868 211.50642 1.000 35.93777 696 GLU A C 1
ATOM 4925 O O . GLU A 1 696 ? 177.22957 153.59310 212.51892 1.000 37.94939 696 GLU A O 1
ATOM 4931 N N . MET A 1 697 ? 176.82469 155.39409 211.22676 1.000 31.01408 697 MET A N 1
ATOM 4932 C CA . MET A 1 697 ? 177.72240 156.28909 211.93902 1.000 29.45406 697 MET A CA 1
ATOM 4933 C C . MET A 1 697 ? 176.94853 157.42429 212.59199 1.000 26.66158 697 MET A C 1
ATOM 4934 O O . MET A 1 697 ? 176.04116 158.00309 211.98725 1.000 33.45142 697 MET A O 1
ATOM 4939 N N . VAL A 1 698 ? 177.31768 157.73555 213.83107 1.000 25.43592 698 VAL A N 1
ATOM 4940 C CA . VAL A 1 698 ? 176.75662 158.85296 214.57668 1.000 26.48175 698 VAL A CA 1
ATOM 4941 C C . VAL A 1 698 ? 177.90971 159.69276 215.10699 1.000 23.11865 698 VAL A C 1
ATOM 4942 O O . VAL A 1 698 ? 178.81289 159.16743 215.76606 1.000 34.10514 698 VAL A O 1
ATOM 4946 N N . PHE A 1 699 ? 177.88173 160.98926 214.81854 1.000 30.92473 699 PHE A N 1
ATOM 4947 C CA . PHE A 1 699 ? 178.83953 161.94411 215.36216 1.000 21.53154 699 PHE A CA 1
ATOM 4948 C C . PHE A 1 699 ? 178.12169 162.82597 216.37438 1.000 14.38744 699 PHE A C 1
ATOM 4949 O O . PHE A 1 699 ? 177.19583 163.55957 216.01497 1.000 35.03644 699 PHE A O 1
ATOM 4957 N N . ALA A 1 700 ? 178.55174 162.75841 217.62849 1.000 29.63912 700 ALA A N 1
ATOM 4958 C CA . ALA A 1 700 ? 177.94860 163.51259 218.71498 1.000 30.08455 700 ALA A CA 1
ATOM 4959 C C . ALA A 1 700 ? 178.93573 164.53646 219.25901 1.000 29.87029 700 ALA A C 1
ATOM 4960 O O . ALA A 1 700 ? 180.14800 164.42278 219.06721 1.000 32.68005 700 ALA A O 1
ATOM 4962 N N . ARG A 1 701 ? 178.39215 165.54818 219.93962 1.000 28.56475 701 ARG A N 1
ATOM 4963 C CA . ARG A 1 701 ? 179.18463 166.65125 220.48876 1.000 28.92694 701 ARG A CA 1
ATOM 4964 C C . ARG A 1 701 ? 180.05675 167.28829 219.41050 1.000 30.39167 701 ARG A C 1
ATOM 4965 O O . ARG A 1 701 ? 181.22720 167.60309 219.62965 1.000 39.14714 701 ARG A O 1
ATOM 4973 N N . THR A 1 702 ? 179.47272 167.48364 218.23420 1.000 28.71594 702 THR A N 1
ATOM 4974 C CA . THR A 1 702 ? 180.19703 167.91865 217.04846 1.000 24.93959 702 THR A CA 1
ATOM 4975 C C . THR A 1 702 ? 180.04376 169.42692 216.88183 1.000 25.79508 702 THR A C 1
ATOM 4976 O O . THR A 1 702 ? 178.92080 169.93933 216.83370 1.000 38.60617 702 THR A O 1
ATOM 4980 N N . SER A 1 703 ? 181.17153 170.12976 216.79842 1.000 23.81048 703 SER A N 1
ATOM 4981 C CA . SER A 1 703 ? 181.16818 171.56558 216.56888 1.000 28.44303 703 SER A CA 1
ATOM 4982 C C . SER A 1 703 ? 180.84951 171.86396 215.10325 1.000 25.43143 703 SER A C 1
ATOM 4983 O O . SER A 1 703 ? 180.88996 170.96709 214.26045 1.000 31.13097 703 SER A O 1
ATOM 4986 N N . PRO A 1 704 ? 180.48727 173.11279 214.77939 1.000 31.91998 704 PRO A N 1
ATOM 4987 C CA . PRO A 1 704 ? 180.27297 173.45421 213.35912 1.000 23.48604 704 PRO A CA 1
ATOM 4988 C C . PRO A 1 704 ? 181.48509 173.18514 212.48215 1.000 20.76888 704 PRO A C 1
ATOM 4989 O O . PRO A 1 704 ? 181.34178 172.69355 211.35179 1.000 36.41948 704 PRO A O 1
ATOM 4993 N N . GLN A 1 705 ? 182.68540 173.47699 212.98934 1.000 30.39618 705 GLN A N 1
ATOM 4994 C CA . GLN A 1 705 ? 183.90327 173.17477 212.24537 1.000 30.35851 705 GLN A CA 1
ATOM 4995 C C . GLN A 1 705 ? 184.05254 171.67611 212.02252 1.000 23.27631 705 GLN A C 1
ATOM 4996 O O . GLN A 1 705 ? 184.46237 171.23815 210.94291 1.000 36.22970 705 GLN A O 1
ATOM 5002 N N . GLN A 1 706 ? 183.71883 170.87136 213.03139 1.000 30.29121 706 GLN A N 1
ATOM 5003 C CA . GLN A 1 706 ? 183.82416 169.42600 212.87640 1.000 26.20517 706 GLN A CA 1
ATOM 5004 C C . GLN A 1 706 ? 182.77344 168.88019 211.91398 1.000 24.74845 706 GLN A C 1
ATOM 5005 O O . GLN A 1 706 ? 183.04679 167.91709 211.18970 1.000 38.39725 706 GLN A O 1
ATOM 5011 N N . LYS A 1 707 ? 181.57870 169.47876 211.87869 1.000 22.54031 707 LYS A N 1
ATOM 5012 C CA . LYS A 1 707 ? 180.60745 169.11284 210.85004 1.000 28.62075 707 LYS A CA 1
ATOM 5013 C C . LYS A 1 707 ? 181.15821 169.40638 209.46207 1.000 28.83340 707 LYS A C 1
ATOM 5014 O O . LYS A 1 707 ? 181.03058 168.58632 208.54050 1.000 26.59091 707 LYS A O 1
ATOM 5020 N N . LEU A 1 708 ? 181.77502 170.57965 209.30193 1.000 31.45848 708 LEU A N 1
ATOM 5021 C CA . LEU A 1 708 ? 182.42122 170.92244 208.04035 1.000 26.51413 708 LEU A CA 1
ATOM 5022 C C . LEU A 1 708 ? 183.49101 169.89902 207.67386 1.000 24.63173 708 LEU A C 1
ATOM 5023 O O . LEU A 1 708 ? 183.59445 169.48462 206.51445 1.000 23.14754 708 LEU A O 1
ATOM 5028 N N . VAL A 1 709 ? 184.28501 169.47320 208.65758 1.000 27.77182 709 VAL A N 1
ATOM 5029 C CA . VAL A 1 709 ? 185.35355 168.50524 208.41265 1.000 29.98217 709 VAL A CA 1
ATOM 5030 C C . VAL A 1 709 ? 184.78075 167.16334 207.97116 1.000 21.81883 709 VAL A C 1
ATOM 5031 O O . VAL A 1 709 ? 185.30771 166.51780 207.05846 1.000 30.08691 709 VAL A O 1
ATOM 5035 N N . ILE A 1 710 ? 183.70435 166.71552 208.61871 1.000 30.57418 710 ILE A N 1
ATOM 5036 C CA . ILE A 1 710 ? 183.08515 165.44516 208.24597 1.000 23.22705 710 ILE A CA 1
ATOM 5037 C C . ILE A 1 710 ? 182.53991 165.50950 206.82259 1.000 23.83081 710 ILE A C 1
ATOM 5038 O O . ILE A 1 710 ? 182.71679 164.57318 206.02742 1.000 30.57996 710 ILE A O 1
ATOM 5043 N N . VAL A 1 711 ? 181.87308 166.61460 206.47648 1.000 23.08155 711 VAL A N 1
ATOM 5044 C CA . VAL A 1 711 ? 181.35611 166.77029 205.11752 1.000 30.62166 711 VAL A CA 1
ATOM 5045 C C . VAL A 1 711 ? 182.49903 166.77329 204.10842 1.000 28.95626 711 VAL A C 1
ATOM 5046 O O . VAL A 1 711 ? 182.41335 166.14262 203.04556 1.000 35.90627 711 VAL A O 1
ATOM 5050 N N . GLU A 1 712 ? 183.58676 167.47882 204.42715 1.000 26.68475 712 GLU A N 1
ATOM 5051 C CA . GLU A 1 712 ? 184.73917 167.51990 203.53391 1.000 26.81032 712 GLU A CA 1
ATOM 5052 C C . GLU A 1 712 ? 185.35010 166.13789 203.35149 1.000 27.46096 712 GLU A C 1
ATOM 5053 O O . GLU A 1 712 ? 185.75369 165.77606 202.24433 1.000 33.02972 712 GLU A O 1
ATOM 5059 N N . SER A 1 713 ? 185.43710 165.35536 204.42797 1.000 29.58783 713 SER A N 1
ATOM 5060 C CA . SER A 1 713 ? 185.98113 164.00461 204.31936 1.000 31.92462 713 SER A CA 1
ATOM 5061 C C . SER A 1 713 ? 185.11065 163.12754 203.42849 1.000 26.92359 713 SER A C 1
ATOM 5062 O O . SER A 1 713 ? 185.62171 162.40030 202.56364 1.000 30.49739 713 SER A O 1
ATOM 5065 N N . CYS A 1 714 ? 183.78977 163.19217 203.61697 1.000 36.21273 714 CYS A N 1
ATOM 5066 C CA . CYS A 1 714 ? 182.89092 162.40032 202.78268 1.000 26.16651 714 CYS A CA 1
ATOM 5067 C C . CYS A 1 714 ? 182.98594 162.81412 201.31753 1.000 26.98731 714 CYS A C 1
ATOM 5068 O O . CYS A 1 714 ? 182.92602 161.96443 200.42233 1.000 30.63342 714 CYS A O 1
ATOM 5071 N N . GLN A 1 715 ? 183.13258 164.11505 201.05095 1.000 24.49710 715 GLN A N 1
ATOM 5072 C CA . GLN A 1 715 ? 183.29605 164.56650 199.67080 1.000 25.61850 715 GLN A CA 1
ATOM 5073 C C . GLN A 1 715 ? 184.64212 164.13306 199.09943 1.000 34.68068 715 GLN A C 1
ATOM 5074 O O . GLN A 1 715 ? 184.74541 163.81657 197.90932 1.000 31.55075 715 GLN A O 1
ATOM 5080 N N . ARG A 1 716 ? 185.68459 164.12526 199.93248 1.000 36.07304 716 ARG A N 1
ATOM 5081 C CA . ARG A 1 716 ? 187.00013 163.67549 199.49712 1.000 36.05654 716 ARG A CA 1
ATOM 5082 C C . ARG A 1 716 ? 186.98693 162.19578 199.14957 1.000 36.94160 716 ARG A C 1
ATOM 5083 O O . ARG A 1 716 ? 187.75285 161.75200 198.28709 1.000 42.66801 716 ARG A O 1
ATOM 5091 N N . LEU A 1 717 ? 186.12266 161.42221 199.79898 1.000 33.85224 717 LEU A N 1
ATOM 5092 C CA . LEU A 1 717 ? 185.94288 160.03000 199.39226 1.000 36.00366 717 LEU A CA 1
ATOM 5093 C C . LEU A 1 717 ? 185.21397 159.88321 198.04476 1.000 40.94751 717 LEU A C 1
ATOM 5094 O O . LEU A 1 717 ? 184.90329 158.74803 197.65897 1.000 43.79585 717 LEU A O 1
ATOM 5099 N N . GLY A 1 718 ? 184.93644 160.96978 197.32625 1.000 31.56459 718 GLY A N 1
ATOM 5100 C CA . GLY A 1 718 ? 184.27475 160.90594 196.04163 1.000 29.23470 718 GLY A CA 1
ATOM 5101 C C . GLY A 1 718 ? 182.76283 160.94727 196.08396 1.000 37.94627 718 GLY A C 1
ATOM 5102 O O . GLY A 1 718 ? 182.12839 160.83832 195.02784 1.000 46.26344 718 GLY A O 1
ATOM 5103 N N . ALA A 1 719 ? 182.16514 161.10593 197.25835 1.000 33.23793 719 ALA A N 1
ATOM 5104 C CA . ALA A 1 719 ? 180.71872 161.06414 197.39613 1.000 29.76673 719 ALA A CA 1
ATOM 5105 C C . ALA A 1 719 ? 180.09250 162.42395 197.11270 1.000 26.49774 719 ALA A C 1
ATOM 5106 O O . ALA A 1 719 ? 180.71342 163.47277 197.29997 1.000 28.74471 719 ALA A O 1
ATOM 5108 N N . ILE A 1 720 ? 178.84877 162.39063 196.65133 1.000 30.88034 720 ILE A N 1
ATOM 5109 C CA . ILE A 1 720 ? 178.01568 163.58256 196.56109 1.000 26.96107 720 ILE A CA 1
ATOM 5110 C C . ILE A 1 720 ? 177.19517 163.65763 197.84175 1.000 19.92936 720 ILE A C 1
ATOM 5111 O O . ILE A 1 720 ? 176.39569 162.76092 198.13058 1.000 27.49193 720 ILE A O 1
ATOM 5116 N N . VAL A 1 721 ? 177.39576 164.72142 198.61345 1.000 16.88145 721 VAL A N 1
ATOM 5117 C CA . VAL A 1 721 ? 176.93448 164.79414 199.99458 1.000 15.56847 721 VAL A CA 1
ATOM 5118 C C . VAL A 1 721 ? 175.82180 165.82592 200.10518 1.000 17.49126 721 VAL A C 1
ATOM 5119 O O . VAL A 1 721 ? 175.96617 166.96260 199.63967 1.000 26.05279 721 VAL A O 1
ATOM 5123 N N . ALA A 1 722 ? 174.71879 165.42914 200.73106 1.000 15.01966 722 ALA A N 1
ATOM 5124 C CA . ALA A 1 722 ? 173.65001 166.33572 201.11625 1.000 19.31700 722 ALA A CA 1
ATOM 5125 C C . ALA A 1 722 ? 173.69064 166.54668 202.62365 1.000 21.35810 722 ALA A C 1
ATOM 5126 O O . ALA A 1 722 ? 173.97515 165.61503 203.38194 1.000 19.15757 722 ALA A O 1
ATOM 5128 N N . VAL A 1 723 ? 173.41293 167.77269 203.05463 1.000 11.20755 723 VAL A N 1
ATOM 5129 C CA . VAL A 1 723 ? 173.36522 168.12187 204.46899 1.000 22.57591 723 VAL A CA 1
ATOM 5130 C C . VAL A 1 723 ? 171.98545 168.68272 204.78027 1.000 16.61201 723 VAL A C 1
ATOM 5131 O O . VAL A 1 723 ? 171.48616 169.55475 204.06034 1.000 23.79721 723 VAL A O 1
ATOM 5135 N N . THR A 1 724 ? 171.36685 168.17105 205.84070 1.000 18.58759 724 THR A N 1
ATOM 5136 C CA . THR A 1 724 ? 170.08451 168.66466 206.32788 1.000 17.25486 724 THR A CA 1
ATOM 5137 C C . THR A 1 724 ? 170.27758 169.20676 207.73626 1.000 16.53655 724 THR A C 1
ATOM 5138 O O . THR A 1 724 ? 170.71364 168.47502 208.63024 1.000 37.02376 724 THR A O 1
ATOM 5142 N N . GLY A 1 725 ? 169.95280 170.48215 207.93134 1.000 14.64740 725 GLY A N 1
ATOM 5143 C CA . GLY A 1 725 ? 170.12766 171.11674 209.22509 1.000 18.08117 725 GLY A CA 1
ATOM 5144 C C . GLY A 1 725 ? 169.18228 172.28396 209.39046 1.000 23.22382 725 GLY A C 1
ATOM 5145 O O . GLY A 1 725 ? 168.49044 172.69176 208.45623 1.000 30.89212 725 GLY A O 1
ATOM 5146 N N . ASP A 1 726 ? 169.13847 172.80040 210.60721 1.000 27.32427 726 ASP A N 1
ATOM 5147 C CA . ASP A 1 726 ? 168.26615 173.92969 210.91236 1.000 24.26661 726 ASP A CA 1
ATOM 5148 C C . ASP A 1 726 ? 168.98100 175.08042 211.60530 1.000 19.84717 726 ASP A C 1
ATOM 5149 O O . ASP A 1 726 ? 168.64637 176.23834 211.35665 1.000 32.69539 726 ASP A O 1
ATOM 5154 N N . GLY A 1 727 ? 169.95164 174.79174 212.47293 1.000 27.82872 727 GLY A N 1
ATOM 5155 C CA . GLY A 1 727 ? 170.54658 175.80322 213.31843 1.000 24.18920 727 GLY A CA 1
ATOM 5156 C C . GLY A 1 727 ? 171.76336 176.46450 212.69914 1.000 34.41496 727 GLY A C 1
ATOM 5157 O O . GLY A 1 727 ? 172.23544 176.10033 211.62406 1.000 28.67139 727 GLY A O 1
ATOM 5158 N N . VAL A 1 728 ? 172.27441 177.46802 213.41592 1.000 26.62064 728 VAL A N 1
ATOM 5159 C CA . VAL A 1 728 ? 173.46253 178.18646 212.96761 1.000 24.46097 728 VAL A CA 1
ATOM 5160 C C . VAL A 1 728 ? 174.67084 177.25818 212.91521 1.000 24.03767 728 VAL A C 1
ATOM 5161 O O . VAL A 1 728 ? 175.57630 177.45157 212.09545 1.000 19.81691 728 VAL A O 1
ATOM 5165 N N . ASN A 1 729 ? 174.69587 176.22541 213.76074 1.000 24.44753 729 ASN A N 1
ATOM 5166 C CA . ASN A 1 729 ? 175.84693 175.33578 213.85362 1.000 28.61646 729 ASN A CA 1
ATOM 5167 C C . ASN A 1 729 ? 176.04640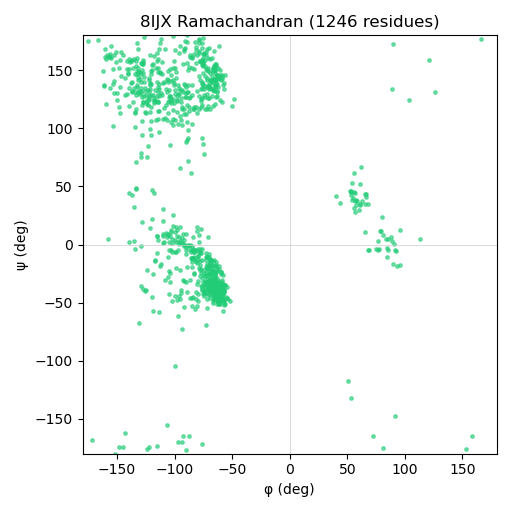 174.45994 212.62305 1.000 27.78060 729 ASN A C 1
ATOM 5168 O O . ASN A 1 729 ? 177.11289 173.85419 212.49322 1.000 33.30780 729 ASN A O 1
ATOM 5173 N N . ASP A 1 730 ? 175.06855 174.35771 211.72625 1.000 22.03601 730 ASP A N 1
ATOM 5174 C CA . ASP A 1 730 ? 175.26092 173.58888 210.50381 1.000 29.36431 730 ASP A CA 1
ATOM 5175 C C . ASP A 1 730 ? 175.33529 174.46332 209.25875 1.000 24.10097 730 ASP A C 1
ATOM 5176 O O . ASP A 1 730 ? 175.38068 173.93102 208.14721 1.000 38.81012 730 ASP A O 1
ATOM 5181 N N . SER A 1 731 ? 175.37093 175.78589 209.41759 1.000 18.72048 731 SER A N 1
ATOM 5182 C CA . SER A 1 731 ? 175.51904 176.67069 208.26236 1.000 30.35016 731 SER A CA 1
ATOM 5183 C C . SER A 1 731 ? 176.80030 176.41770 207.47328 1.000 19.19272 731 SER A C 1
ATOM 5184 O O . SER A 1 731 ? 176.72964 176.37050 206.23302 1.000 26.48264 731 SER A O 1
ATOM 5187 N N . PRO A 1 732 ? 177.98304 176.26824 208.09010 1.000 21.04339 732 PRO A N 1
ATOM 5188 C CA . PRO A 1 732 ? 179.16861 175.92925 207.28034 1.000 32.82208 732 PRO A CA 1
ATOM 5189 C C . PRO A 1 732 ? 179.03936 174.60710 206.54124 1.000 20.03068 732 PRO A C 1
ATOM 5190 O O . PRO A 1 732 ? 179.40634 174.52286 205.36290 1.000 25.62085 732 PRO A O 1
ATOM 5194 N N . ALA A 1 733 ? 178.51805 173.57072 207.20175 1.000 19.12873 733 ALA A N 1
ATOM 5195 C CA . ALA A 1 733 ? 178.32584 172.28709 206.53490 1.000 19.12834 733 ALA A CA 1
ATOM 5196 C C . ALA A 1 733 ? 177.29129 172.39279 205.42145 1.000 17.16693 733 ALA A C 1
ATOM 5197 O O . ALA A 1 733 ? 177.45297 171.78284 204.35860 1.000 20.23008 733 ALA A O 1
ATOM 5199 N N . LEU A 1 734 ? 176.22240 173.16108 205.64972 1.000 21.22423 734 LEU A N 1
ATOM 5200 C CA . LEU A 1 734 ? 175.22641 173.38339 204.60643 1.000 23.69069 734 LEU A CA 1
ATOM 5201 C C . LEU A 1 734 ? 175.84362 174.06284 203.39297 1.000 24.49182 734 LEU A C 1
ATOM 5202 O O . LEU A 1 734 ? 175.55161 173.69420 202.24993 1.000 26.21490 734 LEU A O 1
ATOM 5207 N N . LYS A 1 735 ? 176.69574 175.06263 203.62222 1.000 24.16616 735 LYS A N 1
ATOM 5208 C CA . LYS A 1 735 ? 177.35124 175.73994 202.51062 1.000 20.81212 735 LYS A CA 1
ATOM 5209 C C . LYS A 1 735 ? 178.31622 174.80694 201.78681 1.000 29.26150 735 LYS A C 1
ATOM 5210 O O . LYS A 1 735 ? 178.42393 174.84970 200.55699 1.000 31.84638 735 LYS A O 1
ATOM 5216 N N . LYS A 1 736 ? 179.02253 173.95451 202.53144 1.000 27.27797 736 LYS A N 1
ATOM 5217 C CA . LYS A 1 736 ? 179.98631 173.04818 201.91786 1.000 26.48996 736 LYS A CA 1
ATOM 5218 C C . LYS A 1 736 ? 179.32558 171.90267 201.15989 1.000 19.64875 736 LYS A C 1
ATOM 5219 O O . LYS A 1 736 ? 179.92750 171.37389 200.22203 1.000 27.35783 736 LYS A O 1
ATOM 5225 N N . ALA A 1 737 ? 178.11387 171.50908 201.53912 1.000 24.50121 737 ALA A N 1
ATOM 5226 C CA . ALA A 1 737 ? 177.47660 170.34776 200.93576 1.000 24.14082 737 ALA A CA 1
ATOM 5227 C C . ALA A 1 737 ? 177.19652 170.56926 199.45439 1.000 23.73040 737 ALA A C 1
ATOM 5228 O O . ALA A 1 737 ? 177.03397 171.69945 198.98868 1.000 32.42169 737 ALA A O 1
ATOM 5230 N N . ASP A 1 738 ? 177.14167 169.46119 198.71257 1.000 20.45708 738 ASP A N 1
ATOM 5231 C CA . ASP A 1 738 ? 176.72923 169.52252 197.31480 1.000 21.29056 738 ASP A CA 1
ATOM 5232 C C . ASP A 1 738 ? 175.32147 170.08957 197.18456 1.000 23.39239 738 ASP A C 1
ATOM 5233 O O . ASP A 1 738 ? 175.02191 170.81373 196.22909 1.000 32.03902 738 ASP A O 1
ATOM 5238 N N . ILE A 1 739 ? 174.44232 169.76721 198.12914 1.000 15.41862 739 ILE A N 1
ATOM 5239 C CA . ILE A 1 739 ? 173.16904 170.46178 198.27796 1.000 22.95463 739 ILE A CA 1
ATOM 5240 C C . ILE A 1 739 ? 172.88169 170.62636 199.76471 1.000 22.46535 739 ILE A C 1
ATOM 5241 O O . ILE A 1 739 ? 172.96599 169.66354 200.53404 1.000 27.89571 739 ILE A O 1
ATOM 5246 N N . GLY A 1 740 ? 172.56214 171.85241 200.17113 1.000 17.60807 740 GLY A N 1
ATOM 5247 C CA . GLY A 1 740 ? 172.16594 172.13350 201.53605 1.000 13.17212 740 GLY A CA 1
ATOM 5248 C C . GLY A 1 740 ? 170.65484 172.22871 201.63240 1.000 11.77502 740 GLY A C 1
ATOM 5249 O O . GLY A 1 740 ? 170.01552 172.94224 200.85676 1.000 23.32926 740 GLY A O 1
ATOM 5250 N N . VAL A 1 741 ? 170.09381 171.49242 202.58500 1.000 13.35159 741 VAL A N 1
ATOM 5251 C CA . VAL A 1 741 ? 168.65892 171.49166 202.84012 1.000 15.93745 741 VAL A CA 1
ATOM 5252 C C . VAL A 1 741 ? 168.43428 172.01715 204.24986 1.000 12.501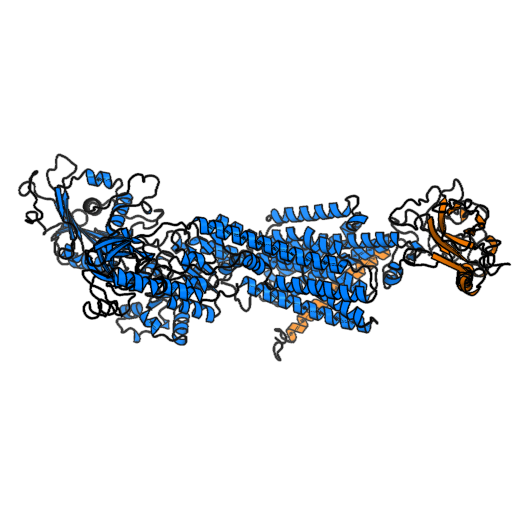56 741 VAL A C 1
ATOM 5253 O O . VAL A 1 741 ? 168.97941 171.47051 205.21523 1.000 32.50901 741 VAL A O 1
ATOM 5257 N N . ALA A 1 742 ? 167.63424 173.07040 204.36930 1.000 15.25454 742 ALA A N 1
ATOM 5258 C CA . ALA A 1 742 ? 167.31911 173.67174 205.65543 1.000 22.36740 742 ALA A CA 1
ATOM 5259 C C . ALA A 1 742 ? 165.81878 173.62693 205.90422 1.000 20.26174 742 ALA A C 1
ATOM 5260 O O . ALA A 1 742 ? 165.01385 173.71226 204.97353 1.000 25.43118 742 ALA A O 1
ATOM 5262 N N . MET A 1 743 ? 165.45356 173.47615 207.17257 1.000 28.30736 743 MET A N 1
ATOM 5263 C CA . MET A 1 743 ? 164.05509 173.56282 207.56519 1.000 24.58237 743 MET A CA 1
ATOM 5264 C C . MET A 1 743 ? 163.56474 174.99818 207.42554 1.000 26.25424 743 MET A C 1
ATOM 5265 O O . MET A 1 743 ? 164.29463 175.95019 207.70918 1.000 34.05344 743 MET A O 1
ATOM 5270 N N . GLY A 1 744 ? 162.32873 175.15355 206.96421 1.000 32.74189 744 GLY A N 1
ATOM 5271 C CA . GLY A 1 744 ? 161.77170 176.47615 206.76178 1.000 29.97690 744 GLY A CA 1
ATOM 5272 C C . GLY A 1 744 ? 161.24236 177.11205 208.02889 1.000 37.46817 744 GLY A C 1
ATOM 5273 O O . GLY A 1 744 ? 161.52313 178.28023 208.30775 1.000 40.43567 744 GLY A O 1
ATOM 5274 N N . ILE A 1 745 ? 160.47337 176.34979 208.80444 1.000 36.04090 745 ILE A N 1
ATOM 5275 C CA . ILE A 1 745 ? 159.87798 176.88121 210.02577 1.000 33.94235 745 ILE A CA 1
ATOM 5276 C C . ILE A 1 745 ? 160.89717 176.91098 211.15648 1.000 34.36142 745 ILE A C 1
ATOM 5277 O O . ILE A 1 745 ? 161.05547 177.92584 211.84288 1.000 48.18125 745 ILE A O 1
ATOM 5282 N N . ALA A 1 746 ? 161.60270 175.80307 211.36766 1.000 38.48960 746 ALA A N 1
ATOM 5283 C CA . ALA A 1 746 ? 162.56204 175.69392 212.45695 1.000 34.26586 746 ALA A CA 1
ATOM 5284 C C . ALA A 1 746 ? 163.93886 176.24178 212.10853 1.000 34.24724 746 ALA A C 1
ATOM 5285 O O . ALA A 1 746 ? 164.76143 176.42172 213.01205 1.000 41.95136 746 ALA A O 1
ATOM 5287 N N . GLY A 1 747 ? 164.20803 176.51809 210.83548 1.000 26.06534 747 GLY A N 1
ATOM 5288 C CA . GLY A 1 747 ? 165.55694 176.85842 210.42264 1.000 30.46779 747 GLY A CA 1
ATOM 5289 C C . GLY A 1 747 ? 165.92702 178.29324 210.76116 1.000 27.06038 747 GLY A C 1
ATOM 5290 O O . GLY A 1 747 ? 165.11768 179.21322 210.65455 1.000 45.65749 747 GLY A O 1
ATOM 5291 N N . SER A 1 748 ? 167.17539 178.47173 211.17513 1.000 23.67452 748 SER A N 1
ATOM 5292 C CA . SER A 1 748 ? 167.71468 179.79836 211.40711 1.000 28.03149 748 SER A CA 1
ATOM 5293 C C . SER A 1 748 ? 167.97177 180.50741 210.08107 1.000 26.86487 748 SER A C 1
ATOM 5294 O O . SER A 1 748 ? 168.03717 179.88965 209.01274 1.000 31.36691 748 SER A O 1
ATOM 5297 N N . ASP A 1 749 ? 168.12171 181.82997 210.16650 1.000 33.46207 749 ASP A N 1
ATOM 5298 C CA . ASP A 1 749 ? 168.39281 182.62036 208.97151 1.000 34.36337 749 ASP A CA 1
ATOM 5299 C C . ASP A 1 749 ? 169.72262 182.22914 208.34196 1.000 34.77873 749 ASP A C 1
ATOM 5300 O O . ASP A 1 749 ? 169.83031 182.13918 207.11546 1.000 35.90419 749 ASP A O 1
ATOM 5305 N N . ALA A 1 750 ? 170.74649 181.99096 209.16483 1.000 29.58645 750 ALA A N 1
ATOM 5306 C CA . ALA A 1 750 ? 172.04027 181.57841 208.63140 1.000 34.29944 750 ALA A CA 1
ATOM 5307 C C . ALA A 1 750 ? 171.93567 180.25103 207.89041 1.000 26.53964 750 ALA A C 1
ATOM 5308 O O . ALA A 1 750 ? 172.48423 180.09816 206.79182 1.000 34.83691 750 ALA A O 1
ATOM 5310 N N . ALA A 1 751 ? 171.22829 179.28109 208.47381 1.000 25.27669 751 ALA A N 1
ATOM 5311 C CA . ALA A 1 751 ? 171.06732 177.98763 207.82006 1.000 29.75649 751 ALA A CA 1
ATOM 5312 C C . ALA A 1 751 ? 170.30106 178.12052 206.51090 1.000 26.27889 751 ALA A C 1
ATOM 5313 O O . ALA A 1 751 ? 170.68551 177.52621 205.49656 1.000 24.63339 751 ALA A O 1
ATOM 5315 N N . LYS A 1 752 ? 169.21609 178.90121 206.51138 1.000 23.88530 752 LYS A N 1
ATOM 5316 C CA . LYS A 1 752 ? 168.42302 179.05246 205.29541 1.000 29.71089 752 LYS A CA 1
ATOM 5317 C C . LYS A 1 752 ? 169.20147 179.78822 204.21163 1.000 24.81155 752 LYS A C 1
ATOM 5318 O O . LYS A 1 752 ? 169.05978 179.48011 203.02355 1.000 32.72428 752 LYS A O 1
ATOM 5324 N N . ASN A 1 753 ? 170.03223 180.75836 204.59968 1.000 27.94118 753 ASN A N 1
ATOM 5325 C CA . ASN A 1 753 ? 170.88562 181.43780 203.63109 1.000 22.35596 753 ASN A CA 1
ATOM 5326 C C . ASN A 1 753 ? 171.93709 180.49575 203.05904 1.000 32.37081 753 ASN A C 1
ATOM 5327 O O . ASN A 1 753 ? 172.23173 180.54293 201.86046 1.000 41.42245 753 ASN A O 1
ATOM 5332 N N . ALA A 1 754 ? 172.51921 179.63780 203.89927 1.000 29.17549 754 ALA A N 1
ATOM 5333 C CA . ALA A 1 754 ? 173.52478 178.70176 203.40883 1.000 25.48847 754 ALA A CA 1
ATOM 5334 C C . ALA A 1 754 ? 172.91083 177.59834 202.55522 1.000 23.02294 754 ALA A C 1
ATOM 5335 O O . ALA A 1 754 ? 173.60349 177.00872 201.71912 1.000 34.90271 754 ALA A O 1
ATOM 5337 N N . ALA A 1 755 ? 171.62968 177.30310 202.74916 1.000 25.80258 755 ALA A N 1
ATOM 5338 C CA . ALA A 1 755 ? 171.00452 176.17450 202.07643 1.000 29.94657 755 ALA A CA 1
ATOM 5339 C C . ALA A 1 755 ? 170.70938 176.48038 200.61227 1.000 25.79992 755 ALA A C 1
ATOM 5340 O O . ALA A 1 755 ? 170.55354 177.63557 200.21122 1.000 34.57429 755 ALA A O 1
ATOM 5342 N N . ASP A 1 756 ? 170.65012 175.41780 199.81005 1.000 28.73903 756 ASP A N 1
ATOM 5343 C CA . ASP A 1 756 ? 170.17015 175.49237 198.43709 1.000 23.92913 756 ASP A CA 1
ATOM 5344 C C . ASP A 1 756 ? 168.69808 175.13498 198.30781 1.000 21.29091 756 ASP A C 1
ATOM 5345 O O . ASP A 1 756 ? 168.06418 175.52121 197.32126 1.000 34.92968 756 ASP A O 1
ATOM 5350 N N . MET A 1 757 ? 168.15247 174.40665 199.27601 1.000 22.82015 757 MET A N 1
ATOM 5351 C CA . MET A 1 757 ? 166.77733 173.93280 199.25653 1.000 22.28635 757 MET A CA 1
ATOM 5352 C C . MET A 1 757 ? 166.16902 174.18211 200.62715 1.000 20.42309 757 MET A C 1
ATOM 5353 O O . MET A 1 757 ? 166.80215 173.89794 201.64733 1.000 27.52747 757 MET A O 1
ATOM 5358 N N . ILE A 1 758 ? 164.95281 174.71778 200.65270 1.000 20.42597 758 ILE A N 1
ATOM 5359 C CA . ILE A 1 758 ? 164.25981 175.03869 201.89388 1.000 25.04091 758 ILE A CA 1
ATOM 5360 C C . ILE A 1 758 ? 162.97924 174.22125 201.95472 1.000 24.01348 758 ILE A C 1
ATOM 5361 O O . ILE A 1 758 ? 162.18976 174.22166 201.00339 1.000 33.31517 758 ILE A O 1
ATOM 5366 N N . LEU A 1 759 ? 162.77965 173.52224 203.06807 1.000 24.98696 759 LEU A N 1
ATOM 5367 C CA . LEU A 1 759 ? 161.54074 172.79096 203.32264 1.000 27.99388 759 LEU A CA 1
ATOM 5368 C C . LEU A 1 759 ? 160.62127 173.71283 204.11225 1.000 29.37032 759 LEU A C 1
ATOM 5369 O O . LEU A 1 759 ? 160.79848 173.89863 205.31720 1.000 33.34162 759 LEU A O 1
ATOM 5374 N N . LEU A 1 760 ? 159.63219 174.29321 203.42736 1.000 36.79579 760 LEU A N 1
ATOM 5375 C CA . LEU A 1 760 ? 158.79495 175.31638 204.04834 1.000 35.49962 760 LEU A CA 1
ATOM 5376 C C . LEU A 1 760 ? 157.95515 174.74685 205.18367 1.000 33.60738 760 LEU A C 1
ATOM 5377 O O . LEU A 1 760 ? 157.77034 175.40190 206.21429 1.000 42.43670 760 LEU A O 1
ATOM 5382 N N . ASP A 1 761 ? 157.43174 173.53733 205.01196 1.000 37.60943 761 ASP A N 1
ATOM 5383 C CA . ASP A 1 761 ? 156.56467 172.91022 205.99886 1.000 30.58082 761 ASP A CA 1
ATOM 5384 C C . ASP A 1 761 ? 157.31985 172.01088 206.97046 1.000 34.71696 761 ASP A C 1
ATOM 5385 O O . ASP A 1 761 ? 156.68365 171.32321 207.77540 1.000 40.91650 761 ASP A O 1
ATOM 5390 N N . ASP A 1 762 ? 158.65279 171.98936 206.89973 1.000 35.15725 762 ASP A N 1
ATOM 5391 C CA . ASP A 1 762 ? 159.49449 171.16391 207.76994 1.000 33.81785 762 ASP A CA 1
ATOM 5392 C C . ASP A 1 762 ? 159.19141 169.67491 207.62345 1.000 35.09707 762 ASP A C 1
ATOM 5393 O O . ASP A 1 762 ? 159.35995 168.90321 208.56968 1.000 43.45736 762 ASP A O 1
ATOM 5398 N N . ASN A 1 763 ? 158.75091 169.25497 206.44150 1.000 32.58602 763 ASN A N 1
ATOM 5399 C CA . ASN A 1 763 ? 158.44227 167.85459 206.18197 1.000 23.84054 763 ASN A CA 1
ATOM 5400 C C . ASN A 1 763 ? 159.68111 167.16626 205.61923 1.000 30.70820 763 ASN A C 1
ATOM 5401 O O . ASN A 1 763 ? 160.15375 167.51612 204.53298 1.000 34.52616 763 ASN A O 1
ATOM 5406 N N . PHE A 1 764 ? 160.19938 166.18586 206.36045 1.000 25.48714 764 PHE A N 1
ATOM 5407 C CA . PHE A 1 764 ? 161.43872 165.51185 205.99442 1.000 20.89639 764 PHE A CA 1
ATOM 5408 C C . PHE A 1 764 ? 161.26954 164.53933 204.83229 1.000 32.48949 764 PHE A C 1
ATOM 5409 O O . PHE A 1 764 ? 162.24947 164.26150 204.13427 1.000 37.91832 764 PHE A O 1
ATOM 5417 N N . ALA A 1 765 ? 160.05909 164.01661 204.60723 1.000 30.68220 765 ALA A N 1
ATOM 5418 C CA . ALA A 1 765 ? 159.81316 163.14794 203.45852 1.000 29.84167 765 ALA A CA 1
ATOM 5419 C C . ALA A 1 765 ? 160.00369 163.87527 202.13242 1.000 28.59801 765 ALA A C 1
ATOM 5420 O O . ALA A 1 765 ? 160.15173 163.22463 201.08518 1.000 40.11981 765 ALA A O 1
ATOM 5422 N N . SER A 1 766 ? 160.00302 165.20925 202.15472 1.000 25.97599 766 SER A N 1
ATOM 5423 C CA . SER A 1 766 ? 160.35045 165.96845 200.96375 1.000 22.79157 766 SER A CA 1
ATOM 5424 C C . SER A 1 766 ? 161.75408 165.64519 200.47773 1.000 23.24344 766 SER A C 1
ATOM 5425 O O . SER A 1 766 ? 162.03678 165.82718 199.29494 1.000 32.86245 766 SER A O 1
ATOM 5428 N N . ILE A 1 767 ? 162.63431 165.15851 201.35583 1.000 22.09428 767 ILE A N 1
ATOM 5429 C CA . ILE A 1 767 ? 163.93532 164.66726 200.90780 1.000 19.49679 767 ILE A CA 1
ATOM 5430 C C . ILE A 1 767 ? 163.76400 163.45989 199.99238 1.000 26.60203 767 ILE A C 1
ATOM 5431 O O . ILE A 1 767 ? 164.42713 163.35082 198.95472 1.000 32.69826 767 ILE A O 1
ATOM 5436 N N . VAL A 1 768 ? 162.88239 162.52987 200.36692 1.000 25.83255 768 VAL A N 1
ATOM 5437 C CA . VAL A 1 768 ? 162.60575 161.37202 199.51874 1.000 30.47842 768 VAL A CA 1
ATOM 5438 C C . VAL A 1 768 ? 162.00202 161.81813 198.19390 1.000 27.78148 768 VAL A C 1
ATOM 5439 O O . VAL A 1 768 ? 162.37177 161.31839 197.11883 1.000 29.49975 768 VAL A O 1
ATOM 5443 N N . THR A 1 769 ? 161.06584 162.76938 198.25127 1.000 18.16482 769 THR A N 1
ATOM 5444 C CA . THR A 1 769 ? 160.50344 163.31875 197.02072 1.000 24.85184 769 THR A CA 1
ATOM 5445 C C . THR A 1 769 ? 161.58923 163.94128 196.14701 1.000 21.64305 769 THR A C 1
ATOM 5446 O O . THR A 1 769 ? 161.59782 163.75357 194.92509 1.000 26.28159 769 THR A O 1
ATOM 5450 N N . GLY A 1 770 ? 162.51186 164.68417 196.75924 1.000 16.91112 770 GLY A N 1
ATOM 5451 C CA . GLY A 1 770 ? 163.59309 165.29167 196.00537 1.000 16.84065 770 GLY A CA 1
ATOM 5452 C C . GLY A 1 770 ? 164.51529 164.27088 195.37041 1.000 19.36924 770 GLY A C 1
ATOM 5453 O O . GLY A 1 770 ? 164.95591 164.44956 194.23650 1.000 22.25606 770 GLY A O 1
ATOM 5454 N N . VAL A 1 771 ? 164.81274 163.18616 196.08675 1.000 18.70226 771 VAL A N 1
ATOM 5455 C CA . VAL A 1 771 ? 165.65108 162.12890 195.52307 1.000 15.44253 771 VAL A CA 1
ATOM 5456 C C . VAL A 1 771 ? 164.97573 161.51268 194.30154 1.000 23.32530 771 VAL A C 1
ATOM 5457 O O . VAL A 1 771 ? 165.59703 161.33993 193.24044 1.000 27.54392 771 VAL A O 1
ATOM 5461 N N . GLU A 1 772 ? 163.68596 161.18674 194.42899 1.000 14.58538 772 GLU A N 1
ATOM 5462 C CA . GLU A 1 772 ? 162.96981 160.58774 193.30602 1.000 23.59038 772 GLU A CA 1
ATOM 5463 C C . GLU A 1 772 ? 162.91139 161.53734 192.11396 1.000 28.80277 772 GLU A C 1
ATOM 5464 O O . GLU A 1 772 ? 163.18369 161.13816 190.97407 1.000 26.25039 772 GLU A O 1
ATOM 5470 N N . GLN A 1 773 ? 162.55484 162.80093 192.35869 1.000 16.56985 773 GLN A N 1
ATOM 5471 C CA . GLN A 1 773 ? 162.46068 163.76423 191.26813 1.000 21.40267 773 GLN A CA 1
ATOM 5472 C C . GLN A 1 773 ? 163.82068 164.01327 190.62995 1.000 21.48118 773 GLN A C 1
ATOM 5473 O O . GLN A 1 773 ? 163.90842 164.20777 189.41590 1.000 21.86780 773 GLN A O 1
ATOM 5479 N N . GLY A 1 774 ? 164.89214 164.00384 191.42457 1.000 19.43088 774 GLY A N 1
ATOM 5480 C CA . GLY A 1 774 ? 166.21831 164.17604 190.86102 1.000 19.72199 774 GLY A CA 1
ATOM 5481 C C . GLY A 1 774 ? 166.60860 163.04128 189.93638 1.000 24.18123 774 GLY A C 1
ATOM 5482 O O . GLY A 1 774 ? 167.12647 163.27159 188.83942 1.000 40.31146 774 GLY A O 1
ATOM 5483 N N . ARG A 1 775 ? 166.35344 161.80082 190.35395 1.000 20.01403 775 ARG A N 1
ATOM 5484 C CA . ARG A 1 775 ? 166.66414 160.67316 189.47813 1.000 28.52076 775 ARG A CA 1
ATOM 5485 C C . ARG A 1 775 ? 165.81269 160.70890 188.20816 1.000 23.40849 775 ARG A C 1
ATOM 5486 O O . ARG A 1 775 ? 166.31788 160.47845 187.09474 1.000 26.00330 775 ARG A O 1
ATOM 5494 N N . LEU A 1 776 ? 164.52400 161.03164 188.35409 1.000 25.83047 776 LEU A N 1
ATOM 5495 C CA . LEU A 1 776 ? 163.64333 161.11762 187.19437 1.000 22.74711 776 LEU A CA 1
ATOM 5496 C C . LEU A 1 776 ? 164.09518 162.20375 186.22775 1.000 22.52565 776 LEU A C 1
ATOM 5497 O O . LEU A 1 776 ? 164.09771 161.99343 185.01028 1.000 31.62671 776 LEU A O 1
ATOM 5502 N N . ILE A 1 777 ? 164.47704 163.37355 186.74647 1.000 23.35079 777 ILE A N 1
ATOM 5503 C CA . ILE A 1 777 ? 164.88540 164.45696 185.86301 1.000 26.06922 777 ILE A CA 1
ATOM 5504 C C . ILE A 1 777 ? 166.22366 164.13992 185.21833 1.000 24.44432 777 ILE A C 1
ATOM 5505 O O . ILE A 1 777 ? 166.46887 164.54103 184.08202 1.000 28.99189 777 ILE A O 1
ATOM 5510 N N . PHE A 1 778 ? 167.09986 163.40250 185.90271 1.000 26.54709 778 PHE A N 1
ATOM 5511 C CA . PHE A 1 778 ? 168.33428 162.96609 185.25853 1.000 24.01703 778 PHE A CA 1
ATOM 5512 C C . PHE A 1 778 ? 168.02949 162.10266 184.03784 1.000 28.92572 778 PHE A C 1
ATOM 5513 O O . PHE A 1 778 ? 168.51706 162.37094 182.92880 1.000 39.45130 778 PHE A O 1
ATOM 5521 N N . ASP A 1 779 ? 167.18329 161.08289 184.21705 1.000 22.28855 779 ASP A N 1
ATOM 5522 C CA . ASP A 1 779 ? 166.83720 160.21572 183.08979 1.000 24.77900 779 ASP A CA 1
ATOM 5523 C C . ASP A 1 779 ? 166.14170 160.99119 181.96997 1.000 20.68065 779 ASP A C 1
ATOM 5524 O O . ASP A 1 779 ? 166.46384 160.82242 180.78278 1.000 29.78466 779 ASP A O 1
ATOM 5529 N N . ASN A 1 780 ? 165.18887 161.85319 182.32713 1.000 18.52175 780 ASN A N 1
ATOM 5530 C CA . ASN A 1 780 ? 164.41971 162.55928 181.31039 1.000 20.75413 780 ASN A CA 1
ATOM 5531 C C . ASN A 1 780 ? 165.25358 163.61438 180.59509 1.000 22.93275 780 ASN A C 1
ATOM 5532 O O . ASN A 1 780 ? 165.04467 163.85145 179.40329 1.000 31.47960 780 ASN A O 1
ATOM 5537 N N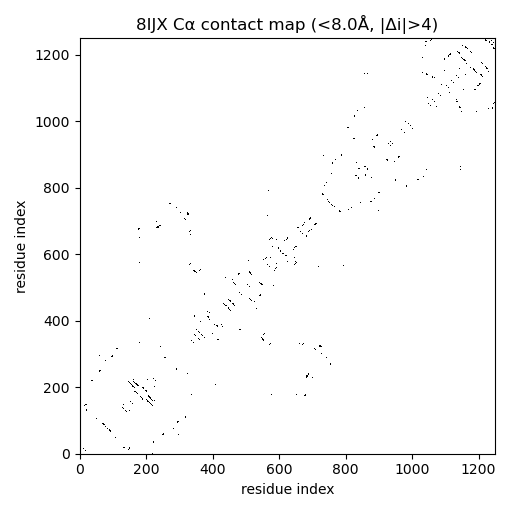 . LEU A 1 781 ? 166.19287 164.25828 181.29273 1.000 19.20903 781 LEU A N 1
ATOM 5538 C CA . LEU A 1 781 ? 167.12691 165.15570 180.62645 1.000 28.18007 781 LEU A CA 1
ATOM 5539 C C . LEU A 1 781 ? 168.01039 164.39165 179.65796 1.000 31.01380 781 LEU A C 1
ATOM 5540 O O . LEU A 1 781 ? 168.31939 164.88882 178.57342 1.000 29.64827 781 LEU A O 1
ATOM 5545 N N . LYS A 1 782 ? 168.43351 163.18539 180.03594 1.000 18.26021 782 LYS A N 1
ATOM 5546 C CA . LYS A 1 782 ? 169.17867 162.34874 179.10270 1.000 27.97130 782 LYS A CA 1
ATOM 5547 C C . LYS A 1 782 ? 168.37444 162.10915 177.82442 1.000 24.41844 782 LYS A C 1
ATOM 5548 O O . LYS A 1 782 ? 168.87725 162.30264 176.70726 1.000 29.18773 782 LYS A O 1
ATOM 5554 N N . LYS A 1 783 ? 167.10346 161.72786 177.97709 1.000 25.54670 783 LYS A N 1
ATOM 5555 C CA . LYS A 1 783 ? 166.24746 161.49271 176.81172 1.000 24.58726 783 LYS A CA 1
ATOM 5556 C C . LYS A 1 783 ? 166.06630 162.76108 175.97616 1.000 19.15040 783 LYS A C 1
ATOM 5557 O O . LYS A 1 783 ? 166.17162 162.73170 174.74147 1.000 26.71709 783 LYS A O 1
ATOM 5563 N N . SER A 1 784 ? 165.78483 163.88469 176.63843 1.000 22.39747 784 SER A N 1
ATOM 5564 C CA . SER A 1 784 ? 165.54588 165.14123 175.93695 1.000 22.64371 784 SER A CA 1
ATOM 5565 C C . SER A 1 784 ? 166.78912 165.60671 175.18796 1.000 21.24487 784 SER A C 1
ATOM 5566 O O . SER A 1 784 ? 166.69011 166.11195 174.06376 1.000 27.13268 784 SER A O 1
ATOM 5569 N N . ILE A 1 785 ? 167.96673 165.44013 175.79220 1.000 15.06054 785 ILE A N 1
ATOM 5570 C CA . ILE A 1 785 ? 169.21164 165.81255 175.13232 1.000 23.16899 785 ILE A CA 1
ATOM 5571 C C . ILE A 1 785 ? 169.46617 164.92649 173.92068 1.000 23.38505 785 ILE A C 1
ATOM 5572 O O . ILE A 1 785 ? 169.92603 165.40541 172.87971 1.000 25.09818 785 ILE A O 1
ATOM 5577 N N . ALA A 1 786 ? 169.20355 163.62086 174.03755 1.000 25.05617 786 ALA A N 1
ATOM 5578 C CA . ALA A 1 786 ? 169.36885 162.75067 172.87484 1.000 23.93034 786 ALA A CA 1
ATOM 5579 C C . ALA A 1 786 ? 168.45286 163.18387 171.73457 1.000 22.57064 786 ALA A C 1
ATOM 5580 O O . ALA A 1 786 ? 168.88371 163.27757 170.57350 1.000 23.46746 786 ALA A O 1
ATOM 5582 N N . TYR A 1 787 ? 167.19473 163.49348 172.06079 1.000 23.66560 787 TYR A N 1
ATOM 5583 C CA . TYR A 1 787 ? 166.25756 163.97501 171.05145 1.000 25.59185 787 TYR A CA 1
ATOM 5584 C C . TYR A 1 787 ? 166.75392 165.26063 170.39935 1.000 18.77472 787 TYR A C 1
ATOM 5585 O O . TYR A 1 787 ? 166.68504 165.41057 169.17471 1.000 28.36467 787 TYR A O 1
ATOM 5594 N N . THR A 1 788 ? 167.24936 166.20215 171.20330 1.000 16.25511 788 THR A N 1
ATOM 5595 C CA . THR A 1 788 ? 167.70948 167.47635 170.65919 1.000 17.81111 788 THR A CA 1
ATOM 5596 C C . THR A 1 788 ? 168.94726 167.29941 169.78503 1.000 18.94909 788 THR A C 1
ATOM 5597 O O . THR A 1 788 ? 169.05718 167.92286 168.72407 1.000 23.88958 788 THR A O 1
ATOM 5601 N N . LEU A 1 789 ? 169.88466 166.44919 170.20739 1.000 16.76815 789 LEU A N 1
ATOM 5602 C CA . LEU A 1 789 ? 171.11405 166.25947 169.44633 1.000 25.43291 789 LEU A CA 1
ATOM 5603 C C . LEU A 1 789 ? 170.86408 165.54095 168.13046 1.000 27.30135 789 LEU A C 1
ATOM 5604 O O . LEU A 1 789 ? 171.60982 165.75414 167.16878 1.000 31.98658 789 LEU A O 1
ATOM 5609 N N . THR A 1 790 ? 169.83516 164.68777 168.06889 1.000 21.41063 790 THR A N 1
ATOM 5610 C CA . THR A 1 790 ? 169.60122 163.90758 166.85532 1.000 16.20165 790 THR A CA 1
ATOM 5611 C C . THR A 1 790 ? 169.47542 164.79354 165.61664 1.000 22.67320 790 THR A C 1
ATOM 5612 O O . THR A 1 790 ? 170.08090 164.50631 164.57835 1.000 30.16723 790 THR A O 1
ATOM 5616 N N . LYS A 1 791 ? 168.71101 165.88098 165.70782 1.000 30.31026 791 LYS A N 1
ATOM 5617 C CA . LYS A 1 791 ? 168.39068 166.68093 164.53161 1.000 28.44371 791 LYS A CA 1
ATOM 5618 C C . LYS A 1 791 ? 169.53511 167.57698 164.06867 1.000 31.37187 791 LYS A C 1
ATOM 5619 O O . LYS A 1 791 ? 169.41331 168.20215 163.01071 1.000 36.05345 791 LYS A O 1
ATOM 5625 N N . ASN A 1 792 ? 170.63283 167.66311 164.82214 1.000 27.60196 792 ASN A N 1
ATOM 5626 C CA . ASN A 1 792 ? 171.74467 168.50964 164.40016 1.000 23.74449 792 ASN A CA 1
ATOM 5627 C C . ASN A 1 792 ? 172.44291 167.94401 163.16775 1.000 29.30440 792 ASN A C 1
ATOM 5628 O O . ASN A 1 792 ? 172.93440 168.70388 162.32683 1.000 31.25136 792 ASN A O 1
ATOM 5633 N N . ILE A 1 793 ? 172.51281 166.61593 163.05082 1.000 25.29250 793 ILE A N 1
ATOM 5634 C CA . ILE A 1 793 ? 173.16273 166.00795 161.88701 1.000 25.36819 793 ILE A CA 1
ATOM 5635 C C . ILE A 1 793 ? 172.41756 166.28869 160.58381 1.000 23.06714 793 ILE A C 1
ATOM 5636 O O . ILE A 1 793 ? 173.07075 166.65337 159.59360 1.000 20.91796 793 ILE A O 1
ATOM 5641 N N . PRO A 1 794 ? 171.09005 166.12636 160.49827 1.000 24.90390 794 PRO A N 1
ATOM 5642 C CA . PRO A 1 794 ? 170.39788 166.50126 159.25300 1.000 25.12919 794 PRO A CA 1
ATOM 5643 C C . PRO A 1 794 ? 170.34745 167.99962 159.00168 1.000 21.69172 794 PRO A C 1
ATOM 5644 O O . PRO A 1 794 ? 169.95079 168.40624 157.90359 1.000 33.28656 794 PRO A O 1
ATOM 5648 N N . GLU A 1 795 ? 170.70696 168.83104 159.97908 1.000 15.60602 795 GLU A N 1
ATOM 5649 C CA . GLU A 1 795 ? 170.85894 170.25631 159.71521 1.000 27.73450 795 GLU A CA 1
ATOM 5650 C C . GLU A 1 795 ? 172.23025 170.57860 159.13894 1.000 29.99982 795 GLU A C 1
ATOM 5651 O O . GLU A 1 795 ? 172.38019 171.57759 158.42935 1.000 39.73373 795 GLU A O 1
ATOM 5657 N N . LEU A 1 796 ? 173.23041 169.74701 159.42378 1.000 26.00133 796 LEU A N 1
ATOM 5658 C CA . LEU A 1 796 ? 174.60569 169.98476 159.00719 1.000 21.23550 796 LEU A CA 1
ATOM 5659 C C . LEU A 1 796 ? 174.96765 169.30228 157.69474 1.000 18.14617 796 LEU A C 1
ATOM 5660 O O . LEU A 1 796 ? 175.65578 169.90366 156.86633 1.000 27.24638 796 LEU A O 1
ATOM 5665 N N . THR A 1 797 ? 174.52864 168.06051 157.48884 1.000 20.74183 797 THR A N 1
ATOM 5666 C CA . THR A 1 797 ? 174.90491 167.33717 156.27528 1.000 22.89028 797 THR A CA 1
ATOM 5667 C C . THR A 1 797 ? 174.51722 168.05053 154.98039 1.000 18.44521 797 THR A C 1
ATOM 5668 O O . THR A 1 797 ? 175.31890 168.00604 154.03058 1.000 19.68576 797 THR A O 1
ATOM 5672 N N . PRO A 1 798 ? 173.34277 168.68723 154.84847 1.000 29.84643 798 PRO A N 1
ATOM 5673 C CA . PRO A 1 798 ? 173.08317 169.43452 153.60606 1.000 22.05841 798 PRO A CA 1
ATOM 5674 C C . PRO A 1 798 ? 174.10379 170.52370 153.33459 1.000 23.18606 798 PRO A C 1
ATOM 5675 O O . PRO A 1 798 ? 174.46798 170.73402 152.17585 1.000 42.63478 798 PRO A O 1
ATOM 5679 N N . TYR A 1 799 ? 174.59659 171.20859 154.36832 1.000 19.01076 799 TYR A N 1
ATOM 5680 C CA . TYR A 1 799 ? 175.61685 172.23053 154.15165 1.000 17.10067 799 TYR A CA 1
ATOM 5681 C C . TYR A 1 799 ? 176.94294 171.61287 153.71666 1.000 23.27822 799 TYR A C 1
ATOM 5682 O O . TYR A 1 799 ? 177.63988 172.16709 152.85747 1.000 28.71366 799 TYR A O 1
ATOM 5691 N N . LEU A 1 800 ? 177.30891 170.46872 154.30080 1.000 16.37761 800 LEU A N 1
ATOM 5692 C CA . LEU A 1 800 ? 178.52056 169.77344 153.87805 1.000 22.88815 800 LEU A CA 1
ATOM 5693 C C . LEU A 1 800 ? 178.43109 169.34747 152.41827 1.000 21.44568 800 LEU A C 1
ATOM 5694 O O . LEU A 1 800 ? 179.39054 169.51254 151.65563 1.000 33.66276 800 LEU A O 1
ATOM 5699 N N . ILE A 1 801 ? 177.28282 168.80360 152.01136 1.000 22.68803 801 ILE A N 1
ATOM 5700 C CA . ILE A 1 801 ? 177.09757 168.40590 150.61939 1.000 25.64857 801 ILE A CA 1
ATOM 5701 C C . ILE A 1 801 ? 177.07705 169.63065 149.71261 1.000 24.72018 801 ILE A C 1
ATOM 5702 O O . ILE A 1 801 ? 177.58061 169.59506 148.58738 1.000 20.74423 801 ILE A O 1
ATOM 5707 N N . TYR A 1 802 ? 176.51066 170.73480 150.19546 1.000 22.18482 802 TYR A N 1
ATOM 5708 C CA . TYR A 1 802 ? 176.48820 171.97502 149.43120 1.000 15.11095 802 TYR A CA 1
ATOM 5709 C C . TYR A 1 802 ? 177.89741 172.48730 149.16512 1.000 17.02382 802 TYR A C 1
ATOM 5710 O O . TYR A 1 802 ? 178.20040 172.95151 148.06102 1.000 32.04603 802 TYR A O 1
ATOM 5719 N N . ILE A 1 803 ? 178.77279 172.41257 150.16630 1.000 24.86813 803 ILE A N 1
ATOM 5720 C CA . ILE A 1 803 ? 180.13578 172.90085 149.98314 1.000 24.13814 803 ILE A CA 1
ATOM 5721 C C . ILE A 1 803 ? 180.95435 171.93744 149.12555 1.000 23.86356 803 ILE A C 1
ATOM 5722 O O . ILE A 1 803 ? 181.68036 172.36302 148.22049 1.000 36.78691 803 ILE A O 1
ATOM 5727 N N . THR A 1 804 ? 180.84895 170.63173 149.37869 1.000 20.27765 804 THR A N 1
ATOM 5728 C CA . THR A 1 804 ? 181.75757 169.68281 148.73878 1.000 26.54558 804 THR A CA 1
ATOM 5729 C C . THR A 1 804 ? 181.27187 169.21957 147.36632 1.000 31.26444 804 THR A C 1
ATOM 5730 O O . THR A 1 804 ? 182.05542 169.17685 146.41434 1.000 30.94571 804 THR A O 1
ATOM 5734 N N . VAL A 1 805 ? 179.99329 168.86481 147.24745 1.000 27.12766 805 VAL A N 1
ATOM 5735 C CA . VAL A 1 805 ? 179.45348 168.36441 145.98849 1.000 23.07435 805 VAL A CA 1
ATOM 5736 C C . VAL A 1 805 ? 178.92369 169.48055 145.09174 1.000 19.36318 805 VAL A C 1
ATOM 5737 O O . VAL A 1 805 ? 178.77493 169.26767 143.88036 1.000 31.74695 805 VAL A O 1
ATOM 5741 N N . SER A 1 806 ? 178.64366 170.66168 145.65057 1.000 23.01478 806 SER A N 1
ATOM 5742 C CA . SER A 1 806 ? 178.17437 171.82994 144.89768 1.000 22.99553 806 SER A CA 1
ATOM 5743 C C . SER A 1 806 ? 176.78751 171.60940 144.29049 1.000 17.72306 806 SER A C 1
ATOM 5744 O O . SER A 1 806 ? 176.54164 171.95803 143.13706 1.000 30.78617 806 SER A O 1
ATOM 5747 N N . VAL A 1 807 ? 175.87787 171.03289 145.06835 1.000 20.08015 807 VAL A N 1
ATOM 5748 C CA . VAL A 1 807 ? 174.46553 170.97999 144.69639 1.000 17.38269 807 VAL A CA 1
ATOM 5749 C C . VAL A 1 807 ? 173.82050 172.28755 145.14287 1.000 12.65482 807 VAL A C 1
ATOM 5750 O O . VAL A 1 807 ? 174.39234 172.99102 145.98770 1.000 29.63072 807 VAL A O 1
ATOM 5754 N N . PRO A 1 808 ? 172.66190 172.67003 144.60435 1.000 27.97082 808 PRO A N 1
ATOM 5755 C CA . PRO A 1 808 ? 171.94993 173.82615 145.16060 1.000 25.60788 808 PRO A CA 1
ATOM 5756 C C . PRO A 1 808 ? 171.59128 173.58139 146.61862 1.000 12.79311 808 PRO A C 1
ATOM 5757 O O . PRO A 1 808 ? 171.30942 172.45353 147.02797 1.000 24.63029 808 PRO A O 1
ATOM 5761 N N . LEU A 1 809 ? 171.61603 174.65392 147.40169 1.000 18.40855 809 LEU A N 1
ATOM 5762 C CA . LEU A 1 809 ? 171.52275 174.54796 148.85265 1.000 25.54801 809 LEU A CA 1
ATOM 5763 C C . LEU A 1 809 ? 170.22332 173.86199 149.26306 1.000 18.01619 809 LEU A C 1
ATOM 5764 O O . LEU A 1 809 ? 169.13848 174.33541 148.89701 1.000 31.21158 809 LEU A O 1
ATOM 5769 N N . PRO A 1 810 ? 170.28391 172.75878 150.00834 1.000 21.13801 810 PRO A N 1
ATOM 5770 C CA . PRO A 1 810 ? 169.06168 172.01110 150.33133 1.000 23.30687 810 PRO A CA 1
ATOM 5771 C C . PRO A 1 810 ? 168.32484 172.54460 151.54930 1.000 19.62942 810 PRO A C 1
ATOM 5772 O O . PRO A 1 810 ? 167.13797 172.25821 151.73155 1.000 28.48374 810 PRO A O 1
ATOM 5776 N N . LEU A 1 811 ? 169.01150 173.31099 152.39299 1.000 11.55506 811 LEU A N 1
ATOM 5777 C CA . LEU A 1 811 ? 168.43068 173.75448 153.65330 1.000 19.25781 811 LEU A CA 1
ATOM 5778 C C . LEU A 1 811 ? 169.02906 175.09966 154.03001 1.000 29.09386 811 LEU A C 1
ATOM 5779 O O . LEU A 1 811 ? 170.25175 175.25463 154.01902 1.000 39.12695 811 LEU A O 1
ATOM 5784 N N . GLY A 1 812 ? 168.16750 176.06285 154.36081 1.000 17.31600 812 GLY A N 1
ATOM 5785 C CA . GLY A 1 812 ? 168.59474 177.40808 154.67206 1.000 11.05729 812 GLY A CA 1
ATOM 5786 C C . GLY A 1 812 ? 168.76284 177.67901 156.16731 1.000 28.01030 812 GLY A C 1
ATOM 5787 O O . GLY A 1 812 ? 168.29750 176.94155 157.03522 1.000 28.17299 812 GLY A O 1
ATOM 5788 N N . CYS A 1 813 ? 169.44656 178.79020 156.44902 1.000 31.50403 813 CYS A N 1
ATOM 5789 C CA . CYS A 1 813 ? 169.71370 179.18200 157.82959 1.000 36.28840 813 CYS A CA 1
ATOM 5790 C C . CYS A 1 813 ? 168.42926 179.52592 158.57581 1.000 27.11182 813 CYS A C 1
ATOM 5791 O O . CYS A 1 813 ? 168.27848 179.17656 159.75162 1.000 31.88584 813 CYS A O 1
ATOM 5794 N N . ILE A 1 814 ? 167.49393 180.20694 157.91078 1.000 28.50986 814 ILE A N 1
ATOM 5795 C CA . ILE A 1 814 ? 166.23927 180.58594 158.55592 1.000 35.44271 814 ILE A CA 1
ATOM 5796 C C . ILE A 1 814 ? 165.42954 179.34883 158.93147 1.000 35.12044 814 ILE A C 1
ATOM 5797 O O . ILE A 1 814 ? 164.88896 179.25309 160.04058 1.000 29.41014 814 ILE A O 1
ATOM 5802 N N . THR A 1 815 ? 165.32145 178.38614 158.01280 1.000 27.47043 815 THR A N 1
ATOM 5803 C CA . THR A 1 815 ? 164.56636 177.17935 158.33071 1.000 26.29872 815 THR A CA 1
ATOM 5804 C C . THR A 1 815 ? 165.28166 176.33819 159.38136 1.000 29.92262 815 THR A C 1
ATOM 5805 O O . THR A 1 815 ? 164.62304 175.68912 160.20187 1.000 33.11876 815 THR A O 1
ATOM 5809 N N . ILE A 1 816 ? 166.61760 176.36773 159.40435 1.000 22.12720 816 ILE A N 1
ATOM 5810 C CA . ILE A 1 816 ? 167.34157 175.71476 160.49282 1.000 26.21952 816 ILE A CA 1
ATOM 5811 C C . ILE A 1 816 ? 166.99748 176.36485 161.82847 1.000 31.96044 816 ILE A C 1
ATOM 5812 O O . ILE A 1 816 ? 166.78933 175.67668 162.83486 1.000 34.80934 816 ILE A O 1
ATOM 5817 N N . LEU A 1 817 ? 166.94354 177.69843 161.86197 1.000 24.78558 817 LEU A N 1
ATOM 5818 C CA . LEU A 1 817 ? 166.58589 178.39215 163.09608 1.000 30.61762 817 LEU A CA 1
ATOM 5819 C C . LEU A 1 817 ? 165.16615 178.05295 163.52852 1.000 29.82565 817 LEU A C 1
ATOM 5820 O O . LEU A 1 817 ? 164.89384 177.89867 164.72408 1.000 34.76463 817 LEU A O 1
ATOM 5825 N N . PHE A 1 818 ? 164.24620 177.93821 162.57000 1.000 28.49260 818 PHE A N 1
ATOM 5826 C CA . PHE A 1 818 ? 162.88471 177.53906 162.91213 1.000 33.60830 818 PHE A CA 1
ATOM 5827 C C . PHE A 1 818 ? 162.85398 176.13568 163.50383 1.000 29.95296 818 PHE A C 1
ATOM 5828 O O . PHE A 1 818 ? 162.15439 175.89062 164.49280 1.000 35.74437 818 PHE A O 1
ATOM 5836 N N . ILE A 1 819 ? 163.62579 175.20893 162.93046 1.000 27.94459 819 ILE A N 1
ATOM 5837 C CA . ILE A 1 819 ? 163.70799 173.86313 163.49538 1.000 37.65679 819 ILE A CA 1
ATOM 5838 C C . ILE A 1 819 ? 164.25770 173.91037 164.91592 1.000 37.99719 819 ILE A C 1
ATOM 5839 O O . ILE A 1 819 ? 163.72830 173.26181 165.82606 1.000 32.82387 819 ILE A O 1
ATOM 5844 N N . GLU A 1 820 ? 165.32389 174.68267 165.12648 1.000 27.07636 820 GLU A N 1
ATOM 5845 C CA . GLU A 1 820 ? 166.01628 174.67262 166.41091 1.000 28.28813 820 GLU A CA 1
ATOM 5846 C C . GLU A 1 820 ? 165.19522 175.33694 167.51008 1.000 41.01023 820 GLU A C 1
ATOM 5847 O O . GLU A 1 820 ? 165.20409 174.87681 168.65696 1.000 39.99867 820 GLU A O 1
ATOM 5853 N N . LEU A 1 821 ? 164.48224 176.41796 167.18984 1.000 43.25453 821 LEU A N 1
ATOM 5854 C CA . LEU A 1 821 ? 163.89397 177.26184 168.21684 1.000 42.35359 821 LEU A CA 1
ATOM 5855 C C . LEU A 1 821 ? 162.37353 177.29497 168.23179 1.000 44.86265 821 LEU A C 1
ATOM 5856 O O . LEU A 1 821 ? 161.80484 177.87871 169.16072 1.000 59.19928 821 LEU A O 1
ATOM 5861 N N . CYS A 1 822 ? 161.69744 176.70681 167.25631 1.000 40.67197 822 CYS A N 1
ATOM 5862 C CA . CYS A 1 822 ? 160.24592 176.84531 167.26412 1.000 47.46682 822 CYS A CA 1
ATOM 5863 C C . CYS A 1 822 ? 159.50345 175.51868 167.22737 1.000 50.39645 822 CYS A C 1
ATOM 5864 O O . CYS A 1 822 ? 158.48595 175.37669 167.90820 1.000 59.46150 822 CYS A O 1
ATOM 5867 N N . THR A 1 823 ? 159.98184 174.54435 166.45710 1.000 39.28638 823 THR A N 1
ATOM 5868 C CA . THR A 1 823 ? 159.22274 173.31687 166.25686 1.000 37.69774 823 THR A CA 1
ATOM 5869 C C . THR A 1 823 ? 159.58195 172.21075 167.24061 1.000 36.52943 823 THR A C 1
ATOM 5870 O O . THR A 1 823 ? 158.71502 171.40039 167.58297 1.000 50.91165 823 THR A O 1
ATOM 5874 N N . ASP A 1 824 ? 160.82653 172.15484 167.71198 1.000 29.12697 824 ASP A N 1
ATOM 5875 C CA . ASP A 1 824 ? 161.29150 171.01731 168.49618 1.000 34.31042 824 ASP A CA 1
ATOM 5876 C C . ASP A 1 824 ? 161.42889 171.30142 169.98909 1.000 31.97720 824 ASP A C 1
ATOM 5877 O O . ASP A 1 824 ? 161.60525 170.35278 170.76513 1.000 41.23880 824 ASP A O 1
ATOM 5882 N N . ILE A 1 825 ? 161.33420 172.56489 170.41313 1.000 32.40453 825 ILE A N 1
ATOM 5883 C CA . ILE A 1 825 ? 161.48434 172.89001 171.83154 1.000 35.09053 825 ILE A CA 1
ATOM 5884 C C . ILE A 1 825 ? 160.37876 172.23473 172.65339 1.000 29.73853 825 ILE A C 1
ATOM 5885 O O . ILE A 1 825 ? 160.63701 171.61982 173.69460 1.000 30.37155 825 ILE A O 1
ATOM 5890 N N . PHE A 1 826 ? 159.13046 172.37251 172.20632 1.000 30.54789 826 PHE A N 1
ATOM 5891 C CA . PHE A 1 826 ? 158.01021 171.77155 172.92872 1.000 30.63458 826 PHE A CA 1
ATOM 5892 C C . PHE A 1 826 ? 158.10324 170.24957 172.98534 1.000 29.34494 826 PHE A C 1
ATOM 5893 O O . PHE A 1 826 ? 157.91947 169.68631 174.07883 1.000 32.38711 826 PHE A O 1
ATOM 5901 N N . PRO A 1 827 ? 158.35484 169.52567 171.88411 1.000 26.46698 827 PRO A N 1
ATOM 5902 C CA . PRO A 1 827 ? 158.55361 168.07178 172.01944 1.000 22.11955 827 PRO A CA 1
ATOM 5903 C C . PRO A 1 827 ? 159.71313 167.69656 172.92559 1.000 21.10715 827 PRO A C 1
ATOM 5904 O O . PRO A 1 827 ? 159.59893 166.72986 173.68851 1.000 29.28859 827 PRO A O 1
ATOM 5908 N N . SER A 1 828 ? 160.82829 168.43261 172.87120 1.000 22.56721 828 SER A N 1
ATOM 5909 C CA . SER A 1 828 ? 161.95043 168.11188 173.74828 1.000 26.14439 828 SER A CA 1
ATOM 5910 C C . SER A 1 828 ? 161.57215 168.29935 175.21228 1.000 22.08045 828 SER A C 1
ATOM 5911 O O . SER A 1 828 ? 161.92771 167.47775 176.06330 1.000 31.16975 828 SER A O 1
ATOM 5914 N N . VAL A 1 829 ? 160.83653 169.36809 175.51958 1.000 23.19983 829 VAL A N 1
ATOM 5915 C CA . VAL A 1 829 ? 160.42220 169.62156 176.89569 1.000 24.36327 829 VAL A CA 1
ATOM 5916 C C . VAL A 1 829 ? 159.42421 168.56818 177.36287 1.000 27.97639 829 VAL A C 1
ATOM 5917 O O . VAL A 1 829 ? 159.45498 168.13804 178.52172 1.000 29.46814 829 VAL A O 1
ATOM 5921 N N . SER A 1 830 ? 158.53519 168.12500 176.47068 1.000 20.36080 830 SER A N 1
ATOM 5922 C CA . SER A 1 830 ? 157.50052 167.17264 176.86138 1.000 25.77980 830 SER A CA 1
ATOM 5923 C C . SER A 1 830 ? 158.07408 165.84846 177.35499 1.000 29.05109 830 SER A C 1
ATOM 5924 O O . SER A 1 830 ? 157.37948 165.11517 178.06627 1.000 32.58151 830 SER A O 1
ATOM 5927 N N . LEU A 1 831 ? 159.32122 165.52731 177.00223 1.000 24.57807 831 LEU A N 1
ATOM 5928 C CA . LEU A 1 831 ? 159.96268 164.31909 177.50675 1.000 27.70529 831 LEU A CA 1
ATOM 5929 C C . LEU A 1 831 ? 160.26013 164.38544 179.00043 1.000 30.60815 831 LEU A C 1
ATOM 5930 O O . LEU A 1 831 ? 160.56515 163.34913 179.59947 1.000 26.65875 831 LEU A O 1
ATOM 5935 N N . ALA A 1 832 ? 160.17622 165.56709 179.61436 1.000 25.87225 832 ALA A N 1
ATOM 5936 C CA . ALA A 1 832 ? 160.34559 165.68563 181.05662 1.000 28.49600 832 ALA A CA 1
ATOM 5937 C C . ALA A 1 832 ? 159.19306 165.06971 181.83753 1.000 28.23677 832 ALA A C 1
ATOM 5938 O O . ALA A 1 832 ? 159.31730 164.89460 183.05301 1.000 36.21697 832 ALA A O 1
ATOM 5940 N N . TYR A 1 833 ? 158.08643 164.73813 181.17557 1.000 31.01347 833 TYR A N 1
ATOM 5941 C CA . TYR A 1 833 ? 156.91856 164.16059 181.82178 1.000 22.94631 833 TYR A CA 1
ATOM 5942 C C . TYR A 1 833 ? 156.88590 162.64132 181.73582 1.000 27.35696 833 TYR A C 1
ATOM 5943 O O . TYR A 1 833 ? 155.88633 162.03212 182.12667 1.000 44.93472 833 TYR A O 1
ATOM 5952 N N . GLU A 1 834 ? 157.94439 162.01780 181.23028 1.000 27.06244 834 GLU A N 1
ATOM 5953 C CA . GLU A 1 834 ? 157.98456 160.56493 181.15182 1.000 32.51557 834 GLU A CA 1
ATOM 5954 C C . GLU A 1 834 ? 158.09629 159.94809 182.54078 1.000 32.30453 834 GLU A C 1
ATOM 5955 O O . GLU A 1 834 ? 158.83185 160.43762 183.40205 1.000 34.52088 834 GLU A O 1
ATOM 5961 N N . LYS A 1 835 ? 157.35392 158.86703 182.75446 1.000 37.78085 835 LYS A N 1
ATOM 5962 C CA . LYS A 1 835 ? 157.44913 158.12415 183.99915 1.000 35.16132 835 LYS A CA 1
ATOM 5963 C C . LYS A 1 835 ? 158.73778 157.30928 184.03655 1.000 28.93944 835 LYS A C 1
ATOM 5964 O O . LYS A 1 835 ? 159.41327 157.11282 183.02376 1.000 40.58926 835 LYS A O 1
ATOM 5970 N N . ALA A 1 836 ? 159.07947 156.84063 185.23178 1.000 37.49647 836 ALA A N 1
ATOM 5971 C CA . ALA A 1 836 ? 160.23070 155.96460 185.38794 1.000 36.72092 836 ALA A CA 1
ATOM 5972 C C . ALA A 1 836 ? 159.98597 154.63485 184.68686 1.000 31.71809 836 ALA A C 1
ATOM 5973 O O . ALA A 1 836 ? 158.87091 154.10805 184.69015 1.000 37.64639 836 ALA A O 1
ATOM 5975 N N . GLU A 1 837 ? 161.03895 154.09491 184.07525 1.000 34.45389 837 GLU A N 1
ATOM 5976 C CA . GLU A 1 837 ? 160.95035 152.79733 183.42015 1.000 36.14204 837 GLU A CA 1
ATOM 5977 C C . GLU A 1 837 ? 161.17068 151.63407 184.37657 1.000 37.17366 837 GLU A C 1
ATOM 5978 O O . GLU A 1 837 ? 160.90753 150.48751 184.00061 1.000 42.02676 837 GLU A O 1
ATOM 5984 N N . SER A 1 838 ? 161.64413 151.89678 185.59025 1.000 44.10848 838 SER A N 1
ATOM 5985 C CA . SER A 1 838 ? 161.84583 150.86036 186.59296 1.000 40.40451 838 SER A CA 1
ATOM 5986 C C . SER A 1 838 ? 161.53659 151.45745 187.95994 1.000 37.50585 838 SER A C 1
ATOM 5987 O O . SER A 1 838 ? 161.07820 152.59821 188.06760 1.000 43.68638 838 SER A O 1
ATOM 5990 N N . ASP A 1 839 ? 161.78342 150.67967 189.01094 1.000 44.58726 839 ASP A N 1
ATOM 5991 C CA . ASP A 1 839 ? 161.64728 151.16807 190.38189 1.000 40.37646 839 ASP A CA 1
ATOM 5992 C C . ASP A 1 839 ? 162.86329 152.03903 190.66755 1.000 35.08659 839 ASP A C 1
ATOM 5993 O O . ASP A 1 839 ? 163.91237 151.56444 191.10286 1.000 42.71473 839 ASP A O 1
ATOM 5998 N N . ILE A 1 840 ? 162.71873 153.33820 190.39971 1.000 37.89399 840 ILE A N 1
ATOM 5999 C CA . ILE A 1 840 ? 163.85231 154.24917 190.46764 1.000 35.17429 840 ILE A CA 1
ATOM 6000 C C . ILE A 1 840 ? 164.32322 154.47553 191.89975 1.000 32.71547 840 ILE A C 1
ATOM 6001 O O . ILE A 1 840 ? 165.46438 154.89952 192.11003 1.000 40.68194 840 ILE A O 1
ATOM 6006 N N . MET A 1 841 ? 163.48207 154.19493 192.89409 1.000 35.34841 841 MET A N 1
ATOM 6007 C CA . MET A 1 841 ? 163.85089 154.38850 194.28931 1.000 28.82492 841 MET A CA 1
ATOM 6008 C C . MET A 1 841 ? 164.49191 153.16152 194.92120 1.000 31.99782 841 MET A C 1
ATOM 6009 O O . MET A 1 841 ? 164.91791 153.23431 196.07708 1.000 35.41454 841 MET A O 1
ATOM 6014 N N . HIS A 1 842 ? 164.56455 152.04253 194.20618 1.000 33.29765 842 HIS A N 1
ATOM 6015 C CA . HIS A 1 842 ? 165.27773 150.86549 194.67759 1.000 35.11960 842 HIS A CA 1
ATOM 6016 C C . HIS A 1 842 ? 166.63799 150.70611 194.01369 1.000 25.99607 842 HIS A C 1
ATOM 6017 O O . HIS A 1 842 ? 167.31870 149.70484 194.24961 1.000 40.94393 842 HIS A O 1
ATOM 6024 N N . LEU A 1 843 ? 167.04724 151.66887 193.19642 1.000 32.05629 843 LEU A N 1
ATOM 6025 C CA . LEU A 1 843 ? 168.36964 151.67110 192.59434 1.000 25.90563 843 LEU A CA 1
ATOM 6026 C C . LEU A 1 843 ? 169.36576 152.37919 193.50516 1.000 29.94891 843 LEU A C 1
ATOM 6027 O O . LEU A 1 843 ? 169.00209 153.20318 194.34600 1.000 33.41390 843 LEU A O 1
ATOM 6032 N N . ARG A 1 844 ? 170.63742 152.03657 193.33223 1.000 29.00603 844 ARG A N 1
ATOM 6033 C CA . ARG A 1 844 ? 171.69614 152.73288 194.03449 1.000 28.08819 844 ARG A CA 1
ATOM 6034 C C . ARG A 1 844 ? 171.95074 154.09080 193.38361 1.000 26.17244 844 ARG A C 1
ATOM 6035 O O . ARG A 1 844 ? 171.58060 154.31415 192.22967 1.000 30.82374 844 ARG A O 1
ATOM 6043 N N . PRO A 1 845 ? 172.55717 155.02550 194.11543 1.000 33.49449 845 PRO A N 1
ATOM 6044 C CA . PRO A 1 845 ? 172.95636 156.29278 193.49353 1.000 30.72697 845 PRO A CA 1
ATOM 6045 C C . PRO A 1 845 ? 173.95728 156.05189 192.37437 1.000 29.52485 845 PRO A C 1
ATOM 6046 O O . PRO A 1 845 ? 174.78894 155.14494 192.44495 1.000 33.31805 845 PRO A O 1
ATOM 6050 N N . ARG A 1 846 ? 173.86436 156.87118 191.33195 1.000 25.47358 846 ARG A N 1
ATOM 6051 C CA . ARG A 1 846 ? 174.75258 156.72834 190.18875 1.000 28.98129 846 ARG A CA 1
ATOM 6052 C C . ARG A 1 846 ? 176.19441 157.02672 190.58378 1.000 33.89837 846 ARG A C 1
ATOM 6053 O O . ARG A 1 846 ? 176.46632 157.82073 191.48788 1.000 40.95087 846 ARG A O 1
ATOM 6061 N N . ASN A 1 847 ? 177.12119 156.36332 189.90576 1.000 31.95665 847 ASN A N 1
ATOM 6062 C CA . ASN A 1 847 ? 178.53712 156.63950 190.10039 1.000 38.23162 847 ASN A CA 1
ATOM 6063 C C . ASN A 1 847 ? 178.90284 157.92462 189.36797 1.000 29.78998 847 ASN A C 1
ATOM 6064 O O . ASN A 1 847 ? 178.75895 157.98641 188.14295 1.000 37.31261 847 ASN A O 1
ATOM 6069 N N . PRO A 1 848 ? 179.36673 158.96345 190.06566 1.000 38.55467 848 PRO A N 1
ATOM 6070 C CA . PRO A 1 848 ? 179.64877 160.23576 189.37948 1.000 38.97671 848 PRO A CA 1
ATOM 6071 C C . PRO A 1 848 ? 180.72166 160.13332 188.30959 1.000 38.96646 848 PRO A C 1
ATOM 6072 O O . PRO A 1 848 ? 180.65089 160.85352 187.30641 1.000 48.69853 848 PRO A O 1
ATOM 6076 N N . LYS A 1 849 ? 181.71658 159.26362 188.49150 1.000 42.69563 849 LYS A N 1
ATOM 6077 C CA . LYS A 1 849 ? 182.79973 159.16002 187.51976 1.000 43.64695 849 LYS A CA 1
ATOM 6078 C C . LYS A 1 849 ? 182.37488 158.41044 186.26152 1.000 43.10600 849 LYS A C 1
ATOM 6079 O O . LYS A 1 849 ? 182.76290 158.79306 185.15236 1.000 55.51454 849 LYS A O 1
ATOM 6085 N N . ARG A 1 850 ? 181.57963 157.35188 186.40610 1.000 38.34389 850 ARG A N 1
ATOM 6086 C CA . ARG A 1 850 ? 181.22823 156.48330 185.28760 1.000 41.38183 850 ARG A CA 1
ATOM 6087 C C . ARG A 1 850 ? 179.89007 156.82138 184.64630 1.000 39.49516 850 ARG A C 1
ATOM 6088 O O . ARG A 1 850 ? 179.78823 156.83348 183.41712 1.000 48.30411 850 ARG A O 1
ATOM 6096 N N . ASP A 1 851 ? 178.85831 157.08309 185.44320 1.000 44.10415 851 ASP A N 1
ATOM 6097 C CA . ASP A 1 851 ? 177.51207 157.32210 184.92659 1.000 33.79426 851 ASP A CA 1
ATOM 6098 C C . ASP A 1 851 ? 177.37406 158.80683 184.61685 1.000 36.85763 851 ASP A C 1
ATOM 6099 O O . ASP A 1 851 ? 177.12101 159.61879 185.50886 1.000 47.41017 851 ASP A O 1
ATOM 6104 N N . ARG A 1 852 ? 177.53271 159.16339 183.34842 1.000 25.07712 852 ARG A N 1
ATOM 6105 C CA . ARG A 1 852 ? 177.46907 160.54889 182.91187 1.000 31.00694 852 ARG A CA 1
ATOM 6106 C C . ARG A 1 852 ? 176.10645 160.85113 182.29928 1.000 27.84884 852 ARG A C 1
ATOM 6107 O O . ARG A 1 852 ? 175.38127 159.95485 181.86441 1.000 43.47310 852 ARG A O 1
ATOM 6115 N N . LEU A 1 853 ? 175.76126 162.13942 182.28003 1.000 29.38876 853 LEU A N 1
ATOM 6116 C CA . LEU A 1 853 ? 174.50162 162.55794 181.67420 1.000 26.37890 853 LEU A CA 1
ATOM 6117 C C . LEU A 1 853 ? 174.51103 162.31499 180.16967 1.000 26.28550 853 LEU A C 1
ATOM 6118 O O . LEU A 1 853 ? 173.58182 161.71203 179.62105 1.000 38.21696 853 LEU A O 1
ATOM 6123 N N . VAL A 1 854 ? 175.55549 162.77315 179.48801 1.000 23.41563 854 VAL A N 1
ATOM 6124 C CA . VAL A 1 854 ? 175.76570 162.49880 178.07193 1.000 27.65384 854 VAL A CA 1
ATOM 6125 C C . VAL A 1 854 ? 177.06422 161.71830 177.94633 1.000 24.56214 854 VAL A C 1
ATOM 6126 O O . VAL A 1 854 ? 178.11746 162.18197 178.39918 1.000 33.62755 854 VAL A O 1
ATOM 6130 N N . ASN A 1 855 ? 176.99396 160.54029 177.33586 1.000 31.28942 855 ASN A N 1
ATOM 6131 C CA . ASN A 1 855 ? 178.16433 159.69572 177.15767 1.000 25.60520 855 ASN A CA 1
ATOM 6132 C C . ASN A 1 855 ? 178.31145 159.32187 175.68619 1.000 25.05207 855 ASN A C 1
ATOM 6133 O O . ASN A 1 855 ? 177.50073 159.70353 174.82993 1.000 39.72247 855 ASN A O 1
ATOM 6138 N N . GLU A 1 856 ? 179.37467 158.56883 175.40551 1.000 34.13890 856 GLU A N 1
ATOM 6139 C CA . GLU A 1 856 ? 179.68466 158.18965 174.02918 1.000 30.51821 856 GLU A CA 1
ATOM 6140 C C . GLU A 1 856 ? 178.57933 157.38045 173.36471 1.000 28.93208 856 GLU A C 1
ATOM 6141 O O . GLU A 1 856 ? 178.25613 157.67401 172.20288 1.000 35.11116 856 GLU A O 1
ATOM 6147 N N . PRO A 1 857 ? 177.99616 156.34591 173.98695 1.000 32.21922 857 PRO A N 1
ATOM 6148 C CA . PRO A 1 857 ? 176.90379 155.63632 173.29793 1.000 30.89368 857 PRO A CA 1
ATOM 6149 C C . PRO A 1 857 ? 175.72988 156.53121 172.93962 1.000 29.55432 857 PRO A C 1
ATOM 6150 O O . PRO A 1 857 ? 175.21102 156.43396 171.82161 1.000 27.75463 857 PRO A O 1
ATOM 6154 N N . LEU A 1 858 ? 175.32576 157.43316 173.83757 1.000 26.61541 858 LEU A N 1
ATOM 6155 C CA . LEU A 1 858 ? 174.22953 158.34529 173.52779 1.000 19.97937 858 LEU A CA 1
ATOM 6156 C C . LEU A 1 858 ? 174.58824 159.25044 172.35708 1.000 19.90575 858 LEU A C 1
ATOM 6157 O O . LEU A 1 858 ? 173.81897 159.37461 171.39607 1.000 27.70421 858 LEU A O 1
ATOM 6162 N N . ALA A 1 859 ? 175.75139 159.90363 172.42785 1.000 25.38840 859 ALA A N 1
ATOM 6163 C CA . ALA A 1 859 ? 176.13294 160.83200 171.36803 1.000 25.56677 859 ALA A CA 1
ATOM 6164 C C . ALA A 1 859 ? 176.25819 160.11354 170.03001 1.000 25.06940 859 ALA A C 1
ATOM 6165 O O . ALA A 1 859 ? 175.72888 160.57541 169.01183 1.000 26.74480 859 ALA A O 1
ATOM 6167 N N . ALA A 1 860 ? 176.93566 158.96290 170.02188 1.000 25.23037 860 ALA A N 1
ATOM 6168 C CA . ALA A 1 860 ? 177.16199 158.22814 168.78403 1.000 27.99379 860 ALA A CA 1
ATOM 6169 C C . ALA A 1 860 ? 175.85077 157.74362 168.18389 1.000 28.13140 860 ALA A C 1
ATOM 6170 O O . ALA A 1 860 ? 175.60585 157.92159 166.98732 1.000 31.38636 860 ALA A O 1
ATOM 6172 N N . TYR A 1 861 ? 174.98050 157.14822 169.00220 1.000 21.35645 861 TYR A N 1
ATOM 6173 C CA . TYR A 1 861 ? 173.68610 156.71248 168.49758 1.000 22.72990 861 TYR A CA 1
ATOM 6174 C C . TYR A 1 861 ? 172.92147 157.89023 167.90816 1.000 21.79302 861 TYR A C 1
ATOM 6175 O O . TYR A 1 861 ? 172.64354 157.92034 166.70230 1.000 32.07895 861 TYR A O 1
ATOM 6184 N N . SER A 1 862 ? 172.69430 158.92712 168.72352 1.000 21.97991 862 SER A N 1
ATOM 6185 C CA . SER A 1 862 ? 171.82101 160.02467 168.32472 1.000 26.64075 862 SER A CA 1
ATOM 6186 C C . SER A 1 862 ? 172.33365 160.72936 167.07720 1.000 17.54051 862 SER A C 1
ATOM 6187 O O . SER A 1 862 ? 171.54823 161.04684 166.17712 1.000 32.72002 862 SER A O 1
ATOM 6190 N N . TYR A 1 863 ? 173.63991 160.99146 166.99640 1.000 18.63590 863 TYR A N 1
ATOM 6191 C CA . TYR A 1 863 ? 174.14943 161.60470 165.77770 1.000 23.07938 863 TYR A CA 1
ATOM 6192 C C . TYR A 1 863 ? 174.16615 160.60311 164.62936 1.000 25.55280 863 TYR A C 1
ATOM 6193 O O . TYR A 1 863 ? 173.29292 160.63096 163.75773 1.000 45.26351 863 TYR A O 1
ATOM 6202 N N . PHE A 1 864 ? 175.04092 159.60554 164.71369 1.000 26.95915 864 PHE A N 1
ATOM 6203 C CA . PHE A 1 864 ? 175.49814 158.88578 163.53937 1.000 25.83640 864 PHE A CA 1
ATOM 6204 C C . PHE A 1 864 ? 174.68334 157.63643 163.22916 1.000 17.85631 864 PHE A C 1
ATOM 6205 O O . PHE A 1 864 ? 175.08850 156.85590 162.36406 1.000 35.86605 864 PHE A O 1
ATOM 6213 N N . GLN A 1 865 ? 173.55231 157.41071 163.90102 1.000 21.73067 865 GLN A N 1
ATOM 6214 C CA . GLN A 1 865 ? 172.57895 156.46181 163.37744 1.000 22.54565 865 GLN A CA 1
ATOM 6215 C C . GLN A 1 865 ? 171.24912 157.14160 163.08431 1.000 20.72060 865 GLN A C 1
ATOM 6216 O O . GLN A 1 865 ? 170.80451 157.15355 161.92884 1.000 32.96919 865 GLN A O 1
ATOM 6222 N N . ILE A 1 866 ? 170.63662 157.77599 164.08475 1.000 28.82225 866 ILE A N 1
ATOM 6223 C CA . ILE A 1 866 ? 169.32578 158.37692 163.87861 1.000 15.50576 866 ILE A CA 1
ATOM 6224 C C . ILE A 1 866 ? 169.43084 159.62322 163.00461 1.000 24.86481 866 ILE A C 1
ATOM 6225 O O . ILE A 1 866 ? 168.63894 159.80056 162.06939 1.000 22.42962 866 ILE A O 1
ATOM 6230 N N . GLY A 1 867 ? 170.38503 160.52015 163.29514 1.000 23.62652 867 GLY A N 1
ATOM 6231 C CA . GLY A 1 867 ? 170.52669 161.69883 162.46396 1.000 19.50291 867 GLY A CA 1
ATOM 6232 C C . GLY A 1 867 ? 170.96691 161.35246 161.05683 1.000 17.85966 867 GLY A C 1
ATOM 6233 O O . GLY A 1 867 ? 170.63141 162.05318 160.10431 1.000 26.75434 867 GLY A O 1
ATOM 6234 N N . ALA A 1 868 ? 171.72442 160.26275 160.90845 1.000 20.70166 868 ALA A N 1
ATOM 6235 C CA . ALA A 1 868 ? 172.07370 159.77757 159.57630 1.000 23.64634 868 ALA A CA 1
ATOM 6236 C C . ALA A 1 868 ? 170.83553 159.33425 158.80456 1.000 23.02760 868 ALA A C 1
ATOM 6237 O O . ALA A 1 868 ? 170.68378 159.65763 157.61866 1.000 27.70650 868 ALA A O 1
ATOM 6239 N N . ILE A 1 869 ? 169.93922 158.59089 159.46017 1.000 18.52846 869 ILE A N 1
ATOM 6240 C CA . ILE A 1 869 ? 168.69653 158.19077 158.80190 1.000 26.09005 869 ILE A CA 1
ATOM 6241 C C . ILE A 1 869 ? 167.88137 159.41987 158.41567 1.000 8.43710 869 ILE A C 1
ATOM 6242 O O . ILE A 1 869 ? 167.30165 159.48514 157.32288 1.000 20.43086 869 ILE A O 1
ATOM 6247 N N . GLN A 1 870 ? 167.82730 160.41170 159.30716 1.000 18.49016 870 GLN A N 1
ATOM 6248 C CA . GLN A 1 870 ? 167.09830 161.64165 159.00984 1.000 21.62776 870 GLN A CA 1
ATOM 6249 C C . GLN A 1 870 ? 167.71881 162.39136 157.83321 1.000 15.42429 870 GLN A C 1
ATOM 6250 O O . GLN A 1 870 ? 167.00009 162.94828 156.99626 1.000 21.01999 870 GLN A O 1
ATOM 6256 N N . SER A 1 871 ? 169.05182 162.42320 157.75865 1.000 12.72412 871 SER A N 1
ATOM 6257 C CA . SER A 1 871 ? 169.72631 163.05304 156.62705 1.000 24.47566 871 SER A CA 1
ATOM 6258 C C . SER A 1 871 ? 169.39158 162.34402 155.32101 1.000 26.89124 871 SER A C 1
ATOM 6259 O O . SER A 1 871 ? 169.15973 162.99338 154.29302 1.000 27.38538 871 SER A O 1
ATOM 6262 N N . PHE A 1 872 ? 169.37912 161.00881 155.33871 1.000 25.46654 872 PHE A N 1
ATOM 6263 C CA . PHE A 1 872 ? 169.01782 160.26581 154.13522 1.000 23.11142 872 PHE A CA 1
ATOM 6264 C C . PHE A 1 872 ? 167.57967 160.55475 153.72080 1.000 22.84888 872 PHE A C 1
ATOM 6265 O O . PHE A 1 872 ? 167.28989 160.70596 152.52899 1.000 22.40955 872 PHE A O 1
ATOM 6273 N N . ALA A 1 873 ? 166.66628 160.63923 154.69045 1.000 13.07048 873 ALA A N 1
ATOM 6274 C CA . ALA A 1 873 ? 165.28329 160.99181 154.37635 1.000 19.47439 873 ALA A CA 1
ATOM 6275 C C . ALA A 1 873 ? 165.20151 162.37757 153.74603 1.000 15.52676 873 ALA A C 1
ATOM 6276 O O . ALA A 1 873 ? 164.50662 162.58383 152.73947 1.000 21.83653 873 ALA A O 1
ATOM 6278 N N . GLY A 1 874 ? 165.91678 163.33884 154.33024 1.000 18.24072 874 GLY A N 1
ATOM 6279 C CA . GLY A 1 874 ? 165.91050 164.68691 153.79679 1.000 11.72723 874 GLY A CA 1
ATOM 6280 C C . GLY A 1 874 ? 166.43566 164.75342 152.37814 1.000 6.27778 874 GLY A C 1
ATOM 6281 O O . GLY A 1 874 ? 165.86701 165.44006 151.53103 1.000 17.22454 874 GLY A O 1
ATOM 6282 N N . PHE A 1 875 ? 167.52087 164.03169 152.09463 1.000 17.90941 875 PHE A N 1
ATOM 6283 C CA . PHE A 1 875 ? 168.07490 164.07676 150.74596 1.000 17.21977 875 PHE A CA 1
ATOM 6284 C C . PHE A 1 875 ? 167.21224 163.31277 149.74839 1.000 14.46878 875 PHE A C 1
ATOM 6285 O O . PHE A 1 875 ? 167.13518 163.70463 148.57872 1.000 20.32959 875 PHE A O 1
ATOM 6293 N N . THR A 1 876 ? 166.53913 162.24753 150.18725 1.000 15.50604 876 THR A N 1
ATOM 6294 C CA . THR A 1 876 ? 165.57420 161.58196 149.31939 1.000 22.22599 876 THR A CA 1
ATOM 6295 C C . THR A 1 876 ? 164.46537 162.54527 148.91433 1.000 20.08149 876 THR A C 1
ATOM 6296 O O . THR A 1 876 ? 164.10683 162.64255 147.73384 1.000 21.10618 876 THR A O 1
ATOM 6300 N N . ASP A 1 877 ? 163.93379 163.29416 149.88353 1.000 13.46783 877 ASP A N 1
ATOM 6301 C CA . ASP A 1 877 ? 162.88813 164.26535 149.56928 1.000 19.52946 877 ASP A CA 1
ATOM 6302 C C . ASP A 1 877 ? 163.42438 165.40058 148.69965 1.000 18.82380 877 ASP A C 1
ATOM 6303 O O . ASP A 1 877 ? 162.73549 165.87531 147.78854 1.000 14.54510 877 ASP A O 1
ATOM 6308 N N . TYR A 1 878 ? 164.65047 165.84976 148.97695 1.000 27.32433 878 TYR A N 1
ATOM 6309 C CA . TYR A 1 878 ? 165.29097 166.88862 148.17712 1.000 18.20270 878 TYR A CA 1
ATOM 6310 C C . TYR A 1 878 ? 165.37678 166.47895 146.71439 1.000 25.35905 878 TYR A C 1
ATOM 6311 O O . TYR A 1 878 ? 164.94223 167.21763 145.82295 1.000 14.13874 878 TYR A O 1
ATOM 6320 N N . PHE A 1 879 ? 165.91965 165.28904 146.45137 1.000 19.97971 879 PHE A N 1
ATOM 6321 C CA . PHE A 1 879 ? 166.07291 164.84743 145.07189 1.000 19.19321 879 PHE A CA 1
ATOM 6322 C C . PHE A 1 879 ? 164.72960 164.55462 144.41714 1.000 17.34410 879 PHE A C 1
ATOM 6323 O O . PHE A 1 879 ? 164.57468 164.79144 143.21695 1.000 18.35138 879 PHE A O 1
ATOM 6331 N N . THR A 1 880 ? 163.74648 164.06434 145.17769 1.000 20.26828 880 THR A N 1
ATOM 6332 C CA . THR A 1 880 ? 162.41230 163.87362 144.61624 1.000 18.26793 880 THR A CA 1
ATOM 6333 C C . THR A 1 880 ? 161.81359 165.19830 144.15246 1.000 21.64226 880 THR A C 1
ATOM 6334 O O . THR A 1 880 ? 161.35545 165.32145 143.00866 1.000 28.33810 880 THR A O 1
ATOM 6338 N N . ALA A 1 881 ? 161.81666 166.20581 145.02959 1.000 26.35744 881 ALA A N 1
ATOM 6339 C CA . ALA A 1 881 ? 161.26223 167.50422 144.66248 1.000 25.79412 881 ALA A CA 1
ATOM 6340 C C . ALA A 1 881 ? 162.03355 168.12733 143.50416 1.000 27.50777 881 ALA A C 1
ATOM 6341 O O . ALA A 1 881 ? 161.43785 168.76060 142.62681 1.000 23.57667 881 ALA A O 1
ATOM 6343 N N . MET A 1 882 ? 163.35845 167.95481 143.47890 1.000 12.57657 882 MET A N 1
ATOM 6344 C CA . MET A 1 882 ? 164.14821 168.49652 142.37585 1.000 25.07758 882 MET A CA 1
ATOM 6345 C C . MET A 1 882 ? 163.81225 167.81666 141.05211 1.000 13.68018 882 MET A C 1
ATOM 6346 O O . MET A 1 882 ? 163.60826 168.49296 140.03836 1.000 22.78990 882 MET A O 1
ATOM 6351 N N . ALA A 1 883 ? 163.74461 166.48350 141.03961 1.000 23.47323 883 ALA A N 1
ATOM 6352 C CA . ALA A 1 883 ? 163.50626 165.76706 139.79168 1.000 24.16716 883 ALA A CA 1
ATOM 6353 C C . ALA A 1 883 ? 162.09527 166.00615 139.26946 1.000 19.72882 883 ALA A C 1
ATOM 6354 O O . ALA A 1 883 ? 161.89778 166.15971 138.05964 1.000 22.82530 883 ALA A O 1
ATOM 6356 N N . GLN A 1 884 ? 161.10051 166.04624 140.15949 1.000 16.10037 884 GLN A N 1
ATOM 6357 C CA . GLN A 1 884 ? 159.73130 166.25343 139.70292 1.000 15.41401 884 GLN A CA 1
ATOM 6358 C C . GLN A 1 884 ? 159.51092 167.65015 139.13096 1.000 25.16549 884 GLN A C 1
ATOM 6359 O O . GLN A 1 884 ? 158.54984 167.85202 138.38243 1.000 21.15344 884 GLN A O 1
ATOM 6365 N N . GLU A 1 885 ? 160.37743 168.60956 139.45221 1.000 16.88630 885 GLU A N 1
ATOM 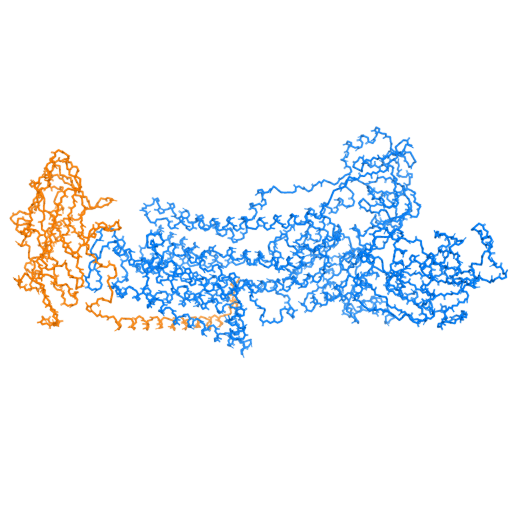6366 C CA . GLU A 1 885 ? 160.31047 169.94515 138.87541 1.000 21.92776 885 GLU A CA 1
ATOM 6367 C C . GLU A 1 885 ? 161.30291 170.15407 137.73674 1.000 20.98542 885 GLU A C 1
ATOM 6368 O O . GLU A 1 885 ? 161.40350 171.26992 137.22176 1.000 31.49221 885 GLU A O 1
ATOM 6374 N N . GLY A 1 886 ? 162.04137 169.12223 137.33795 1.000 25.41385 886 GLY A N 1
ATOM 6375 C CA . GLY A 1 886 ? 162.87403 169.18741 136.15502 1.000 26.04391 886 GLY A CA 1
ATOM 6376 C C . GLY A 1 886 ? 164.37763 169.12578 136.35119 1.000 12.59680 886 GLY A C 1
ATOM 6377 O O . GLY A 1 886 ? 165.10871 169.25820 135.36510 1.000 21.94800 886 GLY A O 1
ATOM 6378 N N . TRP A 1 887 ? 164.86930 168.91717 137.57081 1.000 17.63891 887 TRP A N 1
ATOM 6379 C CA . TRP A 1 887 ? 166.30602 168.88006 137.83892 1.000 22.72621 887 TRP A CA 1
ATOM 6380 C C . TRP A 1 887 ? 166.69183 167.48795 138.32887 1.000 25.83673 887 TRP A C 1
ATOM 6381 O O . TRP A 1 887 ? 166.39436 167.12231 139.47034 1.000 33.74809 887 TRP A O 1
ATOM 6392 N N . PHE A 1 888 ? 167.36729 166.71867 137.47230 1.000 26.45212 888 PHE A N 1
ATOM 6393 C CA . PHE A 1 888 ? 167.80387 165.37410 137.82350 1.000 20.27892 888 PHE A CA 1
ATOM 6394 C C . PHE A 1 888 ? 169.01864 165.42526 138.75564 1.000 13.38383 888 PHE A C 1
ATOM 6395 O O . PHE A 1 888 ? 169.75498 166.41494 138.76892 1.000 29.79916 888 PHE A O 1
ATOM 6403 N N . PRO A 1 889 ? 169.23275 164.37536 139.56252 1.000 30.84955 889 PRO A N 1
ATOM 6404 C CA . PRO A 1 889 ? 170.32388 164.42617 140.55795 1.000 30.31904 889 PRO A CA 1
ATOM 6405 C C . PRO A 1 889 ? 171.70525 164.67043 139.96857 1.000 17.45817 889 PRO A C 1
ATOM 6406 O O . PRO A 1 889 ? 172.49295 165.44233 140.53768 1.000 29.21804 889 PRO A O 1
ATOM 6410 N N . LEU A 1 890 ? 172.02403 164.03110 138.84042 1.000 19.21037 890 LEU A N 1
ATOM 6411 C CA . LEU A 1 890 ? 173.34373 164.20696 138.24325 1.000 22.44365 890 LEU A CA 1
ATOM 6412 C C . LEU A 1 890 ? 173.53524 165.63072 137.73982 1.000 24.19013 890 LEU A C 1
ATOM 6413 O O . LEU A 1 890 ? 174.63604 166.18403 137.83429 1.000 35.95202 890 LEU A O 1
ATOM 6418 N N . LEU A 1 891 ? 172.47701 166.24045 137.20230 1.000 21.68719 891 LEU A N 1
ATOM 6419 C CA . LEU A 1 891 ? 172.54810 167.65384 136.85255 1.000 18.68507 891 LEU A CA 1
ATOM 6420 C C . LEU A 1 891 ? 172.70618 168.51740 138.09846 1.000 27.43867 891 LEU A C 1
ATOM 6421 O O . LEU A 1 891 ? 173.39427 169.54299 138.06471 1.000 24.53487 891 LEU A O 1
ATOM 6426 N N . CYS A 1 892 ? 172.07838 168.11647 139.20785 1.000 18.50973 892 CYS A N 1
ATOM 6427 C CA . CYS A 1 892 ? 172.23658 168.85744 140.45602 1.000 23.40333 892 CYS A CA 1
ATOM 6428 C C . CYS A 1 892 ? 173.68107 168.84227 140.93848 1.000 21.92136 892 CYS A C 1
ATOM 6429 O O . CYS A 1 892 ? 174.15301 169.83198 141.50853 1.000 18.06090 892 CYS A O 1
ATOM 6432 N N . VAL A 1 893 ? 174.39482 167.73577 140.72350 1.000 26.01696 893 VAL A N 1
ATOM 6433 C CA . VAL A 1 893 ? 175.78281 167.64850 141.17377 1.000 23.44084 893 VAL A CA 1
ATOM 6434 C C . VAL A 1 893 ? 176.63277 168.66507 140.42083 1.000 20.09195 893 VAL A C 1
ATOM 6435 O O . VAL A 1 893 ? 176.71958 168.63559 139.18765 1.000 26.25297 893 VAL A O 1
ATOM 6439 N N . GLY A 1 894 ? 177.27382 169.56665 141.16462 1.000 27.09908 894 GLY A N 1
ATOM 6440 C CA . GLY A 1 894 ? 178.12259 170.58800 140.58405 1.000 12.93043 894 GLY A CA 1
ATOM 6441 C C . GLY A 1 894 ? 177.40299 171.78318 140.00074 1.000 15.40954 894 GLY A C 1
ATOM 6442 O O . GLY A 1 894 ? 178.03439 172.58518 139.30560 1.000 26.59029 894 GLY A O 1
ATOM 6443 N N . LEU A 1 895 ? 176.10803 171.93425 140.26460 1.000 20.39003 895 LEU A N 1
ATOM 6444 C CA . LEU A 1 895 ? 175.29638 172.97683 139.65307 1.000 18.43902 895 LEU A CA 1
ATOM 6445 C C . LEU A 1 895 ? 175.35460 174.31095 140.39140 1.000 21.96923 895 LEU A C 1
ATOM 6446 O O . LEU A 1 895 ? 174.93330 175.32211 139.82675 1.000 25.21098 895 LEU A O 1
ATOM 6451 N N . ARG A 1 896 ? 175.90645 174.34477 141.60561 1.000 21.50317 896 ARG A N 1
ATOM 6452 C CA . ARG A 1 896 ? 175.78845 175.51021 142.48427 1.000 23.37044 896 ARG A CA 1
ATOM 6453 C C . ARG A 1 896 ? 176.23577 176.83270 141.86555 1.000 16.57028 896 ARG A C 1
ATOM 6454 O O . ARG A 1 896 ? 175.50933 177.82736 142.01968 1.000 18.68672 896 ARG A O 1
ATOM 6462 N N . PRO A 1 897 ? 177.39330 176.93916 141.19727 1.000 29.48761 897 PRO A N 1
ATOM 6463 C CA . PRO A 1 897 ? 177.77849 178.25949 140.65532 1.000 29.80125 897 PRO A CA 1
ATOM 6464 C C . PRO A 1 897 ? 176.80119 178.80672 139.62432 1.000 23.92087 897 PRO A C 1
ATOM 6465 O O . PRO A 1 897 ? 176.38246 179.96854 139.72889 1.000 31.71890 897 PRO A O 1
ATOM 6469 N N . GLN A 1 898 ? 176.41430 177.99828 138.63449 1.000 20.31875 898 GLN A N 1
ATOM 6470 C CA . GLN A 1 898 ? 175.40833 178.43967 137.67235 1.000 24.58043 898 GLN A CA 1
ATOM 6471 C C . GLN A 1 898 ? 174.07892 178.72276 138.35780 1.000 27.13063 898 GLN A C 1
ATOM 6472 O O . GLN A 1 898 ? 173.41490 179.71988 138.05475 1.000 24.47083 898 GLN A O 1
ATOM 6478 N N . TRP A 1 899 ? 173.68210 177.85446 139.29040 1.000 27.27883 899 TRP A N 1
ATOM 6479 C CA . TRP A 1 899 ? 172.40289 178.00262 139.97416 1.000 23.78762 899 TRP A CA 1
ATOM 6480 C C . TRP A 1 899 ? 172.31815 179.33396 140.70744 1.000 26.35601 899 TRP A C 1
ATOM 6481 O O . TRP A 1 899 ? 171.29000 180.01661 140.65321 1.000 16.39813 899 TRP A O 1
ATOM 6492 N N . GLU A 1 900 ? 173.39134 179.72332 141.38828 1.000 24.90365 900 GLU A N 1
ATOM 6493 C CA . GLU A 1 900 ? 173.41555 180.95086 142.16996 1.000 34.98495 900 GLU A CA 1
ATOM 6494 C C . GLU A 1 900 ? 173.89394 182.16133 141.37576 1.000 27.45995 900 GLU A C 1
ATOM 6495 O O . GLU A 1 900 ? 173.91347 183.26769 141.92123 1.000 29.82345 900 GLU A O 1
ATOM 6501 N N . ASN A 1 901 ? 174.27144 181.98410 140.11146 1.000 23.54985 901 ASN A N 1
ATOM 6502 C CA . ASN A 1 901 ? 174.71608 183.10280 139.28624 1.000 28.09123 901 ASN A CA 1
ATOM 6503 C C . ASN A 1 901 ? 173.54805 184.03623 138.97199 1.000 29.49400 901 ASN A C 1
ATOM 6504 O O . ASN A 1 901 ? 172.59731 183.64489 138.28827 1.000 36.25806 901 ASN A O 1
ATOM 6509 N N . HIS A 1 902 ? 173.63063 185.27911 139.45569 1.000 29.24387 902 HIS A N 1
ATOM 6510 C CA . HIS A 1 902 ? 172.61785 186.28415 139.14422 1.000 30.56877 902 HIS A CA 1
ATOM 6511 C C . HIS A 1 902 ? 172.65307 186.72295 137.68585 1.000 28.10313 902 HIS A C 1
ATOM 6512 O O . HIS A 1 902 ? 171.70486 187.36339 137.22407 1.000 36.11263 902 HIS A O 1
ATOM 6519 N N . HIS A 1 903 ? 173.72048 186.41243 136.95832 1.000 35.44694 903 HIS A N 1
ATOM 6520 C CA . HIS A 1 903 ? 173.84575 186.80223 135.56184 1.000 33.62732 903 HIS A CA 1
ATOM 6521 C C . HIS A 1 903 ? 173.34608 185.73428 134.59829 1.000 28.85837 903 HIS A C 1
ATOM 6522 O O . HIS A 1 903 ? 173.40996 185.94002 133.38295 1.000 38.66940 903 HIS A O 1
ATOM 6529 N N . LEU A 1 904 ? 172.86182 184.60468 135.10332 1.000 27.05349 904 LEU A N 1
ATOM 6530 C CA . LEU A 1 904 ? 172.26536 183.55768 134.28100 1.000 35.43626 904 LEU A CA 1
ATOM 6531 C C . LEU A 1 904 ? 170.75628 183.59966 134.48387 1.000 24.86340 904 LEU A C 1
ATOM 6532 O O . LEU A 1 904 ? 170.26366 183.31638 135.57984 1.000 29.90836 904 LEU A O 1
ATOM 6537 N N . GLN A 1 905 ? 170.02523 183.96212 133.43184 1.000 28.70351 905 GLN A N 1
ATOM 6538 C CA . GLN A 1 905 ? 168.57110 184.02337 133.49035 1.000 25.71844 905 GLN A CA 1
ATOM 6539 C C . GLN A 1 905 ? 167.90307 183.00936 132.57015 1.000 21.97810 905 GLN A C 1
ATOM 6540 O O . GLN A 1 905 ? 166.67891 183.04986 132.41271 1.000 24.77034 905 GLN A O 1
ATOM 6546 N N . ASP A 1 906 ? 168.66961 182.11467 131.94623 1.000 29.67598 906 ASP A N 1
ATOM 6547 C CA . ASP A 1 906 ? 168.11388 181.05655 131.10652 1.000 26.65559 906 ASP A CA 1
ATOM 6548 C C . ASP A 1 906 ? 168.85687 179.73966 131.32165 1.000 20.95876 906 ASP A C 1
ATOM 6549 O O . ASP A 1 906 ? 169.19898 179.03796 130.36489 1.000 34.51877 906 ASP A O 1
ATOM 6554 N N . LEU A 1 907 ? 169.12551 179.38725 132.57661 1.000 21.71796 907 LEU A N 1
ATOM 6555 C CA . LEU A 1 907 ? 169.78701 178.12040 132.86841 1.000 29.52980 907 LEU A CA 1
ATOM 6556 C C . LEU A 1 907 ? 168.87417 176.94928 132.51511 1.000 30.33150 907 LEU A C 1
ATOM 6557 O O . LEU A 1 907 ? 167.69323 176.93911 132.87306 1.000 25.70198 907 LEU A O 1
ATOM 6562 N N . GLN A 1 908 ? 169.42574 175.95844 131.81850 1.000 19.88232 908 GLN A N 1
ATOM 6563 C CA . GLN A 1 908 ? 168.64735 174.82515 131.33523 1.000 35.31750 908 GLN A CA 1
ATOM 6564 C C . GLN A 1 908 ? 168.57916 173.71326 132.37432 1.000 29.27570 908 GLN A C 1
ATOM 6565 O O . GLN A 1 908 ? 169.57667 173.38896 133.02373 1.000 32.50461 908 GLN A O 1
ATOM 6571 N N . ASP A 1 909 ? 167.39078 173.13564 132.52689 1.000 19.55857 909 ASP A N 1
ATOM 6572 C CA . ASP A 1 909 ? 167.18870 172.00469 133.41761 1.000 23.17337 909 ASP A CA 1
ATOM 6573 C C . ASP A 1 909 ? 167.32542 170.70362 132.62176 1.000 20.85327 909 ASP A C 1
ATOM 6574 O O . ASP A 1 909 ? 167.74547 170.70358 131.46375 1.000 21.60737 909 ASP A O 1
ATOM 6579 N N . SER A 1 910 ? 166.96618 169.57559 133.23924 1.000 26.46536 910 SER A N 1
ATOM 6580 C CA . SER A 1 910 ? 167.13462 168.27464 132.59800 1.000 29.70191 910 SER A CA 1
ATOM 6581 C C . SER A 1 910 ? 166.25864 168.10476 131.36309 1.000 25.67523 910 SER A C 1
ATOM 6582 O O . SER A 1 910 ? 166.58056 167.28009 130.50419 1.000 29.35346 910 SER A O 1
ATOM 6585 N N . TYR A 1 911 ? 165.16691 168.85366 131.25414 1.000 22.85402 911 TYR A N 1
ATOM 6586 C CA . TYR A 1 911 ? 164.30227 168.79990 130.08448 1.000 15.40847 911 TYR A CA 1
ATOM 6587 C C . TYR A 1 911 ? 164.63156 169.87110 129.05375 1.000 21.48968 911 TYR A C 1
ATOM 6588 O O . TYR A 1 911 ? 163.93828 169.96462 128.03756 1.000 25.74351 911 TYR A O 1
ATOM 6597 N N . GLY A 1 912 ? 165.66883 170.67064 129.28418 1.000 15.86692 912 GLY A N 1
ATOM 6598 C CA . GLY A 1 912 ? 165.99841 171.76745 128.40421 1.000 24.82948 912 GLY A CA 1
ATOM 6599 C C . GLY A 1 912 ? 165.23222 173.04720 128.65141 1.000 16.03963 912 GLY A C 1
ATOM 6600 O O . GLY A 1 912 ? 165.39331 173.99876 127.87910 1.000 18.54068 912 GLY A O 1
ATOM 6601 N N . GLN A 1 913 ? 164.40439 173.10326 129.69311 1.000 22.90360 913 GLN A N 1
ATOM 6602 C CA . GLN A 1 913 ? 163.69075 174.32889 130.02810 1.000 36.94223 913 GLN A CA 1
ATOM 6603 C C . GLN A 1 913 ? 164.64517 175.36259 130.61429 1.000 21.34684 913 GLN A C 1
ATOM 6604 O O . GLN A 1 913 ? 165.53734 175.03306 131.39628 1.000 17.02500 913 GLN A O 1
ATOM 6610 N N . GLU A 1 914 ? 164.43548 176.62271 130.25104 1.000 18.90978 914 GLU A N 1
ATOM 6611 C CA . GLU A 1 914 ? 165.28945 177.72084 130.68580 1.000 32.35361 914 GLU A CA 1
ATOM 6612 C C . GLU A 1 914 ? 164.67083 178.42190 131.89011 1.000 14.13216 914 GLU A C 1
ATOM 6613 O O . GLU A 1 914 ? 163.49299 178.78720 131.86567 1.000 29.93771 914 GLU A O 1
ATOM 6619 N N . TRP A 1 915 ? 165.46983 178.60419 132.93761 1.000 19.31652 915 TRP A N 1
ATOM 6620 C CA . TRP A 1 915 ? 165.01699 179.13017 134.21883 1.000 22.07033 915 TRP A CA 1
ATOM 6621 C C . TRP A 1 915 ? 165.66869 180.47347 134.51479 1.000 9.20675 915 TRP A C 1
ATOM 6622 O O . TRP A 1 915 ? 166.86486 180.65601 134.27686 1.000 26.73734 915 TRP A O 1
ATOM 6633 N N . THR A 1 916 ? 164.88875 181.40184 135.05898 1.000 14.42197 916 THR A N 1
ATOM 6634 C CA . THR A 1 916 ? 165.47885 182.61623 135.59779 1.000 30.06140 916 THR A CA 1
ATOM 6635 C C . THR A 1 916 ? 166.03395 182.36348 136.99818 1.000 21.60632 916 THR A C 1
ATOM 6636 O O . THR A 1 916 ? 165.74960 181.34792 137.64431 1.000 23.31929 916 THR A O 1
ATOM 6640 N N . PHE A 1 917 ? 166.82590 183.32695 137.47290 1.000 21.73299 917 PHE A N 1
ATOM 6641 C CA . PHE A 1 917 ? 167.36471 183.24075 138.82444 1.000 27.27810 917 PHE A CA 1
ATOM 6642 C C . PHE A 1 917 ? 166.25173 183.22829 139.86845 1.000 29.96589 917 PHE A C 1
ATOM 6643 O O . PHE A 1 917 ? 166.32677 182.48262 140.84761 1.000 21.12865 917 PHE A O 1
ATOM 6651 N N . GLY A 1 918 ? 165.21986 184.05548 139.68662 1.000 24.41438 918 GLY A N 1
ATOM 6652 C CA . GLY A 1 918 ? 164.12147 184.07360 140.64273 1.000 27.46052 918 GLY A CA 1
ATOM 6653 C C . GLY A 1 918 ? 163.37109 182.75562 140.70998 1.000 26.86241 918 GLY A C 1
ATOM 6654 O O . GLY A 1 918 ? 163.01169 182.28411 141.79448 1.000 35.40998 918 GLY A O 1
ATOM 6655 N N . GLN A 1 919 ? 163.12534 182.14147 139.55207 1.000 29.91491 919 GLN A N 1
ATOM 6656 C CA . GLN A 1 919 ? 162.45863 180.84459 139.53033 1.000 29.28283 919 GLN A CA 1
ATOM 6657 C C . GLN A 1 919 ? 163.32239 179.77300 140.18633 1.000 24.85415 919 GLN A C 1
ATOM 6658 O O . GLN A 1 919 ? 162.81859 178.93517 140.94925 1.000 18.22643 919 GLN A O 1
ATOM 6664 N N . ARG A 1 920 ? 164.63277 179.80144 139.92665 1.000 23.64186 920 ARG A N 1
ATOM 6665 C CA . ARG A 1 920 ? 165.52638 178.87250 140.61097 1.000 25.66940 920 ARG A CA 1
ATOM 6666 C C . ARG A 1 920 ? 165.52076 179.10702 142.11808 1.000 26.11230 920 ARG A C 1
ATOM 6667 O O . ARG A 1 920 ? 165.59583 178.15478 142.89803 1.000 25.73679 920 ARG A O 1
ATOM 6675 N N . LEU A 1 921 ? 165.44003 180.36785 142.54653 1.000 20.33626 921 LEU A N 1
ATOM 6676 C CA . LEU A 1 921 ? 165.42010 180.66906 143.97512 1.000 24.60535 921 LEU A CA 1
ATOM 6677 C C . LEU A 1 921 ? 164.14916 180.14789 144.63614 1.000 29.41507 921 LEU A C 1
ATOM 6678 O O . LEU A 1 921 ? 164.18628 179.66000 145.77209 1.000 17.80531 921 LEU A O 1
ATOM 6683 N N . TYR A 1 922 ? 163.01387 180.24539 143.94410 1.000 14.50989 922 TYR A N 1
ATOM 6684 C CA . TYR A 1 922 ? 161.78613 179.67025 144.48923 1.000 28.96215 922 TYR A CA 1
ATOM 6685 C C . TYR A 1 922 ? 161.86939 178.14753 144.55983 1.000 28.82509 922 TYR A C 1
ATOM 6686 O O . TYR A 1 922 ? 161.39049 177.53598 145.52453 1.000 33.06093 922 TYR A O 1
ATOM 6695 N N . GLN A 1 923 ? 162.49282 177.51847 143.56040 1.000 21.71545 923 GLN A N 1
ATOM 6696 C CA . GLN A 1 923 ? 162.74768 176.08205 143.64841 1.000 26.15013 923 GLN A CA 1
ATOM 6697 C C . GLN A 1 923 ? 163.64413 175.75010 144.84202 1.000 20.54272 923 GLN A C 1
ATOM 6698 O O . GLN A 1 923 ? 163.44176 174.73745 145.52435 1.000 19.95973 923 GLN A O 1
ATOM 6704 N N . GLN A 1 924 ? 164.64345 176.59376 145.10307 1.000 15.47212 924 GLN A N 1
ATOM 6705 C CA . GLN A 1 924 ? 165.51496 176.39646 146.25703 1.000 27.51271 924 GLN A CA 1
ATOM 6706 C C . GLN A 1 924 ? 164.73481 176.50228 147.56456 1.000 28.72719 924 GLN A C 1
ATOM 6707 O O . GLN A 1 924 ? 164.97421 175.73469 148.50374 1.000 14.25555 924 GLN A O 1
ATOM 6713 N N . TYR A 1 925 ? 163.79976 177.45167 147.64512 1.000 21.82038 925 TYR A N 1
ATOM 6714 C CA . TYR A 1 925 ? 162.94456 177.54155 148.82831 1.000 28.09809 925 TYR A CA 1
ATOM 6715 C C . TYR A 1 925 ? 162.08397 176.29030 148.98045 1.000 25.91588 925 TYR A C 1
ATOM 6716 O O . TYR A 1 925 ? 161.83789 175.82572 150.10034 1.000 20.21340 925 TYR A O 1
ATOM 6725 N N . THR A 1 926 ? 161.60999 175.73627 147.86194 1.000 24.74571 926 THR A N 1
ATOM 6726 C CA . THR A 1 926 ? 160.86247 174.48082 147.91957 1.000 34.59836 926 THR A CA 1
ATOM 6727 C C . THR A 1 926 ? 161.72937 173.34776 148.46448 1.000 29.79020 926 THR A C 1
ATOM 6728 O O . THR A 1 926 ? 161.25574 172.50328 149.23667 1.000 23.97071 926 THR A O 1
ATOM 6732 N N . CYS A 1 927 ? 163.00039 173.30882 148.05917 1.000 16.80438 927 CYS A N 1
ATOM 6733 C CA . CYS A 1 927 ? 163.92766 172.32516 148.61580 1.000 22.51645 927 CYS A CA 1
ATOM 6734 C C . CYS A 1 927 ? 164.10845 172.52797 150.11696 1.000 25.19190 927 CYS A C 1
ATOM 6735 O O . CYS A 1 927 ? 164.12807 171.55632 150.88642 1.000 22.51434 927 CYS A O 1
ATOM 6738 N N . TYR A 1 928 ? 164.25085 173.78748 150.54493 1.000 17.19269 928 TYR A N 1
ATOM 6739 C CA . TYR A 1 928 ? 164.28215 174.10382 151.97138 1.000 23.48719 928 TYR A CA 1
ATOM 6740 C C . TYR A 1 928 ? 163.08717 173.48955 152.68029 1.000 14.79197 928 TYR A C 1
ATOM 6741 O O . TYR A 1 928 ? 163.22514 172.84484 153.72483 1.000 25.11524 928 TYR A O 1
ATOM 6750 N N . THR A 1 929 ? 161.89750 173.69950 152.12001 1.000 17.24409 929 THR A N 1
ATOM 6751 C CA . THR A 1 929 ? 160.67821 173.26132 152.78596 1.000 19.48398 929 THR A CA 1
ATOM 6752 C C . THR A 1 929 ? 160.58655 171.74002 152.85063 1.000 15.46816 929 THR A C 1
ATOM 6753 O O . THR A 1 929 ? 160.17534 171.18805 153.87617 1.000 23.53316 929 THR A O 1
ATOM 6757 N N . VAL A 1 930 ? 160.95921 171.04149 151.77398 1.000 14.37208 930 VAL A N 1
ATOM 6758 C CA . VAL A 1 930 ? 160.86385 169.58237 151.80578 1.000 26.14374 930 VAL A CA 1
ATOM 6759 C C . VAL A 1 930 ? 161.88393 168.99921 152.77856 1.000 21.27072 930 VAL A C 1
ATOM 6760 O O . VAL A 1 930 ? 161.59474 168.02556 153.48353 1.000 21.91462 930 VAL A O 1
ATOM 6764 N N . PHE A 1 931 ? 163.07898 169.59379 152.86078 1.000 20.06738 931 PHE A N 1
ATOM 6765 C CA . PHE A 1 931 ? 164.05099 169.12680 153.84566 1.000 14.53162 931 PHE A CA 1
ATOM 6766 C C . PHE A 1 931 ? 163.55427 169.37761 155.26757 1.000 11.96660 931 PHE A C 1
ATOM 6767 O O . PHE A 1 931 ? 163.68267 168.51213 156.14634 1.000 18.44191 931 PHE A O 1
ATOM 6775 N N . PHE A 1 932 ? 162.96720 170.55469 155.50091 1.000 19.77993 932 PHE A N 1
ATOM 6776 C CA . PHE A 1 932 ? 162.37825 170.87815 156.79666 1.000 14.52336 932 PHE A CA 1
ATOM 6777 C C . PHE A 1 932 ? 161.30415 169.86798 157.18580 1.000 25.64706 932 PHE A C 1
ATOM 6778 O O . PHE A 1 932 ? 161.28098 169.37039 158.31821 1.000 23.99018 932 PHE A O 1
ATOM 6786 N N . ILE A 1 933 ? 160.39960 169.55856 156.25567 1.000 22.00846 933 ILE A N 1
ATOM 6787 C CA . ILE A 1 933 ? 159.30373 168.64508 156.55879 1.000 21.84403 933 ILE A CA 1
ATOM 6788 C C . ILE A 1 933 ? 159.82961 167.23432 156.79412 1.000 20.64080 933 ILE A C 1
ATOM 6789 O O . ILE A 1 933 ? 159.31625 166.50644 157.65001 1.000 23.87328 933 ILE A O 1
ATOM 6794 N N . SER A 1 934 ? 160.85958 166.82356 156.04972 1.000 19.95761 934 SER A N 1
ATOM 6795 C CA . SER A 1 934 ? 161.47362 165.52491 156.30842 1.000 13.50271 934 SER A CA 1
ATOM 6796 C C . SER A 1 934 ? 162.02979 165.45975 157.72430 1.000 20.92106 934 SER A C 1
ATOM 6797 O O . SER A 1 934 ? 161.82486 164.47195 158.44431 1.000 17.42285 934 SER A O 1
ATOM 6800 N N . ILE A 1 935 ? 162.72269 166.52001 158.14625 1.000 27.13874 935 ILE A N 1
ATOM 6801 C CA . ILE A 1 935 ? 163.27890 166.54526 159.49579 1.000 22.85294 935 ILE A CA 1
ATOM 6802 C C . ILE A 1 935 ? 162.16616 166.49369 160.53690 1.000 23.55277 935 ILE A C 1
ATOM 6803 O O . ILE A 1 935 ? 162.27585 165.78229 161.53887 1.000 29.46085 935 ILE A O 1
ATOM 6808 N N . GLU A 1 936 ? 161.07671 167.23527 160.31604 1.000 19.69260 936 GLU A N 1
ATOM 6809 C CA . GLU A 1 936 ? 159.97524 167.23987 161.28091 1.000 24.73550 936 GLU A CA 1
ATOM 6810 C C . GLU A 1 936 ? 159.30364 165.87034 161.37691 1.000 25.44714 936 GLU A C 1
ATOM 6811 O O . GLU A 1 936 ? 159.00804 165.38304 162.47946 1.000 31.65494 936 GLU A O 1
ATOM 6817 N N . MET A 1 937 ? 159.04599 165.23766 160.22862 1.000 20.87734 937 MET A N 1
ATOM 6818 C CA . MET A 1 937 ? 158.41620 163.92212 160.23367 1.000 19.34108 937 MET A CA 1
ATOM 6819 C C . MET A 1 937 ? 159.29783 162.89585 160.92904 1.000 23.61365 937 MET A C 1
ATOM 6820 O O . MET A 1 937 ? 158.80044 162.05289 161.68377 1.000 28.26051 937 MET A O 1
ATOM 6825 N N . CYS A 1 938 ? 160.61106 162.95001 160.69223 1.000 11.41511 938 CYS A N 1
ATOM 6826 C CA . CYS A 1 938 ? 161.50472 162.03772 161.39663 1.000 15.72780 938 CYS A CA 1
ATOM 6827 C C . CYS A 1 938 ? 161.59985 162.36852 162.88321 1.000 15.37706 938 CYS A C 1
ATOM 6828 O O . CYS A 1 938 ? 161.75597 161.46273 163.70487 1.000 20.10175 938 CYS A O 1
ATOM 6831 N N . GLN A 1 939 ? 161.49758 163.64683 163.25202 1.000 15.25059 939 GLN A N 1
ATOM 6832 C CA . GLN A 1 939 ? 161.54978 164.01407 164.66306 1.000 21.13761 939 GLN A CA 1
ATOM 6833 C C . GLN A 1 939 ? 160.30595 163.56106 165.41338 1.000 20.87494 939 GLN A C 1
ATOM 6834 O O . GLN A 1 939 ? 160.36108 163.36563 166.62853 1.000 28.85422 939 GLN A O 1
ATOM 6840 N N . ILE A 1 940 ? 159.18097 163.39170 164.72005 1.000 23.07641 940 ILE A N 1
ATOM 6841 C CA . ILE A 1 940 ? 158.01071 162.80426 165.37606 1.000 28.32548 940 ILE A CA 1
ATOM 6842 C C . ILE A 1 940 ? 158.32508 161.38533 165.85096 1.000 25.04323 940 ILE A C 1
ATOM 6843 O O . ILE A 1 940 ? 158.10764 161.03059 167.02004 1.000 26.26027 940 ILE A O 1
ATOM 6848 N N . ALA A 1 941 ? 158.87472 160.56125 164.95574 1.000 22.38479 941 ALA A N 1
ATOM 6849 C CA . ALA A 1 941 ? 159.30711 159.22327 165.34664 1.000 20.31954 941 ALA A CA 1
ATOM 6850 C C . ALA A 1 941 ? 160.42068 159.27363 166.38389 1.000 23.60333 941 ALA A C 1
ATOM 6851 O O . ALA A 1 941 ? 160.48715 158.41084 167.26587 1.000 23.28815 941 ALA A O 1
ATOM 6853 N N . ASP A 1 942 ? 161.30996 160.26267 166.28542 1.000 17.65216 942 ASP A N 1
ATOM 6854 C CA . ASP A 1 942 ? 162.38368 160.39456 167.26389 1.000 23.78050 942 ASP A CA 1
ATOM 6855 C C . ASP A 1 942 ? 161.83280 160.65869 168.66087 1.000 24.66475 942 ASP A C 1
ATOM 6856 O O . ASP A 1 942 ? 162.28189 160.04881 169.63607 1.000 21.41403 942 ASP A O 1
ATOM 6861 N N . VAL A 1 943 ? 160.85812 161.56266 168.77872 1.000 18.51081 943 VAL A N 1
ATOM 6862 C CA . VAL A 1 943 ? 160.26644 161.83235 170.08393 1.000 23.43862 943 VAL A CA 1
ATOM 6863 C C . VAL A 1 943 ? 159.50685 160.60998 170.57919 1.000 20.61019 943 VAL A C 1
ATOM 6864 O O . VAL A 1 943 ? 159.46092 160.35126 171.78737 1.000 24.90502 943 VAL A O 1
ATOM 6868 N N . LEU A 1 944 ? 158.90453 159.83658 169.67002 1.000 19.70489 944 LEU A N 1
ATOM 6869 C CA . LEU A 1 944 ? 158.25877 158.60040 170.10023 1.000 22.74164 944 LEU A CA 1
ATOM 6870 C C . LEU A 1 944 ? 159.27063 157.60548 170.66387 1.000 18.05637 944 LEU A C 1
ATOM 6871 O O . LEU A 1 944 ? 159.02045 156.98581 171.70256 1.000 30.42060 944 LEU A O 1
ATOM 6876 N N . ILE A 1 945 ? 160.42232 157.44732 170.00729 1.000 20.82191 945 ILE A N 1
ATOM 6877 C CA . ILE A 1 945 ? 161.39498 156.45900 170.47178 1.000 17.81399 945 ILE A CA 1
ATOM 6878 C C . ILE A 1 945 ? 162.19440 156.93863 171.68003 1.000 21.41602 945 ILE A C 1
ATOM 6879 O O . ILE A 1 945 ? 162.73594 156.10583 172.41532 1.000 29.60792 945 ILE A O 1
ATOM 6884 N N . ARG A 1 946 ? 162.28483 158.24936 171.91748 1.000 22.82879 946 ARG A N 1
ATOM 6885 C CA . ARG A 1 946 ? 163.02107 158.73823 173.07765 1.000 19.84935 946 ARG A CA 1
ATOM 6886 C C . ARG A 1 946 ? 162.22313 158.64902 174.37064 1.000 24.56359 946 ARG A C 1
ATOM 6887 O O . ARG A 1 946 ? 162.76124 158.98891 175.42807 1.000 30.24698 946 ARG A O 1
ATOM 6895 N N . LYS A 1 947 ? 160.95882 158.22135 174.31367 1.000 30.53286 947 LYS A N 1
ATOM 6896 C CA . LYS A 1 947 ? 160.17045 158.08807 175.53399 1.000 31.87438 947 LYS A CA 1
ATOM 6897 C C . LYS A 1 947 ? 160.79700 157.09182 176.49912 1.000 24.01987 947 LYS A C 1
ATOM 6898 O O . LYS A 1 947 ? 160.69777 157.26425 177.71803 1.000 36.03142 947 LYS A O 1
ATOM 6904 N N . THR A 1 948 ? 161.44308 156.05074 175.98120 1.000 28.86988 948 THR A N 1
ATOM 6905 C CA . THR A 1 948 ? 162.05454 155.02232 176.80779 1.000 24.11996 948 THR A CA 1
ATOM 6906 C C . THR A 1 948 ? 163.46296 154.72898 176.31805 1.000 25.71624 948 THR A C 1
ATOM 6907 O O . THR A 1 948 ? 163.78139 154.91397 175.14164 1.000 41.40719 948 THR A O 1
ATOM 6911 N N . ARG A 1 949 ? 164.30562 154.26637 177.23774 1.000 26.03362 949 ARG A N 1
ATOM 6912 C CA . ARG A 1 949 ? 165.63634 153.78867 176.89581 1.000 29.29792 949 ARG A CA 1
ATOM 6913 C C . ARG A 1 949 ? 165.75307 152.27560 176.90234 1.000 32.09349 949 ARG A C 1
ATOM 6914 O O . ARG A 1 949 ? 166.63165 151.73499 176.23029 1.000 32.77392 949 ARG A O 1
ATOM 6922 N N . ARG A 1 950 ? 164.90620 151.59129 177.64256 1.000 28.74899 950 ARG A N 1
ATOM 6923 C CA . ARG A 1 950 ? 164.91508 150.13507 177.68167 1.000 33.56831 950 ARG A CA 1
ATOM 6924 C C . ARG A 1 950 ? 163.56124 149.52417 177.35907 1.000 29.43855 950 ARG A C 1
ATOM 6925 O O . ARG A 1 950 ? 163.50279 148.51962 176.64854 1.000 34.52942 950 ARG A O 1
ATOM 6933 N N . LEU A 1 951 ? 162.47420 150.11188 177.84725 1.000 34.19272 951 LEU A N 1
ATOM 6934 C CA . LEU A 1 951 ? 161.15096 149.55067 177.63773 1.000 27.04846 951 LEU A CA 1
ATOM 6935 C C . LEU A 1 951 ? 160.64399 149.85498 176.23190 1.000 37.29619 951 LEU A C 1
ATOM 6936 O O . LEU A 1 951 ? 161.08920 150.79091 175.56427 1.000 37.57558 951 LEU A O 1
ATOM 6941 N N . SER A 1 952 ? 159.69642 149.04087 175.78712 1.000 37.05623 952 SER A N 1
ATOM 6942 C CA . SER A 1 952 ? 159.04144 149.27049 174.51205 1.000 33.90310 952 SER A CA 1
ATOM 6943 C C . SER A 1 952 ? 158.04988 150.42303 174.62115 1.000 38.96062 952 SER A C 1
ATOM 6944 O O . SER A 1 952 ? 157.52560 150.72360 175.69842 1.000 40.50214 952 SER A O 1
ATOM 6947 N N . ALA A 1 953 ? 157.80803 151.08158 173.48581 1.000 44.31404 953 ALA A N 1
ATOM 6948 C CA . ALA A 1 953 ? 156.77163 152.10635 173.43685 1.000 37.93442 953 ALA A CA 1
ATOM 6949 C C . ALA A 1 953 ? 155.40483 151.51272 173.74666 1.000 43.55186 953 ALA A C 1
ATOM 6950 O O . ALA A 1 953 ? 154.56031 152.16957 174.36310 1.000 46.54865 953 ALA A O 1
ATOM 6952 N N . PHE A 1 954 ? 155.17037 150.26777 173.32769 1.000 42.88522 954 PHE A N 1
ATOM 6953 C CA . PHE A 1 954 ? 153.91691 149.59976 173.65905 1.000 43.05653 954 PHE A CA 1
ATOM 6954 C C . PHE A 1 954 ? 153.79221 149.37606 175.16228 1.000 46.86597 954 PHE A C 1
ATOM 6955 O O . PHE A 1 954 ? 152.70190 149.51274 175.72903 1.000 53.49356 954 PHE A O 1
ATOM 6963 N N . GLN A 1 955 ? 154.89793 149.02666 175.82472 1.000 50.83082 955 GLN A N 1
ATOM 6964 C CA . GLN A 1 955 ? 154.86842 148.81954 177.27001 1.000 46.96335 955 GLN A CA 1
ATOM 6965 C C . GLN A 1 955 ? 154.65157 150.13234 178.01403 1.000 48.64058 955 GLN A C 1
ATOM 6966 O O . GLN A 1 955 ? 153.83381 150.20647 178.93793 1.000 52.20286 955 GLN A O 1
ATOM 6972 N N . GLN A 1 956 ? 155.38174 151.18109 177.62678 1.000 46.25251 956 GLN A N 1
ATOM 6973 C CA . GLN A 1 956 ? 155.28015 152.45655 178.32950 1.000 44.83690 956 GLN A CA 1
ATOM 6974 C C . GLN A 1 956 ? 153.95535 153.15765 178.05039 1.000 48.49732 956 GLN A C 1
ATOM 6975 O O . GLN A 1 956 ? 153.44892 153.88608 178.91085 1.000 49.44076 956 GLN A O 1
ATOM 6981 N N . GLY A 1 957 ? 153.37750 152.94740 176.87113 1.000 47.39963 957 GLY A N 1
ATOM 6982 C CA . GLY A 1 957 ? 152.16557 153.63951 176.48380 1.000 47.75574 957 GLY A CA 1
ATOM 6983 C C . GLY A 1 957 ? 152.43280 154.75480 175.49463 1.000 46.63659 957 GLY A C 1
ATOM 6984 O O . GLY A 1 957 ? 153.24859 155.64203 175.75879 1.000 53.62629 957 GLY A O 1
ATOM 6985 N N . PHE A 1 958 ? 151.75452 154.71813 174.34563 1.000 49.92290 958 PHE A N 1
ATOM 6986 C CA . PHE A 1 958 ? 151.94780 155.75744 173.33897 1.000 42.22274 958 PHE A CA 1
ATOM 6987 C C . PHE A 1 958 ? 151.32955 157.08094 173.77147 1.000 42.33341 958 PHE A C 1
ATOM 6988 O O . PHE A 1 958 ? 151.90088 158.14853 173.52210 1.000 45.59423 958 PHE A O 1
ATOM 6996 N N . PHE A 1 959 ? 150.16510 157.03541 174.41729 1.000 44.94074 959 PHE A N 1
ATOM 6997 C CA . PHE A 1 959 ? 149.40327 158.23724 174.73146 1.000 46.74060 959 PHE A CA 1
ATOM 6998 C C . PHE A 1 959 ? 149.37960 158.55602 176.22018 1.000 42.86967 959 PHE A C 1
ATOM 6999 O O . PHE A 1 959 ? 148.63247 159.44453 176.63954 1.000 53.19205 959 PHE A O 1
ATOM 7007 N N . ARG A 1 960 ? 150.17907 157.85756 177.02750 1.000 41.88676 960 ARG A N 1
ATOM 7008 C CA . ARG A 1 960 ? 150.21329 158.13816 178.45934 1.000 37.34040 960 ARG A CA 1
ATOM 7009 C C . ARG A 1 960 ? 150.73143 159.54645 178.72951 1.000 41.06729 960 ARG A C 1
ATOM 7010 O O . ARG A 1 960 ? 150.28615 160.20885 179.67348 1.000 48.95640 960 ARG A O 1
ATOM 7018 N N . ASN A 1 961 ? 151.67328 160.01964 177.91358 1.000 40.31272 961 ASN A N 1
ATOM 7019 C CA . ASN A 1 961 ? 152.19700 161.38146 178.02214 1.000 33.06700 961 ASN A CA 1
ATOM 7020 C C . ASN A 1 961 ? 151.33613 162.28903 177.14736 1.000 39.99975 961 ASN A C 1
ATOM 7021 O O . ASN A 1 961 ? 151.61665 162.51943 175.96271 1.000 46.49647 961 ASN A O 1
ATOM 7026 N N . ARG A 1 962 ? 150.26509 162.81050 177.75070 1.000 33.82406 962 ARG A N 1
ATOM 7027 C CA . ARG A 1 962 ? 149.37123 163.71700 177.03984 1.000 37.70743 962 ARG A CA 1
ATOM 7028 C C . ARG A 1 962 ? 150.09910 164.97270 176.58629 1.000 34.94441 962 ARG A C 1
ATOM 7029 O O . ARG A 1 962 ? 149.80015 165.50966 175.51360 1.000 38.94469 962 ARG A O 1
ATOM 7037 N N . ILE A 1 963 ? 151.05621 165.45024 177.38412 1.000 28.32762 963 ILE A N 1
ATOM 7038 C CA . ILE A 1 963 ? 151.84535 166.61111 176.98643 1.000 35.26578 963 ILE A CA 1
ATOM 7039 C C . ILE A 1 963 ? 152.64171 166.30351 175.72692 1.000 32.65987 963 ILE A C 1
ATOM 7040 O O . ILE A 1 963 ? 152.75677 167.14322 174.82956 1.000 31.25895 963 ILE A O 1
ATOM 7045 N N . LEU A 1 964 ? 153.20602 165.09764 175.64169 1.000 37.25399 964 LEU A N 1
ATOM 7046 C CA . LEU A 1 964 ? 153.93869 164.70428 174.44280 1.000 32.22325 964 LEU A CA 1
ATOM 7047 C C . LEU A 1 964 ? 153.02069 164.64243 173.22691 1.000 31.93655 964 LEU A C 1
ATOM 7048 O O . LEU A 1 964 ? 153.39459 165.08813 172.13290 1.000 39.35376 964 LEU A O 1
ATOM 7053 N N . VAL A 1 965 ? 151.81620 164.08906 173.39684 1.000 29.75420 965 VAL A N 1
ATOM 7054 C CA . VAL A 1 965 ? 150.86623 164.04087 172.28390 1.000 31.01673 965 VAL A CA 1
ATOM 7055 C C . VAL A 1 965 ? 150.51995 165.45146 171.81438 1.000 30.70393 965 VAL A C 1
ATOM 7056 O O . VAL A 1 965 ? 150.47802 165.73675 170.60653 1.000 36.15503 965 VAL A O 1
ATOM 7060 N N . ILE A 1 966 ? 150.28075 166.35748 172.76347 1.000 25.87518 966 ILE A N 1
ATOM 7061 C CA . ILE A 1 966 ? 149.94985 167.73742 172.42168 1.000 30.11259 966 ILE A CA 1
ATOM 7062 C C . ILE A 1 966 ? 151.12628 168.41753 171.73243 1.000 29.87882 966 ILE A C 1
ATOM 7063 O O . ILE A 1 966 ? 150.94336 169.21098 170.80423 1.000 34.79523 966 ILE A O 1
ATOM 7068 N N . ALA A 1 967 ? 152.34965 168.12269 172.17625 1.000 33.00049 967 ALA A N 1
ATOM 7069 C CA . ALA A 1 967 ? 153.52912 168.69600 171.53680 1.000 33.89095 967 ALA A CA 1
ATOM 7070 C C . ALA A 1 967 ? 153.65606 168.22908 170.09249 1.000 33.26670 967 ALA A C 1
ATOM 7071 O O . ALA A 1 967 ? 154.00775 169.01684 169.20834 1.000 40.39354 967 ALA A O 1
ATOM 7073 N N . ILE A 1 968 ? 153.37507 166.95059 169.83420 1.000 26.82981 968 ILE A N 1
ATOM 7074 C CA . ILE A 1 968 ? 153.40846 166.44816 168.46001 1.000 26.69722 968 ILE A CA 1
ATOM 7075 C C . ILE A 1 968 ? 152.36770 167.16671 167.60512 1.000 33.21114 968 ILE A C 1
ATOM 7076 O O . ILE A 1 968 ? 152.64762 167.59655 166.47444 1.000 35.36519 968 ILE A O 1
ATOM 7081 N N . VAL A 1 969 ? 151.14929 167.31006 168.13779 1.000 36.41678 969 VAL A N 1
ATOM 7082 C CA . VAL A 1 969 ? 150.09050 167.99689 167.39735 1.000 36.46445 969 VAL A CA 1
ATOM 7083 C C . VAL A 1 969 ? 150.49457 169.43677 167.09767 1.000 36.32699 969 VAL A C 1
ATOM 7084 O O . VAL A 1 969 ? 150.31122 169.93396 165.97878 1.000 35.85716 969 VAL A O 1
ATOM 7088 N N . PHE A 1 970 ? 151.06256 170.11949 168.09143 1.000 37.12023 970 PHE A N 1
ATOM 7089 C CA . PHE A 1 970 ? 151.49151 171.50327 167.92641 1.000 35.83189 970 PHE A CA 1
ATOM 7090 C C . PHE A 1 970 ? 152.59640 171.62142 166.88442 1.000 38.17078 970 PHE A C 1
ATOM 7091 O O . PHE A 1 970 ? 152.59969 172.55557 166.07380 1.000 45.13336 970 PHE A O 1
ATOM 7099 N N . GLN A 1 971 ? 153.54524 170.68419 166.89557 1.000 35.15807 971 GLN A N 1
ATOM 7100 C CA . GLN A 1 971 ? 154.62648 170.69593 165.91700 1.000 38.45540 971 GLN A CA 1
ATOM 7101 C C . GLN A 1 971 ? 154.08312 170.55250 164.50100 1.000 33.76158 971 GLN A C 1
ATOM 7102 O O . GLN A 1 971 ? 154.47092 171.29923 163.59218 1.000 40.67136 971 GLN A O 1
ATOM 7108 N N . VAL A 1 972 ? 153.16569 169.60285 164.30025 1.000 40.90052 972 VAL A N 1
ATOM 7109 C CA . VAL A 1 972 ? 152.58539 169.40918 162.97249 1.000 34.45068 972 VAL A CA 1
ATOM 7110 C C . VAL A 1 972 ? 151.80770 170.64812 162.53949 1.000 38.76003 972 VAL A C 1
ATOM 7111 O O . VAL A 1 972 ? 151.88515 171.07491 161.37867 1.000 41.40146 972 VAL A O 1
ATOM 7115 N N . CYS A 1 973 ? 151.04538 171.24342 163.46213 1.000 39.79318 973 CYS A N 1
ATOM 7116 C CA . CYS A 1 973 ? 150.26725 172.43144 163.12414 1.000 41.99622 973 CYS A CA 1
ATOM 7117 C C . CYS A 1 973 ? 151.16882 173.59393 162.72690 1.000 41.59294 973 CYS A C 1
ATOM 7118 O O . CYS A 1 973 ? 150.87980 174.30925 161.76115 1.000 41.71064 973 CYS A O 1
ATOM 7121 N N . ILE A 1 974 ? 152.26687 173.79812 163.45765 1.000 38.94943 974 ILE A N 1
ATOM 7122 C CA . ILE A 1 974 ? 153.18140 174.88522 163.12279 1.000 45.59641 974 ILE A CA 1
ATOM 7123 C C . ILE A 1 974 ? 153.85257 174.62620 161.77967 1.000 42.26938 974 ILE A C 1
ATOM 7124 O O . ILE A 1 974 ? 154.05235 175.55209 160.98349 1.000 41.70940 974 ILE A O 1
ATOM 7129 N N . GLY A 1 975 ? 154.20231 173.36917 161.49930 1.000 34.02281 975 GLY A N 1
ATOM 7130 C CA . GLY A 1 975 ? 154.76424 173.05112 160.19489 1.000 38.21278 975 GLY A CA 1
ATOM 7131 C C . GLY A 1 975 ? 153.80407 173.35794 159.06059 1.000 41.56421 975 GLY A C 1
ATOM 7132 O O . GLY A 1 975 ? 154.18285 173.95646 158.04847 1.000 38.23232 975 GLY A O 1
ATOM 7133 N N . CYS A 1 976 ? 152.53992 172.95895 159.22168 1.000 41.25492 976 CYS A N 1
ATOM 7134 C CA . CYS A 1 976 ? 151.53520 173.24727 158.20159 1.000 40.24421 976 CYS A CA 1
ATOM 7135 C C . CYS A 1 976 ? 151.32782 174.74889 158.03528 1.000 36.30318 976 CYS A C 1
ATOM 7136 O O . CYS A 1 976 ? 151.17176 175.24166 156.91072 1.000 41.72748 976 CYS A O 1
ATOM 7139 N N . PHE A 1 977 ? 151.31164 175.49071 159.14529 1.000 38.89373 977 PHE A N 1
ATOM 7140 C CA . PHE A 1 977 ? 151.15277 176.93938 159.06858 1.000 38.48376 977 PHE A CA 1
ATOM 7141 C C . PHE A 1 977 ? 152.31107 177.57913 158.31464 1.000 38.49188 977 PHE A C 1
ATOM 7142 O O . PHE A 1 977 ? 152.10477 178.44023 157.45222 1.000 40.87406 977 PHE A O 1
ATOM 7150 N N . LEU A 1 978 ? 153.54105 177.15928 158.62130 1.000 38.56761 978 LEU A N 1
ATOM 7151 C CA . LEU A 1 978 ? 154.70239 177.69828 157.92156 1.000 39.35389 978 LEU A CA 1
ATOM 7152 C C . LEU A 1 978 ? 154.65060 177.36859 156.43693 1.000 41.72594 978 LEU A C 1
ATOM 7153 O O . LEU A 1 978 ? 155.00713 178.20112 155.59723 1.000 39.82538 978 LEU A O 1
ATOM 7158 N N . CYS A 1 979 ? 154.20370 176.15962 156.09206 1.000 36.50333 979 CYS A N 1
ATOM 7159 C CA . CYS A 1 979 ? 154.19173 175.76614 154.68751 1.000 31.57740 979 CYS A CA 1
ATOM 7160 C C . CYS A 1 979 ? 153.12608 176.51475 153.89502 1.000 38.74059 979 CYS A C 1
ATOM 7161 O O . CYS A 1 979 ? 153.38735 176.96352 152.77366 1.000 37.81695 979 CYS A O 1
ATOM 7164 N N . TYR A 1 980 ? 151.92304 176.66790 154.45085 1.000 37.58620 980 TYR A N 1
ATOM 7165 C CA . TYR A 1 980 ? 150.78203 177.08955 153.64636 1.000 32.49257 980 TYR A CA 1
ATOM 7166 C C . TYR A 1 980 ? 150.21033 178.44869 154.03342 1.000 36.83842 980 TYR A C 1
ATOM 7167 O O . TYR A 1 980 ? 149.16724 178.83849 153.49705 1.000 38.39873 980 TYR A O 1
ATOM 7176 N N . CYS A 1 981 ? 150.85691 179.18746 154.92884 1.000 46.80912 981 CYS A N 1
ATOM 7177 C CA . CYS A 1 981 ? 150.37499 180.54173 155.16616 1.000 46.43880 981 CYS A CA 1
ATOM 7178 C C . CYS A 1 981 ? 150.78729 181.45722 154.01302 1.000 46.66625 981 CYS A C 1
ATOM 7179 O O . CYS A 1 981 ? 151.91106 181.36004 153.51561 1.000 50.63595 981 CYS A O 1
ATOM 7182 N N . PRO A 1 982 ? 149.89389 182.33191 153.55306 1.000 61.01172 982 PRO A N 1
ATOM 7183 C CA . PRO A 1 982 ? 150.27688 183.29483 152.51241 1.000 60.98541 982 PRO A CA 1
ATOM 7184 C C . PRO A 1 982 ? 151.37902 184.23062 152.99205 1.000 61.16447 982 PRO A C 1
ATOM 7185 O O . PRO A 1 982 ? 151.41011 184.64344 154.15269 1.000 62.14239 982 PRO A O 1
ATOM 7189 N N . GLY A 1 983 ? 152.29002 184.56356 152.07747 1.000 51.25679 983 GLY A N 1
ATOM 7190 C CA . GLY A 1 983 ? 153.41890 185.41902 152.37124 1.000 49.99808 983 GLY A CA 1
ATOM 7191 C C . GLY A 1 983 ? 154.66166 184.70038 152.85041 1.000 52.58230 983 GLY A C 1
ATOM 7192 O O . GLY A 1 983 ? 155.75097 185.29232 152.82323 1.000 53.26313 983 GLY A O 1
ATOM 7193 N N . MET A 1 984 ? 154.53320 183.44520 153.27653 1.000 44.89461 984 MET A N 1
ATOM 7194 C CA . MET A 1 984 ? 155.68649 182.69823 153.77054 1.000 46.36745 984 MET A CA 1
ATOM 7195 C C . MET A 1 984 ? 156.83694 182.59194 152.77335 1.000 41.65492 984 MET A C 1
ATOM 7196 O O . MET A 1 984 ? 157.99421 182.71138 153.20963 1.000 44.34228 984 MET A O 1
ATOM 7201 N N . PRO A 1 985 ? 156.61989 182.36137 151.47091 1.000 28.51087 985 PRO A N 1
ATOM 7202 C CA . PRO A 1 985 ? 157.76994 182.27118 150.55385 1.000 37.21387 985 PRO A CA 1
ATOM 7203 C C . PRO A 1 985 ? 158.67025 183.49265 150.56624 1.000 40.08636 985 PRO A C 1
ATOM 7204 O O . PRO A 1 985 ? 159.88950 183.35011 150.41608 1.000 45.20030 985 PRO A O 1
ATOM 7208 N N . ASN A 1 986 ? 158.11652 184.68934 150.74021 1.000 41.96205 986 ASN A N 1
ATOM 7209 C CA . ASN A 1 986 ? 158.92209 185.90035 150.75442 1.000 40.69627 986 ASN A CA 1
ATOM 7210 C C . ASN A 1 986 ? 159.21725 186.41406 152.15683 1.000 44.41101 986 ASN A C 1
ATOM 7211 O O . ASN A 1 986 ? 159.99891 187.35947 152.29792 1.000 47.72879 986 ASN A O 1
ATOM 7216 N N . ILE A 1 987 ? 158.62262 185.82300 153.19099 1.000 43.93565 987 ILE A N 1
ATOM 7217 C CA . ILE A 1 987 ? 158.94711 186.21189 154.55855 1.000 45.49793 987 ILE A CA 1
ATOM 7218 C C . ILE A 1 987 ? 159.98244 185.25560 155.13731 1.000 45.44016 987 ILE A C 1
ATOM 7219 O O . ILE A 1 987 ? 161.09160 185.66720 155.49193 1.000 42.05433 987 ILE A O 1
ATOM 7224 N N . PHE A 1 988 ? 159.63477 183.97344 155.22870 1.000 42.75323 988 PHE A N 1
ATOM 7225 C CA . PHE A 1 988 ? 160.48616 182.97855 155.86710 1.000 38.42340 988 PHE A CA 1
ATOM 7226 C C . PHE A 1 988 ? 161.00672 181.92943 154.89255 1.000 32.11725 988 PHE A C 1
ATOM 7227 O O . PHE A 1 988 ? 161.68432 180.98915 155.31797 1.000 37.86671 988 PHE A O 1
ATOM 7235 N N . ASN A 1 989 ? 160.70495 182.07096 153.60042 1.000 33.08400 989 ASN A N 1
ATOM 7236 C CA . ASN A 1 989 ? 161.20706 181.18119 152.54899 1.000 33.88518 989 ASN A CA 1
ATOM 7237 C C . ASN A 1 989 ? 160.71719 179.74508 152.73162 1.000 29.55932 989 ASN A C 1
ATOM 7238 O O . ASN A 1 989 ? 161.44147 178.78398 152.46898 1.000 26.49793 989 ASN A O 1
ATOM 7243 N N . PHE A 1 990 ? 159.47658 179.59816 153.18282 1.000 19.33702 990 PHE A N 1
ATOM 7244 C CA . PHE A 1 990 ? 158.78615 178.31683 153.18386 1.000 24.73821 990 PHE A CA 1
ATOM 7245 C C . PHE A 1 990 ? 157.81605 178.27384 152.01085 1.000 27.71849 990 PHE A C 1
ATOM 7246 O O . PHE A 1 990 ? 157.17242 179.27580 151.68951 1.000 35.38350 990 PHE A O 1
ATOM 7254 N N . MET A 1 991 ? 157.71285 177.11361 151.37593 1.000 33.28237 991 MET A N 1
ATOM 7255 C CA . MET A 1 991 ? 156.87814 176.99664 150.19403 1.000 25.38049 991 MET A CA 1
ATOM 7256 C C . MET A 1 991 ? 155.69711 176.06267 150.43944 1.000 24.17700 991 MET A C 1
ATOM 7257 O O . MET A 1 991 ? 155.78185 175.14316 151.25784 1.000 28.87908 991 MET A O 1
ATOM 7262 N N . PRO A 1 992 ? 154.57889 176.27567 149.74392 1.000 33.36650 992 PRO A N 1
ATOM 7263 C CA . PRO A 1 992 ? 153.45125 175.33902 149.84939 1.000 33.60402 992 PRO A CA 1
ATOM 7264 C C . PRO A 1 992 ? 153.70823 174.04495 149.09134 1.000 19.41120 992 PRO A C 1
ATOM 7265 O O . PRO A 1 992 ? 153.32813 173.91021 147.92618 1.000 42.25152 992 PRO A O 1
ATOM 7269 N N . ILE A 1 993 ? 154.36470 173.08786 149.74637 1.000 25.98205 993 ILE A N 1
ATOM 7270 C CA . ILE A 1 993 ? 154.80542 171.87697 149.06094 1.000 30.30295 993 ILE A CA 1
ATOM 7271 C C . ILE A 1 993 ? 153.62367 170.95448 148.77307 1.000 25.44739 993 ILE A C 1
ATOM 7272 O O . ILE A 1 993 ? 152.56576 171.01759 149.40809 1.000 33.47016 993 ILE A O 1
ATOM 7277 N N . ARG A 1 994 ? 153.82246 170.07415 147.79723 1.000 24.97497 994 ARG A N 1
ATOM 7278 C CA . ARG A 1 994 ? 152.82428 169.09309 147.40496 1.000 33.74239 994 ARG A CA 1
ATOM 7279 C C . ARG A 1 994 ? 152.74839 167.96290 148.42814 1.000 22.65179 994 ARG A C 1
ATOM 7280 O O . ARG A 1 994 ? 153.69289 167.70289 149.17675 1.000 35.58140 994 ARG A O 1
ATOM 7288 N N . PHE A 1 995 ? 151.59698 167.28438 148.44867 1.000 29.32084 995 PHE A N 1
ATOM 7289 C CA . PHE A 1 995 ? 151.33193 166.30775 149.50191 1.000 31.72276 995 PHE A CA 1
ATOM 7290 C C . PHE A 1 995 ? 152.30790 165.13770 149.46043 1.000 28.12215 995 PHE A C 1
ATOM 7291 O O . PHE A 1 995 ? 152.66682 164.60347 150.51440 1.000 31.06151 995 PHE A O 1
ATOM 7299 N N . GLN A 1 996 ? 152.74239 164.72082 148.26841 1.000 20.46677 996 GLN A N 1
ATOM 7300 C CA . GLN A 1 996 ? 153.62009 163.55858 148.17918 1.000 25.76872 996 GLN A CA 1
ATOM 7301 C C . GLN A 1 996 ? 154.97230 163.81158 148.83623 1.000 23.84855 996 GLN A C 1
ATOM 7302 O O . GLN A 1 996 ? 155.63611 162.86064 149.26122 1.000 25.80146 996 GLN A O 1
ATOM 7308 N N . TRP A 1 997 ? 155.40034 165.07088 148.92739 1.000 22.72649 997 TRP A N 1
ATOM 7309 C CA . TRP A 1 997 ? 156.63741 165.38478 149.62872 1.000 20.99698 997 TRP A CA 1
ATOM 7310 C C . TRP A 1 997 ? 156.47441 165.34197 151.14340 1.000 20.88003 997 TRP A C 1
ATOM 7311 O O . TRP A 1 997 ? 157.47874 165.33443 151.85916 1.000 30.10208 997 TRP A O 1
ATOM 7322 N N . TRP A 1 998 ? 155.23954 165.31058 151.64671 1.000 23.96099 998 TRP A N 1
ATOM 7323 C CA . TRP A 1 998 ? 155.02104 164.93935 153.03986 1.000 28.32700 998 TRP A CA 1
ATOM 7324 C C . TRP A 1 998 ? 155.21074 163.44222 153.25205 1.000 24.40248 998 TRP A C 1
ATOM 7325 O O . TRP A 1 998 ? 155.66471 163.02140 154.32071 1.000 33.05519 998 TRP A O 1
ATOM 7336 N N . LEU A 1 999 ? 154.87918 162.62904 152.24723 1.000 18.67474 999 LEU A N 1
ATOM 7337 C CA . LEU A 1 999 ? 154.87057 161.17973 152.39942 1.000 28.92431 999 LEU A CA 1
ATOM 7338 C C . LEU A 1 999 ? 156.24214 160.54171 152.21770 1.000 26.93340 999 LEU A C 1
ATOM 7339 O O . LEU A 1 999 ? 156.46357 159.44273 152.73311 1.000 34.35745 999 LEU A O 1
ATOM 7344 N N . VAL A 1 1000 ? 157.15429 161.19510 151.49332 1.000 28.61001 1000 VAL A N 1
ATOM 7345 C CA . VAL A 1 1000 ? 158.46199 160.59291 151.22183 1.000 25.49139 1000 VAL A CA 1
ATOM 7346 C C . VAL A 1 1000 ? 159.23052 160.24234 152.49751 1.000 22.28276 1000 VAL A C 1
ATOM 7347 O O . VAL A 1 1000 ? 159.75233 159.12336 152.58387 1.000 24.30696 1000 VAL A O 1
ATOM 7351 N N . PRO A 1 1001 ? 159.33999 161.12547 153.49968 1.000 30.47037 1001 PRO A N 1
ATOM 7352 C CA . PRO A 1 1001 ? 160.10608 160.75655 154.70467 1.000 26.88346 1001 PRO A CA 1
ATOM 7353 C C . PRO A 1 1001 ? 159.37728 159.83811 155.67705 1.000 17.00241 1001 PRO A C 1
ATOM 7354 O O . PRO A 1 1001 ? 159.99785 159.39358 156.65387 1.000 33.68946 1001 PRO A O 1
ATOM 7358 N N . MET A 1 1002 ? 158.09437 159.55309 155.46069 1.000 26.59064 1002 MET A N 1
ATOM 7359 C CA . MET A 1 1002 ? 157.36065 158.70340 156.39643 1.000 28.52183 1002 MET A CA 1
ATOM 7360 C C . MET A 1 1002 ? 157.91016 157.28390 156.50105 1.000 20.55997 1002 MET A C 1
ATOM 7361 O O . MET A 1 1002 ? 157.97402 156.76493 157.62968 1.000 42.01722 1002 MET A O 1
ATOM 7366 N N . PRO A 1 1003 ? 158.27317 156.59219 155.41477 1.000 26.09028 1003 PRO A N 1
ATOM 7367 C CA . PRO A 1 1003 ? 158.94774 155.29633 155.59099 1.000 19.98229 1003 PRO A CA 1
ATOM 7368 C C . PRO A 1 1003 ? 160.24306 155.39656 156.37741 1.000 22.84729 1003 PRO A C 1
ATOM 7369 O O . PRO A 1 1003 ? 160.57757 154.46388 157.11219 1.000 29.98713 1003 PRO A O 1
ATOM 7373 N N . PHE A 1 1004 ? 160.97651 156.50561 156.26302 1.000 25.88895 1004 PHE A N 1
ATOM 7374 C CA . PHE A 1 1004 ? 162.17606 156.68338 157.07811 1.000 25.20275 1004 PHE A CA 1
ATOM 7375 C C . PHE A 1 1004 ? 161.83111 156.86311 158.55306 1.000 23.52002 1004 PHE A C 1
ATOM 7376 O O . PHE A 1 1004 ? 162.53983 156.35045 159.42570 1.000 23.62765 1004 PHE A O 1
ATOM 7384 N N . SER A 1 1005 ? 160.76064 157.60329 158.85510 1.000 21.82820 1005 SER A N 1
ATOM 7385 C CA . SER A 1 1005 ? 160.32285 157.71796 160.24541 1.000 23.31621 1005 SER A CA 1
ATOM 7386 C C . SER A 1 1005 ? 159.92014 156.35734 160.80368 1.000 24.25518 1005 SER A C 1
ATOM 7387 O O . SER A 1 1005 ? 160.25368 156.01208 161.94754 1.000 34.22269 1005 SER A O 1
ATOM 7390 N N . LEU A 1 1006 ? 159.20855 155.56747 159.99792 1.000 26.48989 1006 LEU A N 1
ATOM 7391 C CA . LEU A 1 1006 ? 158.84973 154.21467 160.40631 1.000 24.06264 1006 LEU A CA 1
ATOM 7392 C C . LEU A 1 1006 ? 160.09151 153.35632 160.61360 1.000 23.59947 1006 LEU A C 1
ATOM 7393 O O . LEU A 1 1006 ? 160.14192 152.53870 161.53824 1.000 31.87584 1006 LEU A O 1
ATOM 7398 N N . LEU A 1 1007 ? 161.09681 153.52036 159.75225 1.000 19.95657 1007 LEU A N 1
ATOM 7399 C CA . LEU A 1 1007 ? 162.35348 152.80135 159.91880 1.000 16.48601 1007 LEU A CA 1
ATOM 7400 C C . LEU A 1 1007 ? 163.03186 153.17577 161.22921 1.000 16.34025 1007 LEU A C 1
ATOM 7401 O O . LEU A 1 1007 ? 163.55282 152.30692 161.93282 1.000 25.32803 1007 LEU A O 1
ATOM 7406 N N . ILE A 1 1008 ? 163.03539 154.46651 161.56850 1.000 24.50745 1008 ILE A N 1
ATOM 7407 C CA . ILE A 1 1008 ? 163.59124 154.90891 162.84622 1.000 23.83601 1008 ILE A CA 1
ATOM 7408 C C . ILE A 1 1008 ? 162.88456 154.20658 163.99876 1.000 21.77357 1008 ILE A C 1
ATOM 7409 O O . ILE A 1 1008 ? 163.52425 153.63617 164.89465 1.000 19.85990 1008 ILE A O 1
ATOM 7414 N N . PHE A 1 1009 ? 161.54964 154.22949 163.98216 1.000 22.85118 1009 PHE A N 1
ATOM 7415 C CA . PHE A 1 1009 ? 160.79045 153.63441 165.07881 1.000 24.98517 1009 PHE A CA 1
ATOM 7416 C C . PHE A 1 1009 ? 161.05715 152.13660 165.18765 1.000 21.81223 1009 PHE A C 1
ATOM 7417 O O . PHE A 1 1009 ? 161.31932 151.61743 166.28015 1.000 19.06034 1009 PHE A O 1
ATOM 7425 N N . VAL A 1 1010 ? 161.01128 151.43085 164.05549 1.000 25.02894 1010 VAL A N 1
ATOM 7426 C CA . VAL A 1 1010 ? 161.21079 149.98455 164.05251 1.000 31.82581 1010 VAL A CA 1
ATOM 7427 C C . VAL A 1 1010 ? 162.61552 149.63215 164.52026 1.000 25.39307 1010 VAL A C 1
ATOM 7428 O O . VAL A 1 1010 ? 162.80333 148.70720 165.31878 1.000 22.85183 1010 VAL A O 1
ATOM 7432 N N . TYR A 1 1011 ? 163.62315 150.35437 164.02563 1.000 21.35745 1011 TYR A N 1
ATOM 7433 C CA . TYR A 1 1011 ? 165.00139 150.07057 164.40195 1.000 22.87115 1011 TYR A CA 1
ATOM 7434 C C . TYR A 1 1011 ? 165.22356 150.28505 165.89251 1.000 19.00115 1011 TYR A C 1
ATOM 7435 O O . TYR A 1 1011 ? 165.87199 149.46478 166.55168 1.000 22.69508 1011 TYR A O 1
ATOM 7444 N N . ASP A 1 1012 ? 164.68359 151.37349 166.44786 1.000 22.44811 1012 ASP A N 1
ATOM 7445 C CA . ASP A 1 1012 ? 164.84351 151.59875 167.88074 1.000 20.93134 1012 ASP A CA 1
ATOM 7446 C C . ASP A 1 1012 ? 164.11340 150.53772 168.69842 1.000 23.69681 1012 ASP A C 1
ATOM 7447 O O . ASP A 1 1012 ? 164.62539 150.08464 169.73046 1.000 28.56714 1012 ASP A O 1
ATOM 7452 N N . GLU A 1 1013 ? 162.91594 150.13247 168.26072 1.000 23.59561 1013 GLU A N 1
ATOM 7453 C CA . GLU A 1 1013 ? 162.19422 149.08099 168.97241 1.000 22.73406 1013 GLU A CA 1
ATOM 7454 C C . GLU A 1 1013 ? 162.96531 147.76710 168.95078 1.000 23.24446 1013 GLU A C 1
ATOM 7455 O O . GLU A 1 1013 ? 163.04724 147.07196 169.96897 1.000 32.86873 1013 GLU A O 1
ATOM 7461 N N . ILE A 1 1014 ? 163.54294 147.41496 167.80171 1.000 22.26404 1014 ILE A N 1
ATOM 7462 C CA . ILE A 1 1014 ? 164.34022 146.19596 167.70984 1.000 26.36388 1014 ILE A CA 1
ATOM 7463 C C . ILE A 1 1014 ? 165.57175 146.29152 168.60243 1.000 25.13837 1014 ILE A C 1
ATOM 7464 O O . ILE A 1 1014 ? 165.94900 145.31924 169.26770 1.000 28.45444 1014 ILE A O 1
ATOM 7469 N N . ARG A 1 1015 ? 166.22005 147.45775 168.62843 1.000 22.40230 1015 ARG A N 1
ATOM 7470 C CA . ARG A 1 1015 ? 167.39492 147.63751 169.47612 1.000 21.13736 1015 ARG A CA 1
ATOM 7471 C C . ARG A 1 1015 ? 167.04733 147.44740 170.94857 1.000 30.78736 1015 ARG A C 1
ATOM 7472 O O . ARG A 1 1015 ? 167.74999 146.73929 171.68090 1.000 26.60317 1015 ARG A O 1
ATOM 7480 N N . LYS A 1 1016 ? 165.95573 148.06921 171.39946 1.000 26.95937 1016 LYS A N 1
ATOM 7481 C CA . LYS A 1 1016 ? 165.56625 147.93218 172.79830 1.000 25.59764 1016 LYS A CA 1
ATOM 7482 C C . LYS A 1 1016 ? 165.10174 146.51756 173.12104 1.000 20.98120 1016 LYS A C 1
ATOM 7483 O O . LYS A 1 1016 ? 165.32144 146.03937 174.23824 1.000 24.92696 1016 LYS A O 1
ATOM 7489 N N . LEU A 1 1017 ? 164.47429 145.82977 172.16579 1.000 20.30237 1017 LEU A N 1
ATOM 7490 C CA . LEU A 1 1017 ? 164.13436 144.42680 172.37454 1.000 28.35955 1017 LEU A CA 1
ATOM 7491 C C . LEU A 1 1017 ? 165.39043 143.58168 172.55118 1.000 29.47736 1017 LEU A C 1
ATOM 7492 O O . LEU A 1 1017 ? 165.44778 142.71230 173.42745 1.000 34.55183 1017 LEU A O 1
ATOM 7497 N N . GLY A 1 1018 ? 166.40519 143.82126 171.71872 1.000 32.85709 1018 GLY A N 1
ATOM 7498 C CA . GLY A 1 1018 ? 167.66655 143.11747 171.87898 1.000 15.45046 1018 GLY A CA 1
ATOM 7499 C C . GLY A 1 1018 ? 168.32896 143.40754 173.21129 1.000 26.34279 1018 GLY A C 1
ATOM 7500 O O . GLY A 1 1018 ? 168.94865 142.52823 173.81314 1.000 33.33072 1018 GLY A O 1
ATOM 7501 N N . VAL A 1 1019 ? 168.21542 144.64865 173.68325 1.000 30.35005 1019 VAL A N 1
ATOM 7502 C CA . VAL A 1 1019 ? 168.77244 145.00311 174.98569 1.000 35.17876 1019 VAL A CA 1
ATOM 7503 C C . VAL A 1 1019 ? 168.03952 144.26408 176.10197 1.000 31.07534 1019 VAL A C 1
ATOM 7504 O O . VAL A 1 1019 ? 168.66390 143.68485 176.99797 1.000 38.58828 1019 VAL A O 1
ATOM 7508 N N . ARG A 1 1020 ? 166.70431 144.26797 176.06069 1.000 31.27401 1020 ARG A N 1
ATOM 7509 C CA . ARG A 1 1020 ? 165.92392 143.62126 177.11310 1.000 28.19210 1020 ARG A CA 1
ATOM 7510 C C . ARG A 1 1020 ? 166.13307 142.11134 177.12679 1.000 31.50381 1020 ARG A C 1
ATOM 7511 O O . ARG A 1 1020 ? 166.23960 141.50631 178.19871 1.000 40.73798 1020 ARG A O 1
ATOM 7519 N N . CYS A 1 1021 ? 166.18234 141.48222 175.95506 1.000 32.28335 1021 CYS A N 1
ATOM 7520 C CA . CYS A 1 1021 ? 166.24570 140.02937 175.88882 1.000 37.20469 1021 CYS A CA 1
ATOM 7521 C C . CYS A 1 1021 ? 167.63375 139.46934 176.15517 1.000 38.80861 1021 CYS A C 1
ATOM 7522 O O . CYS A 1 1021 ? 167.75146 138.28515 176.49025 1.000 44.38672 1021 CYS A O 1
ATOM 7525 N N . CYS A 1 1022 ? 168.68110 140.27649 176.01890 1.000 40.61087 1022 CYS A N 1
ATOM 7526 C CA . CYS A 1 1022 ? 170.05798 139.82060 176.20296 1.000 38.01977 1022 CYS A CA 1
ATOM 7527 C C . CYS A 1 1022 ? 170.82463 140.80461 177.07797 1.000 40.43942 1022 CYS A C 1
ATOM 7528 O O . CYS A 1 1022 ? 171.70394 141.52853 176.59658 1.000 44.60451 1022 CYS A O 1
ATOM 7531 N N . PRO A 1 1023 ? 170.51184 140.86301 178.37173 1.000 44.53308 1023 PRO A N 1
ATOM 7532 C CA . PRO A 1 1023 ? 171.30450 141.70527 179.27636 1.000 47.41497 1023 PRO A CA 1
ATOM 7533 C C . PRO A 1 1023 ? 172.73473 141.19565 179.38829 1.000 46.77786 1023 PRO A C 1
ATOM 7534 O O . PRO A 1 1023 ? 172.97757 139.99215 179.49747 1.000 48.20087 1023 PRO A O 1
ATOM 7538 N N . GLY A 1 1024 ? 173.68475 142.12639 179.35694 1.000 46.36868 1024 GLY A N 1
ATOM 7539 C CA . GLY A 1 1024 ? 175.08626 141.79875 179.49608 1.000 45.74123 1024 GLY A CA 1
ATOM 7540 C C . GLY A 1 1024 ? 175.78599 141.37720 178.22359 1.000 46.48027 1024 GLY A C 1
ATOM 7541 O O . GLY A 1 1024 ? 176.99804 141.13177 178.25714 1.000 51.28543 1024 GLY A O 1
ATOM 7542 N N . SER A 1 1025 ? 175.07107 141.28340 177.10760 1.000 47.57173 1025 SER A N 1
ATOM 7543 C CA . SER A 1 1025 ? 175.67210 140.87448 175.85006 1.000 42.87515 1025 SER A CA 1
ATOM 7544 C C . SER A 1 1025 ? 176.43438 142.03409 175.21659 1.000 40.00553 1025 SER A C 1
ATOM 7545 O O . SER A 1 1025 ? 176.45535 143.15566 175.72698 1.000 43.10341 1025 SER A O 1
ATOM 7548 N N . TRP A 1 1026 ? 177.07581 141.74334 174.08306 1.000 40.15321 1026 TRP A N 1
ATOM 7549 C CA . TRP A 1 1026 ? 177.73811 142.79499 173.32043 1.000 36.24889 1026 TRP A CA 1
ATOM 7550 C C . TRP A 1 1026 ? 176.73942 143.85494 172.87387 1.000 33.75158 1026 TRP A C 1
ATOM 7551 O O . TRP A 1 1026 ? 177.03864 145.05369 172.90404 1.000 33.74333 1026 TRP A O 1
ATOM 7562 N N . TRP A 1 1027 ? 175.54637 143.42727 172.45756 1.000 34.22159 1027 TRP A N 1
ATOM 7563 C CA . TRP A 1 1027 ? 174.51523 144.36606 172.02985 1.000 31.96640 1027 TRP A CA 1
ATOM 7564 C C . TRP A 1 1027 ? 174.13911 145.32088 173.15609 1.000 31.45184 1027 TRP A C 1
ATOM 7565 O O . TRP A 1 1027 ? 174.04194 146.53563 172.95114 1.000 28.05625 1027 TRP A O 1
ATOM 7576 N N . ASP A 1 1028 ? 173.93213 144.78490 174.36004 1.000 30.74144 1028 ASP A N 1
ATOM 7577 C CA . ASP A 1 1028 ? 173.58611 145.62695 175.49978 1.000 36.23577 1028 ASP A CA 1
ATOM 7578 C C . ASP A 1 1028 ? 174.72683 146.57273 175.86122 1.000 39.30656 1028 ASP A C 1
ATOM 7579 O O . ASP A 1 1028 ? 174.48973 147.71573 176.26556 1.000 41.09606 1028 ASP A O 1
ATOM 7584 N N . GLN A 1 1029 ? 175.97218 146.11910 175.71568 1.000 38.92818 1029 GLN A N 1
ATOM 7585 C CA . GLN A 1 1029 ? 177.11336 146.94859 176.08507 1.000 35.71076 1029 GLN A CA 1
ATOM 7586 C C . GLN A 1 1029 ? 177.40406 148.03952 175.06011 1.000 37.12560 1029 GLN A C 1
ATOM 7587 O O . GLN A 1 1029 ? 177.93431 149.09402 175.42338 1.000 43.82640 1029 GLN A O 1
ATOM 7593 N N . GLU A 1 1030 ? 177.07405 147.81562 173.78978 1.000 37.41017 1030 GLU A N 1
ATOM 7594 C CA . GLU A 1 1030 ? 177.41552 148.75567 172.73174 1.000 33.38970 1030 GLU A CA 1
ATOM 7595 C C . GLU A 1 1030 ? 176.24205 149.57022 172.21142 1.000 38.52748 1030 GLU A C 1
ATOM 7596 O O . GLU A 1 1030 ? 176.45210 150.68982 171.74334 1.000 43.23192 1030 GLU A O 1
ATOM 7602 N N . LEU A 1 1031 ? 175.01893 149.05087 172.28175 1.000 34.54774 1031 LEU A N 1
ATOM 7603 C CA . LEU A 1 1031 ? 173.86916 149.70871 171.67943 1.000 34.71987 1031 LEU A CA 1
ATOM 7604 C C . LEU A 1 1031 ? 172.88974 150.28366 172.69281 1.000 30.39460 1031 LEU A C 1
ATOM 7605 O O . LEU A 1 1031 ? 171.86796 150.84517 172.28825 1.000 37.35178 1031 LEU A O 1
ATOM 7610 N N . TYR A 1 1032 ? 173.16308 150.16958 173.98745 1.000 33.81673 1032 TYR A N 1
ATOM 7611 C CA . TYR A 1 1032 ? 172.30094 150.74130 175.01239 1.000 32.61624 1032 TYR A CA 1
ATOM 7612 C C . TYR A 1 1032 ? 172.87971 152.06539 175.49033 1.000 30.00093 1032 TYR A C 1
ATOM 7613 O O . TYR A 1 1032 ? 174.07782 152.15877 175.77295 1.000 46.50297 1032 TYR A O 1
ATOM 7622 N N . TYR A 1 1033 ? 172.02879 153.08115 175.57925 1.000 23.63398 1033 TYR A N 1
ATOM 7623 C CA . TYR A 1 1033 ? 172.42445 154.35774 176.15780 1.000 31.62727 1033 TYR A CA 1
ATOM 7624 C C . TYR A 1 1033 ? 171.46439 154.72929 177.28280 1.000 29.29144 1033 TYR A C 1
ATOM 7625 O O . TYR A 1 1033 ? 171.87640 154.91190 178.42559 1.000 41.16362 1033 TYR A O 1
ATOM 7634 N N . ASN B 2 23 ? 192.93968 158.80738 177.98808 1.000 83.67390 23 ASN B N 1
ATOM 7635 C CA . ASN B 2 23 ? 192.02333 158.00714 177.18209 1.000 84.65542 23 ASN B CA 1
ATOM 7636 C C . ASN B 2 23 ? 192.76140 157.02531 176.24239 1.000 85.28270 23 ASN B C 1
ATOM 7637 O O . ASN B 2 23 ? 192.39948 155.84965 176.19166 1.000 84.16731 23 ASN B O 1
ATOM 7642 N N . PRO B 2 24 ? 193.78923 157.47921 175.51261 1.000 92.35338 24 PRO B N 1
ATOM 7643 C CA . PRO B 2 24 ? 194.57128 156.52868 174.71041 1.000 88.99093 24 PRO B CA 1
ATOM 7644 C C . PRO B 2 24 ? 195.51788 155.71666 175.58053 1.000 89.38791 24 PRO B C 1
ATOM 7645 O O . PRO B 2 24 ? 196.14635 156.23925 176.50398 1.000 91.64850 24 PRO B O 1
ATOM 7649 N N . ASP B 2 25 ? 195.62039 154.42633 175.26853 1.000 83.91879 25 ASP B N 1
ATOM 7650 C CA . ASP B 2 25 ? 196.48319 153.51452 176.00821 1.000 83.31220 25 ASP B CA 1
ATOM 7651 C C . ASP B 2 25 ? 196.83178 152.34095 175.10248 1.000 84.89312 25 ASP B C 1
ATOM 7652 O O . ASP B 2 25 ? 196.16529 152.09395 174.09371 1.000 85.42975 25 ASP B O 1
ATOM 7657 N N . THR B 2 26 ? 197.89444 151.62188 175.47400 1.000 88.86584 26 THR B N 1
ATOM 7658 C CA . THR B 2 26 ? 198.31364 150.45962 174.69461 1.000 90.02505 26 THR B CA 1
ATOM 7659 C C . THR B 2 26 ? 197.26178 149.35461 174.72611 1.000 90.27728 26 THR B C 1
ATOM 7660 O O . THR B 2 26 ? 196.92924 148.77306 173.68639 1.000 88.64132 26 THR B O 1
ATOM 7664 N N . GLY B 2 27 ? 196.72372 149.05500 175.90728 1.000 88.62301 27 GLY B N 1
ATOM 7665 C CA . GLY B 2 27 ? 195.79290 147.95452 176.06467 1.000 86.47314 27 GLY B CA 1
ATOM 7666 C C . GLY B 2 27 ? 194.37495 148.27543 175.64463 1.000 86.46583 27 GLY B C 1
ATOM 7667 O O . GLY B 2 27 ? 193.78103 147.55168 174.84092 1.000 85.89107 27 GLY B O 1
ATOM 7668 N N . GLN B 2 28 ? 193.81957 149.35782 176.17654 1.000 77.95619 28 GLN B N 1
ATOM 7669 C CA . GLN B 2 28 ? 192.44712 149.76344 175.88570 1.000 75.50079 28 GLN B CA 1
ATOM 7670 C C . GLN B 2 28 ? 192.50216 151.16048 175.27288 1.000 74.29187 28 GLN B C 1
ATOM 7671 O O . GLN B 2 28 ? 192.50461 152.16802 175.98076 1.000 74.52920 28 GLN B O 1
ATOM 7677 N N . MET B 2 29 ? 192.52742 151.20969 173.94468 1.000 73.62887 29 MET B N 1
ATOM 7678 C CA . MET B 2 29 ? 192.65972 152.46589 173.22014 1.000 72.93414 29 MET B CA 1
ATOM 7679 C C . MET B 2 29 ? 191.32814 153.20568 173.21358 1.000 74.57586 29 MET B C 1
ATOM 7680 O O . MET B 2 29 ? 190.31448 152.66859 172.75454 1.000 73.15267 29 MET B O 1
ATOM 7685 N N . LEU B 2 30 ? 191.33943 154.44183 173.71411 1.000 74.34565 30 LEU B N 1
ATOM 7686 C CA . LEU B 2 30 ? 190.13648 155.26703 173.82309 1.000 74.73886 30 LEU B CA 1
ATOM 7687 C C . LEU B 2 30 ? 189.02805 154.52006 174.55968 1.000 74.44738 30 LEU B C 1
ATOM 7688 O O . LEU B 2 30 ? 187.86824 154.51241 174.14367 1.000 74.57365 30 LEU B O 1
ATOM 7693 N N . GLY B 2 31 ? 189.39362 153.89390 175.67305 1.000 70.78266 31 GLY B N 1
ATOM 7694 C CA . GLY B 2 31 ? 188.45112 153.12992 176.47005 1.000 69.73868 31 GLY B CA 1
ATOM 7695 C C . GLY B 2 31 ? 187.77618 151.99665 175.72891 1.000 69.98817 31 GLY B C 1
ATOM 7696 O O . GLY B 2 31 ? 186.58495 151.74219 175.94778 1.000 72.87561 31 GLY B O 1
ATOM 7697 N N . ARG B 2 32 ? 188.50726 151.30875 174.85496 1.000 60.58320 32 ARG B N 1
ATOM 7698 C CA . ARG B 2 32 ? 187.96707 150.16911 174.12839 1.000 61.47973 32 ARG B CA 1
ATOM 7699 C C . ARG B 2 32 ? 189.12684 149.34237 173.58977 1.000 59.80264 32 ARG B C 1
ATOM 7700 O O . ARG B 2 32 ? 190.09803 149.89385 173.06753 1.000 62.34891 32 ARG B O 1
ATOM 7708 N N . THR B 2 33 ? 189.02135 148.02361 173.72504 1.000 61.43688 33 THR B N 1
ATOM 7709 C CA . THR B 2 33 ? 190.08100 147.15045 173.25113 1.000 60.32711 33 THR B CA 1
ATOM 7710 C C . THR B 2 33 ? 190.09084 147.10324 171.72392 1.000 63.49298 33 THR B C 1
ATOM 7711 O O . THR B 2 33 ? 189.16768 147.56643 171.04773 1.000 64.78309 33 THR B O 1
ATOM 7715 N N . LEU B 2 34 ? 191.16688 146.53228 171.18072 1.000 61.28823 34 LEU B N 1
ATOM 7716 C CA . LEU B 2 34 ? 191.32003 146.47528 169.73100 1.000 59.04538 34 LEU B CA 1
ATOM 7717 C C . LEU B 2 34 ? 190.27332 145.56920 169.09452 1.000 60.02164 34 LEU B C 1
ATOM 7718 O O . LEU B 2 34 ? 189.73017 145.89043 168.03198 1.000 61.95933 34 LEU B O 1
ATOM 7723 N N . SER B 2 35 ? 189.98046 144.42947 169.72409 1.000 56.36294 35 SER B N 1
ATOM 7724 C CA . SER B 2 35 ? 188.97224 143.52578 169.17835 1.000 53.60960 35 SER B CA 1
ATOM 7725 C C . SER B 2 35 ? 187.58814 144.16531 169.19037 1.000 56.10387 35 SER B C 1
ATOM 7726 O O . SER B 2 35 ? 186.80615 143.98731 168.24965 1.000 56.29897 35 SER B O 1
ATOM 7729 N N . ARG B 2 36 ? 187.26519 144.90732 170.25206 1.000 49.92935 36 ARG B N 1
ATOM 7730 C CA . ARG B 2 36 ? 185.95311 145.54029 170.34729 1.000 51.28987 36 ARG B CA 1
ATOM 7731 C C . ARG B 2 36 ? 185.80524 146.66689 169.32888 1.000 51.57846 36 ARG B C 1
ATOM 7732 O O . ARG B 2 36 ? 184.71677 146.87171 168.77143 1.000 55.35589 36 ARG B O 1
ATOM 7740 N N . TRP B 2 37 ? 186.88827 147.41105 169.07927 1.000 47.85502 37 TRP B N 1
ATOM 7741 C CA . TRP B 2 37 ? 186.86327 148.42991 168.03503 1.000 48.68659 37 TRP B CA 1
ATOM 7742 C C . TRP B 2 37 ? 186.52313 147.81702 166.68532 1.000 50.22492 37 TRP B C 1
ATOM 7743 O O . TRP B 2 37 ? 185.78854 148.41536 165.89064 1.000 50.92838 37 TRP B O 1
ATOM 7754 N N . VAL B 2 38 ? 187.02359 146.60700 166.42376 1.000 45.12583 38 VAL B N 1
ATOM 7755 C CA . VAL B 2 38 ? 186.73572 145.93658 165.16029 1.000 47.35292 38 VAL B CA 1
ATOM 7756 C C . VAL B 2 38 ? 185.23986 145.67956 165.02990 1.000 45.50566 38 VAL B C 1
ATOM 7757 O O . VAL B 2 38 ? 184.63100 145.96816 163.99479 1.000 44.90924 38 VAL B O 1
ATOM 7761 N N . TRP B 2 39 ? 184.62077 145.15489 166.08891 1.000 38.95798 39 TRP B N 1
ATOM 7762 C CA . TRP B 2 39 ? 183.20604 144.81051 166.01428 1.000 42.40646 39 TRP B CA 1
ATOM 7763 C C . TRP B 2 39 ? 182.33001 146.05176 165.89901 1.000 44.94371 39 TRP B C 1
ATOM 7764 O O . TRP B 2 39 ? 181.35760 146.06017 165.13394 1.000 39.64152 39 TRP B O 1
ATOM 7775 N N . ILE B 2 40 ? 182.66017 147.11552 166.63573 1.000 36.72772 40 ILE B N 1
ATOM 7776 C CA . ILE B 2 40 ? 181.83244 148.31626 166.56737 1.000 33.95699 40 ILE B CA 1
ATOM 7777 C C . ILE B 2 40 ? 181.99418 149.00673 165.21352 1.000 35.49363 40 ILE B C 1
ATOM 7778 O O . ILE B 2 40 ? 181.01752 149.50820 164.63623 1.000 40.48222 40 ILE B O 1
ATOM 7783 N N . SER B 2 41 ? 183.21740 149.02425 164.67042 1.000 37.92742 41 SER B N 1
ATOM 7784 C CA . SER B 2 41 ? 183.42905 149.60214 163.34930 1.000 32.73588 41 SER B CA 1
ATOM 7785 C C . SER B 2 41 ? 182.71984 148.79064 162.27575 1.000 30.83553 41 SER B C 1
ATOM 7786 O O . SER B 2 41 ? 182.15179 149.35934 161.33801 1.000 38.42580 41 SER B O 1
ATOM 7789 N N . LEU B 2 42 ? 182.73426 147.46180 162.39819 1.000 29.46255 42 LEU B N 1
ATOM 7790 C CA . LEU B 2 42 ? 182.00347 146.62896 161.45033 1.000 33.61748 42 LEU B CA 1
ATOM 7791 C C . LEU B 2 42 ? 180.50593 146.88608 161.53360 1.000 36.72387 42 LEU B C 1
ATOM 7792 O O . LEU B 2 42 ? 179.81962 146.92692 160.50507 1.000 38.91169 42 LEU B O 1
ATOM 7797 N N . TYR B 2 43 ? 179.97828 147.06400 162.74837 1.000 28.09209 43 TYR B N 1
ATOM 7798 C CA . TYR B 2 43 ? 178.55774 147.36651 162.87774 1.000 24.29996 43 TYR B CA 1
ATOM 7799 C C . TYR B 2 43 ? 178.21136 148.68747 162.20380 1.000 31.46277 43 TYR B C 1
ATOM 7800 O O . TYR B 2 43 ? 177.20796 148.78097 161.48673 1.000 31.03144 43 TYR B O 1
ATOM 7809 N N . TYR B 2 44 ? 179.02838 149.72028 162.41928 1.000 29.35656 44 TYR B N 1
ATOM 7810 C CA . TYR B 2 44 ? 178.74060 151.00740 161.79061 1.000 23.29843 44 TYR B CA 1
ATOM 7811 C C . TYR B 2 44 ? 178.87455 150.93170 160.27202 1.000 28.05649 44 TYR B C 1
ATOM 7812 O O . TYR B 2 44 ? 178.08683 151.54851 159.54195 1.000 27.24904 44 TYR B O 1
ATOM 7821 N N . VAL B 2 45 ? 179.85357 150.17100 159.77821 1.000 28.85941 45 VAL B N 1
ATOM 7822 C CA . VAL B 2 45 ? 180.00794 149.99757 158.33656 1.000 29.60292 45 VAL B CA 1
ATOM 7823 C C . VAL B 2 45 ? 178.77674 149.32022 157.74821 1.000 27.96949 45 VAL B C 1
ATOM 7824 O O . VAL B 2 45 ? 178.24616 149.75065 156.71896 1.000 33.06388 45 VAL B O 1
ATOM 7828 N N . ALA B 2 46 ? 178.30088 148.25365 158.39566 1.000 21.94516 46 ALA B N 1
ATOM 7829 C CA . ALA B 2 46 ? 177.10846 147.56695 157.90848 1.000 27.75545 46 ALA B CA 1
ATOM 7830 C C . ALA B 2 46 ? 175.88971 148.48381 157.93498 1.000 30.64781 46 ALA B C 1
ATOM 7831 O O . ALA B 2 46 ? 175.08909 148.49344 156.99105 1.000 30.49480 46 ALA B O 1
ATOM 7833 N N . PHE B 2 47 ? 175.74079 149.26855 159.00530 1.000 22.10920 47 PHE B N 1
ATOM 7834 C CA . PHE B 2 47 ? 174.62193 150.20038 159.10408 1.000 28.32871 47 PHE B CA 1
ATOM 7835 C C . PHE B 2 47 ? 174.64054 151.20193 157.95449 1.000 21.75180 47 PHE B C 1
ATOM 7836 O O . PHE B 2 47 ? 173.61855 151.43283 157.29441 1.000 28.40311 47 PHE B O 1
ATOM 7844 N N . TYR B 2 48 ? 175.80505 151.79514 157.68799 1.000 25.95468 48 TYR B N 1
ATOM 7845 C CA . TYR B 2 48 ? 175.87665 152.80302 156.63828 1.000 25.88073 48 TYR B CA 1
ATOM 7846 C C . TYR B 2 48 ? 175.74549 152.18921 155.25171 1.000 27.81331 48 TYR B C 1
ATOM 7847 O O . TYR B 2 48 ? 175.17978 152.81906 154.35584 1.000 29.43579 48 TYR B O 1
ATOM 7856 N N . VAL B 2 49 ? 176.22314 150.96028 155.05849 1.000 32.60369 49 VAL B N 1
ATOM 7857 C CA . VAL B 2 49 ? 176.02346 150.28911 153.77775 1.000 25.02873 49 VAL B CA 1
ATOM 7858 C C . VAL B 2 49 ? 174.54030 150.03364 153.53662 1.000 27.09605 49 VAL B C 1
ATOM 7859 O O . VAL B 2 49 ? 174.02662 150.27620 152.43814 1.000 31.41617 49 VAL B O 1
ATOM 7863 N N . VAL B 2 50 ? 173.82410 149.56343 154.56248 1.000 24.53668 50 VAL B N 1
ATOM 7864 C CA . VAL B 2 50 ? 172.38791 149.32795 154.42015 1.000 23.31610 50 VAL B CA 1
ATOM 7865 C C . VAL B 2 50 ? 171.65078 150.63132 154.12857 1.000 29.76468 50 VAL B C 1
ATOM 7866 O O . VAL B 2 50 ? 170.77173 150.68194 153.25728 1.000 30.23988 50 VAL B O 1
ATOM 7870 N N . MET B 2 51 ? 171.99331 151.70586 154.84593 1.000 22.13225 51 MET B N 1
ATOM 7871 C CA . MET B 2 51 ? 171.30032 152.97419 154.62903 1.000 27.88768 51 MET B CA 1
ATOM 7872 C C . MET B 2 51 ? 171.60005 153.54957 153.24906 1.000 26.28544 51 MET B C 1
ATOM 7873 O O . MET B 2 51 ? 170.70875 154.10341 152.59283 1.000 35.82813 51 MET B O 1
ATOM 7878 N N . SER B 2 52 ? 172.84818 153.42936 152.78986 1.000 22.99407 52 SER B N 1
ATOM 7879 C CA . SER B 2 52 ? 173.19225 153.90189 151.45489 1.000 26.21320 52 SER B CA 1
ATOM 7880 C C . SER B 2 52 ? 172.48480 153.08392 150.38373 1.000 26.25557 52 SER B C 1
ATOM 7881 O O . SER B 2 52 ? 172.05603 153.63188 149.36374 1.000 30.50651 52 SER B O 1
ATOM 7884 N N . GLY B 2 53 ? 172.35133 151.77290 150.59798 1.000 30.54482 53 GLY B N 1
ATOM 7885 C CA . GLY B 2 53 ? 171.58842 150.95893 149.66988 1.000 22.14279 53 GLY B CA 1
ATOM 7886 C C . GLY B 2 53 ? 170.12613 151.35418 149.62119 1.000 22.05182 53 GLY B C 1
ATOM 7887 O O . GLY B 2 53 ? 169.51989 151.39001 148.54887 1.000 30.96325 53 GLY B O 1
ATOM 7888 N N . ILE B 2 54 ? 169.54187 151.66415 150.78095 1.000 23.51268 54 ILE B N 1
ATOM 7889 C CA . ILE B 2 54 ? 168.15111 152.11372 150.81266 1.000 25.89406 54 ILE B CA 1
ATOM 7890 C C . ILE B 2 54 ? 167.99943 153.42883 150.05678 1.000 26.91192 54 ILE B C 1
ATOM 7891 O O . ILE B 2 54 ? 167.05828 153.61078 149.27150 1.000 27.90450 54 ILE B O 1
ATOM 7896 N N . PHE B 2 55 ? 168.92418 154.36447 150.28375 1.000 23.90003 55 PHE B N 1
ATOM 7897 C CA . PHE B 2 55 ? 168.88148 155.64685 149.58728 1.000 20.70648 55 PHE B CA 1
ATOM 7898 C C . PHE B 2 55 ? 169.03300 155.47113 148.07877 1.000 25.24917 55 PHE B C 1
ATOM 7899 O O . PHE B 2 55 ? 168.32201 156.11595 147.29413 1.000 31.05482 55 PHE B O 1
ATOM 7907 N N . ALA B 2 56 ? 169.94843 154.59438 147.65445 1.000 24.21695 56 ALA B N 1
ATOM 7908 C CA . ALA B 2 56 ? 170.13735 154.34819 146.22916 1.000 30.34476 56 ALA B CA 1
ATOM 7909 C C . ALA B 2 56 ? 168.90332 153.70248 145.61748 1.000 25.99468 56 ALA B C 1
ATOM 7910 O O . ALA B 2 56 ? 168.52444 154.02325 144.48684 1.000 28.68781 56 ALA B O 1
ATOM 7912 N N . LEU B 2 57 ? 168.25538 152.79769 146.35375 1.000 19.99944 57 LEU B N 1
ATOM 7913 C CA . LEU B 2 57 ? 167.01330 152.20857 145.86715 1.000 26.44775 57 LEU B CA 1
ATOM 7914 C C . LEU B 2 57 ? 165.93098 153.26680 145.69795 1.000 28.16200 57 LEU B C 1
ATOM 7915 O O . LEU B 2 57 ? 165.19250 153.25650 144.70611 1.000 32.40278 57 LEU B O 1
ATOM 7920 N N . CYS B 2 58 ? 165.81908 154.18633 146.65949 1.000 21.27052 58 CYS B N 1
ATOM 7921 C CA . CYS B 2 58 ? 164.82955 155.25403 146.54174 1.000 24.14231 58 CYS B CA 1
ATOM 7922 C C . CYS B 2 58 ? 165.10031 156.12895 145.32198 1.000 23.93706 58 CYS B C 1
ATOM 7923 O O . CYS B 2 58 ? 164.17198 156.48153 144.58317 1.000 32.49726 58 CYS B O 1
ATOM 7926 N N . ILE B 2 59 ? 166.36725 156.48006 145.08813 1.000 20.15382 59 ILE B N 1
ATOM 7927 C CA . ILE B 2 59 ? 166.69793 157.31036 143.92952 1.000 22.46176 59 ILE B CA 1
ATOM 7928 C C . ILE B 2 59 ? 166.41867 156.55831 142.63076 1.000 25.54379 59 ILE B C 1
ATOM 7929 O O . ILE B 2 59 ? 165.93867 157.14003 141.64737 1.000 30.34059 59 ILE B O 1
ATOM 7934 N N . TYR B 2 60 ? 166.71289 155.25530 142.60578 1.000 25.85683 60 TYR B N 1
ATOM 7935 C CA . TYR B 2 60 ? 166.43439 154.45091 141.42014 1.000 32.91305 60 TYR B CA 1
ATOM 7936 C C . TYR B 2 60 ? 164.94113 154.40121 141.12431 1.000 26.27630 60 TYR B C 1
ATOM 7937 O O . TYR B 2 60 ? 164.52599 154.53590 139.96802 1.000 29.33233 60 TYR B O 1
ATOM 7946 N N . VAL B 2 61 ? 164.11817 154.22082 142.15889 1.000 23.89722 61 VAL B N 1
ATOM 7947 C CA . VAL B 2 61 ? 162.66998 154.19898 141.96434 1.000 26.12303 61 VAL B CA 1
ATOM 7948 C C . VAL B 2 61 ? 162.17594 155.55442 141.46981 1.000 33.96026 61 VAL B C 1
ATOM 7949 O O . VAL B 2 61 ? 161.33028 155.63582 140.56730 1.000 31.49266 61 VAL B O 1
ATOM 7953 N N . LEU B 2 62 ? 162.69286 156.63833 142.05357 1.000 27.57033 62 LEU B N 1
ATOM 7954 C CA . LEU B 2 62 ? 162.33173 157.97560 141.59336 1.000 26.59920 62 LEU B CA 1
ATOM 7955 C C . LEU B 2 62 ? 162.62256 158.14617 140.10553 1.000 28.52508 62 LEU B C 1
ATOM 7956 O O . LEU B 2 62 ? 161.75082 158.56467 139.32982 1.000 29.91259 62 LEU B O 1
ATOM 7961 N N . MET B 2 63 ? 163.84676 157.81549 139.68689 1.000 23.00724 63 MET B N 1
ATOM 7962 C CA . MET B 2 63 ? 164.21584 158.01498 138.29007 1.000 24.59987 63 MET B CA 1
ATOM 7963 C C . MET B 2 63 ? 163.46146 157.07027 137.36406 1.000 31.91532 63 MET B C 1
ATOM 7964 O O . MET B 2 63 ? 163.23555 157.40442 136.19629 1.000 40.48079 63 MET B O 1
ATOM 7969 N N . ARG B 2 64 ? 163.05763 155.89831 137.85854 1.000 31.95973 64 ARG B N 1
ATOM 7970 C CA . ARG B 2 64 ? 162.22637 155.01834 137.04705 1.000 27.51413 64 ARG B CA 1
ATOM 7971 C C . ARG B 2 64 ? 160.81245 155.56235 136.89930 1.000 34.17143 64 ARG B C 1
ATOM 7972 O O . ARG B 2 64 ? 160.14264 155.27450 135.90196 1.000 39.08390 64 ARG B O 1
ATOM 7980 N N . THR B 2 65 ? 160.34094 156.34525 137.86794 1.000 30.03561 65 THR B N 1
ATOM 7981 C CA . THR B 2 65 ? 159.01733 156.94327 137.74541 1.000 24.71263 65 THR B CA 1
ATOM 7982 C C . THR B 2 65 ? 159.02861 158.30513 137.06142 1.000 35.67472 65 THR B C 1
ATOM 7983 O O . THR B 2 65 ? 157.95338 158.83693 136.76924 1.000 36.03078 65 THR B O 1
ATOM 7987 N N . ILE B 2 66 ? 160.20090 158.88149 136.79791 1.000 31.46671 66 ILE B N 1
ATOM 7988 C CA . ILE B 2 66 ? 160.25352 160.17685 136.12478 1.000 27.58431 66 ILE B CA 1
ATOM 7989 C C . ILE B 2 66 ? 159.97623 160.00266 134.63388 1.000 34.56982 66 ILE B C 1
ATOM 7990 O O . ILE B 2 66 ? 160.50937 159.09365 133.98474 1.000 43.15919 66 ILE B O 1
ATOM 7995 N N . ASP B 2 67 ? 159.12961 160.87752 134.08299 1.000 28.09146 67 ASP B N 1
ATOM 7996 C CA . ASP B 2 67 ? 158.83087 160.88743 132.65053 1.000 20.03181 67 ASP B CA 1
ATOM 7997 C C . ASP B 2 67 ? 159.98972 161.51744 131.88153 1.000 30.48219 67 ASP B C 1
ATOM 7998 O O . ASP B 2 67 ? 160.39403 162.63942 132.19407 1.000 32.07347 67 ASP B O 1
ATOM 8003 N N . PRO B 2 68 ? 160.54346 160.83206 130.87740 1.000 33.43680 68 PRO B N 1
ATOM 8004 C CA . PRO B 2 68 ? 161.73170 161.37016 130.19206 1.000 30.95631 68 PRO B CA 1
ATOM 8005 C C . PRO B 2 68 ? 161.45729 162.56553 129.29117 1.000 29.04310 68 PRO B C 1
ATOM 8006 O O . PRO B 2 68 ? 162.39562 163.30832 128.98037 1.000 33.14819 68 PRO B O 1
ATOM 8010 N N . TYR B 2 69 ? 160.22037 162.76856 128.84281 1.000 30.03949 69 TYR B N 1
ATOM 8011 C CA . TYR B 2 69 ? 159.92157 163.84258 127.90273 1.000 28.80840 69 TYR B CA 1
ATOM 8012 C C . TYR B 2 69 ? 159.23352 165.04048 128.53800 1.000 27.07405 69 TYR B C 1
ATOM 8013 O O . TYR B 2 69 ? 159.45077 166.17108 128.09167 1.000 29.74230 69 TYR B O 1
ATOM 8022 N N . THR B 2 70 ? 158.41399 164.82965 129.56140 1.000 25.40737 70 THR B N 1
ATOM 8023 C CA . THR B 2 70 ? 157.65132 165.90353 130.16485 1.000 24.13357 70 THR B CA 1
ATOM 8024 C C . THR B 2 70 ? 157.92148 165.95496 131.66192 1.000 21.02713 70 THR B C 1
ATOM 8025 O O . THR B 2 70 ? 157.89391 164.91001 132.32641 1.000 34.53431 70 THR B O 1
ATOM 8029 N N . PRO B 2 71 ? 158.20426 167.12813 132.22510 1.000 20.69958 71 PRO B N 1
ATOM 8030 C CA . PRO B 2 71 ? 158.36044 167.22102 133.67959 1.000 18.45927 71 PRO B CA 1
ATOM 8031 C C . PRO B 2 71 ? 157.04668 166.94350 134.39359 1.000 11.17229 71 PRO B C 1
ATOM 8032 O O . PRO B 2 71 ? 155.96189 167.17429 133.85786 1.000 26.49129 71 PRO B O 1
ATOM 8036 N N . ASP B 2 72 ? 157.16005 166.41814 135.61552 1.000 22.11560 72 ASP B N 1
ATOM 8037 C CA . ASP B 2 72 ? 155.97174 166.13841 136.41498 1.000 27.89406 72 ASP B CA 1
ATOM 8038 C C . ASP B 2 72 ? 155.21571 167.41735 136.75570 1.000 18.64198 72 ASP B C 1
ATOM 8039 O O . ASP B 2 72 ? 153.98631 167.46762 136.64614 1.000 32.00473 72 ASP B O 1
ATOM 8044 N N . TYR B 2 73 ? 155.93040 168.46057 137.16701 1.000 20.06256 73 TYR B N 1
ATOM 8045 C CA . TYR B 2 73 ? 155.30985 169.71962 137.54762 1.000 25.07797 73 TYR B CA 1
ATOM 8046 C C . TYR B 2 73 ? 156.11855 170.87499 136.98064 1.000 21.17661 73 TYR B C 1
ATOM 8047 O O . TYR B 2 73 ? 157.30301 170.74068 136.66843 1.000 31.21413 73 TYR B O 1
ATOM 8056 N N . GLN B 2 74 ? 155.45132 172.01685 136.85280 1.000 29.04128 74 GLN B N 1
ATOM 8057 C CA . GLN B 2 74 ? 156.03712 173.27058 136.39371 1.000 21.63943 74 GLN B CA 1
ATOM 8058 C C . GLN B 2 74 ? 155.60115 174.40710 137.30846 1.000 25.45189 74 GLN B C 1
ATOM 8059 O O . GLN B 2 74 ? 155.15613 175.46809 136.86707 1.000 34.60979 74 GLN B O 1
ATOM 8065 N N . ASP B 2 75 ? 155.73017 174.17570 138.61820 1.000 19.00314 75 ASP B N 1
ATOM 8066 C CA . ASP B 2 75 ? 155.21094 175.11258 139.60980 1.000 21.11004 75 ASP B CA 1
ATOM 8067 C C . ASP B 2 75 ? 155.92462 176.45833 139.54928 1.000 28.21212 75 ASP B C 1
ATOM 8068 O O . ASP B 2 75 ? 155.31708 177.50158 139.81599 1.000 36.83958 75 ASP B O 1
ATOM 8073 N N . GLN B 2 76 ? 157.20745 176.45999 139.20283 1.000 27.65900 76 GLN B N 1
ATOM 8074 C CA . GLN B 2 76 ? 157.97167 177.69655 139.11837 1.000 28.61908 76 GLN B CA 1
ATOM 8075 C C . GLN B 2 76 ? 158.09260 178.23078 137.69789 1.000 30.81999 76 GLN B C 1
ATOM 8076 O O . GLN B 2 76 ? 158.74715 179.25490 137.49511 1.000 40.53221 76 GLN B O 1
ATOM 8082 N N . LEU B 2 77 ? 157.47618 177.57478 136.71746 1.000 24.04592 77 LEU B N 1
ATOM 8083 C CA . LEU B 2 77 ? 157.61699 177.96553 135.31917 1.000 30.03167 77 LEU B CA 1
ATOM 8084 C C . LEU B 2 77 ? 156.26513 178.33979 134.72536 1.000 25.66910 77 LEU B C 1
ATOM 8085 O O . LEU B 2 77 ? 155.91051 177.89198 133.63227 1.000 38.83313 77 LEU B O 1
ATOM 8090 N N . LYS B 2 78 ? 155.49627 179.15114 135.45375 1.000 24.57474 78 LYS B N 1
ATOM 8091 C CA . LYS B 2 78 ? 154.17500 179.55291 134.98066 1.000 36.15100 78 LYS B CA 1
ATOM 8092 C C . LYS B 2 78 ? 154.25890 180.60111 133.87773 1.000 35.30541 78 LYS B C 1
ATOM 8093 O O . LYS B 2 78 ? 153.39580 180.63501 132.99470 1.000 45.03939 78 LYS B O 1
ATOM 8099 N N . SER B 2 79 ? 155.27557 181.46224 133.91282 1.000 27.72938 79 SER B N 1
ATOM 8100 C CA . SER B 2 79 ? 155.51044 182.45178 132.87491 1.000 24.07808 79 SER B CA 1
ATOM 8101 C C . SER B 2 79 ? 156.97613 182.41393 132.46325 1.000 16.55551 79 SER B C 1
ATOM 8102 O O . SER B 2 79 ? 157.85302 182.19139 133.30481 1.000 28.87416 79 SER B O 1
ATOM 8105 N N . PRO B 2 80 ? 157.27549 182.62209 131.18426 1.000 26.13983 80 PRO B N 1
ATOM 8106 C CA . PRO B 2 80 ? 158.66300 182.49212 130.72464 1.000 18.72752 80 PRO B CA 1
ATOM 8107 C C . PRO B 2 80 ? 159.50737 183.70891 131.06558 1.000 23.46617 80 PRO B C 1
ATOM 8108 O O . PRO B 2 80 ? 159.03618 184.84874 131.05328 1.000 22.82139 80 PRO B O 1
ATOM 8112 N N . GLY B 2 81 ? 160.77542 183.44843 131.37037 1.000 20.00769 81 GLY B N 1
ATOM 8113 C CA . GLY B 2 81 ? 161.73914 184.51595 131.47856 1.000 8.52474 81 GLY B CA 1
ATOM 8114 C C . GLY B 2 81 ? 162.15480 185.05484 130.12417 1.000 9.36715 81 GLY B C 1
ATOM 8115 O O . GLY B 2 81 ? 161.98563 184.41621 129.08871 1.000 19.27926 81 GLY B O 1
ATOM 8116 N N . VAL B 2 82 ? 162.70029 186.26664 130.13820 1.000 27.29858 82 VAL B N 1
ATOM 8117 C CA . VAL B 2 82 ? 163.15427 186.94403 128.93013 1.000 22.67503 82 VAL B CA 1
ATOM 8118 C C . VAL B 2 82 ? 164.60089 187.36837 129.13136 1.000 21.48277 82 VAL B C 1
ATOM 8119 O O . VAL B 2 82 ? 164.92552 188.02317 130.12767 1.000 33.33322 82 VAL B O 1
ATOM 8123 N N . THR B 2 83 ? 165.46470 186.99908 128.19012 1.000 21.63263 83 THR B N 1
ATOM 8124 C CA . THR B 2 83 ? 166.86873 187.37534 128.22459 1.000 20.95481 83 THR B CA 1
ATOM 8125 C C . THR B 2 83 ? 167.20641 188.23017 127.01024 1.000 23.79509 83 THR B C 1
ATOM 8126 O O . THR B 2 83 ? 166.48220 188.24893 126.01172 1.000 23.78894 83 THR B O 1
ATOM 8130 N N . LEU B 2 84 ? 168.32764 188.93697 127.11080 1.000 34.32889 84 LEU B N 1
ATOM 8131 C CA . LEU B 2 84 ? 168.74948 189.90241 126.10918 1.000 24.18877 84 LEU B CA 1
ATOM 8132 C C . LEU B 2 84 ? 170.21287 189.68444 125.74999 1.000 25.66186 84 LEU B C 1
ATOM 8133 O O . LEU B 2 84 ? 171.03570 189.37985 126.61697 1.000 35.88653 84 LEU B O 1
ATOM 8138 N N . ARG B 2 85 ? 170.52915 189.83633 124.46448 1.000 32.75205 85 ARG B N 1
ATOM 8139 C CA . ARG B 2 85 ? 171.89337 189.84452 123.96587 1.000 23.42835 85 ARG B CA 1
ATOM 8140 C C . ARG B 2 85 ? 172.18037 191.17157 123.27422 1.000 31.19466 85 ARG B C 1
ATOM 8141 O O . ARG B 2 85 ? 171.32709 191.67828 122.53882 1.000 36.55040 85 ARG B O 1
ATOM 8149 N N . PRO B 2 86 ? 173.36348 191.76391 123.48786 1.000 34.47192 86 PRO B N 1
ATOM 8150 C CA . PRO B 2 86 ? 174.46312 191.30459 124.35078 1.000 32.42257 86 PRO B CA 1
ATOM 8151 C C . PRO B 2 86 ? 174.16953 191.54087 125.82789 1.000 36.75140 86 PRO B C 1
ATOM 8152 O O . PRO B 2 86 ? 173.66119 192.58636 126.21456 1.000 40.90692 86 PRO B O 1
ATOM 8156 N N . ASP B 2 87 ? 174.49315 190.56587 126.67807 1.000 37.89685 87 ASP B N 1
ATOM 8157 C CA . ASP B 2 87 ? 174.18517 190.61966 128.10394 1.000 36.39500 87 ASP B CA 1
ATOM 8158 C C . ASP B 2 87 ? 175.42120 191.10786 128.85553 1.000 36.90377 87 ASP B C 1
ATOM 8159 O O . ASP B 2 87 ? 176.37691 190.35557 129.06383 1.000 45.65725 87 ASP B O 1
ATOM 8164 N N . VAL B 2 88 ? 175.39538 192.37505 129.26179 1.000 28.92379 88 VAL B N 1
ATOM 8165 C CA . VAL B 2 88 ? 176.45889 192.99471 130.04285 1.000 33.89450 88 VAL B CA 1
ATOM 8166 C C . VAL B 2 88 ? 175.84613 193.52238 131.33188 1.000 35.78629 88 VAL B C 1
ATOM 8167 O O . VAL B 2 88 ? 174.86006 194.26610 131.29629 1.000 46.59068 88 VAL B O 1
ATOM 8171 N N . TYR B 2 89 ? 176.43099 193.14574 132.46372 1.000 43.96159 89 TYR B N 1
ATOM 8172 C CA . TYR B 2 89 ? 175.87347 193.44423 133.77388 1.000 40.59314 89 TYR B CA 1
ATOM 8173 C C . TYR B 2 89 ? 176.72344 194.46254 134.52133 1.000 44.83719 89 TYR B C 1
ATOM 8174 O O . TYR B 2 89 ? 177.94811 194.50516 134.37979 1.000 52.33823 89 TYR B O 1
ATOM 8183 N N . GLY B 2 90 ? 176.05005 195.29178 135.31213 1.000 60.98987 90 GLY B N 1
ATOM 8184 C CA . GLY B 2 90 ? 176.71884 196.25006 136.17285 1.000 59.63146 90 GLY B CA 1
ATOM 8185 C C . GLY B 2 90 ? 176.78643 195.73968 137.59695 1.000 64.90605 90 GLY B C 1
ATOM 8186 O O . GLY B 2 90 ? 177.58851 194.85356 137.89957 1.000 68.12988 90 GLY B O 1
ATOM 8187 N N . GLU B 2 91 ? 175.94406 196.27829 138.48135 1.000 74.29303 91 GLU B N 1
ATOM 8188 C CA . GLU B 2 91 ? 175.82849 195.76196 139.83730 1.000 73.31532 91 GLU B CA 1
ATOM 8189 C C . GLU B 2 91 ? 174.39058 195.61155 140.31073 1.000 74.09162 91 GLU B C 1
ATOM 8190 O O . GLU B 2 91 ? 174.17886 195.21625 141.46219 1.000 75.96847 91 GLU B O 1
ATOM 8196 N N . LYS B 2 92 ? 173.40221 195.88699 139.46372 1.000 70.07286 92 LYS B N 1
ATOM 8197 C CA . LYS B 2 92 ? 172.00833 195.65165 139.80030 1.000 70.72084 92 LYS B CA 1
ATOM 8198 C C . LYS B 2 92 ? 171.21227 195.07910 138.63710 1.000 72.60168 92 LYS B C 1
ATOM 8199 O O . LYS B 2 92 ? 170.00491 194.85667 138.78189 1.000 72.83409 92 LYS B O 1
ATOM 8205 N N . GLY B 2 93 ? 171.85002 194.81632 137.50769 1.000 50.49679 93 GLY B N 1
ATOM 8206 C CA . GLY B 2 93 ? 171.14569 194.35172 136.33389 1.000 47.86022 93 GLY B CA 1
ATOM 8207 C C . GLY B 2 93 ? 171.96833 194.63069 135.09214 1.000 50.16716 93 GLY B C 1
ATOM 8208 O O . GLY B 2 93 ? 173.15990 194.92570 135.16540 1.000 52.22826 93 GLY B O 1
ATOM 8209 N N . LEU B 2 94 ? 171.29402 194.53415 133.95036 1.000 39.40320 94 LEU B N 1
ATOM 8210 C CA . LEU B 2 94 ? 171.94208 194.76399 132.66715 1.000 39.27300 94 LEU B CA 1
ATOM 8211 C C . LEU B 2 94 ? 172.26864 196.24205 132.48372 1.000 36.29762 94 LEU B C 1
ATOM 8212 O O . LEU B 2 94 ? 171.44488 197.11425 132.77457 1.000 39.44039 94 LEU B O 1
ATOM 8217 N N . ASP B 2 95 ? 173.47739 196.51874 131.99974 1.000 38.05294 95 ASP B N 1
ATOM 8218 C CA . ASP B 2 95 ? 173.92992 197.88970 131.77483 1.000 42.17538 95 ASP B CA 1
ATOM 8219 C C . ASP B 2 95 ? 174.86604 197.88154 130.57612 1.000 36.61329 95 ASP B C 1
ATOM 8220 O O . ASP B 2 95 ? 175.95953 197.31494 130.64621 1.000 48.46390 95 ASP B O 1
ATOM 8225 N N . ILE B 2 96 ? 174.43995 198.51141 129.48679 1.000 37.06963 96 ILE B N 1
ATOM 8226 C CA . ILE B 2 96 ? 175.22131 198.60189 128.26062 1.000 36.28971 96 ILE B CA 1
ATOM 8227 C C . ILE B 2 96 ? 175.64763 200.05094 128.07972 1.000 40.24382 96 ILE B C 1
ATOM 8228 O O . ILE B 2 96 ? 174.81493 200.96193 128.14483 1.000 43.83497 96 ILE B O 1
ATOM 8233 N N . SER B 2 97 ? 176.94100 200.26349 127.85373 1.000 43.69633 97 SER B N 1
ATOM 8234 C CA . SER B 2 97 ? 177.48400 201.60661 127.70248 1.000 44.99232 97 SER B CA 1
ATOM 8235 C C . SER B 2 97 ? 178.69212 201.54009 126.78334 1.000 47.17650 97 SER B C 1
ATOM 8236 O O . SER B 2 97 ? 179.62478 200.77712 127.04591 1.000 53.24745 97 SER B O 1
ATOM 8239 N N . TYR B 2 98 ? 178.67320 202.32271 125.70885 1.000 49.87979 98 TYR B N 1
ATOM 8240 C CA . TYR B 2 98 ? 179.77331 202.30527 124.75518 1.000 51.58799 98 TYR B CA 1
ATOM 8241 C C . TYR B 2 98 ? 179.92590 203.69790 124.15594 1.000 53.27150 98 TYR B C 1
ATOM 8242 O O . TYR B 2 98 ? 179.24978 204.64661 124.55972 1.000 55.37446 98 TYR B O 1
ATOM 8251 N N . ASN B 2 99 ? 180.82271 203.81064 123.18104 1.000 67.11572 99 ASN B N 1
ATOM 8252 C CA . ASN B 2 99 ? 181.22448 205.08514 122.59929 1.000 65.58363 99 ASN B CA 1
ATOM 8253 C C . ASN B 2 99 ? 181.22888 204.93173 121.08835 1.000 65.88698 99 ASN B C 1
ATOM 8254 O O . ASN B 2 99 ? 182.03523 204.16664 120.55502 1.000 68.47993 99 ASN B O 1
ATOM 8259 N N . VAL B 2 100 ? 180.32623 205.63542 120.39917 1.000 63.52206 100 VAL B N 1
ATOM 8260 C CA . VAL B 2 100 ? 180.28597 205.52302 118.94153 1.000 68.19715 100 VAL B CA 1
ATOM 8261 C C . VAL B 2 100 ? 181.62814 205.91435 118.33238 1.000 71.36196 100 VAL B C 1
ATOM 8262 O O . VAL B 2 100 ? 182.09401 205.27288 117.38402 1.000 71.52792 100 VAL B O 1
ATOM 8266 N N . SER B 2 101 ? 182.26494 206.96695 118.85377 1.000 72.36412 101 SER B N 1
ATOM 8267 C CA . SER B 2 101 ? 183.58862 207.35972 118.37848 1.000 72.40980 101 SER B CA 1
ATOM 8268 C C . SER B 2 101 ? 184.60745 206.23751 118.55390 1.000 73.14604 101 SER B C 1
ATOM 8269 O O . SER B 2 101 ? 185.40809 205.97578 117.64907 1.000 72.93592 101 SER B O 1
ATOM 8272 N N . ASP B 2 102 ? 184.58838 205.56038 119.70431 1.000 69.69575 102 ASP B N 1
ATOM 8273 C CA . ASP B 2 102 ? 185.61642 204.59184 120.08087 1.000 70.86030 102 ASP B CA 1
ATOM 8274 C C . ASP B 2 102 ? 185.11085 203.17850 119.79939 1.000 71.92136 102 ASP B C 1
ATOM 8275 O O . ASP B 2 102 ? 184.26228 202.65805 120.53029 1.000 74.02396 102 ASP B O 1
ATOM 8280 N N . SER B 2 103 ? 185.66011 202.54617 118.75742 1.000 68.08077 103 SER B N 1
ATOM 8281 C CA . SER B 2 103 ? 185.16721 201.23845 118.32809 1.000 65.35084 103 SER B CA 1
ATOM 8282 C C . SER B 2 103 ? 185.46610 200.14383 119.34573 1.000 67.26826 103 SER B C 1
ATOM 8283 O O . SER B 2 103 ? 184.75757 199.12861 119.38893 1.000 70.31166 103 SER B O 1
ATOM 8286 N N . THR B 2 104 ? 186.50567 200.32222 120.16317 1.000 68.00241 104 THR B N 1
ATOM 8287 C CA . THR B 2 104 ? 186.86125 199.30418 121.14326 1.000 68.41715 104 THR B CA 1
ATOM 8288 C C . THR B 2 104 ? 185.81464 199.16966 122.23888 1.000 69.14815 104 THR B C 1
ATOM 8289 O O . THR B 2 104 ? 185.80021 198.15458 122.94251 1.000 68.42636 104 THR B O 1
ATOM 8293 N N . THR B 2 105 ? 184.94370 200.16729 122.39835 1.000 65.45284 105 THR B N 1
ATOM 8294 C CA . THR B 2 105 ? 183.89269 200.09140 123.40450 1.000 63.35645 105 THR B CA 1
ATOM 8295 C C . THR B 2 105 ? 182.77662 199.12946 123.00960 1.000 62.32129 105 THR B C 1
ATOM 8296 O O . THR B 2 105 ? 182.19131 198.48123 123.88357 1.000 63.05196 105 THR B O 1
ATOM 8300 N N . TRP B 2 106 ? 182.46210 199.02309 121.71785 1.000 57.38919 106 TRP B N 1
ATOM 8301 C CA . TRP B 2 106 ? 181.40608 198.13552 121.24723 1.000 54.34552 106 TRP B CA 1
ATOM 8302 C C . TRP B 2 106 ? 181.93084 196.92757 120.48196 1.000 54.12258 106 TRP B C 1
ATOM 8303 O O . TRP B 2 106 ? 181.12697 196.11507 120.00227 1.000 57.53585 106 TRP B O 1
ATOM 8314 N N . ALA B 2 107 ? 183.25296 196.78103 120.36107 1.000 55.61689 107 ALA B N 1
ATOM 8315 C CA . ALA B 2 107 ? 183.80656 195.58135 119.74116 1.000 55.60409 107 ALA B CA 1
ATOM 8316 C C . ALA B 2 107 ? 183.39240 194.32519 120.49788 1.000 56.97664 107 ALA B C 1
ATOM 8317 O O . ALA B 2 107 ? 182.99684 193.32564 119.88679 1.000 56.68163 107 ALA B O 1
ATOM 8319 N N . GLY B 2 108 ? 183.47659 194.35743 121.82932 1.000 54.38278 108 GLY B N 1
ATOM 8320 C CA . GLY B 2 108 ? 183.04928 193.21217 122.61835 1.000 49.22363 108 GLY B CA 1
ATOM 8321 C C . GLY B 2 108 ? 181.56896 192.90866 122.47452 1.000 52.24526 108 GLY B C 1
ATOM 8322 O O . GLY B 2 108 ? 181.16923 191.74340 122.42070 1.000 50.69608 108 GLY B O 1
ATOM 8323 N N . LEU B 2 109 ? 180.73660 193.95017 122.40464 1.000 52.17410 109 LEU B N 1
ATOM 8324 C CA . LEU B 2 109 ? 179.30011 193.74994 122.23187 1.000 46.47217 109 LEU B CA 1
ATOM 8325 C C . LEU B 2 109 ? 178.99677 193.08383 120.89605 1.000 47.24818 109 LEU B C 1
ATOM 8326 O O . LEU B 2 109 ? 178.20503 192.13167 120.82110 1.000 52.26295 109 LEU B O 1
ATOM 8331 N N . ALA B 2 110 ? 179.63709 193.56184 119.82699 1.000 47.51493 110 ALA B N 1
ATOM 8332 C CA . ALA B 2 110 ? 179.39396 192.97411 118.51590 1.000 44.23605 110 ALA B CA 1
ATOM 8333 C C . ALA B 2 110 ? 179.96072 191.56363 118.43590 1.000 45.62048 110 ALA B C 1
ATOM 8334 O O . ALA B 2 110 ? 179.38656 190.69490 117.76915 1.000 47.64879 110 ALA B O 1
ATOM 8336 N N . HIS B 2 111 ? 181.06476 191.30226 119.14082 1.000 47.14313 111 HIS B N 1
ATOM 8337 C CA . HIS B 2 111 ? 181.58810 189.94180 119.19358 1.000 45.00282 111 HIS B CA 1
ATOM 8338 C C . HIS B 2 111 ? 180.62877 189.01163 119.92710 1.000 43.49226 111 HIS B C 1
ATOM 8339 O O . HIS B 2 111 ? 180.43770 187.86064 119.52273 1.000 46.44013 111 HIS B O 1
ATOM 8346 N N . THR B 2 112 ? 180.02986 189.48808 121.01977 1.000 45.66832 112 THR B N 1
ATOM 8347 C CA . THR B 2 112 ? 179.04380 188.68384 121.73404 1.000 45.14558 112 THR B CA 1
ATOM 8348 C C . THR B 2 112 ? 177.85093 188.36378 120.84231 1.000 45.00453 112 THR B C 1
ATOM 8349 O O . THR B 2 112 ? 177.37361 187.22111 120.81059 1.000 39.45789 112 THR B O 1
ATOM 8353 N N . LEU B 2 113 ? 177.37121 189.35683 120.09146 1.000 41.80806 113 LEU B N 1
ATOM 8354 C CA . LEU B 2 113 ? 176.25588 189.10400 119.18409 1.000 33.60292 113 LEU B CA 1
ATOM 8355 C C . LEU B 2 113 ? 176.63787 188.10929 118.08930 1.000 44.37504 113 LEU B C 1
ATOM 8356 O O . LEU B 2 113 ? 175.85023 187.21491 117.75664 1.000 45.98711 113 LEU B O 1
ATOM 8361 N N . HIS B 2 114 ? 177.84854 188.23200 117.53275 1.000 46.98235 114 HIS B N 1
ATOM 8362 C CA . HIS B 2 114 ? 178.29471 187.28806 116.50936 1.000 41.44400 114 HIS B CA 1
ATOM 8363 C C . HIS B 2 114 ? 178.37360 185.86771 117.06231 1.000 44.39314 114 HIS B C 1
ATOM 8364 O O . HIS B 2 114 ? 177.92469 184.91096 116.41837 1.000 48.87742 114 HIS B O 1
ATOM 8371 N N . ARG B 2 115 ? 178.94165 185.71045 118.26015 1.000 37.02853 115 ARG B N 1
ATOM 8372 C CA . ARG B 2 115 ? 179.04914 184.38038 118.85151 1.000 40.31851 115 ARG B CA 1
ATOM 8373 C C . ARG B 2 115 ? 177.67558 183.80147 119.16825 1.000 41.96923 115 ARG B C 1
ATOM 8374 O O . ARG B 2 115 ? 177.45919 182.59400 119.02035 1.000 45.87224 115 ARG B O 1
ATOM 8382 N N . PHE B 2 116 ? 176.73564 184.64081 119.61122 1.000 40.29266 116 PHE B N 1
ATOM 8383 C CA . PHE B 2 116 ? 175.39109 184.14659 119.88799 1.000 30.19907 116 PHE B CA 1
ATOM 8384 C C . PHE B 2 116 ? 174.68645 183.71190 118.61003 1.000 35.07697 116 PHE B C 1
ATOM 8385 O O . PHE B 2 116 ? 173.98196 182.69696 118.59795 1.000 39.15235 116 PHE B O 1
ATOM 8393 N N . LEU B 2 117 ? 174.85416 184.46966 117.52617 1.000 39.51874 117 LEU B N 1
ATOM 8394 C CA . LEU B 2 117 ? 174.19810 184.12808 116.27144 1.000 31.97873 117 LEU B CA 1
ATOM 8395 C C . LEU B 2 117 ? 174.91541 183.02657 115.50831 1.000 37.91216 117 LEU B C 1
ATOM 8396 O O . LEU B 2 117 ? 174.37138 182.53192 114.51632 1.000 40.11824 117 LEU B O 1
ATOM 8401 N N . ALA B 2 118 ? 176.12412 182.64985 115.93409 1.000 42.83276 118 ALA B N 1
ATOM 8402 C CA . ALA B 2 118 ? 176.80083 181.49985 115.33905 1.000 35.87229 118 ALA B CA 1
ATOM 8403 C C . ALA B 2 118 ? 175.93773 180.24424 115.38234 1.000 42.97807 118 ALA B C 1
ATOM 8404 O O . ALA B 2 118 ? 175.97211 179.43641 114.44826 1.000 42.34894 118 ALA B O 1
ATOM 8406 N N . GLY B 2 119 ? 175.17274 180.05552 116.45321 1.000 37.93634 119 GLY B N 1
ATOM 8407 C CA . GLY B 2 119 ? 174.29543 178.91256 116.57738 1.000 34.61253 119 GLY B CA 1
ATOM 8408 C C . GLY B 2 119 ? 172.99550 178.99395 115.81199 1.000 36.42975 119 GLY B C 1
ATOM 8409 O O . GLY B 2 119 ? 172.13788 178.12218 115.97193 1.000 41.16237 119 GLY B O 1
ATOM 8410 N N . TYR B 2 120 ? 172.82565 180.01073 114.96790 1.000 34.36662 120 TYR B N 1
ATOM 8411 C CA . TYR B 2 120 ? 171.62838 180.17172 114.15351 1.000 33.33896 120 TYR B CA 1
ATOM 8412 C C . TYR B 2 120 ? 171.94758 180.19697 112.66342 1.000 35.40178 120 TYR B C 1
ATOM 8413 O O . TYR B 2 120 ? 171.10259 180.59420 111.85715 1.000 36.55433 120 TYR B O 1
ATOM 8422 N N . SER B 2 121 ? 173.15710 179.79128 112.28802 1.000 44.13291 121 SER B N 1
ATOM 8423 C CA . SER B 2 121 ? 173.51998 179.65072 110.88950 1.000 41.82862 121 SER B CA 1
ATOM 8424 C C . SER B 2 121 ? 172.80604 178.44643 110.27636 1.000 43.83339 121 SER B C 1
ATOM 8425 O O . SER B 2 121 ? 172.33295 177.56360 110.99387 1.000 50.13564 121 SER B O 1
ATOM 8428 N N . PRO B 2 122 ? 172.69921 178.39550 108.94566 1.000 46.89467 122 PRO B N 1
ATOM 8429 C CA . PRO B 2 122 ? 172.09170 177.21143 108.31548 1.000 43.03480 122 PRO B CA 1
ATOM 8430 C C . PRO B 2 122 ? 172.80433 175.91445 108.65559 1.000 44.93946 122 PRO B C 1
ATOM 8431 O O . PRO B 2 122 ? 172.14812 174.87205 108.78307 1.000 51.77482 122 PRO B O 1
ATOM 8435 N N . ALA B 2 123 ? 174.12974 175.95017 108.81683 1.000 49.81568 123 ALA B N 1
ATOM 8436 C CA . ALA B 2 123 ? 174.86472 174.75377 109.21378 1.000 48.32853 123 ALA B CA 1
ATOM 8437 C C . ALA B 2 123 ? 174.43812 174.27815 110.59563 1.000 50.71751 123 ALA B C 1
ATOM 8438 O O . ALA B 2 123 ? 174.36265 173.07116 110.84915 1.000 57.55589 123 ALA B O 1
ATOM 8440 N N . ALA B 2 124 ? 174.17610 175.21065 111.50986 1.000 45.16481 124 ALA B N 1
ATOM 8441 C CA . ALA B 2 124 ? 173.66602 174.85098 112.82485 1.000 41.13322 124 ALA B CA 1
ATOM 8442 C C . ALA B 2 124 ? 172.17116 174.56422 112.81960 1.000 41.96248 124 ALA B C 1
ATOM 8443 O O . ALA B 2 124 ? 171.65727 174.02656 113.80571 1.000 53.14642 124 ALA B O 1
ATOM 8445 N N . GLN B 2 125 ? 171.46588 174.90826 111.74371 1.000 38.03148 125 GLN B N 1
ATOM 8446 C CA . GLN B 2 125 ? 170.03470 174.66657 111.63503 1.000 37.78625 125 GLN B CA 1
ATOM 8447 C C . GLN B 2 125 ? 169.70201 173.51273 110.69915 1.000 44.42049 125 GLN B C 1
ATOM 8448 O O . GLN B 2 125 ? 168.52384 173.30622 110.38711 1.000 47.13978 125 GLN B O 1
ATOM 8454 N N . GLU B 2 126 ? 170.70841 172.75949 110.23964 1.000 43.65691 126 GLU B N 1
ATOM 8455 C CA . GLU B 2 126 ? 170.44088 171.62413 109.35713 1.000 45.07349 126 GLU B CA 1
ATOM 8456 C C . GLU B 2 126 ? 169.50415 170.60866 109.99915 1.000 48.04215 126 GLU B C 1
ATOM 8457 O O . GLU B 2 126 ? 168.79872 169.88465 109.28958 1.000 50.27721 126 GLU B O 1
ATOM 8463 N N . GLY B 2 127 ? 169.47753 170.54012 111.33044 1.000 50.13662 127 GLY B N 1
ATOM 8464 C CA . GLY B 2 127 ? 168.64916 169.56348 112.01037 1.000 37.84060 127 GLY B CA 1
ATOM 8465 C C . GLY B 2 127 ? 167.18212 169.92327 112.08737 1.000 47.42572 127 GLY B C 1
ATOM 8466 O O . GLY B 2 127 ? 166.36683 169.05196 112.40927 1.000 47.40566 127 GLY B O 1
ATOM 8467 N N . SER B 2 128 ? 166.82937 171.17026 111.80156 1.000 44.61584 128 SER B N 1
ATOM 8468 C CA . SER B 2 128 ? 165.44723 171.62050 111.81073 1.000 43.70826 128 SER B CA 1
ATOM 8469 C C . SER B 2 128 ? 164.89688 171.66486 110.38730 1.000 40.56206 128 SER B C 1
ATOM 8470 O O . SER B 2 128 ? 165.63348 171.56488 109.40467 1.000 44.31454 128 SER B O 1
ATOM 8473 N N . ILE B 2 129 ? 163.58044 171.81440 110.28416 1.000 45.08478 129 ILE B N 1
ATOM 8474 C CA . ILE B 2 129 ? 162.89667 171.79844 109.00071 1.000 46.73766 129 ILE B CA 1
ATOM 8475 C C . ILE B 2 129 ? 162.28030 173.16947 108.73953 1.000 49.46981 129 ILE B C 1
ATOM 8476 O O . ILE B 2 129 ? 162.15880 174.00689 109.63326 1.000 49.93664 129 ILE B O 1
ATOM 8481 N N . ASN B 2 130 ? 161.89485 173.39378 107.48539 1.000 70.57729 130 ASN B N 1
ATOM 8482 C CA . ASN B 2 130 ? 161.18287 174.61229 107.12709 1.000 67.16372 130 ASN B CA 1
ATOM 8483 C C . ASN B 2 130 ? 159.79702 174.62524 107.76044 1.000 69.17385 130 ASN B C 1
ATOM 8484 O O . ASN B 2 130 ? 159.13664 173.58970 107.87544 1.000 75.02373 130 ASN B O 1
ATOM 8489 N N . CYS B 2 131 ? 159.34982 175.81489 108.15367 1.000 54.91374 131 CYS B N 1
ATOM 8490 C CA . CYS B 2 131 ? 158.12238 175.98475 108.92356 1.000 55.98350 131 CYS B CA 1
ATOM 8491 C C . CYS B 2 131 ? 157.35117 177.15947 108.34565 1.000 55.40375 131 CYS B C 1
ATOM 8492 O O . CYS B 2 131 ? 157.88477 178.26915 108.27241 1.000 57.26845 131 CYS B O 1
ATOM 8495 N N . THR B 2 132 ? 156.10345 176.92195 107.93574 1.000 60.54234 132 THR B N 1
ATOM 8496 C CA . THR B 2 132 ? 155.30321 177.95506 107.29361 1.000 60.67942 132 THR B CA 1
ATOM 8497 C C . THR B 2 132 ? 153.86961 178.06327 107.80298 1.000 59.14743 132 THR B C 1
ATOM 8498 O O . THR B 2 132 ? 153.14287 178.95548 107.35361 1.000 62.27712 132 THR B O 1
ATOM 8502 N N . SER B 2 133 ? 153.43853 177.18871 108.71487 1.000 53.14110 133 SER B N 1
ATOM 8503 C CA . SER B 2 133 ? 152.02160 177.11590 109.06437 1.000 49.75105 133 SER B CA 1
ATOM 8504 C C . SER B 2 133 ? 151.52273 178.36990 109.77468 1.000 52.97439 133 SER B C 1
ATOM 8505 O O . SER B 2 133 ? 150.33040 178.68452 109.69017 1.000 54.71847 133 SER B O 1
ATOM 8508 N N . GLU B 2 134 ? 152.40628 179.09477 110.46457 1.000 40.93339 134 GLU B N 1
ATOM 8509 C CA . GLU B 2 134 ? 152.01503 180.21164 111.33099 1.000 45.51362 134 GLU B CA 1
ATOM 8510 C C . GLU B 2 134 ? 150.92995 179.78314 112.31527 1.000 45.95623 134 GLU B C 1
ATOM 8511 O O . GLU B 2 134 ? 149.93757 180.48084 112.52446 1.000 46.20364 134 GLU B O 1
ATOM 8517 N N . LYS B 2 135 ? 151.13404 178.62501 112.93728 1.000 37.62762 135 LYS B N 1
ATOM 8518 C CA . LYS B 2 135 ? 150.17177 178.04562 113.86435 1.000 40.89353 135 LYS B CA 1
ATOM 8519 C C . LYS B 2 135 ? 150.90185 177.04330 114.74319 1.000 28.70253 135 LYS B C 1
ATOM 8520 O O . LYS B 2 135 ? 151.98264 176.56698 114.39490 1.000 37.75888 135 LYS B O 1
ATOM 8526 N N . TYR B 2 136 ? 150.30176 176.74081 115.89436 1.000 31.04034 136 TYR B N 1
ATOM 8527 C CA . TYR B 2 136 ? 150.88256 175.79096 116.83647 1.000 30.01013 136 TYR B CA 1
ATOM 8528 C C . TYR B 2 136 ? 151.31840 174.51463 116.13190 1.000 31.41569 136 TYR B C 1
ATOM 8529 O O . TYR B 2 136 ? 150.52894 173.87295 115.43504 1.000 39.63596 136 TYR B O 1
ATOM 8538 N N . PHE B 2 137 ? 152.58807 174.15526 116.30998 1.000 31.86637 137 PHE B N 1
ATOM 8539 C CA . PHE B 2 137 ? 153.11743 172.91412 115.75025 1.000 22.31887 137 PHE B CA 1
ATOM 8540 C C . PHE B 2 137 ? 152.88336 171.77754 116.74859 1.000 32.34230 137 PHE B C 1
ATOM 8541 O O . PHE B 2 137 ? 153.79752 171.25754 117.39037 1.000 35.43318 137 PHE B O 1
ATOM 8549 N N . PHE B 2 138 ? 151.61482 171.39660 116.86486 1.000 30.06459 138 PHE B N 1
ATOM 8550 C CA . PHE B 2 138 ? 151.22590 170.30586 117.74808 1.000 25.89573 138 PHE B CA 1
ATOM 8551 C C . PHE B 2 138 ? 151.64492 168.96822 117.15404 1.000 32.80863 138 PHE B C 1
ATOM 8552 O O . PHE B 2 138 ? 151.16166 168.57192 116.08912 1.000 47.22585 138 PHE B O 1
ATOM 8560 N N . GLN B 2 139 ? 152.54196 168.26641 117.84415 1.000 39.30559 139 GLN B N 1
ATOM 8561 C CA . GLN B 2 139 ? 153.05330 166.97683 117.38694 1.000 31.94605 139 GLN B CA 1
ATOM 8562 C C . GLN B 2 139 ? 152.74285 165.92544 118.44415 1.000 31.70667 139 GLN B C 1
ATOM 8563 O O . GLN B 2 139 ? 153.28665 165.97242 119.55224 1.000 43.19670 139 GLN B O 1
ATOM 8569 N N . GLU B 2 140 ? 151.88149 164.96955 118.09614 1.000 45.39324 140 GLU B N 1
ATOM 8570 C CA . GLU B 2 140 ? 151.46801 163.91112 119.00784 1.000 44.73185 140 GLU B CA 1
ATOM 8571 C C . GLU B 2 140 ? 152.16579 162.59089 118.70639 1.000 42.89001 140 GLU B C 1
ATOM 8572 O O . GLU B 2 140 ? 151.78604 161.55328 119.25532 1.000 50.56403 140 GLU B O 1
ATOM 8578 N N . SER B 2 141 ? 153.18176 162.61006 117.84773 1.000 44.25492 141 SER B N 1
ATOM 8579 C CA . SER B 2 141 ? 153.89619 161.39964 117.47518 1.000 40.82783 141 SER B CA 1
ATOM 8580 C C . SER B 2 141 ? 155.36126 161.74058 117.26374 1.000 42.81481 141 SER B C 1
ATOM 8581 O O . SER B 2 141 ? 155.73281 162.90768 117.11835 1.000 50.44491 141 SER B O 1
ATOM 8584 N N . PHE B 2 142 ? 156.19563 160.70251 117.25645 1.000 39.58289 142 PHE B N 1
ATOM 8585 C CA . PHE B 2 142 ? 157.63168 160.86117 117.03676 1.000 43.12563 142 PHE B CA 1
ATOM 8586 C C . PHE B 2 142 ? 157.94444 160.42572 115.60733 1.000 44.15237 142 PHE B C 1
ATOM 8587 O O . PHE B 2 142 ? 158.32663 159.28577 115.33726 1.000 51.35265 142 PHE B O 1
ATOM 8595 N N . LEU B 2 143 ? 157.78850 161.36779 114.67926 1.000 46.73149 143 LEU B N 1
ATOM 8596 C CA . LEU B 2 143 ? 157.94001 161.10253 113.25517 1.000 43.08025 143 LEU B CA 1
ATOM 8597 C C . LEU B 2 143 ? 159.24729 161.63421 112.68496 1.000 47.76912 143 LEU B C 1
ATOM 8598 O O . LEU B 2 143 ? 159.48979 161.48998 111.48309 1.000 56.13770 143 LEU B O 1
ATOM 8603 N N . ALA B 2 144 ? 160.09305 162.22214 113.51194 1.000 45.75506 144 ALA B N 1
ATOM 8604 C CA . ALA B 2 144 ? 161.39250 162.73653 113.12582 1.000 47.03771 144 ALA B CA 1
ATOM 8605 C C . ALA B 2 144 ? 162.46211 161.66240 113.32922 1.000 48.85527 144 ALA B C 1
ATOM 8606 O O . ALA B 2 144 ? 162.21226 160.63522 113.96810 1.000 48.19807 144 ALA B O 1
ATOM 8608 N N . PRO B 2 145 ? 163.66006 161.85088 112.77031 1.000 57.15364 145 PRO B N 1
ATOM 8609 C CA . PRO B 2 145 ? 164.69198 160.80092 112.85457 1.000 57.36833 145 PRO B CA 1
ATOM 8610 C C . PRO B 2 145 ? 165.11847 160.49838 114.28312 1.000 57.72481 145 PRO B C 1
ATOM 8611 O O . PRO B 2 145 ? 165.20752 161.39077 115.12935 1.000 61.25096 145 PRO B O 1
ATOM 8615 N N . ASN B 2 146 ? 165.40174 159.21698 114.53390 1.000 61.71945 146 ASN B N 1
ATOM 8616 C CA . ASN B 2 146 ? 165.88852 158.71727 115.81642 1.000 55.10154 146 ASN B CA 1
ATOM 8617 C C . ASN B 2 146 ? 164.83148 158.88021 116.90065 1.000 62.46611 146 ASN B C 1
ATOM 8618 O O . ASN B 2 146 ? 165.15935 159.14048 118.06267 1.000 68.64943 146 ASN B O 1
ATOM 8623 N N . HIS B 2 147 ? 163.56228 158.72712 116.52086 1.000 50.70688 147 HIS B N 1
ATOM 8624 C CA . HIS B 2 147 ? 162.43500 158.76425 117.45165 1.000 47.77373 147 HIS B CA 1
ATOM 8625 C C . HIS B 2 147 ? 162.34725 160.11431 118.16370 1.000 50.38727 147 HIS B C 1
ATOM 8626 O O . HIS B 2 147 ? 162.27364 160.19832 119.39011 1.000 55.59901 147 HIS B O 1
ATOM 8633 N N . THR B 2 148 ? 162.34832 161.18172 117.37823 1.000 46.49684 148 THR B N 1
ATOM 8634 C CA . THR B 2 148 ? 162.24582 162.53539 117.89731 1.000 39.95206 148 THR B CA 1
ATOM 8635 C C . THR B 2 148 ? 161.03545 163.22341 117.28004 1.000 36.14775 148 THR B C 1
ATOM 8636 O O . THR B 2 148 ? 160.24222 162.61213 116.56255 1.000 46.68287 148 THR B O 1
ATOM 8640 N N . LYS B 2 149 ? 160.89104 164.50884 117.57029 1.000 39.29315 149 LYS B N 1
ATOM 8641 C CA . LYS B 2 149 ? 159.86972 165.33142 116.94148 1.000 37.31625 149 LYS B CA 1
ATOM 8642 C C . LYS B 2 149 ? 160.53335 166.46599 116.17446 1.000 33.83220 149 LYS B C 1
ATOM 8643 O O . LYS B 2 149 ? 161.66391 166.86603 116.45832 1.000 43.35840 149 LYS B O 1
ATOM 8649 N N . PHE B 2 150 ? 159.82370 166.96731 115.17313 1.000 31.56714 150 PHE B N 1
ATOM 8650 C CA . PHE B 2 150 ? 160.35964 168.01509 114.32152 1.000 34.35883 150 PHE B CA 1
ATOM 8651 C C . PHE B 2 150 ? 160.45704 169.33411 115.07705 1.000 31.98935 150 PHE B C 1
ATOM 8652 O O . PHE B 2 150 ? 159.54595 169.72656 115.81016 1.000 35.86265 150 PHE B O 1
ATOM 8660 N N . SER B 2 151 ? 161.58103 170.01439 114.88592 1.000 35.12343 151 SER B N 1
ATOM 8661 C CA . SER B 2 151 ? 161.76575 171.38933 115.31475 1.000 33.70991 151 SER B CA 1
ATOM 8662 C C . SER B 2 151 ? 161.93276 172.26150 114.07886 1.000 29.88266 151 SER B C 1
ATOM 8663 O O . SER B 2 151 ? 162.44034 171.81381 113.04748 1.000 33.13144 151 SER B O 1
ATOM 8666 N N . CYS B 2 152 ? 161.47717 173.50179 114.17723 1.000 41.96898 152 CYS B N 1
ATOM 8667 C CA . CYS B 2 152 ? 161.44109 174.37748 113.01858 1.000 33.89496 152 CYS B CA 1
ATOM 8668 C C . CYS B 2 152 ? 162.63254 175.32675 113.00310 1.000 34.89098 152 CYS B C 1
ATOM 8669 O O . CYS B 2 152 ? 163.13958 175.74271 114.04787 1.000 37.55509 152 CYS B O 1
ATOM 8672 N N . LYS B 2 153 ? 163.07326 175.66814 111.79510 1.000 41.86123 153 LYS B N 1
ATOM 8673 C CA . LYS B 2 153 ? 164.29227 176.44666 111.63470 1.000 35.28773 153 LYS B CA 1
ATOM 8674 C C . LYS B 2 153 ? 164.08127 177.89032 112.06332 1.000 35.84608 153 LYS B C 1
ATOM 8675 O O . LYS B 2 153 ? 163.01347 178.47219 111.85666 1.000 36.23019 153 LYS B O 1
ATOM 8681 N N . PHE B 2 154 ? 165.11390 178.46257 112.67231 1.000 36.77201 154 PHE B N 1
ATOM 8682 C CA . PHE B 2 154 ? 165.26019 179.90746 112.79347 1.000 29.18314 154 PHE B CA 1
ATOM 8683 C C . PHE B 2 154 ? 166.69268 180.23479 112.40384 1.000 29.96000 154 PHE B C 1
ATOM 8684 O O . PHE B 2 154 ? 167.63596 179.79220 113.06672 1.000 34.80005 154 PHE B O 1
ATOM 8692 N N . THR B 2 155 ? 166.85434 180.99867 111.33244 1.000 38.69457 155 THR B N 1
ATOM 8693 C CA . THR B 2 155 ? 168.16506 181.34670 110.81524 1.000 34.90942 155 THR B CA 1
ATOM 8694 C C . THR B 2 155 ? 168.43562 182.82846 111.02894 1.000 33.20465 155 THR B C 1
ATOM 8695 O O . THR B 2 155 ? 167.51813 183.63777 111.18140 1.000 41.22464 155 THR B O 1
ATOM 8699 N N . ALA B 2 156 ? 169.72576 183.16692 111.05058 1.000 39.42232 156 ALA B N 1
ATOM 8700 C CA . ALA B 2 156 ? 170.13675 184.53627 111.33481 1.000 34.56397 156 ALA B CA 1
ATOM 8701 C C . ALA B 2 156 ? 169.56234 185.52601 110.33053 1.000 42.64153 156 ALA B C 1
ATOM 8702 O O . ALA B 2 156 ? 169.20481 186.64569 110.70861 1.000 48.97430 156 ALA B O 1
ATOM 8704 N N . ASP B 2 157 ? 169.43836 185.13104 109.05988 1.000 41.59105 157 ASP B N 1
ATOM 8705 C CA . ASP B 2 157 ? 168.96325 186.05376 108.03442 1.000 39.61492 157 ASP B CA 1
ATOM 8706 C C . ASP B 2 157 ? 167.52875 186.51129 108.25900 1.000 46.22675 157 ASP B C 1
ATOM 8707 O O . ASP B 2 157 ? 167.11014 187.49207 107.63574 1.000 51.57952 157 ASP B O 1
ATOM 8712 N N . MET B 2 158 ? 166.76932 185.83655 109.12334 1.000 40.55330 158 MET B N 1
ATOM 8713 C CA . MET B 2 158 ? 165.45236 186.32945 109.50604 1.000 34.20625 158 MET B CA 1
ATOM 8714 C C . MET B 2 158 ? 165.52114 187.63434 110.28858 1.000 42.38754 158 MET B C 1
ATOM 8715 O O . MET B 2 158 ? 164.48826 188.28990 110.45756 1.000 41.13095 158 MET B O 1
ATOM 8720 N N . LEU B 2 159 ? 166.70071 188.02320 110.76683 1.000 43.27184 159 LEU B N 1
ATOM 8721 C CA . LEU B 2 159 ? 166.87633 189.25703 111.51897 1.000 39.88551 159 LEU B CA 1
ATOM 8722 C C . LEU B 2 159 ? 167.25348 190.44346 110.63905 1.000 44.51332 159 LEU B C 1
ATOM 8723 O O . LEU B 2 159 ? 167.49664 191.53158 111.17106 1.000 48.73450 159 LEU B O 1
ATOM 8728 N N . GLN B 2 160 ? 167.30711 190.25273 109.31719 1.000 49.08023 160 GLN B N 1
ATOM 8729 C CA . GLN B 2 160 ? 167.49680 191.31727 108.32156 1.000 45.57659 160 GLN B CA 1
ATOM 8730 C C . GLN B 2 160 ? 168.69543 192.17702 108.70571 1.000 44.00832 160 GLN B C 1
ATOM 8731 O O . GLN B 2 160 ? 169.82039 191.65020 108.74784 1.000 46.60855 160 GLN B O 1
ATOM 8737 N N . ASN B 2 161 ? 168.52056 193.47419 108.97637 1.000 52.97291 161 ASN B N 1
ATOM 8738 C CA . ASN B 2 161 ? 169.64085 194.36845 109.24423 1.000 54.33257 161 ASN B CA 1
ATOM 8739 C C . ASN B 2 161 ? 170.39118 194.01084 110.51794 1.000 57.49387 161 ASN B C 1
ATOM 8740 O O . ASN B 2 161 ? 171.56752 194.36473 110.64726 1.000 56.83129 161 ASN B O 1
ATOM 8745 N N . CYS B 2 162 ? 169.74247 193.33198 111.46232 1.000 50.33856 162 CYS B N 1
ATOM 8746 C CA . CYS B 2 162 ? 170.36720 192.96317 112.72349 1.000 48.62431 162 CYS B CA 1
ATOM 8747 C C . CYS B 2 162 ? 170.93632 191.55004 112.69609 1.000 45.77625 162 CYS B C 1
ATOM 8748 O O . CYS B 2 162 ? 171.23676 190.98763 113.75308 1.000 50.04147 162 CYS B O 1
ATOM 8751 N N . SER B 2 163 ? 171.08876 190.96719 111.50982 1.000 48.01657 163 SER B N 1
ATOM 8752 C CA . SER B 2 163 ? 171.62498 189.62047 111.36452 1.000 49.92370 163 SER B CA 1
ATOM 8753 C C . SER B 2 163 ? 173.14591 189.57656 111.36443 1.000 48.84341 163 SER B C 1
ATOM 8754 O O . SER B 2 163 ? 173.71447 188.48151 111.31736 1.000 54.53073 163 SER B O 1
ATOM 8757 N N . GLY B 2 164 ? 173.81540 190.72416 111.41707 1.000 56.38604 164 GLY B N 1
ATOM 8758 C CA . GLY B 2 164 ? 175.25494 190.77683 111.29079 1.000 58.74290 164 GLY B CA 1
ATOM 8759 C C . GLY B 2 164 ? 175.76489 190.97142 109.88050 1.000 59.22134 164 GLY B C 1
ATOM 8760 O O . GLY B 2 164 ? 176.98044 191.10736 109.69210 1.000 62.82592 164 GLY B O 1
ATOM 8761 N N . ARG B 2 165 ? 174.88103 190.97929 108.88409 1.000 62.49071 165 ARG B N 1
ATOM 8762 C CA . ARG B 2 165 ? 175.23816 191.26945 107.50809 1.000 62.24903 165 ARG B CA 1
ATOM 8763 C C . ARG B 2 165 ? 174.16309 192.16784 106.91331 1.000 63.59842 165 ARG B C 1
ATOM 8764 O O . ARG B 2 165 ? 172.96786 191.95551 107.16623 1.000 66.36664 165 ARG B O 1
ATOM 8772 N N . PRO B 2 166 ? 174.54993 193.17659 106.12627 1.000 66.08664 166 PRO B N 1
ATOM 8773 C CA . PRO B 2 166 ? 175.91455 193.52656 105.71406 1.000 65.87414 166 PRO B CA 1
ATOM 8774 C C . PRO B 2 166 ? 176.63078 194.37970 106.75235 1.000 66.30203 166 PRO B C 1
ATOM 8775 O O . PRO B 2 166 ? 177.73570 194.85802 106.51818 1.000 68.53975 166 PRO B O 1
ATOM 8779 N N . ASP B 2 167 ? 176.01488 194.58743 107.91522 1.000 59.56079 167 ASP B N 1
ATOM 8780 C CA . ASP B 2 167 ? 176.61014 195.39582 108.96568 1.000 57.26672 167 ASP B CA 1
ATOM 8781 C C . ASP B 2 167 ? 177.16128 194.48398 110.04941 1.000 57.43007 167 ASP B C 1
ATOM 8782 O O . ASP B 2 167 ? 176.37641 193.92357 110.82840 1.000 56.36401 167 ASP B O 1
ATOM 8787 N N . PRO B 2 168 ? 178.48086 194.30614 110.15077 1.000 58.56122 168 PRO B N 1
ATOM 8788 C CA . PRO B 2 168 ? 179.03752 193.43906 111.19566 1.000 58.31212 168 PRO B CA 1
ATOM 8789 C C . PRO B 2 168 ? 179.09546 194.08493 112.56867 1.000 56.33171 168 PRO B C 1
ATOM 8790 O O . PRO B 2 168 ? 179.57292 193.44779 113.51354 1.000 57.83850 168 PRO B O 1
ATOM 8794 N N . THR B 2 169 ? 178.61981 195.31772 112.70726 1.000 51.06029 169 THR B N 1
ATOM 8795 C CA . THR B 2 169 ? 178.61828 196.00724 113.98672 1.000 49.75575 169 THR B CA 1
ATOM 8796 C C . THR B 2 169 ? 177.27367 195.93278 114.69192 1.000 51.59519 169 THR B C 1
ATOM 8797 O O . THR B 2 169 ? 177.17081 196.38073 115.83828 1.000 54.55395 169 THR B O 1
ATOM 8801 N N . PHE B 2 170 ? 176.25218 195.38060 114.03354 1.000 47.61280 170 PHE B N 1
ATOM 8802 C CA . PHE B 2 170 ? 174.89990 195.28116 114.58203 1.000 45.05937 170 PHE B CA 1
ATOM 8803 C C . PHE B 2 170 ? 174.34347 196.64721 114.96441 1.000 47.09160 170 PHE B C 1
ATOM 8804 O O . PHE B 2 170 ? 173.59543 196.77589 115.93408 1.000 54.88112 170 PHE B O 1
ATOM 8812 N N . GLY B 2 171 ? 174.71154 197.67459 114.20569 1.000 44.04756 171 GLY B N 1
ATOM 8813 C CA . GLY B 2 171 ? 174.22464 199.01773 114.42136 1.000 45.06919 171 GLY B CA 1
ATOM 8814 C C . GLY B 2 171 ? 174.85528 199.76556 115.57299 1.000 40.62166 171 GLY B C 1
ATOM 8815 O O . GLY B 2 171 ? 174.44819 200.90115 115.84341 1.000 39.01666 171 GLY B O 1
ATOM 8816 N N . PHE B 2 172 ? 175.83727 199.17910 116.25877 1.000 48.91937 172 PHE B N 1
ATOM 8817 C CA . PHE B 2 172 ? 176.48053 199.89400 117.35634 1.000 49.63758 172 PHE B CA 1
ATOM 8818 C C . PHE B 2 172 ? 177.35135 201.03327 116.84214 1.000 48.74452 172 PHE B C 1
ATOM 8819 O O . PHE B 2 172 ? 177.40130 202.10640 117.45311 1.000 52.71872 172 PHE B O 1
ATOM 8827 N N . ALA B 2 173 ? 178.05286 200.81399 115.72807 1.000 51.20770 173 ALA B N 1
ATOM 8828 C CA . ALA B 2 173 ? 178.87894 201.86768 115.14676 1.000 51.67165 173 ALA B CA 1
ATOM 8829 C C . ALA B 2 173 ? 178.05223 203.09935 114.79349 1.000 53.56981 173 ALA B C 1
ATOM 8830 O O . ALA B 2 173 ? 178.47225 204.23268 115.05499 1.000 57.64354 173 ALA B O 1
ATOM 8832 N N . GLU B 2 174 ? 176.86834 202.90049 114.21403 1.000 53.17511 174 GLU B N 1
ATOM 8833 C CA . GLU B 2 174 ? 176.03767 204.01276 113.76424 1.000 47.46633 174 GLU B CA 1
ATOM 8834 C C . GLU B 2 174 ? 175.20999 204.64321 114.87913 1.000 51.76921 174 GLU B C 1
ATOM 8835 O O . GLU B 2 174 ? 174.52622 205.64070 114.62671 1.000 52.29669 174 GLU B O 1
ATOM 8841 N N . GLY B 2 175 ? 175.24178 204.09761 116.09096 1.000 50.45405 175 GLY B N 1
ATOM 8842 C CA . GLY B 2 175 ? 174.45453 204.63916 117.17753 1.000 49.02509 175 GLY B CA 1
ATOM 8843 C C . GLY B 2 175 ? 173.05242 204.08854 117.29520 1.000 48.48188 175 GLY B C 1
ATOM 8844 O O . GLY B 2 175 ? 172.27585 204.58857 118.11699 1.000 49.70159 175 GLY B O 1
ATOM 8845 N N . LYS B 2 176 ? 172.70265 203.07685 116.50587 1.000 44.40840 176 LYS B N 1
ATOM 8846 C CA . LYS B 2 176 ? 171.37845 202.45905 116.53619 1.000 43.71183 176 LYS B CA 1
ATOM 8847 C C . LYS B 2 176 ? 171.54911 200.96756 116.78289 1.000 42.83125 176 LYS B C 1
ATOM 8848 O O . LYS B 2 176 ? 171.40869 200.14691 115.86901 1.000 49.10130 176 LYS B O 1
ATOM 8854 N N . PRO B 2 177 ? 171.85052 200.58431 118.01966 1.000 35.93995 177 PRO B N 1
ATOM 8855 C CA . PRO B 2 177 ? 172.25106 199.20110 118.28665 1.000 38.25666 177 PRO B CA 1
ATOM 8856 C C . PRO B 2 177 ? 171.08637 198.22704 118.20731 1.000 42.02177 177 PRO B C 1
ATOM 8857 O O . PRO B 2 177 ? 169.93169 198.56865 118.47242 1.000 37.19708 177 PRO B O 1
ATOM 8861 N N . CYS B 2 178 ? 171.41404 196.99346 117.83795 1.000 39.58409 178 CYS B N 1
ATOM 8862 C CA . CYS B 2 178 ? 170.46246 195.89208 117.80818 1.000 38.16191 178 CYS B CA 1
ATOM 8863 C C . CYS B 2 178 ? 170.57001 195.10521 119.10761 1.000 40.66386 178 CYS B C 1
ATOM 8864 O O . CYS B 2 178 ? 171.67692 194.80599 119.56689 1.000 40.03803 178 CYS B O 1
ATOM 8867 N N . PHE B 2 179 ? 169.42566 194.77422 119.69661 1.000 33.27006 179 PHE B N 1
ATOM 8868 C CA . PHE B 2 179 ? 169.36929 193.93080 120.88408 1.000 33.40985 179 PHE B CA 1
ATOM 8869 C C . PHE B 2 179 ? 168.50505 192.71833 120.57627 1.000 26.06117 179 PHE B C 1
ATOM 8870 O O . PHE B 2 179 ? 167.34743 192.86549 120.17402 1.000 34.78867 179 PHE B O 1
ATOM 8878 N N . ILE B 2 180 ? 169.06555 191.52898 120.76560 1.000 31.23578 180 ILE B N 1
ATOM 8879 C CA . ILE B 2 180 ? 168.35446 190.28339 120.50504 1.000 20.10680 180 ILE B CA 1
ATOM 8880 C C . ILE B 2 180 ? 167.57459 189.90839 121.75597 1.000 25.65708 180 ILE B C 1
ATOM 8881 O O . ILE B 2 180 ? 168.13738 189.83895 122.85354 1.000 27.65689 180 ILE B O 1
ATOM 8886 N N . ILE B 2 181 ? 166.27947 189.66540 121.58960 1.000 28.91552 181 ILE B N 1
ATOM 8887 C CA . ILE B 2 181 ? 165.37912 189.35129 122.69010 1.000 20.46611 181 ILE B CA 1
ATOM 8888 C C . ILE B 2 181 ? 164.89870 187.91967 122.50461 1.000 18.43356 181 ILE B C 1
ATOM 8889 O O . ILE B 2 181 ? 164.32617 187.57629 121.46365 1.000 32.37186 181 ILE B O 1
ATOM 8894 N N . LYS B 2 182 ? 165.14705 187.08477 123.50739 1.000 24.86801 182 LYS B N 1
ATOM 8895 C CA . LYS B 2 182 ? 164.82668 185.66699 123.46407 1.000 22.56799 182 LYS B CA 1
ATOM 8896 C C . LYS B 2 182 ? 163.97951 185.29910 124.67358 1.000 23.86581 182 LYS B C 1
ATOM 8897 O O . LYS B 2 182 ? 164.27953 185.70397 125.80076 1.000 29.61543 182 LYS B O 1
ATOM 8903 N N . MET B 2 183 ? 162.91732 184.54053 124.43326 1.000 21.28078 183 MET B N 1
ATOM 8904 C CA . MET B 2 183 ? 162.03535 184.07254 125.49084 1.000 24.11924 183 MET B CA 1
ATOM 8905 C C . MET B 2 183 ? 162.49662 182.70562 125.98167 1.000 15.14741 183 MET B C 1
ATOM 8906 O O . MET B 2 183 ? 162.88723 181.84980 125.18370 1.000 30.75136 183 MET B O 1
ATOM 8911 N N . ASN B 2 184 ? 162.46896 182.51187 127.29864 1.000 15.91320 184 ASN B N 1
ATOM 8912 C CA . ASN B 2 184 ? 162.80710 181.21185 127.86386 1.000 19.54549 184 ASN B CA 1
ATOM 8913 C C . ASN B 2 184 ? 161.79415 180.16855 127.40997 1.000 22.80686 184 ASN B C 1
ATOM 8914 O O . ASN B 2 184 ? 160.58958 180.42953 127.36402 1.000 30.69834 184 ASN B O 1
ATOM 8919 N N . ARG B 2 185 ? 162.28498 178.97884 127.07832 1.000 13.19912 185 ARG B N 1
ATOM 8920 C CA . ARG B 2 185 ? 161.42274 177.91340 126.59005 1.000 21.08608 185 ARG B CA 1
ATOM 8921 C C . ARG B 2 185 ? 160.92791 177.04932 127.74538 1.000 16.10230 185 ARG B C 1
ATOM 8922 O O . ARG B 2 185 ? 161.68230 176.71935 128.66328 1.000 24.05851 185 ARG B O 1
ATOM 8930 N N . ILE B 2 186 ? 159.64407 176.70728 127.69980 1.000 21.39751 186 ILE B N 1
ATOM 8931 C CA . ILE B 2 186 ? 158.98663 175.90017 128.71933 1.000 18.50338 186 ILE B CA 1
ATOM 8932 C C . ILE B 2 186 ? 158.25014 174.77264 128.01176 1.000 17.47352 186 ILE B C 1
ATOM 8933 O O . ILE B 2 186 ? 157.54041 175.01557 127.02941 1.000 26.08981 186 ILE B O 1
ATOM 8938 N N . VAL B 2 187 ? 158.42695 173.54108 128.49884 1.000 18.97148 187 VAL B N 1
ATOM 8939 C CA . VAL B 2 187 ? 157.83572 172.38937 127.82417 1.000 27.79994 187 VAL B CA 1
ATOM 8940 C C . VAL B 2 187 ? 156.31955 172.52242 127.78919 1.000 16.84969 187 VAL B C 1
ATOM 8941 O O . VAL B 2 187 ? 155.66745 172.70550 128.82442 1.000 22.94276 187 VAL B O 1
ATOM 8945 N N . LYS B 2 188 ? 155.75905 172.45772 126.57893 1.000 25.55141 188 LYS B N 1
ATOM 8946 C CA . LYS B 2 188 ? 154.31919 172.44642 126.31347 1.000 20.11415 188 LYS B CA 1
ATOM 8947 C C . LYS B 2 188 ? 153.62353 173.74832 126.69988 1.000 16.54700 188 LYS B C 1
ATOM 8948 O O . LYS B 2 188 ? 152.39227 173.80672 126.72388 1.000 36.28274 188 LYS B O 1
ATOM 8954 N N . PHE B 2 189 ? 154.38125 174.79619 127.00614 1.000 21.73976 189 PHE B N 1
ATOM 8955 C CA . PHE B 2 189 ? 153.80268 176.10798 127.25705 1.000 18.98885 189 PHE B CA 1
ATOM 8956 C C . PHE B 2 189 ? 153.22220 176.69905 125.97685 1.000 18.64998 189 PHE B C 1
ATOM 8957 O O . PHE B 2 189 ? 153.80236 176.56924 124.89621 1.000 19.51106 189 PHE B O 1
ATOM 8965 N N . LEU B 2 190 ? 152.08163 177.36536 126.10722 1.000 27.35359 190 LEU B N 1
ATOM 8966 C CA . LEU B 2 190 ? 151.41338 178.00189 124.97094 1.000 24.94665 190 LEU B CA 1
ATOM 8967 C C . LEU B 2 190 ? 151.16405 179.47315 125.26735 1.000 23.37245 190 LEU B C 1
ATOM 8968 O O . LEU B 2 190 ? 150.37505 179.79359 126.17695 1.000 31.32082 190 LEU B O 1
ATOM 8973 N N . PRO B 2 191 ? 151.80201 180.39714 124.54351 1.000 28.38344 191 PRO B N 1
ATOM 8974 C CA . PRO B 2 191 ? 151.60618 181.82664 124.83703 1.000 24.83119 191 PRO B CA 1
ATOM 8975 C C . PRO B 2 191 ? 150.23263 182.35990 124.45298 1.000 23.51120 191 PRO B C 1
ATOM 8976 O O . PRO B 2 191 ? 149.81537 183.38901 124.99676 1.000 28.62817 191 PRO B O 1
ATOM 8980 N N . GLY B 2 192 ? 149.52009 181.70172 123.54441 1.000 32.64948 192 GLY B N 1
ATOM 8981 C CA . GLY B 2 192 ? 148.23420 182.18630 123.08013 1.000 29.31969 192 GLY B CA 1
ATOM 8982 C C . GLY B 2 192 ? 148.19872 182.29217 121.57071 1.000 36.13124 192 GLY B C 1
ATOM 8983 O O . GLY B 2 192 ? 149.12004 182.84909 120.96908 1.000 45.17157 192 GLY B O 1
ATOM 8984 N N . ASN B 2 193 ? 147.15069 181.76189 120.94116 1.000 40.27637 193 ASN B N 1
ATOM 8985 C CA . ASN B 2 193 ? 147.09983 181.65860 119.48834 1.000 38.45834 193 ASN B CA 1
ATOM 8986 C C . ASN B 2 193 ? 146.14900 182.65734 118.84029 1.000 43.02977 193 ASN B C 1
ATOM 8987 O O . ASN B 2 193 ? 145.92623 182.57924 117.62865 1.000 50.49648 193 ASN B O 1
ATOM 8992 N N . SER B 2 194 ? 145.57220 183.58394 119.60763 1.000 40.66252 194 SER B N 1
ATOM 8993 C CA . SER B 2 194 ? 144.78022 184.64156 118.98721 1.000 49.05236 194 SER B CA 1
ATOM 8994 C C . SER B 2 194 ? 145.66035 185.52644 118.11674 1.000 46.92043 194 SER B C 1
ATOM 8995 O O . SER B 2 194 ? 145.22293 186.02366 117.07277 1.000 53.84776 194 SER B O 1
ATOM 8998 N N . THR B 2 195 ? 146.90459 185.73204 118.53717 1.000 48.15634 195 THR B N 1
ATOM 8999 C CA . THR B 2 195 ? 147.91305 186.41125 117.74007 1.000 45.50469 195 THR B CA 1
ATOM 9000 C C . THR B 2 195 ? 149.27393 185.93956 118.22946 1.000 42.18210 195 THR B C 1
ATOM 9001 O O . THR B 2 195 ? 149.40249 185.40546 119.33443 1.000 42.41183 195 THR B O 1
ATOM 9005 N N . ALA B 2 196 ? 150.28317 186.12432 117.38812 1.000 37.84508 196 ALA B N 1
ATOM 9006 C CA . ALA B 2 196 ? 151.62852 185.71212 117.75770 1.000 33.96960 196 ALA B CA 1
ATOM 9007 C C . ALA B 2 196 ? 152.14653 186.57868 118.90344 1.000 32.73294 196 ALA B C 1
ATOM 9008 O O . ALA B 2 196 ? 151.88053 187.78388 118.93835 1.000 36.99904 196 ALA B O 1
ATOM 9010 N N . PRO B 2 197 ? 152.87659 185.99760 119.85616 1.000 35.29850 197 PRO B N 1
ATOM 9011 C CA . PRO B 2 197 ? 153.48453 186.81387 120.91368 1.000 30.06293 197 PRO B CA 1
ATOM 9012 C C . PRO B 2 197 ? 154.42398 187.85089 120.31713 1.000 28.53758 197 PRO B C 1
ATOM 9013 O O . PRO B 2 197 ? 155.12880 187.58907 119.34192 1.000 30.42195 197 PRO B O 1
ATOM 9017 N N . ARG B 2 198 ? 154.42331 189.03934 120.90915 1.000 28.48736 198 ARG B N 1
ATOM 9018 C CA . ARG B 2 198 ? 155.07291 190.19639 120.31487 1.000 29.54465 198 ARG B CA 1
ATOM 9019 C C . ARG B 2 198 ? 155.98250 190.87211 121.32997 1.000 29.79306 198 ARG B C 1
ATOM 9020 O O . ARG B 2 198 ? 155.66229 190.93912 122.51940 1.000 34.32923 198 ARG B O 1
ATOM 9028 N N . VAL B 2 199 ? 157.11996 191.36211 120.85025 1.000 22.17727 199 VAL B N 1
ATOM 9029 C CA . VAL B 2 199 ? 158.05757 192.12283 121.66599 1.000 25.76687 199 VAL B CA 1
ATOM 9030 C C . VAL B 2 199 ? 157.70197 193.59927 121.56910 1.000 27.09472 199 VAL B C 1
ATOM 9031 O O . VAL B 2 199 ? 157.43209 194.11163 120.47749 1.000 34.94163 199 VAL B O 1
ATOM 9035 N N . ASP B 2 200 ? 157.69875 194.28538 122.70891 1.000 32.27287 200 ASP B N 1
ATOM 9036 C CA . ASP B 2 200 ? 157.44680 195.72194 122.75877 1.000 34.88855 200 ASP B CA 1
ATOM 9037 C C . ASP B 2 200 ? 158.47522 196.36779 123.67654 1.000 32.55857 200 ASP B C 1
ATOM 9038 O O . ASP B 2 200 ? 158.46311 196.13511 124.88884 1.000 39.72774 200 ASP B O 1
ATOM 9043 N N . CYS B 2 201 ? 159.35186 197.18536 123.10432 1.000 32.24257 201 CYS B N 1
ATOM 9044 C CA . CYS B 2 201 ? 160.36912 197.90176 123.85748 1.000 34.81818 201 CYS B CA 1
ATOM 9045 C C . CYS B 2 201 ? 159.98419 199.36995 123.97496 1.000 36.64728 201 CYS B C 1
ATOM 9046 O O . CYS B 2 201 ? 159.45427 199.96161 123.03015 1.000 48.19165 201 CYS B O 1
ATOM 9049 N N . ALA B 2 202 ? 160.25454 199.95208 125.13894 1.000 43.04667 202 ALA B N 1
ATOM 9050 C CA . ALA B 2 202 ? 159.94208 201.35061 125.39155 1.000 33.35050 202 ALA B CA 1
ATOM 9051 C C . ALA B 2 202 ? 160.80480 201.83992 126.54203 1.000 42.49158 202 ALA B C 1
ATOM 9052 O O . ALA B 2 202 ? 161.38142 201.04623 127.28924 1.000 45.57832 202 ALA B O 1
ATOM 9054 N N . PHE B 2 203 ? 160.89266 203.16231 126.66819 1.000 52.53386 203 PHE B N 1
ATOM 9055 C CA . PHE B 2 203 ? 161.53842 203.75295 127.83132 1.000 45.22597 203 PHE B CA 1
ATOM 9056 C C . PHE B 2 203 ? 160.74597 203.41247 129.08555 1.000 49.51209 203 PHE B C 1
ATOM 9057 O O . PHE B 2 203 ? 159.51392 203.47577 129.09103 1.000 52.23873 203 PHE B O 1
ATOM 9065 N N . LEU B 2 204 ? 161.45512 203.03267 130.14857 1.000 52.34199 204 LEU B N 1
ATOM 9066 C CA . LEU B 2 204 ? 160.79083 202.80662 131.42754 1.000 56.78085 204 LEU B CA 1
ATOM 9067 C C . LEU B 2 204 ? 160.22042 204.10760 131.97630 1.000 60.23398 204 LEU B C 1
ATOM 9068 O O . LEU B 2 204 ? 159.08917 204.14575 132.47430 1.000 63.51503 204 LEU B O 1
ATOM 9073 N N . ASP B 2 205 ? 160.99529 205.18349 131.89182 1.000 66.64896 205 ASP B N 1
ATOM 9074 C CA . ASP B 2 205 ? 160.55575 206.52699 132.24856 1.000 70.68956 205 ASP B CA 1
ATOM 9075 C C . ASP B 2 205 ? 160.89528 207.42346 131.06703 1.000 71.95304 205 ASP B C 1
ATOM 9076 O O . ASP B 2 205 ? 162.06856 207.74311 130.84535 1.000 69.16613 205 ASP B O 1
ATOM 9081 N N . GLN B 2 206 ? 159.87627 207.81512 130.30905 1.000 83.51540 206 GLN B N 1
ATOM 9082 C CA . GLN B 2 206 ? 160.11644 208.47103 129.03339 1.000 85.22531 206 GLN B CA 1
ATOM 9083 C C . GLN B 2 206 ? 160.85579 209.79002 129.24245 1.000 86.07191 206 GLN B C 1
ATOM 9084 O O . GLN B 2 206 ? 160.52802 210.54863 130.16324 1.000 86.44661 206 GLN B O 1
ATOM 9090 N N . PRO B 2 207 ? 161.87717 210.07419 128.43076 1.000 90.17056 207 PRO B N 1
ATOM 9091 C CA . PRO B 2 207 ? 162.52165 211.39283 128.46007 1.000 92.56492 207 PRO B CA 1
ATOM 9092 C C . PRO B 2 207 ? 161.52463 212.53506 128.37856 1.000 93.63745 207 PRO B C 1
ATOM 9093 O O . PRO B 2 207 ? 160.77976 212.65454 127.40041 1.000 94.24598 207 PRO B O 1
ATOM 9097 N N . ARG B 2 208 ? 161.50462 213.37951 129.41145 1.000 99.91423 208 ARG B N 1
ATOM 9098 C CA . ARG B 2 208 ? 160.57462 214.50019 129.44530 1.000 100.40458 208 ARG B CA 1
ATOM 9099 C C . ARG B 2 208 ? 160.83423 215.50098 128.32987 1.000 101.29119 208 ARG B C 1
ATOM 9100 O O . ARG B 2 208 ? 159.94739 216.30083 128.01344 1.000 100.09103 208 ARG B O 1
ATOM 9108 N N . ASP B 2 209 ? 162.02344 215.47490 127.73036 1.000 99.72895 209 ASP B N 1
ATOM 9109 C CA . ASP B 2 209 ? 162.34868 216.31889 126.58840 1.000 98.73844 209 ASP B CA 1
ATOM 9110 C C . ASP B 2 209 ? 162.30454 215.55260 125.27088 1.000 99.55465 209 ASP B C 1
ATOM 9111 O O . ASP B 2 209 ? 161.68751 216.01468 124.30711 1.000 99.43494 209 ASP B O 1
ATOM 9116 N N . GLY B 2 210 ? 162.94829 214.38898 125.20957 1.000 90.09505 210 GLY B N 1
ATOM 9117 C CA . GLY B 2 210 ? 162.97053 213.58962 124.00368 1.000 88.67930 210 GLY B CA 1
ATOM 9118 C C . GLY B 2 210 ? 161.63958 212.92880 123.72275 1.000 87.90693 210 GLY B C 1
ATOM 9119 O O . GLY B 2 210 ? 160.73667 212.86478 124.56939 1.000 88.15784 210 GLY B O 1
ATOM 9120 N N . PRO B 2 211 ? 161.49741 212.42464 122.50035 1.000 76.15042 211 PRO B N 1
ATOM 9121 C CA . PRO B 2 211 ? 160.27302 211.70910 122.12128 1.000 75.70336 211 PRO B CA 1
ATOM 9122 C C . PRO B 2 211 ? 160.28635 210.28787 122.65675 1.000 75.41977 211 PRO B C 1
ATOM 9123 O O . PRO B 2 211 ? 161.29549 209.84220 123.22327 1.000 75.22564 211 PRO B O 1
ATOM 9127 N N . PRO B 2 212 ? 159.19009 209.54374 122.51040 1.000 67.50967 212 PRO B N 1
ATOM 9128 C CA . PRO B 2 212 ? 159.20175 208.13490 122.91741 1.000 63.36641 212 PRO B CA 1
ATOM 9129 C C . PRO B 2 212 ? 160.10761 207.29874 122.02636 1.000 64.19480 212 PRO B C 1
ATOM 9130 O O . PRO B 2 212 ? 160.45373 207.67720 120.90518 1.000 63.95785 212 PRO B O 1
ATOM 9134 N N . LEU B 2 213 ? 160.48729 206.13593 122.55430 1.000 52.00409 213 LEU B N 1
ATOM 9135 C CA . LEU B 2 213 ? 161.44225 205.26843 121.87737 1.000 46.92380 213 LEU B CA 1
ATOM 9136 C C . LEU B 2 213 ? 160.89001 204.78420 120.54339 1.000 49.31275 213 LEU B C 1
ATOM 9137 O O . LEU B 2 213 ? 159.75062 204.31842 120.45862 1.000 55.49388 213 LEU B O 1
ATOM 9142 N N . GLN B 2 214 ? 161.70652 204.89374 119.50094 1.000 43.16191 214 GLN B N 1
ATOM 9143 C CA . GLN B 2 214 ? 161.36456 204.41564 118.16813 1.000 44.31215 214 GLN B CA 1
ATOM 9144 C C . GLN B 2 214 ? 162.18184 203.16537 117.88129 1.000 44.76816 214 GLN B C 1
ATOM 9145 O O . GLN B 2 214 ? 163.41687 203.20975 117.89756 1.000 50.23054 214 GLN B O 1
ATOM 9151 N N . VAL B 2 215 ? 161.49305 202.05534 117.63610 1.000 37.83645 215 VAL B N 1
ATOM 9152 C CA . VAL B 2 215 ? 162.12646 200.76130 117.43272 1.000 41.13920 215 VAL B CA 1
ATOM 9153 C C . VAL B 2 215 ? 161.71921 200.22246 116.07036 1.000 40.09901 215 VAL B C 1
ATOM 9154 O O . VAL B 2 215 ? 160.57982 200.41155 115.63073 1.000 46.70946 215 VAL B O 1
ATOM 9158 N N . GLU B 2 216 ? 162.65190 199.55163 115.40629 1.000 36.32037 216 GLU B N 1
ATOM 9159 C CA . GLU B 2 216 ? 162.36235 198.72646 114.24562 1.000 35.48507 216 GLU B CA 1
ATOM 9160 C C . GLU B 2 216 ? 162.68199 197.28155 114.59950 1.000 35.74348 216 GLU B C 1
ATOM 9161 O O . GLU B 2 216 ? 163.78017 196.98500 115.07842 1.000 42.49485 216 GLU B O 1
ATOM 9167 N N . TYR B 2 217 ? 161.72131 196.39186 114.37540 1.000 37.78679 217 TYR B N 1
ATOM 9168 C CA . TYR B 2 217 ? 161.80511 195.00938 114.82268 1.000 29.75876 217 TYR B CA 1
ATOM 9169 C C . TYR B 2 217 ? 162.07569 194.07771 113.65078 1.000 29.33326 217 TYR B C 1
ATOM 9170 O O . TYR B 2 217 ? 161.52073 194.25299 112.56259 1.000 41.67200 217 TYR B O 1
ATOM 9179 N N . PHE B 2 218 ? 162.92864 193.08411 113.88365 1.000 32.69651 218 PHE B N 1
ATOM 9180 C CA . PHE B 2 218 ? 163.15991 192.00676 112.92969 1.000 31.30245 218 PHE B CA 1
ATOM 9181 C C . PHE B 2 218 ? 162.96989 190.69497 113.67819 1.000 32.36533 218 PHE B C 1
ATOM 9182 O O . PHE B 2 218 ? 163.64678 190.46737 114.70171 1.000 35.23992 218 PHE B O 1
ATOM 9190 N N . PRO B 2 219 ? 162.06814 189.80864 113.23426 1.000 38.38035 219 PRO B N 1
ATOM 9191 C CA . PRO B 2 219 ? 161.17828 189.90701 112.06350 1.000 32.89282 219 PRO B CA 1
ATOM 9192 C C . PRO B 2 219 ? 160.13913 191.01155 112.21294 1.000 30.80234 219 PRO B C 1
ATOM 9193 O O . PRO B 2 219 ? 159.95087 191.54373 113.30154 1.000 36.95912 219 PRO B O 1
ATOM 9197 N N . ALA B 2 220 ? 159.46517 191.36855 111.12141 1.000 42.31531 220 ALA B N 1
ATOM 9198 C CA . ALA B 2 220 ? 158.53931 192.49321 111.13068 1.000 38.03810 220 ALA B CA 1
ATOM 9199 C C . ALA B 2 220 ? 157.46154 192.30581 112.19105 1.000 36.18953 220 ALA B C 1
ATOM 9200 O O . ALA B 2 220 ? 156.94499 191.20268 112.38629 1.000 42.18204 220 ALA B O 1
ATOM 9202 N N . ASN B 2 221 ? 157.14463 193.39756 112.88859 1.000 34.82881 221 ASN B N 1
ATOM 9203 C CA . ASN B 2 221 ? 156.21735 193.49069 114.01657 1.000 36.68230 221 ASN B CA 1
ATOM 9204 C C . ASN B 2 221 ? 156.78910 192.91811 115.30752 1.000 35.51675 221 ASN B C 1
ATOM 9205 O O . ASN B 2 221 ? 156.12252 192.99726 116.34422 1.000 39.91649 221 ASN B O 1
ATOM 9210 N N . GLY B 2 222 ? 157.98965 192.34647 115.28506 1.000 38.48537 222 GLY B N 1
ATOM 9211 C CA . GLY B 2 222 ? 158.60702 191.83538 116.50094 1.000 21.50242 222 GLY B CA 1
ATOM 9212 C C . GLY B 2 222 ? 157.91333 190.63490 117.10361 1.000 23.56689 222 GLY B C 1
ATOM 9213 O O . GLY B 2 222 ? 157.88126 190.49376 118.33107 1.000 37.89800 222 GLY B O 1
ATOM 9214 N N . THR B 2 223 ? 157.37254 189.75513 116.26940 1.000 26.90793 223 THR B N 1
ATOM 9215 C CA . THR B 2 223 ? 156.60828 188.60745 116.72797 1.000 34.07735 223 THR B CA 1
ATOM 9216 C C . THR B 2 223 ? 157.44734 187.33703 116.68291 1.000 20.75790 223 THR B C 1
ATOM 9217 O O . THR B 2 223 ? 158.37726 187.21095 115.88302 1.000 32.01897 223 THR B O 1
ATOM 9221 N N . TYR B 2 224 ? 157.11162 186.40195 117.56562 1.000 21.97129 224 TYR B N 1
ATOM 9222 C CA . TYR B 2 224 ? 157.59205 185.02933 117.48993 1.000 25.18700 224 TYR B CA 1
ATOM 9223 C C . TYR B 2 224 ? 156.50438 184.19947 116.82340 1.000 26.95996 224 TYR B C 1
ATOM 9224 O O . TYR B 2 224 ? 155.36030 184.18800 117.28859 1.000 33.76280 224 TYR B O 1
ATOM 9233 N N . SER B 2 225 ? 156.85323 183.52469 115.73237 1.000 26.99855 225 SER B N 1
ATOM 9234 C CA . SER B 2 225 ? 155.85838 182.76334 114.99076 1.000 23.07088 225 SER B CA 1
ATOM 9235 C C . SER B 2 225 ? 155.31636 181.62845 115.85119 1.000 26.60737 225 SER B C 1
ATOM 9236 O O . SER B 2 225 ? 156.05191 181.00475 116.62092 1.000 27.94536 225 SER B O 1
ATOM 9239 N N . LEU B 2 226 ? 154.01423 181.36708 115.71918 1.000 34.22215 226 LEU B N 1
ATOM 9240 C CA . LEU B 2 226 ? 153.34072 180.39784 116.57379 1.000 32.00313 226 LEU B CA 1
ATOM 9241 C C . LEU B 2 226 ? 153.74506 178.95785 116.29453 1.000 32.30564 226 LEU B C 1
ATOM 9242 O O . LEU B 2 226 ? 153.37276 178.07491 117.07303 1.000 30.32070 226 LEU B O 1
ATOM 9247 N N . HIS B 2 227 ? 154.50324 178.69627 115.23251 1.000 28.53084 227 HIS B N 1
ATOM 9248 C CA . HIS B 2 227 ? 154.91241 177.33106 114.93435 1.000 30.83256 227 HIS B CA 1
ATOM 9249 C C . HIS B 2 227 ? 156.19628 176.92564 115.64373 1.000 37.52702 227 HIS B C 1
ATOM 9250 O O . HIS B 2 227 ? 156.63512 175.78239 115.48825 1.000 40.33721 227 HIS B O 1
ATOM 9257 N N . TYR B 2 228 ? 156.80711 177.82545 116.40461 1.000 29.46500 228 TYR B N 1
ATOM 9258 C CA . TYR B 2 228 ? 157.88981 177.46881 117.30794 1.000 23.52855 228 TYR B CA 1
ATOM 9259 C C . TYR B 2 228 ? 157.37588 176.91699 118.62981 1.000 22.56748 228 TYR B C 1
ATOM 9260 O O . TYR B 2 228 ? 158.17594 176.48535 119.46458 1.000 28.47847 228 TYR B O 1
ATOM 9269 N N . PHE B 2 229 ? 156.06504 176.91879 118.83145 1.000 20.10073 229 PHE B N 1
ATOM 9270 C CA . PHE B 2 229 ? 155.42676 176.42211 120.03534 1.000 19.91846 229 PHE B CA 1
ATOM 9271 C C . PHE B 2 229 ? 154.46348 175.29834 119.68592 1.000 23.22240 229 PHE B C 1
ATOM 9272 O O . PHE B 2 229 ? 153.89047 175.28131 118.59303 1.000 28.77785 229 PHE B O 1
ATOM 9280 N N . PRO B 2 230 ? 154.26839 174.34076 120.59747 1.000 31.55858 230 PRO B N 1
ATOM 9281 C CA . PRO B 2 230 ? 154.91078 174.21972 121.91317 1.000 22.89815 230 PRO B CA 1
ATOM 9282 C C . PRO B 2 230 ? 156.31221 173.61780 121.84543 1.000 19.89294 230 PRO B C 1
ATOM 9283 O O . PRO B 2 230 ? 156.69987 172.99732 120.86329 1.000 25.77965 230 PRO B O 1
ATOM 9287 N N . TYR B 2 231 ? 157.08424 173.79454 122.91145 1.000 26.43715 231 TYR B N 1
ATOM 9288 C CA . TYR B 2 231 ? 158.37373 173.13632 123.05562 1.000 18.93591 231 TYR B CA 1
ATOM 9289 C C . TYR B 2 231 ? 158.16883 171.79329 123.74524 1.000 20.52800 231 TYR B C 1
ATOM 9290 O O . TYR B 2 231 ? 157.48088 171.71283 124.76551 1.000 26.70076 231 TYR B O 1
ATOM 9299 N N . TYR B 2 232 ? 158.74737 170.73500 123.18267 1.000 20.33457 232 TYR B N 1
ATOM 9300 C CA . TYR B 2 232 ? 158.55339 169.38868 123.70517 1.000 24.25700 232 TYR B CA 1
ATOM 9301 C C . TYR B 2 232 ? 159.74022 168.87350 124.50862 1.000 19.71914 232 TYR B C 1
ATOM 9302 O O . TYR B 2 232 ? 159.78581 167.68356 124.82675 1.000 30.69853 232 TYR B O 1
ATOM 9311 N N . GLY B 2 233 ? 160.68178 169.73622 124.86359 1.000 15.07277 233 GLY B N 1
ATOM 9312 C CA . GLY B 2 233 ? 161.85041 169.34856 125.62486 1.000 16.33137 233 GLY B CA 1
ATOM 9313 C C . GLY B 2 233 ? 163.00950 168.91326 124.74349 1.000 13.78366 233 GLY B C 1
ATOM 9314 O O . GLY B 2 233 ? 162.89913 168.76741 123.52437 1.000 23.66570 233 GLY B O 1
ATOM 9315 N N . LYS B 2 234 ? 164.14776 168.69327 125.40094 1.000 22.01541 234 LYS B N 1
ATOM 9316 C CA . LYS B 2 234 ? 165.39386 168.44891 124.68635 1.000 24.72841 234 LYS B CA 1
ATOM 9317 C C . LYS B 2 234 ? 165.49206 167.02657 124.15686 1.000 31.04476 234 LYS B C 1
ATOM 9318 O O . LYS B 2 234 ? 166.19081 166.79071 123.16708 1.000 27.61609 234 LYS B O 1
ATOM 9324 N N . LYS B 2 235 ? 164.81801 166.06976 124.79507 1.000 27.15560 235 LYS B N 1
ATOM 9325 C CA . LYS B 2 235 ? 164.86781 164.69848 124.30309 1.000 20.36595 235 LYS B CA 1
ATOM 9326 C C . LYS B 2 235 ? 164.02840 164.53713 123.04131 1.000 31.29265 235 LYS B C 1
ATOM 9327 O O . LYS B 2 235 ? 164.43750 163.84879 122.10061 1.000 35.01923 235 LYS B O 1
ATOM 9333 N N . ALA B 2 236 ? 162.85610 165.16888 123.00000 1.000 27.55919 236 ALA B N 1
ATOM 9334 C CA . ALA B 2 236 ? 162.01432 165.10181 121.81240 1.000 28.48868 236 ALA B CA 1
ATOM 9335 C C . ALA B 2 236 ? 162.52467 166.01319 120.70113 1.000 28.77119 236 ALA B C 1
ATOM 9336 O O . ALA B 2 236 ? 162.42625 165.66591 119.51987 1.000 27.29290 236 ALA B O 1
ATOM 9338 N N . GLN B 2 237 ? 163.07516 167.17443 121.05344 1.000 29.70840 237 GLN B N 1
ATOM 9339 C CA . GLN B 2 237 ? 163.53375 168.16814 120.08124 1.000 22.40488 237 GLN B CA 1
ATOM 9340 C C . GLN B 2 237 ? 164.96202 168.57699 120.41328 1.000 18.50324 237 GLN B C 1
ATOM 9341 O O . GLN B 2 237 ? 165.19850 169.67523 120.93419 1.000 37.22253 237 GLN B O 1
ATOM 9347 N N . PRO B 2 238 ? 165.94564 167.72557 120.11501 1.000 30.29291 238 PRO B N 1
ATOM 9348 C CA . PRO B 2 238 ? 167.33496 168.08783 120.43545 1.000 31.43756 238 PRO B CA 1
ATOM 9349 C C . PRO B 2 238 ? 167.90585 169.18487 119.55188 1.000 22.61107 238 PRO B C 1
ATOM 9350 O O . PRO B 2 238 ? 168.97909 169.71115 119.86667 1.000 38.90103 238 PRO B O 1
ATOM 9354 N N . HIS B 2 239 ? 167.22140 169.56144 118.47398 1.000 35.39130 239 HIS B N 1
ATOM 9355 C CA . HIS B 2 239 ? 167.67593 170.61514 117.57727 1.000 26.39491 239 HIS B CA 1
ATOM 9356 C C . HIS B 2 239 ? 166.85410 171.88735 117.70920 1.000 28.64735 239 HIS B C 1
ATOM 9357 O O . HIS B 2 239 ? 166.98961 172.78785 116.87638 1.000 35.33915 239 HIS B O 1
ATOM 9364 N N . TYR B 2 240 ? 165.99960 171.97288 118.72530 1.000 21.75966 240 TYR B N 1
ATOM 9365 C CA . TYR B 2 240 ? 165.13013 173.12748 118.88225 1.000 24.60378 240 TYR B CA 1
ATOM 9366 C C . TYR B 2 240 ? 165.94918 174.39770 119.08120 1.000 18.03554 240 TYR B C 1
ATOM 9367 O O . TYR B 2 240 ? 166.98469 174.39464 119.74781 1.000 32.36181 240 TYR B O 1
ATOM 9376 N N . SER B 2 241 ? 165.47026 175.49313 118.50272 1.000 22.11702 241 SER B N 1
ATOM 9377 C CA . SER B 2 241 ? 166.11724 176.79613 118.60419 1.000 27.33044 241 SER B CA 1
ATOM 9378 C C . SER B 2 241 ? 165.06884 177.83954 118.94405 1.000 17.57441 241 SER B C 1
ATOM 9379 O O . SER B 2 241 ? 164.03061 177.91645 118.28017 1.000 29.14449 241 SER B O 1
ATOM 9382 N N . ASN B 2 242 ? 165.33771 178.62441 119.97678 1.000 29.26570 242 ASN B N 1
ATOM 9383 C CA . ASN B 2 242 ? 164.39331 179.64952 120.39951 1.000 19.69402 242 ASN B CA 1
ATOM 9384 C C . ASN B 2 242 ? 164.22866 180.68976 119.29729 1.000 19.98473 242 ASN B C 1
ATOM 9385 O O . ASN B 2 242 ? 165.22967 181.21947 118.80000 1.000 30.09506 242 ASN B O 1
ATOM 9390 N N . PRO B 2 243 ? 163.00094 180.97814 118.86288 1.000 28.10122 243 PRO B N 1
ATOM 9391 C CA . PRO B 2 243 ? 162.79302 182.10158 117.94528 1.000 27.48274 243 PRO B CA 1
ATOM 9392 C C . PRO B 2 243 ? 163.33862 183.38817 118.54380 1.000 12.45537 243 PRO B C 1
ATOM 9393 O O . PRO B 2 243 ? 163.33279 183.58605 119.76009 1.000 18.22333 243 PRO B O 1
ATOM 9397 N N . LEU B 2 244 ? 163.85693 184.24822 117.67598 1.000 18.11391 244 LEU B N 1
ATOM 9398 C CA . LEU B 2 244 ? 164.51467 185.47254 118.09900 1.000 25.04574 244 LEU B CA 1
ATOM 9399 C C . LEU B 2 244 ? 163.79594 186.68159 117.51958 1.000 19.26919 244 LEU B C 1
ATOM 9400 O O . LEU B 2 244 ? 163.18411 186.61071 116.45089 1.000 28.71471 244 LEU B O 1
ATOM 9405 N N . VAL B 2 245 ? 163.85698 187.78750 118.25279 1.000 21.16042 245 VAL B N 1
ATOM 9406 C CA . VAL B 2 245 ? 163.38860 189.08354 117.78109 1.000 24.01450 245 VAL B CA 1
ATOM 9407 C C . VAL B 2 245 ? 164.49961 190.09495 118.01372 1.000 20.17688 245 VAL B C 1
ATOM 9408 O O . VAL B 2 245 ? 165.05514 190.17180 119.11455 1.000 30.56054 245 VAL B O 1
ATOM 9412 N N . ALA B 2 246 ? 164.82474 190.86121 116.98063 1.000 30.20601 246 ALA B N 1
ATOM 9413 C CA . ALA B 2 246 ? 165.85773 191.88313 117.05304 1.000 24.81416 246 ALA B CA 1
ATOM 9414 C C . ALA B 2 246 ? 165.19691 193.25063 117.15414 1.000 28.01931 246 ALA B C 1
ATOM 9415 O O . ALA B 2 246 ? 164.36075 193.60350 116.31729 1.000 34.75518 246 ALA B O 1
ATOM 9417 N N . ALA B 2 247 ? 165.56639 194.01087 118.17714 1.000 35.38434 247 ALA B N 1
ATOM 9418 C CA . ALA B 2 247 ? 165.04727 195.35561 118.39187 1.000 30.46963 247 ALA B CA 1
ATOM 9419 C C . ALA B 2 247 ? 166.15810 196.35069 118.08290 1.000 32.21529 247 ALA B C 1
ATOM 9420 O O . ALA B 2 247 ? 167.13444 196.45353 118.83255 1.000 39.20504 247 ALA B O 1
ATOM 9422 N N . LYS B 2 248 ? 166.01109 197.07340 116.97751 1.000 34.98686 248 LYS B N 1
ATOM 9423 C CA . LYS B 2 248 ? 166.94426 198.13078 116.60648 1.000 37.73704 248 LYS B CA 1
ATOM 9424 C C . LYS B 2 248 ? 166.40480 199.45101 117.14575 1.000 37.26731 248 LYS B C 1
ATOM 9425 O O . LYS B 2 248 ? 165.33002 199.90305 116.74001 1.000 38.73841 248 LYS B O 1
ATOM 9431 N N . LEU B 2 249 ? 167.14698 200.06577 118.06171 1.000 36.49058 249 LEU B N 1
ATOM 9432 C CA . LEU B 2 249 ? 166.72792 201.30793 118.69659 1.000 39.07684 249 LEU B CA 1
ATOM 9433 C C . LEU B 2 249 ? 167.24362 202.48158 117.87419 1.000 38.53243 249 LEU B C 1
ATOM 9434 O O . LEU B 2 249 ? 168.42638 202.52859 117.53070 1.000 48.72953 249 LEU B O 1
ATOM 9439 N N . LEU B 2 250 ? 166.35801 203.43105 117.56298 1.000 45.02098 250 LEU B N 1
ATOM 9440 C CA . LEU B 2 250 ? 166.63421 204.40579 116.51647 1.000 40.96165 250 LEU B CA 1
ATOM 9441 C C . LEU B 2 250 ? 166.71542 205.84954 116.98625 1.000 46.89202 250 LEU B C 1
ATOM 9442 O O . LEU B 2 250 ? 167.18738 206.69659 116.22221 1.000 52.81129 250 LEU B O 1
ATOM 9447 N N . ASN B 2 251 ? 166.27337 206.16070 118.19926 1.000 48.88777 251 ASN B N 1
ATOM 9448 C CA . ASN B 2 251 ? 166.28676 207.53979 118.67439 1.000 45.89365 251 ASN B CA 1
ATOM 9449 C C . ASN B 2 251 ? 166.77975 207.61886 120.11237 1.000 50.35807 251 ASN B C 1
ATOM 9450 O O . ASN B 2 251 ? 166.23405 208.35655 120.93745 1.000 56.07295 251 ASN B O 1
ATOM 9455 N N . VAL B 2 252 ? 167.82098 206.86554 120.43395 1.000 50.43233 252 VAL B N 1
ATOM 9456 C CA . VAL B 2 252 ? 168.40717 206.92649 121.77387 1.000 51.09190 252 VAL B CA 1
ATOM 9457 C C . VAL B 2 252 ? 169.24795 208.19571 121.88327 1.000 50.53708 252 VAL B C 1
ATOM 9458 O O . VAL B 2 252 ? 170.13764 208.41258 121.04607 1.000 55.02811 252 VAL B O 1
ATOM 9462 N N . PRO B 2 253 ? 168.99422 209.05038 122.87052 1.000 58.80919 253 PRO B N 1
ATOM 9463 C CA . PRO B 2 253 ? 169.82126 210.24939 123.03976 1.000 61.74930 253 PRO B CA 1
ATOM 9464 C C . PRO B 2 253 ? 171.25265 209.89332 123.40526 1.000 60.07616 253 PRO B C 1
ATOM 9465 O O . PRO B 2 253 ? 171.52510 208.86989 124.03764 1.000 61.93342 253 PRO B O 1
ATOM 9469 N N . ARG B 2 254 ? 172.17388 210.75538 122.98884 1.000 61.01492 254 ARG B N 1
ATOM 9470 C CA . ARG B 2 254 ? 173.59538 210.53457 123.21046 1.000 57.82377 254 ARG B CA 1
ATOM 9471 C C . ARG B 2 254 ? 174.03628 211.09855 124.55542 1.000 56.30941 254 ARG B C 1
ATOM 9472 O O . ARG B 2 254 ? 173.47485 212.07655 125.05481 1.000 62.17724 254 ARG B O 1
ATOM 9480 N N . ASN B 2 255 ? 175.05503 210.46153 125.13641 1.000 63.22488 255 ASN B N 1
ATOM 9481 C CA . ASN B 2 255 ? 175.68580 210.91862 126.37805 1.000 64.73158 255 ASN B CA 1
ATOM 9482 C C . ASN B 2 255 ? 174.67293 211.05751 127.51126 1.000 63.46569 255 ASN B C 1
ATOM 9483 O O . ASN B 2 255 ? 174.67937 212.04103 128.25212 1.000 68.02322 255 ASN B O 1
ATOM 9488 N N . ARG B 2 256 ? 173.79394 210.06855 127.65204 1.000 65.46730 256 ARG B N 1
ATOM 9489 C CA . ARG B 2 256 ? 172.72133 210.16779 128.63002 1.000 63.93632 256 ARG B CA 1
ATOM 9490 C C . ARG B 2 256 ? 172.24345 208.77569 129.01731 1.000 61.86311 256 ARG B C 1
ATOM 9491 O O . ARG B 2 256 ? 172.04015 207.92170 128.15230 1.000 62.52070 256 ARG B O 1
ATOM 9499 N N . ASP B 2 257 ? 172.06786 208.56000 130.31954 1.000 55.08908 257 ASP B N 1
ATOM 9500 C CA . ASP B 2 257 ? 171.54609 207.29173 130.80921 1.000 55.02187 257 ASP B CA 1
ATOM 9501 C C . ASP B 2 257 ? 170.06570 207.17007 130.47159 1.000 56.70957 257 ASP B C 1
ATOM 9502 O O . ASP B 2 257 ? 169.27931 208.07999 130.74867 1.000 60.96285 257 ASP B O 1
ATOM 9507 N N . VAL B 2 258 ? 169.68338 206.04355 129.87097 1.000 49.83228 258 VAL B N 1
ATOM 9508 C CA . VAL B 2 258 ? 168.28479 205.71982 129.62825 1.000 45.58021 258 VAL B CA 1
ATOM 9509 C C . VAL B 2 258 ? 168.03835 204.29370 130.09894 1.000 43.27577 258 VAL B C 1
ATOM 9510 O O . VAL B 2 258 ? 168.94265 203.45730 130.12748 1.000 48.75039 258 VAL B O 1
ATOM 9514 N N . VAL B 2 259 ? 166.79739 204.03010 130.49434 1.000 41.48560 259 VAL B N 1
ATOM 9515 C CA . VAL B 2 259 ? 166.36127 202.69779 130.89109 1.000 36.17371 259 VAL B CA 1
ATOM 9516 C C . VAL B 2 259 ? 165.34424 202.20867 129.87130 1.000 39.19390 259 VAL B C 1
ATOM 9517 O O . VAL B 2 259 ? 164.37288 202.91064 129.56840 1.000 46.43607 259 VAL B O 1
ATOM 9521 N N . ILE B 2 260 ? 165.57419 201.01164 129.34106 1.000 42.58576 260 ILE B N 1
ATOM 9522 C CA . ILE B 2 260 ? 164.72289 200.40445 128.32631 1.000 31.94918 260 ILE B CA 1
ATOM 9523 C C . ILE B 2 260 ? 164.07000 199.17335 128.93461 1.000 35.95277 260 ILE B C 1
ATOM 9524 O O . ILE B 2 260 ? 164.73560 198.38360 129.61482 1.000 42.42303 260 ILE B O 1
ATOM 9529 N N . VAL B 2 261 ? 162.77238 199.01200 128.70037 1.000 36.58400 261 VAL B N 1
ATOM 9530 C CA . VAL B 2 261 ? 162.04670 197.81443 129.10452 1.000 33.09257 261 VAL B CA 1
ATOM 9531 C C . VAL B 2 261 ? 161.43232 197.19946 127.85482 1.000 31.50864 261 VAL B C 1
ATOM 9532 O O . VAL B 2 261 ? 160.73737 197.88358 127.09413 1.000 33.10465 261 VAL B O 1
ATOM 9536 N N . CYS B 2 262 ? 161.70755 195.91997 127.63164 1.000 31.87050 262 CYS B N 1
ATOM 9537 C CA . CYS B 2 262 ? 161.14804 195.16940 126.51408 1.000 28.25289 262 CYS B CA 1
ATOM 9538 C C . CYS B 2 262 ? 160.22128 194.10457 127.08606 1.000 29.87327 262 CYS B C 1
ATOM 9539 O O . CYS B 2 262 ? 160.67344 193.19409 127.78639 1.000 33.86380 262 CYS B O 1
ATOM 9542 N N . LYS B 2 263 ? 158.93196 194.22169 126.79091 1.000 28.32036 263 LYS B N 1
ATOM 9543 C CA . LYS B 2 263 ? 157.92495 193.29836 127.28849 1.000 29.39799 263 LYS B CA 1
ATOM 9544 C C . LYS B 2 263 ? 157.48666 192.33754 126.19246 1.000 29.17371 263 LYS B C 1
ATOM 9545 O O . LYS B 2 263 ? 157.51549 192.66282 125.00367 1.000 33.17430 263 LYS B O 1
ATOM 9551 N N . ILE B 2 264 ? 157.07980 191.14515 126.60849 1.000 30.83447 264 ILE B N 1
ATOM 9552 C CA . ILE B 2 264 ? 156.45167 190.17460 125.72323 1.000 28.85111 264 ILE B CA 1
ATOM 9553 C C . ILE B 2 264 ? 154.94601 190.34354 125.84674 1.000 29.29685 264 ILE B C 1
ATOM 9554 O O . ILE B 2 264 ? 154.38982 190.25009 126.94738 1.000 32.23604 264 ILE B O 1
ATOM 9559 N N . LEU B 2 265 ? 154.28740 190.60223 124.72436 1.000 29.88663 265 LEU B N 1
ATOM 9560 C CA . LEU B 2 265 ? 152.84138 190.79086 124.69051 1.000 28.49836 265 LEU B CA 1
ATOM 9561 C C . LEU B 2 265 ? 152.21346 189.49974 124.18112 1.000 24.49620 265 LEU B C 1
ATOM 9562 O O . LEU B 2 265 ? 152.32953 189.15773 123.00232 1.000 39.31878 265 LEU B O 1
ATOM 9567 N N . ALA B 2 266 ? 151.56052 188.77774 125.08629 1.000 32.31124 266 ALA B N 1
ATOM 9568 C CA . ALA B 2 266 ? 150.88437 187.53338 124.76113 1.000 26.28966 266 ALA B CA 1
ATOM 9569 C C . ALA B 2 266 ? 149.79754 187.29659 125.79746 1.000 28.17353 266 ALA B C 1
ATOM 9570 O O . ALA B 2 266 ? 149.79118 187.90671 126.86888 1.000 40.33815 266 ALA B O 1
ATOM 9572 N N . GLU B 2 267 ? 148.87629 186.39154 125.46863 1.000 33.98250 267 GLU B N 1
ATOM 9573 C CA . GLU B 2 267 ? 147.72727 186.16770 126.33888 1.000 32.13842 267 GLU B CA 1
ATOM 9574 C C . GLU B 2 267 ? 148.12437 185.43079 127.61232 1.000 33.22857 267 GLU B C 1
ATOM 9575 O O . GLU B 2 267 ? 147.60096 185.72205 128.69340 1.000 38.94681 267 GLU B O 1
ATOM 9581 N N . HIS B 2 268 ? 149.05542 184.48512 127.51288 1.000 34.22550 268 HIS B N 1
ATOM 9582 C CA . HIS B 2 268 ? 149.45165 183.67129 128.65334 1.000 31.13608 268 HIS B CA 1
ATOM 9583 C C . HIS B 2 268 ? 150.81804 184.04615 129.21212 1.000 26.40996 268 HIS B C 1
ATOM 9584 O O . HIS B 2 268 ? 151.34241 183.32797 130.06724 1.000 38.16044 268 HIS B O 1
ATOM 9591 N N . VAL B 2 269 ? 151.40199 185.15012 128.76015 1.000 24.66752 269 VAL B N 1
ATOM 9592 C CA . VAL B 2 269 ? 152.66976 185.64356 129.28447 1.000 33.98525 269 VAL B CA 1
ATOM 9593 C C . VAL B 2 269 ? 152.37583 186.84248 130.17537 1.000 25.15581 269 VAL B C 1
ATOM 9594 O O . VAL B 2 269 ? 151.75224 187.81551 129.73559 1.000 37.56755 269 VAL B O 1
ATOM 9598 N N . SER B 2 270 ? 152.81902 186.76928 131.42555 1.000 29.90001 270 SER B N 1
ATOM 9599 C CA . SER B 2 270 ? 152.65402 187.84235 132.39276 1.000 29.17138 270 SER B CA 1
ATOM 9600 C C . SER B 2 270 ? 154.01102 188.44171 132.73751 1.000 30.01685 270 SER B C 1
ATOM 9601 O O . SER B 2 270 ? 155.03156 187.74863 132.73742 1.000 36.36146 270 SER B O 1
ATOM 9604 N N . PHE B 2 271 ? 154.01649 189.74247 133.03242 1.000 35.25697 271 PHE B N 1
ATOM 9605 C CA . PHE B 2 271 ? 155.24828 190.45655 133.35031 1.000 35.68891 271 PHE B CA 1
ATOM 9606 C C . PHE B 2 271 ? 155.07243 191.36759 134.55900 1.000 32.01835 271 PHE B C 1
ATOM 9607 O O . PHE B 2 271 ? 155.70721 192.41935 134.64720 1.000 38.47312 271 PHE B O 1
ATOM 9615 N N . ASP B 2 272 ? 154.22195 190.97501 135.50407 1.000 41.07397 272 ASP B N 1
ATOM 9616 C CA . ASP B 2 272 ? 153.91766 191.79927 136.66636 1.000 51.26074 272 ASP B CA 1
ATOM 9617 C C . ASP B 2 272 ? 154.48883 191.22761 137.95894 1.000 50.04248 272 ASP B C 1
ATOM 9618 O O . ASP B 2 272 ? 154.02083 191.58130 139.04461 1.000 56.79314 272 ASP B O 1
ATOM 9623 N N . ASN B 2 273 ? 155.48407 190.35488 137.86994 1.000 54.02967 273 ASN B N 1
ATOM 9624 C CA . ASN B 2 273 ? 156.00949 189.70042 139.06010 1.000 46.94660 273 ASN B CA 1
ATOM 9625 C C . ASN B 2 273 ? 156.94588 190.64824 139.79924 1.000 48.47098 273 ASN B C 1
ATOM 9626 O O . ASN B 2 273 ? 157.98747 191.02489 139.25100 1.000 51.58278 273 ASN B O 1
ATOM 9631 N N . PRO B 2 274 ? 156.62255 191.05372 141.03107 1.000 56.31187 274 PRO B N 1
ATOM 9632 C CA . PRO B 2 274 ? 157.51926 191.96308 141.76023 1.000 51.37607 274 PRO B CA 1
ATOM 9633 C C . PRO B 2 274 ? 158.79586 191.30179 142.24256 1.000 50.49860 274 PRO B C 1
ATOM 9634 O O . PRO B 2 274 ? 159.74978 192.01363 142.57752 1.000 58.63055 274 PRO B O 1
ATOM 9638 N N . HIS B 2 275 ? 158.84896 189.97182 142.28792 1.000 43.61815 275 HIS B N 1
ATOM 9639 C CA . HIS B 2 275 ? 160.01224 189.25759 142.79243 1.000 44.17306 275 HIS B CA 1
ATOM 9640 C C . HIS B 2 275 ? 160.89130 188.67796 141.69162 1.000 47.02181 275 HIS B C 1
ATOM 9641 O O . HIS B 2 275 ? 161.97027 188.15989 141.99377 1.000 50.84933 275 HIS B O 1
ATOM 9648 N N . ASP B 2 276 ? 160.46550 188.75207 140.43386 1.000 37.16582 276 ASP B N 1
ATOM 9649 C CA . ASP B 2 276 ? 161.27470 188.30812 139.30022 1.000 37.26598 276 ASP B CA 1
ATOM 9650 C C . ASP B 2 276 ? 161.19471 189.37537 138.21832 1.000 34.87660 276 ASP B C 1
ATOM 9651 O O . ASP B 2 276 ? 160.19667 189.44173 137.48091 1.000 32.52370 276 ASP B O 1
ATOM 9656 N N . PRO B 2 277 ? 162.21863 190.22242 138.08514 1.000 32.58847 277 PRO B N 1
ATOM 9657 C CA . PRO B 2 277 ? 162.17581 191.26991 137.05464 1.000 32.34090 277 PRO B CA 1
ATOM 9658 C C . PRO B 2 277 ? 162.44502 190.75868 135.64765 1.000 25.87839 277 PRO B C 1
ATOM 9659 O O . PRO B 2 277 ? 162.36289 191.54961 134.70089 1.000 36.53943 277 PRO B O 1
ATOM 9663 N N . TYR B 2 278 ? 162.75800 189.47603 135.47789 1.000 26.36128 278 TYR B N 1
ATOM 9664 C CA . TYR B 2 278 ? 162.97583 188.89073 134.16296 1.000 27.87530 278 TYR B CA 1
ATOM 9665 C C . TYR B 2 278 ? 161.79144 188.07178 133.67070 1.000 23.76899 278 TYR B C 1
ATOM 9666 O O . TYR B 2 278 ? 161.86475 187.50183 132.57994 1.000 28.17170 278 TYR B O 1
ATOM 9675 N N . GLU B 2 279 ? 160.70830 187.99969 134.43866 1.000 25.50256 279 GLU B N 1
ATOM 9676 C CA . GLU B 2 279 ? 159.52934 187.23899 134.03867 1.000 24.49682 279 GLU B CA 1
ATOM 9677 C C . GLU B 2 279 ? 158.70307 188.06946 133.06428 1.000 24.16962 279 GLU B C 1
ATOM 9678 O O . GLU B 2 279 ? 158.16050 189.11454 133.43283 1.000 32.91912 279 GLU B O 1
ATOM 9684 N N . GLY B 2 280 ? 158.62567 187.62054 131.81441 1.000 25.05303 280 GLY B N 1
ATOM 9685 C CA . GLY B 2 280 ? 157.80137 188.26741 130.81682 1.000 19.27905 280 GLY B CA 1
ATOM 9686 C C . GLY B 2 280 ? 158.36823 189.54106 130.23041 1.000 16.87795 280 GLY B C 1
ATOM 9687 O O . GLY B 2 280 ? 157.74605 190.11446 129.32868 1.000 35.79785 280 GLY B O 1
ATOM 9688 N N . LYS B 2 281 ? 159.51652 190.00753 130.71415 1.000 19.37126 281 LYS B N 1
ATOM 9689 C CA . LYS B 2 281 ? 160.11640 191.23913 130.22553 1.000 26.27574 281 LYS B CA 1
ATOM 9690 C C . LYS B 2 281 ? 161.58833 191.25274 130.60392 1.000 27.51676 281 LYS B C 1
ATOM 9691 O O . LYS B 2 281 ? 162.05030 190.44119 131.40774 1.000 28.65028 281 LYS B O 1
ATOM 9697 N N . VAL B 2 282 ? 162.31757 192.19325 130.01184 1.000 26.76570 282 VAL B N 1
ATOM 9698 C CA . VAL B 2 282 ? 163.72627 192.40994 130.31149 1.000 23.56508 282 VAL B CA 1
ATOM 9699 C C . VAL B 2 282 ? 163.97970 193.91136 130.34978 1.000 26.19287 282 VAL B C 1
ATOM 9700 O O . VAL B 2 282 ? 163.51564 194.64942 129.47456 1.000 33.07098 282 VAL B O 1
ATOM 9704 N N . GLU B 2 283 ? 164.70050 194.35912 131.37303 1.000 33.51738 283 GLU B N 1
ATOM 9705 C CA . GLU B 2 283 ? 164.94672 195.77182 131.62276 1.000 33.51365 283 GLU B CA 1
ATOM 9706 C C . GLU B 2 283 ? 166.44590 196.00828 131.69939 1.000 34.44753 283 GLU B C 1
ATOM 9707 O O . GLU B 2 283 ? 167.13517 195.37332 132.50374 1.000 43.57199 283 GLU B O 1
ATOM 9713 N N . PHE B 2 284 ? 166.95535 196.89604 130.85015 1.000 29.92213 284 PHE B N 1
ATOM 9714 C CA . PHE B 2 284 ? 168.37885 197.19704 130.85093 1.000 30.94093 284 PHE B CA 1
ATOM 9715 C C . PHE B 2 284 ? 168.61183 198.70137 130.84035 1.000 34.70970 284 PHE B C 1
ATOM 9716 O O . PHE B 2 284 ? 167.73137 199.48536 130.47924 1.000 40.12149 284 PHE B O 1
ATOM 9724 N N . LYS B 2 285 ? 169.81880 199.08698 131.24432 1.000 37.40868 285 LYS B N 1
ATOM 9725 C CA . LYS B 2 285 ? 170.26651 200.46988 131.19713 1.000 35.70865 285 LYS B CA 1
ATOM 9726 C C . LYS B 2 285 ? 171.15653 200.66915 129.97992 1.000 35.78857 285 LYS B C 1
ATOM 9727 O O . LYS B 2 285 ? 172.00398 199.82772 129.67157 1.000 45.08975 285 LYS B O 1
ATOM 9733 N N . LEU B 2 286 ? 170.95082 201.77979 129.27992 1.000 34.68981 286 LEU B N 1
ATOM 9734 C CA . LEU B 2 286 ? 171.64893 202.04344 128.03052 1.000 42.97567 286 LEU B CA 1
ATOM 9735 C C . LEU B 2 286 ? 172.22754 203.44884 128.05301 1.000 44.32492 286 LEU B C 1
ATOM 9736 O O . LEU B 2 286 ? 171.53200 204.40652 128.40414 1.000 46.25303 286 LEU B O 1
ATOM 9741 N N . LYS B 2 287 ? 173.49979 203.56613 127.68231 1.000 49.13132 287 LYS B N 1
ATOM 9742 C CA . LYS B 2 287 ? 174.16571 204.85851 127.57622 1.000 50.53286 287 LYS B CA 1
ATOM 9743 C C . LYS B 2 287 ? 175.05235 204.84368 126.34324 1.000 50.72227 287 LYS B C 1
ATOM 9744 O O . LYS B 2 287 ? 175.96809 204.02231 126.24651 1.000 52.85267 287 LYS B O 1
ATOM 9750 N N . ILE B 2 288 ? 174.78157 205.74733 125.40713 1.000 53.97802 288 ILE B N 1
ATOM 9751 C CA . ILE B 2 288 ? 175.55430 205.87187 124.17761 1.000 52.96540 288 ILE B CA 1
ATOM 9752 C C . ILE B 2 288 ? 176.24907 207.22476 124.20105 1.000 56.87933 288 ILE B C 1
ATOM 9753 O O . ILE B 2 288 ? 175.59136 208.26458 124.32749 1.000 61.57239 288 ILE B O 1
ATOM 9758 N N . GLN B 2 289 ? 177.57211 207.21068 124.08727 1.000 67.03294 289 GLN B N 1
ATOM 9759 C CA . GLN B 2 289 ? 178.38014 208.41850 124.10794 1.000 65.31756 289 GLN B CA 1
ATOM 9760 C C . GLN B 2 289 ? 178.87487 208.73790 122.70453 1.000 66.71400 289 GLN B C 1
ATOM 9761 O O . GLN B 2 289 ? 179.09757 207.84019 121.88843 1.000 70.69614 289 GLN B O 1
ATOM 9767 N N . LYS B 2 290 ? 179.04315 210.02730 122.43201 1.000 74.27217 290 LYS B N 1
ATOM 9768 C CA . LYS B 2 290 ? 179.50141 210.47775 121.12393 1.000 74.96039 290 LYS B CA 1
ATOM 9769 C C . LYS B 2 290 ? 180.99309 210.79442 121.14835 1.000 76.70244 290 LYS B C 1
ATOM 9770 O O . LYS B 2 290 ? 181.51286 211.30144 122.14233 1.000 77.69992 290 LYS B O 1
#

Radius of gyration: 46.67 Å; Cα contacts (8 Å, |Δi|>4): 2455; chains: 2; bounding box: 67×76×156 Å

B-factor: mean 48.47, std 22.62, range [4.61, 107.96]

Organism: Sus scrofa (NCBI:txid9823)

Foldseek 3Di:
DVLPDDVVRPCVVLVADLAQGAAPVSLVVQCVVDPFQAADDDPDDDLVVLLVVLCDAQLSVLLQVLLVLLVVLLVLQVVPPDDPSCLSVVSSVLSVVLSNVLSVVQSVQLVVLVVVQCVLPDDDFAWFWWGHRRDIDIGGLRSGGFRIKGKDFAFHFDSAWWQWQAWDQKWWQCVQAAVALATDAAGNHFDDDDLVPTRRIDFGRIGTHHTMTIGTHHAGYLRTSLSVLLVLLVPFDFDDFLVSVLVNVVSVVLQVVLQVVLVVVLVVCVVQDDDNSVSVSSSSVSSSLSSFRCLSVLLSLLLVVLQVVLVVQLKHFSGSSQLQLLLQFFAEAEPQVFQFVSAKAWAWWQALLDIWGDQDAQVSPDDHTDCPFPLNVVQLLLLLQQADKAFDPPDDVPQLSPTDIDDHRVSSNSNSVSCVPVNPSVVSNVLWAWDAWDDADPPLQKIKTWTAHNDPVDQKIKIKMKGALVSPVVFAQWAQHRNDTHGCPVVVVVSSVVVVVVLVLLVWGKMWIWMAIHDCVLANPPRDDDPVPPSDDPGNTYTRIMIIIDRAGHDCQLVLVVLCVLLNHQYEYAGLYDQSNQVSRCDVSVLADPPAAALVRVCVVVVHDSVVDDRLSHQEYEAEQVNVVVDDLVRLLVNCVRHSRYYYYSAFLVRLLVNLVSCVVVVGQYEYEEAHSRPLSVQLNHSFYEYESPRHDPSSVVSGRMYNNVSNSSSSVVSNVSSSLSLLLSLLLVLLLSLQSQLVVVQVSCCSNQVFQRLADSLLVSCVSHPQCSLLSSLSSPFDDPDPSSSHYNDRSVPDRSDDDLSNCCSHVPLSVLLNVLLVQLLQVLCVVVFAHPVNRGNCNVVLQDQPQQFDQGNVGGGHGNVRSLLSSLASNLLSSLSSLLLSLLSSLLSSDQQDASVVRDSCPSVSNVVSNVVSVVVSCCLQPPPPNCVPSSHHVDDPVSNVSNNVSSVVSNVVSNVLSVVCVVDPPDPSVVRNGD/DQDPAAGPNHGPVRVVVVVVVVVVVVVVVVVVVVVVVVVVVVPADPFAGPDDPPPQFWFKDKAPADDDPPGGEQEAELVDVVSQPVRLVRLVVVQVCQACVNQVQADADDPLAAQDDPFQPGPPSAHHAHHDHLCLFPLQSCPPPSSCCLNVPFHKMKMFIGADAQDAQASVDFKAKDKWFPDAPPPDDIWDKAKGPHRRGDRNHNDDHRDCVRCVSHDTHIMIITTDDDDAQDKTKMKMFIDTDSFDQPDPVDNRGRIGMHIYHYHD

Solvent-accessible surface area: 53128 Å² total

GO terms:
  GO:0000287 magnesium ion binding (F, IDA)
  GO:0030955 potassium ion binding (F, IDA)
  GO:0005886 plasma membrane (C, EXP)
  GO:0005515 protein binding (F, IPI)
  GO:0071805 potassium ion transmembrane transport (P, IDA)